Protein AF-A0A6A7FS79-F1 (afdb_monomer)

Structure (mmCIF, N/CA/C/O backbone):
data_AF-A0A6A7FS79-F1
#
_entry.id   AF-A0A6A7FS79-F1
#
loop_
_atom_site.group_PDB
_atom_site.id
_atom_site.type_symbol
_atom_site.label_atom_id
_atom_site.label_alt_id
_atom_site.label_comp_id
_atom_site.label_asym_id
_atom_site.label_entity_id
_atom_site.label_seq_id
_atom_site.pdbx_PDB_ins_code
_atom_site.Cartn_x
_atom_site.Cartn_y
_atom_site.Cartn_z
_atom_site.occupancy
_atom_site.B_iso_or_equiv
_atom_site.auth_seq_id
_atom_site.auth_comp_id
_atom_site.auth_asym_id
_atom_site.auth_atom_id
_atom_site.pdbx_PDB_model_num
ATOM 1 N N . MET A 1 1 ? 17.459 32.776 23.879 1.00 37.72 1 MET A N 1
ATOM 2 C CA . MET A 1 1 ? 17.027 31.508 23.253 1.00 37.72 1 MET A CA 1
ATOM 3 C C . MET A 1 1 ? 15.730 31.789 22.525 1.00 37.72 1 MET A C 1
ATOM 5 O O . MET A 1 1 ? 14.800 32.243 23.177 1.00 37.72 1 MET A O 1
ATOM 9 N N . ALA A 1 2 ? 15.695 31.633 21.202 1.00 40.00 2 ALA A N 1
ATOM 10 C CA . ALA A 1 2 ? 14.474 31.839 20.423 1.00 40.00 2 ALA A CA 1
ATOM 11 C C . ALA A 1 2 ? 13.422 30.790 20.830 1.00 40.00 2 ALA A C 1
ATOM 13 O O . ALA A 1 2 ? 13.778 29.627 21.030 1.00 40.00 2 ALA A O 1
ATOM 14 N N . SER A 1 3 ? 12.161 31.194 21.003 1.00 54.53 3 SER A N 1
ATOM 15 C CA . SER A 1 3 ? 11.050 30.258 21.214 1.00 54.53 3 SER A CA 1
ATOM 16 C C . SER A 1 3 ? 10.901 29.385 19.968 1.00 54.53 3 SER A C 1
ATOM 18 O O . SER A 1 3 ? 10.851 29.930 18.864 1.00 54.53 3 SER A O 1
ATOM 20 N N . ARG A 1 4 ? 10.841 28.058 20.131 1.00 67.56 4 ARG A N 1
ATOM 21 C CA . ARG A 1 4 ? 10.561 27.132 19.022 1.00 67.56 4 ARG A CA 1
ATOM 22 C C . ARG A 1 4 ? 9.206 27.465 18.396 1.00 67.56 4 ARG A C 1
ATOM 24 O O . ARG A 1 4 ? 8.301 27.922 19.097 1.00 67.56 4 ARG A O 1
ATOM 31 N N . SER A 1 5 ? 9.074 27.274 17.084 1.00 84.00 5 SER A N 1
ATOM 32 C CA . SER A 1 5 ? 7.790 27.476 16.414 1.00 84.00 5 SER A CA 1
ATOM 33 C C . SER A 1 5 ? 6.789 26.436 16.915 1.00 84.00 5 SER A C 1
ATOM 35 O O . SER A 1 5 ? 7.166 25.302 17.204 1.00 84.00 5 SER A O 1
ATOM 37 N N . TRP A 1 6 ? 5.502 26.786 16.976 1.00 82.75 6 TRP A N 1
ATOM 38 C CA . TRP A 1 6 ? 4.448 25.819 17.313 1.00 82.75 6 TRP A CA 1
ATOM 39 C C . TRP A 1 6 ? 4.433 24.625 16.339 1.00 82.75 6 TRP A C 1
ATOM 41 O O . TRP A 1 6 ? 4.098 23.520 16.743 1.00 82.75 6 TRP A O 1
ATOM 51 N N . ILE A 1 7 ? 4.874 24.833 15.090 1.00 86.81 7 ILE A N 1
ATOM 52 C CA . ILE A 1 7 ? 5.030 23.776 14.078 1.00 86.81 7 ILE A CA 1
ATOM 53 C C . ILE A 1 7 ? 6.106 22.769 14.501 1.00 86.81 7 ILE A C 1
ATOM 55 O O . ILE A 1 7 ? 5.895 21.568 14.375 1.00 86.81 7 ILE A O 1
ATOM 59 N N . ASP A 1 8 ? 7.235 23.244 15.039 1.00 89.81 8 ASP A N 1
ATOM 60 C CA . ASP A 1 8 ? 8.332 22.374 15.478 1.00 89.81 8 ASP A CA 1
ATOM 61 C C . ASP A 1 8 ? 7.898 21.526 16.675 1.00 89.81 8 ASP A C 1
ATOM 63 O O . ASP A 1 8 ? 8.235 20.347 16.771 1.00 89.81 8 ASP A O 1
ATOM 67 N N . VAL A 1 9 ? 7.137 22.124 17.598 1.00 92.25 9 VAL A N 1
ATOM 68 C CA . VAL A 1 9 ? 6.598 21.401 18.753 1.00 92.25 9 VAL A CA 1
ATOM 69 C C . VAL A 1 9 ? 5.599 20.342 18.296 1.00 92.25 9 VAL A C 1
ATOM 71 O O . VAL A 1 9 ? 5.747 19.187 18.681 1.00 92.25 9 VAL A O 1
ATOM 74 N N . GLN A 1 10 ? 4.659 20.694 17.415 1.00 93.19 10 GLN A N 1
ATOM 75 C CA . GLN A 1 10 ? 3.685 19.749 16.866 1.00 93.19 10 GLN A CA 1
ATOM 76 C C . GLN A 1 10 ? 4.357 18.596 16.118 1.00 93.19 10 GLN A C 1
ATOM 78 O O . GLN A 1 10 ? 4.030 17.434 16.358 1.00 93.19 10 GLN A O 1
ATOM 83 N N . GLN A 1 11 ? 5.345 18.894 15.269 1.00 94.88 11 GLN A N 1
ATOM 84 C CA . GLN A 1 11 ? 6.132 17.874 14.584 1.00 94.88 11 GLN A CA 1
ATOM 85 C C . GLN A 1 11 ? 6.798 16.922 15.579 1.00 94.88 11 GLN A C 1
ATOM 87 O O . GLN A 1 11 ? 6.682 15.705 15.426 1.00 94.88 11 GLN A O 1
ATOM 92 N N . ASN A 1 12 ? 7.465 17.449 16.608 1.00 95.00 12 ASN A N 1
ATOM 93 C CA . ASN A 1 12 ? 8.116 16.617 17.618 1.00 95.00 12 ASN A CA 1
ATOM 94 C C . ASN A 1 12 ? 7.097 15.761 18.379 1.00 95.00 12 ASN A C 1
ATOM 96 O O . ASN A 1 12 ? 7.319 14.567 18.558 1.00 95.00 12 ASN A O 1
ATOM 100 N N . THR A 1 13 ? 5.961 16.338 18.774 1.00 96.44 13 THR A N 1
ATOM 101 C CA . THR A 1 13 ? 4.918 15.620 19.512 1.00 96.44 13 THR A CA 1
ATOM 102 C C . THR A 1 13 ? 4.308 14.488 18.695 1.00 96.44 13 THR A C 1
ATOM 104 O O . THR A 1 13 ? 4.209 13.372 19.201 1.00 96.44 13 THR A O 1
ATOM 107 N N . PHE A 1 14 ? 3.972 14.721 17.425 1.00 97.44 14 PHE A N 1
ATOM 108 C CA . PHE A 1 14 ? 3.424 13.675 16.554 1.00 97.44 14 PHE A CA 1
ATOM 109 C C . PHE A 1 14 ? 4.462 12.596 16.226 1.00 97.44 14 PHE A C 1
ATOM 111 O O . PHE A 1 14 ? 4.126 11.415 16.181 1.00 97.44 14 PHE A O 1
ATOM 118 N N . THR A 1 15 ? 5.733 12.975 16.066 1.00 97.62 15 THR A N 1
ATOM 119 C CA . THR A 1 15 ? 6.835 12.018 15.873 1.00 97.62 15 THR A CA 1
ATOM 120 C C . THR A 1 15 ? 7.007 11.120 17.099 1.00 97.62 15 THR A C 1
ATOM 122 O O . THR A 1 15 ? 7.094 9.901 16.973 1.00 97.62 15 THR A O 1
ATOM 125 N N . ASN A 1 16 ? 7.009 11.702 18.301 1.00 97.19 16 ASN A N 1
ATOM 126 C CA . ASN A 1 16 ? 7.131 10.952 19.551 1.00 97.19 16 ASN A CA 1
ATOM 127 C C . ASN A 1 16 ? 5.917 10.046 19.802 1.00 97.19 16 ASN A C 1
ATOM 129 O O . ASN A 1 16 ? 6.075 8.928 20.294 1.00 97.19 16 ASN A O 1
ATOM 133 N N . TRP A 1 17 ? 4.719 10.504 19.432 1.00 97.19 17 TRP A N 1
ATOM 134 C CA . TRP A 1 17 ? 3.512 9.684 19.455 1.00 97.19 17 TRP A CA 1
ATOM 135 C C . TRP A 1 17 ? 3.640 8.470 18.528 1.00 97.19 17 TRP A C 1
ATOM 137 O O . TRP A 1 17 ? 3.512 7.338 18.987 1.00 97.19 17 TRP A O 1
ATOM 147 N N . ALA A 1 18 ? 3.987 8.679 17.256 1.00 96.88 18 ALA A N 1
ATOM 148 C CA . ALA A 1 18 ? 4.144 7.583 16.301 1.00 96.88 18 ALA A CA 1
ATOM 149 C C . ALA A 1 18 ? 5.224 6.587 16.761 1.00 96.88 18 ALA A C 1
ATOM 151 O O . ALA A 1 18 ? 5.025 5.377 16.706 1.00 96.88 18 ALA A O 1
ATOM 152 N N . ASN A 1 19 ? 6.334 7.082 17.317 1.00 96.88 19 ASN A N 1
ATOM 153 C CA . ASN A 1 19 ? 7.383 6.244 17.902 1.00 96.88 19 ASN A CA 1
ATOM 154 C C . ASN A 1 19 ? 6.924 5.445 19.129 1.00 96.88 19 ASN A C 1
ATOM 156 O O . ASN A 1 19 ? 7.440 4.358 19.374 1.00 96.88 19 ASN A O 1
ATOM 160 N N . THR A 1 20 ? 5.954 5.953 19.892 1.00 94.00 20 THR A N 1
ATOM 161 C CA . THR A 1 20 ? 5.340 5.200 20.993 1.00 94.00 20 THR A CA 1
ATOM 162 C C . THR A 1 20 ? 4.579 3.992 20.453 1.00 94.00 20 THR A C 1
ATOM 164 O O . THR A 1 20 ? 4.740 2.890 20.970 1.00 94.00 20 THR A O 1
ATOM 167 N N . VAL A 1 21 ? 3.809 4.185 19.379 1.00 92.12 21 VAL A N 1
ATOM 168 C CA . VAL A 1 21 ? 3.044 3.118 18.715 1.00 92.12 21 VAL A CA 1
ATOM 169 C C . VAL A 1 21 ? 3.970 2.095 18.044 1.00 92.12 21 VAL A C 1
ATOM 171 O O . VAL A 1 21 ? 3.722 0.895 18.111 1.00 92.12 21 VAL A O 1
ATOM 174 N N . LEU A 1 22 ? 5.072 2.550 17.440 1.00 91.69 22 LEU A N 1
ATOM 175 C CA . LEU A 1 22 ? 6.041 1.707 16.725 1.00 91.69 22 LEU A CA 1
ATOM 176 C C . LEU A 1 22 ? 7.041 0.983 17.638 1.00 91.69 22 LEU A C 1
ATOM 178 O O . LEU A 1 22 ? 7.745 0.079 17.179 1.00 91.69 22 LEU A O 1
ATOM 182 N N . LYS A 1 23 ? 7.102 1.340 18.927 1.00 89.31 23 LYS A N 1
ATOM 183 C CA . LYS A 1 23 ? 8.041 0.766 19.904 1.00 89.31 23 LYS A CA 1
ATOM 184 C C . LYS A 1 23 ? 8.076 -0.775 19.897 1.00 89.31 23 LYS A C 1
ATOM 186 O O . LYS A 1 23 ? 9.185 -1.310 19.905 1.00 89.31 23 LYS A O 1
ATOM 191 N N . PRO A 1 24 ? 6.946 -1.511 19.805 1.00 83.25 24 PRO A N 1
ATOM 192 C CA . PRO A 1 24 ? 6.959 -2.978 19.761 1.00 83.25 24 PRO A CA 1
ATOM 193 C C . PRO A 1 24 ? 7.630 -3.576 18.516 1.00 83.25 24 PRO A C 1
ATOM 195 O O . PRO A 1 24 ? 8.126 -4.697 18.571 1.00 83.25 24 PRO A O 1
ATOM 198 N N . ARG A 1 25 ? 7.686 -2.835 17.402 1.00 75.56 25 ARG A N 1
ATOM 199 C CA . ARG A 1 25 ? 8.336 -3.269 16.153 1.00 75.56 25 ARG A CA 1
ATOM 200 C C . ARG A 1 25 ? 9.822 -2.905 16.092 1.00 75.56 25 ARG A C 1
ATOM 202 O O . ARG A 1 25 ? 10.484 -3.253 15.121 1.00 75.56 25 ARG A O 1
ATOM 209 N N . ASN A 1 26 ? 10.353 -2.217 17.108 1.00 85.06 26 ASN A N 1
ATOM 210 C CA . ASN A 1 26 ? 11.727 -1.706 17.134 1.00 85.06 26 ASN A CA 1
ATOM 211 C C . ASN A 1 26 ? 12.070 -0.820 15.914 1.00 85.06 26 ASN A C 1
ATOM 213 O O . ASN A 1 26 ? 13.194 -0.824 15.410 1.00 85.06 26 ASN A O 1
ATOM 217 N N . VAL A 1 27 ? 11.081 -0.059 15.437 1.00 86.88 27 VAL A N 1
ATOM 218 C CA . VAL A 1 27 ? 11.212 0.917 14.347 1.00 86.88 27 VAL A CA 1
ATOM 219 C C . VAL A 1 27 ? 11.066 2.319 14.932 1.00 86.88 27 VAL A C 1
ATOM 221 O O . VAL A 1 27 ? 10.253 2.539 15.828 1.00 86.88 27 VAL A O 1
ATOM 224 N N . GLN A 1 28 ? 11.851 3.274 14.431 1.00 91.25 28 GLN A N 1
ATOM 225 C CA . GLN A 1 28 ? 11.826 4.653 14.908 1.00 91.25 28 GLN A CA 1
ATOM 226 C C . GLN A 1 28 ? 11.868 5.643 13.745 1.00 91.25 28 GLN A C 1
ATOM 228 O O . GLN A 1 28 ? 12.698 5.525 12.847 1.00 91.25 28 GLN A O 1
ATOM 233 N N . ILE A 1 29 ? 11.020 6.662 13.832 1.00 96.38 29 ILE A N 1
ATOM 234 C CA . ILE A 1 29 ? 11.018 7.842 12.979 1.00 96.38 29 ILE A CA 1
ATOM 235 C C . ILE A 1 29 ? 11.901 8.919 13.615 1.00 96.38 29 ILE A C 1
ATOM 237 O O . ILE A 1 29 ? 11.695 9.312 14.768 1.00 96.38 29 ILE A O 1
ATOM 241 N N . LYS A 1 30 ? 12.882 9.400 12.855 1.00 94.19 30 LYS A N 1
ATOM 242 C CA . LYS A 1 30 ? 13.782 10.508 13.197 1.00 94.19 30 LYS A CA 1
ATOM 243 C C . LYS A 1 30 ? 13.418 11.771 12.423 1.00 94.19 30 LYS A C 1
ATOM 245 O O . LYS A 1 30 ? 13.423 12.854 13.002 1.00 94.19 30 LYS A O 1
ATOM 250 N N . ASP A 1 31 ? 13.080 11.629 11.145 1.00 93.38 31 ASP A N 1
ATOM 251 C CA . ASP A 1 31 ? 12.607 12.711 10.288 1.00 93.38 31 ASP A CA 1
ATOM 252 C C . ASP A 1 31 ? 11.350 12.272 9.531 1.00 93.38 31 ASP A C 1
ATOM 254 O O . ASP A 1 31 ? 11.407 11.450 8.615 1.00 93.38 31 ASP A O 1
ATOM 258 N N . LEU A 1 32 ? 10.210 12.875 9.886 1.00 94.94 32 LEU A N 1
ATOM 259 C CA . LEU A 1 32 ? 8.920 12.614 9.243 1.00 94.94 32 LEU A CA 1
ATOM 260 C C . LEU A 1 32 ? 8.974 12.755 7.713 1.00 94.94 32 LEU A C 1
ATOM 262 O O . LEU A 1 32 ? 8.253 12.045 7.019 1.00 94.94 32 LEU A O 1
ATOM 266 N N . ARG A 1 33 ? 9.795 13.672 7.181 1.00 93.44 33 ARG A N 1
ATOM 267 C CA . ARG A 1 33 ? 9.855 13.967 5.741 1.00 93.44 33 ARG A CA 1
ATOM 268 C C . ARG A 1 33 ? 10.575 12.898 4.939 1.00 93.44 33 ARG A C 1
ATOM 270 O O . ARG A 1 33 ? 10.351 12.837 3.738 1.00 93.44 33 ARG A O 1
ATOM 277 N N . ILE A 1 34 ? 11.457 12.132 5.577 1.00 92.12 34 ILE A N 1
ATOM 278 C CA . ILE A 1 34 ? 12.332 11.153 4.924 1.00 92.12 34 ILE A CA 1
ATOM 279 C C . ILE A 1 34 ? 11.853 9.744 5.257 1.00 92.12 34 ILE A C 1
ATOM 281 O O . ILE A 1 34 ? 11.611 8.938 4.362 1.00 92.12 34 ILE A O 1
ATOM 285 N N . ASP A 1 35 ? 11.660 9.462 6.542 1.00 94.94 35 ASP A N 1
ATOM 286 C CA . ASP A 1 35 ? 11.450 8.101 7.031 1.00 94.94 35 ASP A CA 1
ATOM 287 C C . ASP A 1 35 ? 10.076 7.540 6.632 1.00 94.94 35 ASP A C 1
ATOM 289 O O . ASP A 1 35 ? 9.913 6.328 6.495 1.00 94.94 35 ASP A O 1
ATOM 293 N N . LEU A 1 36 ? 9.087 8.409 6.392 1.00 95.44 36 LEU A N 1
ATOM 294 C CA . LEU A 1 36 ? 7.758 7.996 5.938 1.00 95.44 36 LEU A CA 1
ATOM 295 C C . LEU A 1 36 ? 7.648 7.850 4.413 1.00 95.44 36 LEU A C 1
ATOM 297 O O . LEU A 1 36 ? 6.675 7.262 3.947 1.00 95.44 36 LEU A O 1
ATOM 301 N N . GLN A 1 37 ? 8.624 8.327 3.628 1.00 93.56 37 GLN A N 1
ATOM 302 C CA . GLN A 1 37 ? 8.512 8.364 2.161 1.00 93.56 37 GLN A CA 1
ATOM 303 C C . GLN A 1 37 ? 8.368 6.982 1.532 1.00 93.56 37 GLN A C 1
ATOM 305 O O . GLN A 1 37 ? 7.785 6.869 0.466 1.00 93.56 37 GLN A O 1
ATOM 310 N N . SER A 1 38 ? 8.922 5.931 2.140 1.00 86.94 38 SER A N 1
ATOM 311 C CA . SER A 1 38 ? 8.846 4.577 1.578 1.00 86.94 38 SER A CA 1
ATOM 312 C C . SER A 1 38 ? 7.500 3.888 1.800 1.00 86.94 38 SER A C 1
ATOM 314 O O . SER A 1 38 ? 7.294 2.794 1.278 1.00 86.94 38 SER A O 1
ATOM 316 N N . GLY A 1 39 ? 6.622 4.465 2.626 1.00 90.75 39 GLY A N 1
ATOM 317 C CA . GLY A 1 39 ? 5.372 3.852 3.075 1.00 90.75 39 GLY A CA 1
ATOM 318 C C . GLY A 1 39 ? 5.541 2.721 4.096 1.00 90.75 39 GLY A C 1
ATOM 319 O O . GLY A 1 39 ? 4.608 2.448 4.838 1.00 90.75 39 GLY A O 1
ATOM 320 N N . ILE A 1 40 ? 6.730 2.121 4.231 1.00 87.56 40 ILE A N 1
ATOM 321 C CA . ILE A 1 40 ? 6.969 0.950 5.098 1.00 87.56 40 ILE A CA 1
ATOM 322 C C . ILE A 1 40 ? 6.688 1.267 6.572 1.00 87.56 40 ILE A C 1
ATOM 324 O O . ILE A 1 40 ? 6.009 0.511 7.261 1.00 87.56 40 ILE A O 1
ATOM 328 N N . ILE A 1 41 ? 7.168 2.410 7.070 1.00 94.25 41 ILE A N 1
ATOM 329 C CA . ILE A 1 41 ? 6.918 2.790 8.466 1.00 94.25 41 ILE A CA 1
ATOM 330 C C . ILE A 1 41 ? 5.436 3.105 8.696 1.00 94.25 41 ILE A C 1
ATOM 332 O O . ILE A 1 41 ? 4.908 2.785 9.759 1.00 94.25 41 ILE A O 1
ATOM 336 N N . LEU A 1 42 ? 4.747 3.685 7.706 1.00 95.12 42 LEU A N 1
ATOM 337 C CA . LEU A 1 42 ? 3.302 3.903 7.792 1.00 95.12 42 LEU A CA 1
ATOM 338 C C . LEU A 1 42 ? 2.534 2.581 7.805 1.00 95.12 42 LEU A C 1
ATOM 340 O O . LEU A 1 42 ? 1.555 2.484 8.535 1.00 95.12 42 LEU A O 1
ATOM 344 N N . ILE A 1 43 ? 2.989 1.567 7.064 1.00 85.88 43 ILE A N 1
ATOM 345 C CA . ILE A 1 43 ? 2.419 0.214 7.108 1.00 85.88 43 ILE A CA 1
ATOM 346 C C . ILE A 1 43 ? 2.567 -0.361 8.515 1.00 85.88 43 ILE A C 1
ATOM 348 O O . ILE A 1 43 ? 1.574 -0.743 9.119 1.00 85.88 43 ILE A O 1
ATOM 352 N N . HIS A 1 44 ? 3.765 -0.325 9.102 1.00 82.50 44 HIS A N 1
ATOM 353 C CA . HIS A 1 44 ? 3.941 -0.759 10.491 1.00 82.50 44 HIS A CA 1
ATOM 354 C C . HIS A 1 44 ? 3.070 0.031 11.469 1.00 82.50 44 HIS A C 1
ATOM 356 O O . HIS A 1 44 ? 2.539 -0.540 12.416 1.00 82.50 44 HIS A O 1
ATOM 362 N N . LEU A 1 45 ? 2.901 1.335 11.243 1.00 91.56 45 LEU A N 1
ATOM 363 C CA . LEU A 1 45 ? 2.026 2.160 12.064 1.00 91.56 45 LEU A CA 1
ATOM 364 C C . LEU A 1 45 ? 0.560 1.712 11.935 1.00 91.56 45 LEU A C 1
ATOM 366 O O . LEU A 1 45 ? -0.102 1.566 12.956 1.00 91.56 45 LEU A O 1
ATOM 370 N N . TYR A 1 46 ? 0.074 1.436 10.720 1.00 88.75 46 TYR A N 1
ATOM 371 C CA . TYR A 1 46 ? -1.259 0.874 10.476 1.00 88.75 46 TYR A CA 1
ATOM 372 C C . TYR A 1 46 ? -1.453 -0.456 11.208 1.00 88.75 46 TYR A C 1
ATOM 374 O O . TYR A 1 46 ? -2.418 -0.609 11.957 1.00 88.75 46 TYR A O 1
ATOM 382 N N . GLU A 1 47 ? -0.516 -1.392 11.040 1.00 81.50 47 GLU A N 1
ATOM 383 C CA . GLU A 1 47 ? -0.590 -2.720 11.654 1.00 81.50 47 GLU A CA 1
ATOM 384 C C . GLU A 1 47 ? -0.636 -2.632 13.181 1.00 81.50 47 GLU A C 1
ATOM 386 O O . GLU A 1 47 ? -1.379 -3.366 13.825 1.00 81.50 47 GLU A O 1
ATOM 391 N N . MET A 1 48 ? 0.122 -1.708 13.776 1.00 84.44 48 MET A N 1
ATOM 392 C CA . MET A 1 48 ? 0.131 -1.510 15.226 1.00 84.44 48 MET A CA 1
ATOM 393 C C . MET A 1 48 ? -1.129 -0.813 15.752 1.00 84.44 48 MET A C 1
ATOM 395 O O . MET A 1 48 ? -1.540 -1.085 16.877 1.00 84.44 48 MET A O 1
ATOM 399 N N . LEU A 1 49 ? -1.738 0.083 14.971 1.00 85.69 49 LEU A N 1
ATOM 400 C CA . LEU A 1 49 ? -2.964 0.786 15.363 1.00 85.69 49 LEU A CA 1
ATOM 401 C C . LEU A 1 49 ? -4.215 -0.088 15.220 1.00 85.69 49 LEU A C 1
ATOM 403 O O . LEU A 1 49 ? -5.155 0.069 15.993 1.00 85.69 49 LEU A O 1
ATOM 407 N N . THR A 1 50 ? -4.237 -0.984 14.232 1.00 78.56 50 THR A N 1
ATOM 408 C CA . THR A 1 50 ? -5.436 -1.752 13.855 1.00 78.56 50 THR A CA 1
ATOM 409 C C . THR A 1 50 ? -5.351 -3.236 14.192 1.00 78.56 50 THR A C 1
ATOM 411 O O . THR A 1 50 ? -6.375 -3.912 14.191 1.00 78.56 50 THR A O 1
ATOM 414 N N . SER A 1 51 ? -4.149 -3.758 14.463 1.00 73.75 51 SER A N 1
ATOM 415 C CA . SER A 1 51 ? -3.852 -5.198 14.539 1.00 73.75 51 SER A CA 1
ATOM 416 C C . SER A 1 51 ? -4.150 -5.980 13.247 1.00 73.75 51 SER A C 1
ATOM 418 O O . SER A 1 51 ? -4.186 -7.209 13.271 1.00 73.75 51 SER A O 1
ATOM 420 N N . LYS A 1 52 ? -4.338 -5.293 12.110 1.00 71.06 52 LYS A N 1
ATOM 421 C CA . LYS A 1 52 ? -4.549 -5.890 10.780 1.00 71.06 52 LYS A CA 1
ATOM 422 C C . LYS A 1 52 ? -3.244 -5.872 9.987 1.00 71.06 52 LYS A C 1
ATOM 424 O O . LYS A 1 52 ? -2.521 -4.882 10.035 1.00 71.06 52 LYS A O 1
ATOM 429 N N . LEU A 1 53 ? -2.950 -6.943 9.249 1.00 54.75 53 LEU A N 1
ATOM 430 C CA . LEU A 1 53 ? -1.752 -7.039 8.407 1.00 54.75 53 LEU A CA 1
ATOM 431 C C . LEU A 1 53 ? -2.018 -6.509 6.996 1.00 54.75 53 LEU A C 1
ATOM 433 O O . LEU A 1 53 ? -3.099 -6.717 6.448 1.00 54.75 53 LEU A O 1
ATOM 437 N N . ILE A 1 54 ? -1.011 -5.868 6.403 1.00 55.09 54 ILE A N 1
ATOM 438 C CA . ILE A 1 54 ? -1.031 -5.442 4.999 1.00 55.09 54 ILE A CA 1
ATOM 439 C C . ILE A 1 54 ? -0.079 -6.343 4.213 1.00 55.09 54 ILE A C 1
ATOM 441 O O . ILE A 1 54 ? 1.097 -6.461 4.552 1.00 55.09 54 ILE A O 1
ATOM 445 N N . THR A 1 55 ? -0.565 -6.951 3.134 1.00 52.19 55 THR A N 1
ATOM 446 C CA . THR A 1 55 ? 0.237 -7.780 2.223 1.00 52.19 55 THR A CA 1
ATOM 447 C C . THR A 1 55 ? 0.446 -7.073 0.877 1.00 52.19 55 THR A C 1
ATOM 449 O O . THR A 1 55 ? -0.181 -6.057 0.585 1.00 52.19 55 THR A O 1
ATOM 452 N N . GLY A 1 56 ? 1.384 -7.559 0.056 1.00 48.59 56 GLY A N 1
ATOM 453 C CA . GLY A 1 56 ? 1.572 -7.078 -1.323 1.00 48.59 56 GLY A CA 1
ATOM 454 C C . GLY A 1 56 ? 2.358 -5.768 -1.494 1.00 48.59 56 GLY A C 1
ATOM 455 O O . GLY A 1 56 ? 2.560 -5.323 -2.624 1.00 48.59 56 GLY A O 1
ATOM 456 N N . PHE A 1 57 ? 2.854 -5.163 -0.412 1.00 63.62 57 PHE A N 1
ATOM 457 C CA . PHE A 1 57 ? 3.728 -3.990 -0.489 1.00 63.62 57 PHE A CA 1
ATOM 458 C C . PHE A 1 57 ? 5.177 -4.369 -0.850 1.00 63.62 57 PHE A C 1
ATOM 460 O O . PHE A 1 57 ? 5.647 -5.480 -0.606 1.00 63.62 57 PHE A O 1
ATOM 467 N N . LYS A 1 58 ? 5.924 -3.429 -1.434 1.00 71.31 58 LYS A N 1
ATOM 468 C CA . LYS A 1 58 ? 7.325 -3.620 -1.828 1.00 71.31 58 LYS A CA 1
ATOM 469 C C . LYS A 1 58 ? 8.242 -3.388 -0.620 1.00 71.31 58 LYS A C 1
ATOM 471 O O . LYS A 1 58 ? 8.491 -2.245 -0.235 1.00 71.31 58 LYS A O 1
ATOM 476 N N . GLU A 1 59 ? 8.803 -4.460 -0.059 1.00 62.53 59 GLU A N 1
ATOM 477 C CA . GLU A 1 59 ? 9.706 -4.404 1.110 1.00 62.53 59 GLU A CA 1
ATOM 478 C C . GLU A 1 59 ? 10.970 -3.553 0.882 1.00 62.53 59 GLU A C 1
ATOM 480 O O . GLU A 1 59 ? 11.536 -2.995 1.821 1.00 62.53 59 GLU A O 1
ATOM 485 N N . ARG A 1 60 ? 11.424 -3.433 -0.373 1.00 67.75 60 ARG A N 1
ATOM 486 C CA . ARG A 1 60 ? 12.589 -2.624 -0.769 1.00 67.75 60 ARG A CA 1
ATOM 487 C C . ARG A 1 60 ? 12.200 -1.577 -1.811 1.00 67.75 60 ARG A C 1
ATOM 489 O O . ARG A 1 60 ? 12.498 -1.718 -2.992 1.00 67.75 60 ARG A O 1
ATOM 496 N N . ALA A 1 61 ? 11.539 -0.510 -1.369 1.00 72.31 61 ALA A N 1
ATOM 497 C CA . ALA A 1 61 ? 11.135 0.602 -2.231 1.00 72.31 61 ALA A CA 1
ATOM 498 C C . ALA A 1 61 ? 12.237 1.678 -2.351 1.00 72.31 61 ALA A C 1
ATOM 500 O O . ALA A 1 61 ? 12.307 2.611 -1.547 1.00 72.31 61 ALA A O 1
ATOM 501 N N . THR A 1 62 ? 13.107 1.558 -3.361 1.00 72.50 62 THR A N 1
ATOM 502 C CA . THR A 1 62 ? 14.161 2.552 -3.663 1.00 72.50 62 THR A CA 1
ATOM 503 C C . THR A 1 62 ? 13.672 3.642 -4.620 1.00 72.50 62 THR A C 1
ATOM 505 O O . THR A 1 62 ? 13.885 4.829 -4.364 1.00 72.50 62 THR A O 1
ATOM 508 N N . MET A 1 63 ? 12.970 3.246 -5.682 1.00 70.50 63 MET A N 1
ATOM 509 C CA . MET A 1 63 ? 12.448 4.134 -6.723 1.00 70.50 63 MET A CA 1
ATOM 510 C C . MET A 1 63 ? 11.204 4.894 -6.248 1.00 70.50 63 MET A C 1
ATOM 512 O O . MET A 1 63 ? 10.380 4.342 -5.516 1.00 70.50 63 MET A O 1
ATOM 516 N N . ARG A 1 64 ? 11.031 6.152 -6.694 1.00 80.31 64 ARG A N 1
ATOM 517 C CA . ARG A 1 64 ? 9.875 7.004 -6.326 1.00 80.31 64 ARG A CA 1
ATOM 518 C C . ARG A 1 64 ? 8.543 6.296 -6.585 1.00 80.31 64 ARG A C 1
ATOM 520 O O . ARG A 1 64 ? 7.647 6.366 -5.756 1.00 80.31 64 ARG A O 1
ATOM 527 N N . ILE A 1 65 ? 8.437 5.569 -7.692 1.00 70.75 65 ILE A N 1
ATOM 528 C CA . ILE A 1 65 ? 7.201 4.882 -8.068 1.00 70.75 65 ILE A CA 1
ATOM 529 C C . ILE A 1 65 ? 6.834 3.763 -7.080 1.00 70.75 65 ILE A C 1
ATOM 531 O O . ILE A 1 65 ? 5.716 3.730 -6.580 1.00 70.75 65 ILE A O 1
ATOM 535 N N . SER A 1 66 ? 7.796 2.930 -6.668 1.00 71.25 66 SER A N 1
ATOM 536 C CA . SER A 1 66 ? 7.578 1.873 -5.669 1.00 71.25 66 SER A CA 1
ATOM 537 C C . SER A 1 66 ? 7.222 2.438 -4.290 1.00 71.25 66 SER A C 1
ATOM 539 O O . SER A 1 66 ? 6.456 1.831 -3.546 1.00 71.25 66 SER A O 1
ATOM 541 N N . LYS A 1 67 ? 7.753 3.619 -3.949 1.00 83.88 67 LYS A N 1
ATOM 542 C CA . LYS A 1 67 ? 7.390 4.350 -2.729 1.00 83.88 67 LYS A CA 1
ATOM 543 C C . LYS A 1 67 ? 5.935 4.829 -2.766 1.00 83.88 67 LYS A C 1
ATOM 545 O O . LYS A 1 67 ? 5.199 4.601 -1.809 1.00 83.88 67 LYS A O 1
ATOM 550 N N . VAL A 1 68 ? 5.507 5.431 -3.881 1.00 79.94 68 VAL A N 1
ATOM 551 C CA . VAL A 1 68 ? 4.114 5.866 -4.099 1.00 79.94 68 VAL A CA 1
ATOM 552 C C . VAL A 1 68 ? 3.147 4.682 -4.036 1.00 79.94 68 VAL A C 1
ATOM 554 O O . VAL A 1 68 ? 2.082 4.810 -3.437 1.00 79.94 68 VAL A O 1
ATOM 557 N N . VAL A 1 69 ? 3.528 3.515 -4.563 1.00 74.56 69 VAL A N 1
ATOM 558 C CA . VAL A 1 69 ? 2.726 2.282 -4.465 1.00 74.56 69 VAL A CA 1
ATOM 559 C C . VAL A 1 69 ? 2.509 1.871 -3.010 1.00 74.56 69 VAL A C 1
ATOM 561 O O . VAL A 1 69 ? 1.366 1.734 -2.583 1.00 74.56 69 VAL A O 1
ATOM 564 N N . ASN A 1 70 ? 3.577 1.744 -2.218 1.00 83.00 70 ASN A N 1
ATOM 565 C CA . ASN A 1 70 ? 3.457 1.395 -0.797 1.00 83.00 70 ASN A CA 1
ATOM 566 C C . ASN A 1 70 ? 2.599 2.402 -0.022 1.00 83.00 70 ASN A C 1
ATOM 568 O O . ASN A 1 70 ? 1.783 2.019 0.815 1.00 83.00 70 ASN A O 1
ATOM 572 N N . LEU A 1 71 ? 2.788 3.693 -0.304 1.00 89.25 71 LEU A N 1
ATOM 573 C CA . LEU A 1 71 ? 2.009 4.769 0.299 1.00 89.25 71 LEU A CA 1
ATOM 574 C C . LEU A 1 71 ? 0.531 4.701 -0.094 1.00 89.25 71 LEU A C 1
ATOM 576 O O . LEU A 1 71 ? -0.329 4.948 0.743 1.00 89.25 71 LEU A O 1
ATOM 580 N N . THR A 1 72 ? 0.226 4.330 -1.334 1.00 80.81 72 THR A N 1
ATOM 581 C CA . THR A 1 72 ? -1.153 4.138 -1.801 1.00 80.81 72 THR A CA 1
ATOM 582 C C . THR A 1 72 ? -1.805 2.962 -1.086 1.00 80.81 72 THR A C 1
ATOM 584 O O . THR A 1 72 ? -2.884 3.126 -0.529 1.00 80.81 72 THR A O 1
ATOM 587 N N . ILE A 1 73 ? -1.112 1.822 -0.998 1.00 76.56 73 ILE A N 1
ATOM 588 C CA . ILE A 1 73 ? -1.601 0.626 -0.300 1.00 76.56 73 ILE A CA 1
ATOM 589 C C . ILE A 1 73 ? -1.984 0.953 1.150 1.00 76.56 73 ILE A C 1
ATOM 591 O O . ILE A 1 73 ? -3.092 0.649 1.585 1.00 76.56 73 ILE A O 1
ATOM 595 N N . VAL A 1 74 ? -1.097 1.612 1.901 1.00 87.00 74 VAL A N 1
ATOM 596 C CA . VAL A 1 74 ? -1.381 1.921 3.310 1.00 87.00 74 VAL A CA 1
ATOM 597 C C . VAL A 1 74 ? -2.451 2.997 3.483 1.00 87.00 74 VAL A C 1
ATOM 599 O O . VAL A 1 74 ? -3.246 2.924 4.417 1.00 87.00 74 VAL A O 1
ATOM 602 N N . LEU A 1 75 ? -2.507 3.995 2.595 1.00 86.62 75 LEU A N 1
ATOM 603 C CA . LEU A 1 75 ? -3.569 5.002 2.630 1.00 86.62 75 LEU A CA 1
ATOM 604 C C . LEU A 1 75 ? -4.937 4.377 2.343 1.00 86.62 75 LEU A C 1
ATOM 606 O O . LEU A 1 75 ? -5.901 4.718 3.025 1.00 86.62 75 LEU A O 1
ATOM 610 N N . ASN A 1 76 ? -5.011 3.435 1.405 1.00 76.50 76 ASN A N 1
ATOM 611 C CA . ASN A 1 76 ? -6.233 2.688 1.120 1.00 76.50 76 ASN A CA 1
ATOM 612 C C . ASN A 1 76 ? -6.637 1.847 2.331 1.00 76.50 76 ASN A C 1
ATOM 614 O O . ASN A 1 76 ? -7.750 1.995 2.812 1.00 76.50 76 ASN A O 1
ATOM 618 N N . ALA A 1 77 ? -5.697 1.122 2.944 1.00 71.88 77 ALA A N 1
ATOM 619 C CA . ALA A 1 77 ? -5.971 0.366 4.165 1.00 71.88 77 ALA A CA 1
ATOM 620 C C . ALA A 1 77 ? -6.509 1.249 5.312 1.00 71.88 77 ALA A C 1
ATOM 622 O O . ALA A 1 77 ? -7.414 0.848 6.046 1.00 71.88 77 ALA A O 1
ATOM 623 N N . PHE A 1 78 ? -5.988 2.474 5.472 1.00 84.81 78 PHE A N 1
ATOM 624 C CA . PHE A 1 78 ? -6.545 3.446 6.417 1.00 84.81 78 PHE A CA 1
ATOM 625 C C . PHE A 1 78 ? -7.962 3.896 6.030 1.00 84.81 78 PHE A C 1
ATOM 627 O O . PHE A 1 78 ? -8.805 4.054 6.916 1.00 84.81 78 PHE A O 1
ATOM 634 N N . ALA A 1 79 ? -8.215 4.143 4.743 1.00 78.12 79 ALA A N 1
ATOM 635 C CA . ALA A 1 79 ? -9.521 4.551 4.234 1.00 78.12 79 ALA A CA 1
ATOM 636 C C . ALA A 1 79 ? -10.578 3.453 4.414 1.00 78.12 79 ALA A C 1
ATOM 638 O O . ALA A 1 79 ? -11.678 3.763 4.871 1.00 78.12 79 ALA A O 1
ATOM 639 N N . ASP A 1 80 ? -10.213 2.195 4.163 1.00 71.94 80 ASP A N 1
ATOM 640 C CA . ASP A 1 80 ? -11.055 1.007 4.345 1.00 71.94 80 ASP A CA 1
ATOM 641 C C . ASP A 1 80 ? -11.425 0.802 5.817 1.00 71.94 80 ASP A C 1
ATOM 643 O O . ASP A 1 80 ? -12.538 0.399 6.146 1.00 71.94 80 ASP A O 1
ATOM 647 N N . ASP A 1 81 ? -10.528 1.170 6.739 1.00 74.00 81 ASP A N 1
ATOM 648 C CA . ASP A 1 81 ? -10.841 1.207 8.170 1.00 74.00 81 ASP A CA 1
ATOM 649 C C . ASP A 1 81 ? -11.734 2.407 8.552 1.00 74.00 81 ASP A C 1
ATOM 651 O O . ASP A 1 81 ? -12.041 2.626 9.720 1.00 74.00 81 ASP A O 1
ATOM 655 N N . GLY A 1 82 ? -12.164 3.219 7.582 1.00 75.19 82 GLY A N 1
ATOM 656 C CA . GLY A 1 82 ? -13.060 4.362 7.745 1.00 75.19 82 GLY A CA 1
ATOM 657 C C . GLY A 1 82 ? -12.345 5.680 8.055 1.00 75.19 82 GLY A C 1
ATOM 658 O O . GLY A 1 82 ? -12.951 6.583 8.642 1.00 75.19 82 GLY A O 1
ATOM 659 N N . LEU A 1 83 ? -11.045 5.814 7.768 1.00 83.62 83 LEU A N 1
ATOM 660 C CA . LEU A 1 83 ? -10.340 7.091 7.905 1.00 83.62 83 LEU A CA 1
ATOM 661 C C . LEU A 1 83 ? -10.659 8.009 6.719 1.00 83.62 83 LEU A C 1
ATOM 663 O O . LEU A 1 83 ? -10.407 7.689 5.563 1.00 83.62 83 LEU A O 1
ATOM 667 N N . ARG A 1 84 ? -11.148 9.218 7.002 1.00 77.44 84 ARG A N 1
ATOM 668 C CA . ARG A 1 84 ? -11.399 10.218 5.955 1.00 77.44 84 ARG A CA 1
ATOM 669 C C . ARG A 1 84 ? -10.109 10.937 5.563 1.00 77.44 84 ARG A C 1
ATOM 671 O O . ARG A 1 84 ? -9.678 11.862 6.249 1.00 77.44 84 ARG A O 1
ATOM 678 N N . LEU A 1 85 ? -9.531 10.552 4.430 1.00 75.88 85 LEU A N 1
ATOM 679 C CA . LEU A 1 85 ? -8.342 11.182 3.853 1.00 75.88 85 LEU A CA 1
ATOM 680 C C . LEU A 1 85 ? -8.713 12.433 3.042 1.00 75.88 85 LEU A C 1
ATOM 682 O O . LEU A 1 85 ? -8.924 12.383 1.834 1.00 75.88 85 LEU A O 1
ATOM 686 N N . VAL A 1 86 ? -8.816 13.586 3.705 1.00 71.19 86 VAL A N 1
ATOM 687 C CA . VAL A 1 86 ? -9.124 14.857 3.026 1.00 71.19 86 VAL A CA 1
ATOM 688 C C . VAL A 1 86 ? -7.834 15.508 2.525 1.00 71.19 86 VAL A C 1
ATOM 690 O O . VAL A 1 86 ? -7.059 16.028 3.325 1.00 71.19 86 VAL A O 1
ATOM 693 N N . ASN A 1 87 ? -7.635 15.537 1.203 1.00 74.00 87 ASN A N 1
ATOM 694 C CA . ASN A 1 87 ? -6.459 16.127 0.540 1.00 74.00 87 ASN A CA 1
ATOM 695 C C . ASN A 1 87 ? -5.113 15.529 1.004 1.00 74.00 87 ASN A C 1
ATOM 697 O O . ASN A 1 87 ? -4.135 16.258 1.171 1.00 74.00 87 ASN A O 1
ATOM 701 N N . ILE A 1 88 ? -5.069 14.216 1.245 1.00 82.31 88 ILE A N 1
ATOM 702 C CA . ILE A 1 88 ? -3.841 13.480 1.573 1.00 82.31 88 ILE A CA 1
ATOM 703 C C . ILE A 1 88 ? -3.587 12.482 0.442 1.00 82.31 88 ILE A C 1
ATOM 705 O O . ILE A 1 88 ? -4.323 11.507 0.315 1.00 82.31 88 ILE A O 1
ATOM 709 N N . GLY A 1 89 ? -2.572 12.745 -0.385 1.00 80.19 89 GLY A N 1
ATOM 710 C CA . GLY A 1 89 ? -2.168 11.876 -1.491 1.00 80.19 89 GLY A CA 1
ATOM 711 C C . GLY A 1 89 ? -0.858 11.134 -1.220 1.00 80.19 89 GLY A C 1
ATOM 712 O O . GLY A 1 89 ? 0.014 11.628 -0.505 1.00 80.19 89 GLY A O 1
ATOM 713 N N . ALA A 1 90 ? -0.695 9.959 -1.833 1.00 87.50 90 ALA A N 1
ATOM 714 C CA . ALA A 1 90 ? 0.541 9.177 -1.750 1.00 87.50 90 ALA A CA 1
ATOM 715 C C . ALA A 1 90 ? 1.758 9.941 -2.306 1.00 87.50 90 ALA A C 1
ATOM 717 O O . ALA A 1 90 ? 2.847 9.865 -1.744 1.00 87.50 90 ALA A O 1
ATOM 718 N N . GLU A 1 91 ? 1.576 10.732 -3.365 1.00 84.56 91 GLU A N 1
ATOM 719 C CA . GLU A 1 91 ? 2.648 11.551 -3.945 1.00 84.56 91 GLU A CA 1
ATOM 720 C C . GLU A 1 91 ? 3.152 12.624 -2.974 1.00 84.56 91 GLU A C 1
ATOM 722 O O . GLU A 1 91 ? 4.358 12.754 -2.780 1.00 84.56 91 GLU A O 1
ATOM 727 N N . ASP A 1 92 ? 2.248 13.324 -2.284 1.00 87.25 92 ASP A N 1
ATOM 728 C CA . ASP A 1 92 ? 2.607 14.354 -1.304 1.00 87.25 92 ASP A CA 1
ATOM 729 C C . ASP A 1 92 ? 3.436 13.798 -0.139 1.00 87.25 92 ASP A C 1
ATOM 731 O O . ASP A 1 92 ? 4.347 14.459 0.372 1.00 87.25 92 ASP A O 1
ATOM 735 N N . LEU A 1 93 ? 3.109 12.578 0.298 1.00 92.81 93 LEU A N 1
ATOM 736 C CA . LEU A 1 93 ? 3.865 11.869 1.326 1.00 92.81 93 LEU A CA 1
ATOM 737 C C . LEU A 1 93 ? 5.231 11.434 0.791 1.00 92.81 93 LEU A C 1
ATOM 739 O O . LEU A 1 93 ? 6.240 11.617 1.475 1.00 92.81 93 LEU A O 1
ATOM 743 N N . CYS A 1 94 ? 5.276 10.919 -0.441 1.00 91.06 94 CYS A N 1
ATOM 744 C CA . CYS A 1 94 ? 6.515 10.518 -1.099 1.00 91.06 94 CYS A CA 1
ATOM 745 C C . CYS A 1 94 ? 7.470 11.705 -1.292 1.00 91.06 94 CYS A C 1
ATOM 747 O O . CYS A 1 94 ? 8.679 11.553 -1.126 1.00 91.06 94 CYS A O 1
ATOM 749 N N . ASP A 1 95 ? 6.937 12.892 -1.581 1.00 87.81 95 ASP A N 1
ATOM 750 C CA . ASP A 1 95 ? 7.709 14.120 -1.781 1.00 87.81 95 ASP A CA 1
ATOM 751 C C . ASP A 1 95 ? 8.052 14.832 -0.451 1.00 87.81 95 ASP A C 1
ATOM 753 O O . ASP A 1 95 ? 8.686 15.890 -0.433 1.00 87.81 95 ASP A O 1
ATOM 757 N N . GLY A 1 96 ? 7.683 14.248 0.698 1.00 90.75 96 GLY A N 1
ATOM 758 C CA . GLY A 1 96 ? 8.056 14.748 2.023 1.00 90.75 96 GLY A CA 1
ATOM 759 C C . GLY A 1 96 ? 7.325 16.033 2.434 1.00 90.75 96 GLY A C 1
ATOM 760 O O . GLY A 1 96 ? 7.884 16.872 3.160 1.00 90.75 96 GLY A O 1
ATOM 761 N N . ASN A 1 97 ? 6.081 16.225 1.977 1.00 91.25 97 ASN A N 1
ATOM 762 C CA . ASN A 1 97 ? 5.272 17.395 2.311 1.00 91.25 97 ASN A CA 1
ATOM 763 C C . ASN A 1 97 ? 4.825 17.364 3.782 1.00 91.25 97 ASN A C 1
ATOM 765 O O . ASN A 1 97 ? 3.773 16.830 4.136 1.00 91.25 97 ASN A O 1
ATOM 769 N N . LEU A 1 98 ? 5.616 17.999 4.652 1.00 91.69 98 LEU A N 1
ATOM 770 C CA . LEU A 1 98 ? 5.392 18.004 6.101 1.00 91.69 98 LEU A CA 1
ATOM 771 C C . LEU A 1 98 ? 3.983 18.444 6.508 1.00 91.69 98 LEU A C 1
ATOM 773 O O . LEU A 1 98 ? 3.444 17.901 7.462 1.00 91.69 98 LEU A O 1
ATOM 777 N N . LYS A 1 99 ? 3.357 19.396 5.807 1.00 88.62 99 LYS A N 1
ATOM 778 C CA . LYS A 1 99 ? 2.007 19.853 6.173 1.00 88.62 99 LYS A CA 1
ATOM 779 C C . LYS A 1 99 ? 0.979 18.729 6.019 1.00 88.62 99 LYS A C 1
ATOM 781 O O . LYS A 1 99 ? 0.110 18.580 6.873 1.00 88.62 99 LYS A O 1
ATOM 786 N N . ILE A 1 100 ? 1.094 17.954 4.944 1.00 92.19 100 ILE A N 1
ATOM 787 C CA . ILE A 1 100 ? 0.207 16.824 4.653 1.00 92.19 100 ILE A CA 1
ATOM 788 C C . ILE A 1 100 ? 0.529 15.653 5.578 1.00 92.19 100 ILE A C 1
ATOM 790 O O . ILE A 1 100 ? -0.388 15.063 6.138 1.00 92.19 100 ILE A O 1
ATOM 794 N N . ILE A 1 101 ? 1.812 15.397 5.844 1.00 95.94 101 ILE A N 1
ATOM 795 C CA . ILE A 1 101 ? 2.246 14.378 6.808 1.00 95.94 101 ILE A CA 1
ATOM 796 C C . ILE A 1 101 ? 1.694 14.666 8.213 1.00 95.94 101 ILE A C 1
ATOM 798 O O . ILE A 1 101 ? 1.129 13.778 8.846 1.00 95.94 101 ILE A O 1
ATOM 802 N N . LEU A 1 102 ? 1.799 15.909 8.698 1.00 93.69 102 LEU A N 1
ATOM 803 C CA . LEU A 1 102 ? 1.227 16.298 9.992 1.00 93.69 102 LEU A CA 1
ATOM 804 C C . LEU A 1 102 ? -0.304 16.185 9.992 1.00 93.69 102 LEU A C 1
ATOM 806 O O . LEU A 1 102 ? -0.881 15.768 10.994 1.00 93.69 102 LEU A O 1
ATOM 810 N N . GLY A 1 103 ? -0.958 16.505 8.871 1.00 92.94 103 GLY A N 1
ATOM 811 C CA . GLY A 1 103 ? -2.399 16.311 8.695 1.00 92.94 103 GLY A CA 1
ATOM 812 C C . GLY A 1 103 ? -2.822 14.839 8.754 1.00 92.94 103 GLY A C 1
ATOM 813 O O . GLY A 1 103 ? -3.819 14.517 9.403 1.00 92.94 103 GLY A O 1
ATOM 814 N N . LEU A 1 104 ? -2.043 13.941 8.142 1.00 95.88 104 LEU A N 1
ATOM 815 C CA . LEU A 1 104 ? -2.251 12.497 8.217 1.00 95.88 104 LEU A CA 1
ATOM 816 C C . LEU A 1 104 ? -2.092 12.002 9.653 1.00 95.88 104 LEU A C 1
ATOM 818 O O . LEU A 1 104 ? -3.033 11.428 10.189 1.00 95.88 104 LEU A O 1
ATOM 822 N N . LEU A 1 105 ? -0.954 12.274 10.301 1.00 96.69 105 LEU A N 1
ATOM 823 C CA . LEU A 1 105 ? -0.704 11.829 11.677 1.00 96.69 105 LEU A CA 1
ATOM 824 C C . LEU A 1 105 ? -1.774 12.341 12.647 1.00 96.69 105 LEU A C 1
ATOM 826 O O . LEU A 1 105 ? -2.251 11.579 13.481 1.00 96.69 105 LEU A O 1
ATOM 830 N N . TRP A 1 106 ? -2.218 13.593 12.497 1.00 94.44 106 TRP A N 1
ATOM 831 C CA . TRP A 1 106 ? -3.343 14.115 13.270 1.00 94.44 106 TRP A CA 1
ATOM 832 C C . TRP A 1 106 ? -4.637 13.329 13.030 1.00 94.44 106 TRP A C 1
ATOM 834 O O . TRP A 1 106 ? -5.344 13.004 13.982 1.00 94.44 106 TRP A O 1
ATOM 844 N N . SER A 1 107 ? -4.946 13.002 11.774 1.00 92.94 107 SER A N 1
ATOM 845 C CA . SER A 1 107 ? -6.134 12.211 11.432 1.00 92.94 107 SER A CA 1
ATOM 846 C C . SER A 1 107 ? -6.069 10.812 12.057 1.00 92.94 107 SER A C 1
ATOM 848 O O . SER A 1 107 ? -7.079 10.321 12.560 1.00 92.94 107 SER A O 1
ATOM 850 N N . LEU A 1 108 ? -4.875 10.207 12.105 1.00 94.50 108 LEU A N 1
ATOM 851 C CA . LEU A 1 108 ? -4.639 8.933 12.788 1.00 94.50 108 LEU A CA 1
ATOM 852 C C . LEU A 1 108 ? -4.859 9.048 14.300 1.00 94.50 108 LEU A C 1
ATOM 854 O O . LEU A 1 108 ? -5.634 8.275 14.856 1.00 94.50 108 LEU A O 1
ATOM 858 N N . ILE A 1 109 ? -4.248 10.039 14.957 1.00 94.12 109 ILE A N 1
ATOM 859 C CA . ILE A 1 109 ? -4.443 10.315 16.393 1.00 94.12 109 ILE A CA 1
ATOM 860 C C . ILE A 1 109 ? -5.934 10.509 16.699 1.00 94.12 109 ILE A C 1
ATOM 862 O O . ILE A 1 109 ? -6.479 9.939 17.643 1.00 94.12 109 ILE A O 1
ATOM 866 N N . GLN A 1 110 ? -6.626 11.294 15.876 1.00 90.81 110 GLN A N 1
ATOM 867 C CA . GLN A 1 110 ? -8.046 11.562 16.040 1.00 90.81 110 GLN A CA 1
ATOM 868 C C . GLN A 1 110 ? -8.886 10.279 15.989 1.00 90.81 110 GLN A C 1
ATOM 870 O O . GLN A 1 110 ? -9.702 10.064 16.887 1.00 90.81 110 GLN A O 1
ATOM 875 N N . LYS A 1 111 ? -8.706 9.450 14.954 1.00 88.25 111 LYS A N 1
ATOM 876 C CA . LYS A 1 111 ? -9.507 8.236 14.753 1.00 88.25 111 LYS A CA 1
ATOM 877 C C . LYS A 1 111 ? -9.154 7.152 15.767 1.00 88.25 111 LYS A C 1
ATOM 879 O O . LYS A 1 111 ? -10.028 6.683 16.486 1.00 88.25 111 LYS A O 1
ATOM 884 N N . TYR A 1 112 ? -7.879 6.785 15.841 1.00 89.25 112 TYR A N 1
ATOM 885 C CA . TYR A 1 112 ? -7.442 5.591 16.563 1.00 89.25 112 TYR A CA 1
ATOM 886 C C . TYR A 1 112 ? -7.241 5.816 18.059 1.00 89.25 112 TYR A C 1
ATOM 888 O O . TYR A 1 112 ? -7.330 4.860 18.818 1.00 89.25 112 TYR A O 1
ATOM 896 N N . GLN A 1 113 ? -7.004 7.059 18.487 1.00 88.81 113 GLN A N 1
ATOM 897 C CA . GLN A 1 113 ? -6.740 7.371 19.891 1.00 88.81 113 GLN A CA 1
ATOM 898 C C . GLN A 1 113 ? -7.913 8.087 20.570 1.00 88.81 113 GLN A C 1
ATOM 900 O O . GLN A 1 113 ? -8.353 7.723 21.654 1.00 88.81 113 GLN A O 1
ATOM 905 N N . ILE A 1 114 ? -8.449 9.138 19.942 1.00 88.12 114 ILE A N 1
ATOM 906 C CA . ILE A 1 114 ? -9.459 9.976 20.606 1.00 88.12 114 ILE A CA 1
ATOM 907 C C . ILE A 1 114 ? -10.869 9.399 20.456 1.00 88.12 114 ILE A C 1
ATOM 909 O O . ILE A 1 114 ? -11.600 9.309 21.445 1.00 88.12 114 ILE A O 1
ATOM 913 N N . ILE A 1 115 ? -11.267 9.066 19.226 1.00 85.12 115 ILE A N 1
ATOM 914 C CA . ILE A 1 115 ? -12.611 8.557 18.918 1.00 85.12 115 ILE A CA 1
ATOM 915 C C . ILE A 1 115 ? -12.697 7.063 19.264 1.00 85.12 115 ILE A C 1
ATOM 917 O O . ILE A 1 115 ? -13.604 6.660 19.993 1.00 85.12 115 ILE A O 1
ATOM 921 N N . GLY A 1 116 ? -11.721 6.272 18.808 1.00 71.81 116 GLY A N 1
ATOM 922 C CA . GLY A 1 116 ? -11.696 4.816 18.947 1.00 71.81 116 GLY A CA 1
ATOM 923 C C . GLY A 1 116 ? -12.569 4.107 17.902 1.00 71.81 116 GLY A C 1
ATOM 924 O O . GLY A 1 116 ? -13.512 4.685 17.366 1.00 71.81 116 GLY A O 1
ATOM 925 N N . GLN A 1 117 ? -12.277 2.831 17.623 1.00 57.50 117 GLN A N 1
ATOM 926 C CA . GLN A 1 117 ? -12.888 2.069 16.514 1.00 57.50 117 GLN A CA 1
ATOM 927 C C . GLN A 1 117 ? -14.419 1.888 16.614 1.00 57.50 117 GLN A C 1
ATOM 929 O O . GLN A 1 117 ? -15.086 1.719 15.602 1.00 57.50 117 GLN A O 1
ATOM 934 N N . GLN A 1 118 ? -14.996 1.944 17.818 1.00 54.84 118 GLN A N 1
ATOM 935 C CA . GLN A 1 118 ? -16.413 1.632 18.082 1.00 54.84 118 GLN A CA 1
ATOM 936 C C . GLN A 1 118 ? -17.331 2.873 18.134 1.00 54.84 118 GLN A C 1
ATOM 938 O O . GLN A 1 118 ? -18.520 2.750 18.422 1.00 54.84 118 GLN A O 1
ATOM 943 N N . ARG A 1 119 ? -16.806 4.092 17.923 1.00 59.66 119 ARG A N 1
ATOM 944 C CA . ARG A 1 119 ? -17.549 5.351 18.168 1.00 59.66 119 ARG A CA 1
ATOM 945 C C . ARG A 1 119 ? -17.635 6.288 16.962 1.00 59.66 119 ARG A C 1
ATOM 947 O O . ARG A 1 119 ? -17.868 7.483 17.140 1.00 59.66 119 ARG A O 1
ATOM 954 N N . ASP A 1 120 ? -17.525 5.763 15.743 1.00 60.16 120 ASP A N 1
ATOM 955 C CA . ASP A 1 120 ? -17.597 6.566 14.508 1.00 60.16 120 ASP A CA 1
ATOM 956 C C . ASP A 1 120 ? -18.946 7.308 14.328 1.00 60.16 120 ASP A C 1
ATOM 958 O O . ASP A 1 120 ? -19.029 8.276 13.570 1.00 60.16 120 ASP A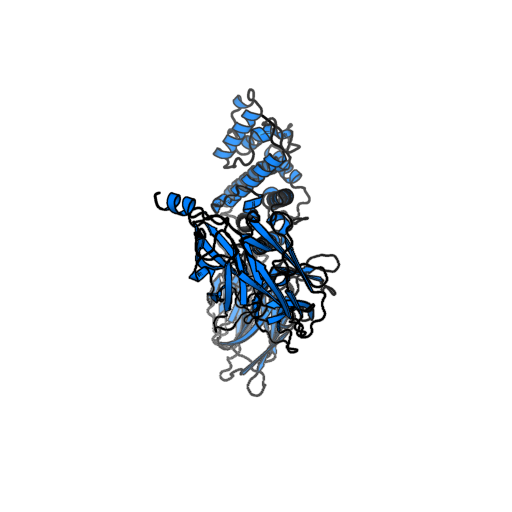 O 1
ATOM 962 N N . SER A 1 121 ? -19.998 6.922 15.063 1.00 62.06 121 SER A N 1
ATOM 963 C CA . SER A 1 121 ? -21.305 7.593 15.068 1.00 62.06 121 SER A CA 1
ATOM 964 C C . SER A 1 121 ? -21.450 8.745 16.077 1.00 62.06 121 SER A C 1
ATOM 966 O O . SER A 1 121 ? -22.506 9.381 16.101 1.00 62.06 121 SER A O 1
ATOM 968 N N . ASP A 1 122 ? -20.457 9.024 16.933 1.00 67.62 122 ASP A N 1
ATOM 969 C CA . ASP A 1 122 ? -20.539 10.131 17.900 1.00 67.62 122 ASP A CA 1
ATOM 970 C C . ASP A 1 122 ? -20.425 11.490 17.173 1.00 67.62 122 ASP A C 1
ATOM 972 O O . ASP A 1 122 ? -19.389 11.791 16.577 1.00 67.62 122 ASP A O 1
ATOM 976 N N . PRO A 1 123 ? -21.455 12.358 17.216 1.00 72.00 123 PRO A N 1
ATOM 977 C CA . PRO A 1 123 ? -21.441 13.631 16.494 1.00 72.00 123 PRO A CA 1
ATOM 978 C C . PRO A 1 123 ? -20.505 14.679 17.120 1.00 72.00 123 PRO A C 1
ATOM 980 O O . PRO A 1 123 ? -20.344 15.776 16.573 1.00 72.00 123 PRO A O 1
ATOM 983 N N . ARG A 1 124 ? -19.925 14.410 18.298 1.00 76.81 124 ARG A N 1
ATOM 984 C CA . ARG A 1 124 ? -19.051 15.350 19.006 1.00 76.81 124 ARG A CA 1
ATOM 985 C C . ARG A 1 124 ? -17.672 15.410 18.357 1.00 76.81 124 ARG A C 1
ATOM 987 O O . ARG A 1 124 ? -17.099 14.413 17.939 1.00 76.81 124 ARG A O 1
ATOM 994 N N . THR A 1 125 ? -17.077 16.603 18.335 1.00 84.88 125 THR A N 1
ATOM 995 C CA . THR A 1 125 ? -15.697 16.741 17.847 1.00 84.88 125 THR A CA 1
ATOM 996 C C . THR A 1 125 ? -14.703 16.111 18.836 1.00 84.88 125 THR A C 1
ATOM 998 O O . THR A 1 125 ? -14.983 16.088 20.038 1.00 84.88 125 THR A O 1
ATOM 1001 N N . PRO A 1 126 ? -13.496 15.702 18.399 1.00 86.38 126 PRO A N 1
ATOM 1002 C CA . PRO A 1 126 ? -12.487 15.082 19.276 1.00 86.38 126 PRO A CA 1
ATOM 1003 C C . PRO A 1 126 ? -12.143 15.947 20.489 1.00 86.38 126 PRO A C 1
ATOM 1005 O O . PRO A 1 126 ? -11.944 15.465 21.601 1.00 86.38 126 PRO A O 1
ATOM 1008 N N . LYS A 1 127 ? -12.144 17.268 20.281 1.00 89.25 127 LYS A N 1
ATOM 1009 C CA . LYS A 1 127 ? -11.966 18.264 21.335 1.00 89.25 127 LYS A CA 1
ATOM 1010 C C . LYS A 1 127 ? -13.048 18.156 22.409 1.00 89.25 127 LYS A C 1
ATOM 1012 O O . LYS A 1 127 ? -12.733 18.214 23.591 1.00 89.25 127 LYS A O 1
ATOM 1017 N N . HIS A 1 128 ? -14.309 18.015 22.008 1.00 88.56 128 HIS A N 1
ATOM 1018 C CA . HIS A 1 128 ? -15.420 17.869 22.945 1.00 88.56 128 HIS A CA 1
ATOM 1019 C C . HIS A 1 128 ? -15.408 16.506 23.635 1.00 88.56 128 HIS A C 1
ATOM 1021 O O . HIS A 1 128 ? -15.690 16.460 24.827 1.00 88.56 128 HIS A O 1
ATOM 1027 N N . ILE A 1 129 ? -15.038 15.433 22.927 1.00 89.94 129 ILE A N 1
ATOM 1028 C CA . ILE A 1 129 ? -14.895 14.088 23.504 1.00 89.94 129 ILE A CA 1
ATOM 1029 C C . ILE A 1 129 ? -13.870 14.115 24.644 1.00 89.94 129 ILE A C 1
ATOM 1031 O O . ILE A 1 129 ? -14.207 13.770 25.775 1.00 89.94 129 ILE A O 1
ATOM 1035 N N . LEU A 1 130 ? -12.659 14.624 24.385 1.00 91.69 130 LEU A N 1
ATOM 1036 C CA . LEU A 1 130 ? -11.627 14.724 25.418 1.00 91.69 130 LEU A CA 1
ATOM 1037 C C . LEU A 1 130 ? -12.021 15.680 26.549 1.00 91.69 130 LEU A C 1
ATOM 1039 O O . LEU A 1 130 ? -11.819 15.352 27.710 1.00 91.69 130 LEU A O 1
ATOM 1043 N N . LEU A 1 131 ? -12.596 16.854 26.255 1.00 91.38 131 LEU A N 1
ATOM 1044 C CA . LEU A 1 131 ? -13.029 17.774 27.317 1.00 91.38 131 LEU A CA 1
ATOM 1045 C C . LEU A 1 131 ? -14.135 17.180 28.193 1.00 91.38 131 LEU A C 1
ATOM 1047 O O . LEU A 1 131 ? -14.143 17.460 29.390 1.00 91.38 131 LEU A O 1
ATOM 1051 N N . SER A 1 132 ? -15.058 16.402 27.618 1.00 89.25 132 SER A N 1
ATOM 1052 C CA . SER A 1 132 ? -16.067 15.670 28.391 1.00 89.25 132 SER A CA 1
ATOM 1053 C C . SER A 1 132 ? -15.365 14.703 29.331 1.00 89.25 132 SER A C 1
ATOM 1055 O O . SER A 1 132 ? -15.459 14.882 30.538 1.00 89.25 132 SER A O 1
ATOM 1057 N N . TRP A 1 133 ? -14.547 13.800 28.780 1.00 91.00 133 TRP A N 1
ATOM 1058 C CA . TRP A 1 133 ? -13.832 12.788 29.554 1.00 91.00 133 TRP A CA 1
ATOM 1059 C C . TRP A 1 133 ? -13.000 13.397 30.695 1.00 91.00 133 TRP A C 1
ATOM 1061 O O . TRP A 1 133 ? -13.116 12.969 31.836 1.00 91.00 133 TRP A O 1
ATOM 1071 N N . ILE A 1 134 ? -12.241 14.467 30.436 1.00 92.00 134 ILE A N 1
ATOM 1072 C CA . ILE A 1 134 ? -11.424 15.138 31.465 1.00 92.00 134 ILE A CA 1
ATOM 1073 C C . ILE A 1 134 ? -12.298 15.712 32.580 1.00 92.00 134 ILE A C 1
ATOM 1075 O O . ILE A 1 134 ? -11.966 15.587 33.754 1.00 92.00 134 ILE A O 1
ATOM 1079 N N . ASN A 1 135 ? -13.394 16.392 32.236 1.00 90.75 135 ASN A N 1
ATOM 1080 C CA . ASN A 1 135 ? -14.254 17.003 33.249 1.00 90.75 135 ASN A CA 1
ATOM 1081 C C . ASN A 1 135 ? -15.059 15.956 34.029 1.00 90.75 135 ASN A C 1
ATOM 1083 O O . ASN A 1 135 ? -15.317 16.173 35.211 1.00 90.75 135 ASN A O 1
ATOM 1087 N N . ASP A 1 136 ? -15.408 14.837 33.395 1.00 88.75 136 ASP A N 1
ATOM 1088 C CA . ASP A 1 136 ? -16.033 13.691 34.050 1.00 88.75 136 ASP A CA 1
ATOM 1089 C C . ASP A 1 136 ? -15.040 13.057 35.044 1.00 88.75 136 ASP A C 1
ATOM 1091 O O . ASP A 1 136 ? -15.371 12.884 36.218 1.00 88.75 136 ASP A O 1
ATOM 1095 N N . GLN A 1 137 ? -13.779 12.870 34.631 1.00 88.94 137 GLN A N 1
ATOM 1096 C CA . GLN A 1 137 ? -12.695 12.349 35.473 1.00 88.94 137 GLN A CA 1
ATOM 1097 C C . GLN A 1 137 ? -12.341 13.278 36.649 1.00 88.94 137 GLN A C 1
ATOM 1099 O O . GLN A 1 137 ? -11.916 12.825 37.708 1.00 88.94 137 GLN A O 1
ATOM 1104 N N . LEU A 1 138 ? -12.506 14.595 36.498 1.00 86.12 138 LEU A N 1
ATOM 1105 C CA . LEU A 1 138 ? -12.239 15.590 37.548 1.00 86.12 138 LEU A CA 1
ATOM 1106 C C . LEU A 1 138 ? -13.450 15.891 38.454 1.00 86.12 138 LEU A C 1
ATOM 1108 O O . LEU A 1 138 ? -13.349 16.773 39.315 1.00 86.12 138 LEU A O 1
ATOM 1112 N N . GLY A 1 139 ? -14.573 15.191 38.263 1.00 78.06 139 GLY A N 1
ATOM 1113 C CA . GLY A 1 139 ? -15.832 15.394 38.978 1.00 78.06 139 GLY A CA 1
ATOM 1114 C C . GLY A 1 139 ? -16.656 16.552 38.402 1.00 78.06 139 GLY A C 1
ATOM 1115 O O . GLY A 1 139 ? -16.251 17.715 38.457 1.00 78.06 139 GLY A O 1
ATOM 1116 N N . GLY A 1 140 ? -17.858 16.251 37.895 1.00 57.84 140 GLY A N 1
ATOM 1117 C CA . GLY A 1 140 ? -18.715 17.174 37.131 1.00 57.84 140 GLY A CA 1
ATOM 1118 C C . GLY A 1 140 ? -19.105 18.501 37.811 1.00 57.84 140 GLY A C 1
ATOM 1119 O O . GLY A 1 140 ? -19.474 19.446 37.103 1.00 57.84 140 GLY A O 1
ATOM 1120 N N . ASP A 1 141 ? -18.957 18.605 39.138 1.00 57.34 141 ASP A N 1
ATOM 1121 C CA . ASP A 1 141 ? -19.209 19.806 39.958 1.00 57.34 141 ASP A CA 1
ATOM 1122 C C . ASP A 1 141 ? -17.933 20.568 40.373 1.00 57.34 141 ASP A C 1
ATOM 1124 O O . ASP A 1 141 ? -17.978 21.497 41.184 1.00 57.34 141 ASP A O 1
ATOM 1128 N N . ASN A 1 142 ? -16.774 20.229 39.800 1.00 59.91 142 ASN A N 1
ATOM 1129 C CA . ASN A 1 142 ? -15.530 20.938 40.071 1.00 59.91 142 ASN A CA 1
ATOM 1130 C C . ASN A 1 142 ? -15.630 22.415 39.614 1.00 59.91 142 ASN A C 1
ATOM 1132 O O . ASN A 1 142 ? -15.860 22.685 38.428 1.00 59.91 142 ASN A O 1
ATOM 1136 N N . PRO A 1 143 ? -15.402 23.406 40.502 1.00 58.41 143 PRO A N 1
ATOM 1137 C CA . PRO A 1 143 ? -15.456 24.828 40.151 1.00 58.41 143 PRO A CA 1
ATOM 1138 C C . PRO A 1 143 ? -14.387 25.257 39.125 1.00 58.41 143 PRO A C 1
ATOM 1140 O O . PRO A 1 143 ? -14.444 26.377 38.614 1.00 58.41 143 PRO A O 1
ATOM 1143 N N . LYS A 1 144 ? -13.424 24.384 38.790 1.00 67.06 144 LYS A N 1
ATOM 1144 C CA . LYS A 1 144 ? -12.345 24.620 37.817 1.00 67.06 144 LYS A CA 1
ATOM 1145 C C . LYS A 1 144 ? -12.446 23.724 36.571 1.00 67.06 144 LYS A C 1
ATOM 1147 O O . LYS A 1 144 ? -11.460 23.104 36.182 1.00 67.06 144 LYS A O 1
ATOM 1152 N N . LYS A 1 145 ? -13.616 23.672 35.918 1.00 77.50 145 LYS A N 1
ATOM 1153 C CA . LYS A 1 145 ? -13.788 22.942 34.642 1.00 77.50 145 LYS A CA 1
ATOM 1154 C C . LYS A 1 145 ? -12.746 23.344 33.596 1.00 77.50 145 LYS A C 1
ATOM 1156 O O . LYS A 1 145 ? -12.553 24.535 33.323 1.00 77.50 145 LYS A O 1
ATOM 1161 N N . VAL A 1 146 ? -12.135 22.348 32.961 1.00 88.50 146 VAL A N 1
ATOM 1162 C CA . VAL A 1 146 ? -11.202 22.538 31.848 1.00 88.50 146 VAL A CA 1
ATOM 1163 C C . VAL A 1 146 ? -12.009 22.867 30.592 1.00 88.50 146 VAL A C 1
ATOM 1165 O O . VAL A 1 146 ? -12.934 22.143 30.232 1.00 88.50 146 VAL A O 1
ATOM 1168 N N . LYS A 1 147 ? -11.684 23.987 29.931 1.00 88.00 147 LYS A N 1
ATOM 1169 C CA . LYS A 1 147 ? -12.453 24.517 28.782 1.00 88.00 147 LYS A CA 1
ATOM 1170 C C . LYS A 1 147 ? -11.690 24.528 27.455 1.00 88.00 147 LYS A C 1
ATOM 1172 O O . LYS A 1 147 ? -12.287 24.768 26.411 1.00 88.00 147 LYS A O 1
ATOM 1177 N N . ASN A 1 148 ? -10.370 24.361 27.475 1.00 89.81 148 ASN A N 1
ATOM 1178 C CA . ASN A 1 148 ? -9.528 24.428 26.279 1.00 89.81 148 ASN A CA 1
ATOM 1179 C C . ASN A 1 148 ? -8.218 23.650 26.479 1.00 89.81 148 ASN A C 1
ATOM 1181 O O . ASN A 1 148 ? -7.858 23.338 27.610 1.00 89.81 148 ASN A O 1
ATOM 1185 N N . PHE A 1 149 ? -7.507 23.374 25.384 1.00 91.19 149 PHE A N 1
ATOM 1186 C CA . PHE A 1 149 ? -6.253 22.608 25.372 1.00 91.19 149 PHE A CA 1
ATOM 1187 C C . PHE A 1 149 ? -4.995 23.477 25.316 1.00 91.19 149 PHE A C 1
ATOM 1189 O O . PHE A 1 149 ? -3.889 22.966 25.196 1.00 91.19 149 PHE A O 1
ATOM 1196 N N . ARG A 1 150 ? -5.143 24.795 25.471 1.00 87.12 150 ARG A N 1
ATOM 1197 C CA . ARG A 1 150 ? -4.018 25.729 25.403 1.00 87.12 150 ARG A CA 1
ATOM 1198 C C . ARG A 1 150 ? -3.774 26.448 26.714 1.00 87.12 150 ARG A C 1
ATOM 1200 O O . ARG A 1 150 ? -2.769 26.222 27.366 1.00 87.12 150 ARG A O 1
ATOM 1207 N N . GLN A 1 151 ? -4.689 27.318 27.123 1.00 87.75 151 GLN A N 1
ATOM 1208 C CA . GLN A 1 151 ? -4.523 28.159 28.310 1.00 87.75 151 GLN A CA 1
ATOM 1209 C C . GLN A 1 151 ? -4.713 27.388 29.618 1.00 87.75 151 GLN A C 1
ATOM 1211 O O . GLN A 1 151 ? -3.991 27.648 30.575 1.00 87.75 151 GLN A O 1
ATOM 1216 N N . ALA A 1 152 ? -5.657 26.443 29.662 1.00 87.75 152 ALA A N 1
ATOM 1217 C CA . ALA A 1 152 ? -6.001 25.726 30.893 1.00 87.75 152 ALA A CA 1
ATOM 1218 C C . ALA A 1 152 ? -4.859 24.842 31.432 1.00 87.75 152 ALA A C 1
ATOM 1220 O O . ALA A 1 152 ? -4.839 24.525 32.617 1.00 87.75 152 ALA A O 1
ATOM 1221 N N . TRP A 1 153 ? -3.901 24.481 30.577 1.00 91.19 153 TRP A N 1
ATOM 1222 C CA . TRP A 1 153 ? -2.809 23.556 30.895 1.00 91.19 153 TRP A CA 1
ATOM 1223 C C . TRP A 1 153 ? -1.505 24.267 31.258 1.00 91.19 153 TRP A C 1
ATOM 1225 O O . TRP A 1 153 ? -0.645 23.669 31.897 1.00 91.19 153 TRP A O 1
ATOM 1235 N N . LYS A 1 154 ? -1.380 25.566 30.939 1.00 91.38 154 LYS A N 1
ATOM 1236 C CA . LYS A 1 154 ? -0.145 26.339 31.149 1.00 91.38 154 LYS A CA 1
ATOM 1237 C C . LYS A 1 154 ? 0.296 26.410 32.604 1.00 91.38 154 LYS A C 1
ATOM 1239 O O . LYS A 1 154 ? 1.488 26.511 32.852 1.00 91.38 154 LYS A O 1
ATOM 1244 N N . SER A 1 155 ? -0.644 26.430 33.555 1.00 89.56 155 SER A N 1
ATOM 1245 C CA . SER A 1 155 ? -0.308 26.555 34.980 1.00 89.56 155 SER A CA 1
ATOM 1246 C C . SER A 1 155 ? 0.182 25.246 35.604 1.00 89.56 155 SER A C 1
ATOM 1248 O O . SER A 1 155 ? 0.676 25.271 36.728 1.00 89.56 155 SER A O 1
ATOM 1250 N N . GLY A 1 156 ? 0.010 24.111 34.914 1.00 89.44 156 GLY A N 1
ATOM 1251 C CA . GLY A 1 156 ? 0.256 22.770 35.445 1.00 89.44 156 GLY A CA 1
ATOM 1252 C C . GLY A 1 156 ? -0.823 22.250 36.398 1.00 89.44 156 GLY A C 1
ATOM 1253 O O . GLY A 1 156 ? -0.841 21.060 36.696 1.00 89.44 156 GLY A O 1
ATOM 1254 N N . ASP A 1 157 ? -1.761 23.091 36.850 1.00 88.94 157 ASP A N 1
ATOM 1255 C CA . ASP A 1 157 ? -2.785 22.664 37.813 1.00 88.94 157 ASP A CA 1
ATOM 1256 C C . ASP A 1 157 ? -3.764 21.655 37.192 1.00 88.94 157 ASP A C 1
ATOM 1258 O O . ASP A 1 157 ? -4.131 20.683 37.842 1.00 88.94 157 ASP A O 1
ATOM 1262 N N . ALA A 1 158 ? -4.162 21.848 35.927 1.00 90.56 158 ALA A N 1
ATOM 1263 C CA . ALA A 1 158 ? -5.046 20.909 35.231 1.00 90.56 158 ALA A CA 1
ATOM 1264 C C . ALA A 1 158 ? -4.403 19.522 35.068 1.00 90.56 158 ALA A C 1
ATOM 1266 O O . ALA A 1 158 ? -5.067 18.516 35.301 1.00 90.56 158 ALA A O 1
ATOM 1267 N N . LEU A 1 159 ? -3.108 19.473 34.728 1.00 92.38 159 LEU A N 1
ATOM 1268 C CA . LEU A 1 159 ? -2.373 18.217 34.571 1.00 92.38 159 LEU A CA 1
ATOM 1269 C C . LEU A 1 159 ? -2.173 17.510 35.916 1.00 92.38 159 LEU A C 1
ATOM 1271 O O . LEU A 1 159 ? -2.436 16.318 36.013 1.00 92.38 159 LEU A O 1
ATOM 1275 N N . ASN A 1 160 ? -1.795 18.248 36.965 1.00 90.50 160 ASN A N 1
ATOM 1276 C CA . ASN A 1 160 ? -1.675 17.697 38.317 1.00 90.50 160 ASN A CA 1
ATOM 1277 C C . ASN A 1 160 ? -2.994 17.111 38.821 1.00 90.50 160 ASN A C 1
ATOM 1279 O O . ASN A 1 160 ? -3.003 16.010 39.358 1.00 90.50 160 ASN A O 1
ATOM 1283 N N . ASN A 1 161 ? -4.106 17.825 38.631 1.00 89.00 161 ASN A N 1
ATOM 1284 C CA . ASN A 1 161 ? -5.417 17.330 39.046 1.00 89.00 161 ASN A CA 1
ATOM 1285 C C . ASN A 1 161 ? -5.824 16.074 38.267 1.00 89.00 161 ASN A C 1
ATOM 1287 O O . ASN A 1 161 ? -6.462 15.195 38.835 1.00 89.00 161 ASN A O 1
ATOM 1291 N N . LEU A 1 162 ? -5.471 15.986 36.980 1.00 91.56 162 LEU A N 1
ATOM 1292 C CA . LEU A 1 162 ? -5.764 14.807 36.167 1.00 91.56 162 LEU A CA 1
ATOM 1293 C C . LEU A 1 162 ? -4.953 13.592 36.635 1.00 91.56 162 LEU A C 1
ATOM 1295 O O . LEU A 1 162 ? -5.527 12.525 36.830 1.00 91.56 162 LEU A O 1
ATOM 1299 N N . VAL A 1 163 ? -3.647 13.765 36.865 1.00 92.31 163 VAL A N 1
ATOM 1300 C CA . VAL A 1 163 ? -2.770 12.707 37.395 1.00 92.31 163 VAL A CA 1
ATOM 1301 C C . VAL A 1 163 ? -3.243 12.245 38.773 1.00 92.31 163 VAL A C 1
ATOM 1303 O O . VAL A 1 163 ? -3.369 11.047 39.001 1.00 92.31 163 VAL A O 1
ATOM 1306 N N . ASP A 1 164 ? -3.550 13.181 39.675 1.00 88.88 164 ASP A N 1
ATOM 1307 C CA . ASP A 1 164 ? -4.041 12.857 41.019 1.00 88.88 164 ASP A CA 1
ATOM 1308 C C . ASP A 1 164 ? -5.434 12.207 40.982 1.00 88.88 164 ASP A C 1
ATOM 1310 O O . ASP A 1 164 ? -5.714 11.336 41.792 1.00 88.88 164 ASP A O 1
ATOM 1314 N N . SER A 1 165 ? -6.298 12.553 40.020 1.00 89.88 165 SER A N 1
ATOM 1315 C CA . SER A 1 165 ? -7.585 11.862 39.847 1.00 89.88 165 SER A CA 1
ATOM 1316 C C . SER A 1 165 ? -7.409 10.407 39.395 1.00 89.88 165 SER A C 1
ATOM 1318 O O . SER A 1 165 ? -8.068 9.514 39.921 1.00 89.88 165 SER A O 1
ATOM 1320 N N . LEU A 1 166 ? -6.505 10.154 38.444 1.00 89.81 166 LEU A N 1
ATOM 1321 C CA . LEU A 1 166 ? -6.225 8.799 37.957 1.00 89.81 166 LEU A CA 1
ATOM 1322 C C . LEU A 1 166 ? -5.462 7.950 38.980 1.00 89.81 166 LEU A C 1
ATOM 1324 O O . LEU A 1 166 ? -5.636 6.736 39.019 1.00 89.81 166 LEU A O 1
ATOM 1328 N N . LYS A 1 167 ? -4.634 8.576 39.823 1.00 88.12 167 LYS A N 1
ATOM 1329 C CA . LYS A 1 167 ? -3.916 7.898 40.906 1.00 88.12 167 LYS A CA 1
ATOM 1330 C C . LYS A 1 167 ? -3.866 8.771 42.165 1.00 88.12 167 LYS A C 1
ATOM 1332 O O . LYS A 1 167 ? -2.874 9.484 42.378 1.00 88.12 167 LYS A O 1
ATOM 1337 N N . PRO A 1 168 ? -4.906 8.701 43.017 1.00 88.00 168 PRO A N 1
ATOM 1338 C CA . PRO A 1 168 ? -5.026 9.543 44.204 1.00 88.00 168 PRO A CA 1
ATOM 1339 C C . PRO A 1 168 ? -3.815 9.470 45.130 1.00 88.00 168 PRO A C 1
ATOM 1341 O O . PRO A 1 168 ? -3.410 8.393 45.564 1.00 88.00 168 PRO A O 1
ATOM 1344 N N . GLY A 1 169 ? -3.257 10.633 45.472 1.00 83.12 169 GLY A N 1
ATOM 1345 C CA . GLY A 1 169 ? -2.132 10.754 46.402 1.00 83.12 169 GLY A CA 1
ATOM 1346 C C . GLY A 1 169 ? -0.752 10.743 45.745 1.00 83.12 169 GLY A C 1
ATOM 1347 O O . GLY A 1 169 ? 0.246 10.867 46.455 1.00 83.12 169 GLY A O 1
ATOM 1348 N N . SER A 1 170 ? -0.678 10.650 44.414 1.00 83.50 170 S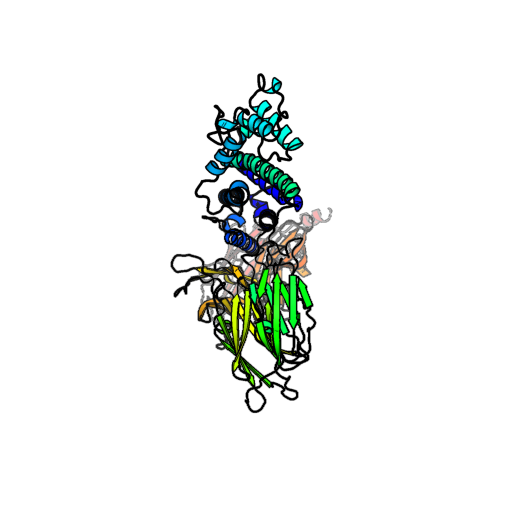ER A N 1
ATOM 1349 C CA . SER A 1 170 ? 0.598 10.630 43.681 1.00 83.50 170 SER A CA 1
ATOM 1350 C C . SER A 1 170 ? 1.244 12.013 43.552 1.00 83.50 170 SER A C 1
ATOM 1352 O O . SER A 1 170 ? 2.448 12.111 43.326 1.00 83.50 170 SER A O 1
ATOM 1354 N N . ILE A 1 171 ? 0.467 13.091 43.719 1.00 82.56 171 ILE A N 1
ATOM 1355 C CA . ILE A 1 171 ? 0.965 14.472 43.689 1.00 82.56 171 ILE A CA 1
ATOM 1356 C C . ILE A 1 171 ? 1.009 15.049 45.119 1.00 82.56 171 ILE A C 1
ATOM 1358 O O . ILE A 1 171 ? -0.041 15.283 45.725 1.00 82.56 171 ILE A O 1
ATOM 1362 N N . PRO A 1 172 ? 2.196 15.345 45.689 1.00 73.12 172 PRO A N 1
ATOM 1363 C CA . PRO A 1 172 ? 2.304 15.897 47.040 1.00 73.12 172 PRO A CA 1
ATOM 1364 C C . PRO A 1 172 ? 1.665 17.289 47.152 1.00 73.12 172 PRO A C 1
ATOM 1366 O O . PRO A 1 172 ? 2.070 18.224 46.459 1.00 73.12 172 PRO A O 1
ATOM 1369 N N . LYS A 1 173 ? 0.722 17.476 48.086 1.00 68.62 173 LYS A N 1
ATOM 1370 C CA . LYS A 1 173 ? 0.019 18.763 48.302 1.00 68.62 173 LYS A CA 1
ATOM 1371 C C . LYS A 1 173 ? 0.961 19.937 48.615 1.00 68.62 173 LYS A C 1
ATOM 1373 O O . LYS A 1 173 ? 0.666 21.074 48.258 1.00 68.62 173 LYS A O 1
ATOM 1378 N N . GLU A 1 174 ? 2.110 19.658 49.227 1.00 60.22 174 GLU A N 1
ATOM 1379 C CA . GLU A 1 174 ? 3.150 20.643 49.563 1.00 60.22 174 GLU A CA 1
ATOM 1380 C C . GLU A 1 174 ? 3.841 21.227 48.316 1.00 60.22 174 GLU A C 1
ATOM 1382 O O . GLU A 1 174 ? 4.253 22.385 48.325 1.00 60.22 174 GLU A O 1
ATOM 1387 N N . SER A 1 175 ? 3.887 20.474 47.208 1.00 57.31 175 SER A N 1
ATOM 1388 C CA . SER A 1 175 ? 4.482 20.908 45.932 1.00 57.31 175 SER A CA 1
ATOM 1389 C C . SER A 1 175 ? 3.568 21.820 45.096 1.00 57.31 175 SER A C 1
ATOM 1391 O O . SER A 1 175 ? 4.010 22.476 44.157 1.00 57.31 175 SER A O 1
ATOM 1393 N N . GLN A 1 176 ? 2.279 21.928 45.439 1.00 61.41 176 GLN A N 1
ATOM 1394 C CA . GLN A 1 176 ? 1.305 22.681 44.638 1.00 61.41 176 GLN A CA 1
ATOM 1395 C C . GLN A 1 176 ? 1.268 24.191 44.949 1.00 61.41 176 GLN A C 1
ATOM 1397 O O . GLN A 1 176 ? 0.774 24.971 44.127 1.00 61.41 176 GLN A O 1
ATOM 1402 N N . GLN A 1 177 ? 1.783 24.620 46.110 1.00 62.03 177 GLN A N 1
ATOM 1403 C CA . GLN A 1 177 ? 1.611 25.988 46.628 1.00 62.03 177 GLN A CA 1
ATOM 1404 C C . GLN A 1 177 ? 2.795 26.939 46.368 1.00 62.03 177 GLN A C 1
ATOM 1406 O O . GLN A 1 177 ? 2.596 28.152 46.433 1.00 62.03 177 GLN A O 1
ATOM 1411 N N . SER A 1 178 ? 3.991 26.436 46.036 1.00 58.38 178 SER A N 1
ATOM 1412 C CA . SER A 1 178 ? 5.212 27.254 45.867 1.00 58.38 178 SER A CA 1
ATOM 1413 C C . SER A 1 178 ? 6.005 27.009 44.572 1.00 58.38 178 SER A C 1
ATOM 1415 O O . SER A 1 178 ? 7.009 27.685 44.354 1.00 58.38 178 SER A O 1
ATOM 1417 N N . SER A 1 179 ? 5.559 26.102 43.697 1.00 76.44 179 SER A N 1
ATOM 1418 C CA . SER A 1 179 ? 6.266 25.747 42.456 1.00 76.44 179 SER A CA 1
ATOM 1419 C C . SER A 1 179 ? 5.848 26.581 41.242 1.00 76.44 179 SER A C 1
ATOM 1421 O O . SER A 1 179 ? 4.685 26.970 41.085 1.00 76.44 179 SER A O 1
ATOM 1423 N N . THR A 1 180 ? 6.808 26.821 40.348 1.00 89.44 180 THR A N 1
ATOM 1424 C CA . THR A 1 180 ? 6.583 27.454 39.042 1.00 89.44 180 THR A CA 1
ATOM 1425 C C . THR A 1 180 ? 5.720 26.565 38.132 1.00 89.44 180 THR A C 1
ATOM 1427 O O . THR A 1 180 ? 5.671 25.349 38.328 1.00 89.44 180 THR A O 1
ATOM 1430 N N . PRO A 1 181 ? 5.048 27.121 37.101 1.00 90.50 181 PRO A N 1
ATOM 1431 C CA . PRO A 1 181 ? 4.247 26.312 36.179 1.00 90.50 181 PRO A CA 1
ATOM 1432 C C . PRO A 1 181 ? 5.030 25.180 35.500 1.00 90.50 181 PRO A C 1
ATOM 1434 O O . PRO A 1 181 ? 4.506 24.084 35.338 1.00 90.50 181 PRO A O 1
ATOM 1437 N N . LEU A 1 182 ? 6.299 25.426 35.156 1.00 92.94 182 LEU A N 1
ATOM 1438 C CA . LEU A 1 182 ? 7.175 24.420 34.558 1.00 92.94 182 LEU A CA 1
ATOM 1439 C C . LEU A 1 182 ? 7.457 23.261 35.521 1.00 92.94 182 LEU A C 1
ATOM 1441 O O . LEU A 1 182 ? 7.296 22.110 35.138 1.00 92.94 182 LEU A O 1
ATOM 1445 N N . GLU A 1 183 ? 7.821 23.556 36.771 1.00 91.00 183 GLU A N 1
ATOM 1446 C CA . GLU A 1 183 ? 8.067 22.530 37.797 1.00 91.00 183 GLU A CA 1
ATOM 1447 C C . GLU A 1 183 ? 6.808 21.707 38.085 1.00 91.0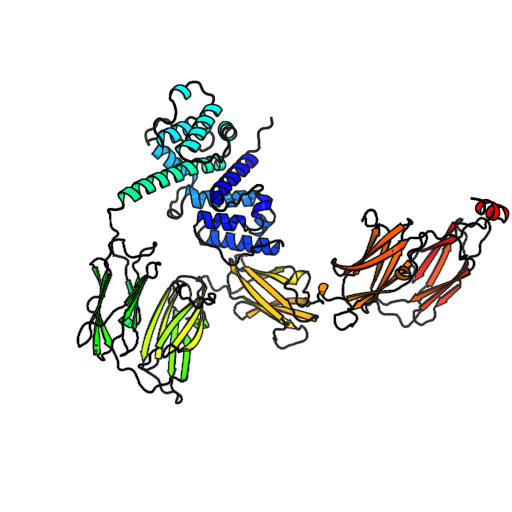0 183 GLU A C 1
ATOM 1449 O O . GLU A 1 183 ? 6.880 20.492 38.242 1.00 91.00 183 GLU A O 1
ATOM 1454 N N . LYS A 1 184 ? 5.635 22.356 38.106 1.00 91.31 184 LYS A N 1
ATOM 1455 C CA . LYS A 1 184 ? 4.350 21.666 38.263 1.00 91.31 184 LYS A CA 1
ATOM 1456 C C . LYS A 1 184 ? 4.093 20.671 37.134 1.00 91.31 184 LYS A C 1
ATOM 1458 O O . LYS A 1 184 ? 3.613 19.578 37.409 1.00 91.31 184 LYS A O 1
ATOM 1463 N N . ILE A 1 185 ? 4.381 21.056 35.891 1.00 93.75 185 ILE A N 1
ATOM 1464 C CA . ILE A 1 185 ? 4.185 20.195 34.721 1.00 93.75 185 ILE A CA 1
ATOM 1465 C C . ILE A 1 185 ? 5.222 19.066 34.702 1.00 93.75 185 ILE A C 1
ATOM 1467 O O . ILE A 1 185 ? 4.829 17.923 34.502 1.00 93.75 185 ILE A O 1
ATOM 1471 N N . GLU A 1 186 ? 6.504 19.349 34.958 1.00 94.00 186 GLU A N 1
ATOM 1472 C CA . GLU A 1 186 ? 7.560 18.322 35.029 1.00 94.00 186 GLU A CA 1
ATOM 1473 C C . GLU A 1 186 ? 7.234 17.251 36.071 1.00 94.00 186 GLU A C 1
ATOM 1475 O O . GLU A 1 186 ? 7.210 16.069 35.739 1.00 94.00 186 GLU A O 1
ATOM 1480 N N . ASN A 1 187 ? 6.870 17.656 37.292 1.00 90.75 187 ASN A N 1
ATOM 1481 C CA . ASN A 1 187 ? 6.503 16.713 38.347 1.00 90.75 187 ASN A CA 1
ATOM 1482 C C . ASN A 1 187 ? 5.299 15.845 37.945 1.00 90.75 187 ASN A C 1
ATOM 1484 O O . ASN A 1 187 ? 5.300 14.639 38.179 1.00 90.75 187 ASN A O 1
ATOM 1488 N N . ALA A 1 188 ? 4.280 16.437 37.315 1.00 93.12 188 ALA A N 1
ATOM 1489 C CA . ALA A 1 188 ? 3.111 15.694 36.854 1.00 93.12 188 ALA A CA 1
ATOM 1490 C C . ALA A 1 188 ? 3.466 14.689 35.745 1.00 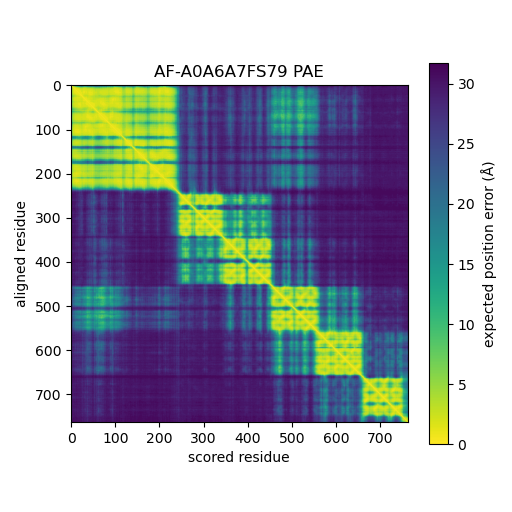93.12 188 ALA A C 1
ATOM 1492 O O . ALA A 1 188 ? 2.983 13.561 35.764 1.00 93.12 188 ALA A O 1
ATOM 1493 N N . MET A 1 189 ? 4.320 15.083 34.793 1.00 95.25 189 MET A N 1
ATOM 1494 C CA . MET A 1 189 ? 4.805 14.209 33.720 1.00 95.25 189 MET A CA 1
ATOM 1495 C C . MET A 1 189 ? 5.717 13.092 34.254 1.00 95.25 189 MET A C 1
ATOM 1497 O O . MET A 1 189 ? 5.635 11.970 33.769 1.00 95.25 189 MET A O 1
ATOM 1501 N N . ASP A 1 190 ? 6.546 13.360 35.271 1.00 93.69 190 ASP A N 1
ATOM 1502 C CA . ASP A 1 190 ? 7.375 12.359 35.969 1.00 93.69 190 ASP A CA 1
ATOM 1503 C C . ASP A 1 190 ? 6.526 11.280 36.627 1.00 93.69 190 ASP A C 1
ATOM 1505 O O . ASP A 1 190 ? 6.823 10.090 36.514 1.00 93.69 190 ASP A O 1
ATOM 1509 N N . VAL A 1 191 ? 5.472 11.702 37.324 1.00 93.25 191 VAL A N 1
ATOM 1510 C CA . VAL A 1 191 ? 4.538 10.782 37.968 1.00 93.25 191 VAL A CA 1
ATOM 1511 C C . VAL A 1 191 ? 3.751 10.015 36.912 1.00 93.25 191 VAL A C 1
ATOM 1513 O O . VAL A 1 191 ? 3.659 8.799 37.007 1.00 93.25 191 VAL A O 1
ATOM 1516 N N . ALA A 1 192 ? 3.246 10.678 35.870 1.00 94.81 192 ALA A N 1
ATOM 1517 C CA . ALA A 1 192 ? 2.520 10.011 34.792 1.00 94.81 192 ALA A CA 1
ATOM 1518 C C . ALA A 1 192 ? 3.369 8.938 34.083 1.00 94.81 192 ALA A C 1
ATOM 1520 O O . ALA A 1 192 ? 2.884 7.843 33.821 1.00 94.81 192 ALA A O 1
ATOM 1521 N N . GLU A 1 193 ? 4.646 9.212 33.825 1.00 94.38 193 GLU A N 1
ATOM 1522 C CA . GLU A 1 193 ? 5.549 8.253 33.183 1.00 94.38 193 GLU A CA 1
ATOM 1523 C C . GLU A 1 193 ? 5.881 7.061 34.088 1.00 94.38 193 GLU A C 1
ATOM 1525 O O . GLU A 1 193 ? 5.846 5.919 33.637 1.00 94.38 193 GLU A O 1
ATOM 1530 N N . LYS A 1 194 ? 6.181 7.308 35.370 1.00 92.69 194 LYS A N 1
ATOM 1531 C CA . LYS A 1 194 ? 6.591 6.251 36.310 1.00 92.69 194 LYS A CA 1
ATOM 1532 C C . LYS A 1 194 ? 5.431 5.407 36.819 1.00 92.69 194 LYS A C 1
ATOM 1534 O O . LYS A 1 194 ? 5.604 4.218 37.051 1.00 92.69 194 LYS A O 1
ATOM 1539 N N . GLU A 1 195 ? 4.282 6.034 37.046 1.00 90.88 195 GLU A N 1
ATOM 1540 C CA . GLU A 1 195 ? 3.178 5.441 37.802 1.00 90.88 195 GLU A CA 1
ATOM 1541 C C . GLU A 1 195 ? 1.971 5.066 36.939 1.00 90.88 195 GLU A C 1
ATOM 1543 O O . GLU A 1 195 ? 1.147 4.276 37.406 1.00 90.88 195 GLU A O 1
ATOM 1548 N N . LEU A 1 196 ? 1.849 5.654 35.741 1.00 91.62 196 LEU A N 1
ATOM 1549 C CA . LEU A 1 196 ? 0.768 5.417 34.772 1.00 91.62 196 LEU A CA 1
ATOM 1550 C C . LEU A 1 196 ? 1.292 4.946 33.402 1.00 91.62 196 LEU A C 1
ATOM 1552 O O . LEU A 1 196 ? 0.501 4.775 32.481 1.00 91.62 196 LEU A O 1
ATOM 1556 N N . GLU A 1 197 ? 2.612 4.776 33.253 1.00 93.31 197 GLU A N 1
ATOM 1557 C CA . GLU A 1 197 ? 3.285 4.377 32.006 1.00 93.31 197 GLU A CA 1
ATOM 1558 C C . GLU A 1 197 ? 3.010 5.304 30.806 1.00 93.31 197 GLU A C 1
ATOM 1560 O O . GLU A 1 197 ? 3.087 4.897 29.645 1.00 93.31 197 GLU A O 1
ATOM 1565 N N . ILE A 1 198 ? 2.713 6.582 31.067 1.00 95.56 198 ILE A N 1
ATOM 1566 C CA . ILE A 1 198 ? 2.401 7.560 30.020 1.00 95.56 198 ILE A CA 1
ATOM 1567 C C . ILE A 1 198 ? 3.698 8.175 29.475 1.00 95.56 198 ILE A C 1
ATOM 1569 O O . ILE A 1 198 ? 4.397 8.886 30.200 1.00 95.56 198 ILE A O 1
ATOM 1573 N N . PRO A 1 199 ? 4.033 7.970 28.190 1.00 94.81 199 PRO A N 1
ATOM 1574 C CA . PRO A 1 199 ? 5.282 8.457 27.624 1.00 94.81 199 PRO A CA 1
ATOM 1575 C C . PRO A 1 199 ? 5.272 9.973 27.417 1.00 94.81 199 PRO A C 1
ATOM 1577 O O . PRO A 1 199 ? 4.290 10.566 26.961 1.00 94.81 199 PRO A O 1
ATOM 1580 N N . ARG A 1 200 ? 6.422 10.607 27.664 1.00 94.88 200 ARG A N 1
ATOM 1581 C CA . ARG A 1 200 ? 6.640 12.051 27.479 1.00 94.88 200 ARG A CA 1
ATOM 1582 C C . ARG A 1 200 ? 6.750 12.454 26.004 1.00 94.88 200 ARG A C 1
ATOM 1584 O O . ARG A 1 200 ? 7.828 12.790 25.514 1.00 94.88 200 ARG A O 1
ATOM 1591 N N . ILE A 1 201 ? 5.634 12.456 25.278 1.00 96.62 201 ILE A N 1
ATOM 1592 C CA . ILE A 1 201 ? 5.627 12.859 23.860 1.00 96.62 201 ILE A CA 1
ATOM 1593 C C . ILE A 1 201 ? 5.667 14.386 23.653 1.00 96.62 201 ILE A C 1
ATOM 1595 O O . ILE A 1 201 ? 6.062 14.847 22.583 1.00 96.62 201 ILE A O 1
ATOM 1599 N N . LEU A 1 202 ? 5.309 15.178 24.670 1.00 95.50 202 LEU A N 1
ATOM 1600 C CA . LEU A 1 202 ? 5.339 16.646 24.677 1.00 95.50 202 LEU A CA 1
ATOM 1601 C C . LEU A 1 202 ? 6.229 17.140 25.825 1.00 95.50 202 LEU A C 1
ATOM 1603 O O . LEU A 1 202 ? 6.092 16.679 26.954 1.00 95.50 202 LEU A O 1
ATOM 1607 N N . ALA A 1 203 ? 7.128 18.089 25.554 1.00 95.06 203 ALA A N 1
ATOM 1608 C CA . ALA A 1 203 ? 8.017 18.618 26.584 1.00 95.06 203 ALA A CA 1
ATOM 1609 C C . ALA A 1 203 ? 7.271 19.542 27.561 1.00 95.06 203 ALA A C 1
ATOM 1611 O O . ALA A 1 203 ? 6.469 20.387 27.150 1.00 95.06 203 ALA A O 1
ATOM 1612 N N . ALA A 1 204 ? 7.604 19.455 28.853 1.00 94.06 204 ALA A N 1
ATOM 1613 C CA . ALA A 1 204 ? 6.967 20.253 29.902 1.00 94.06 204 ALA A CA 1
ATOM 1614 C C . ALA A 1 204 ? 7.076 21.764 29.652 1.00 94.06 204 ALA A C 1
ATOM 1616 O O . ALA A 1 204 ? 6.115 22.509 29.846 1.00 94.06 204 ALA A O 1
ATOM 1617 N N . LYS A 1 205 ? 8.235 22.213 29.154 1.00 93.25 205 LYS A N 1
ATOM 1618 C CA . LYS A 1 205 ? 8.464 23.611 28.775 1.00 93.25 205 LYS A CA 1
ATOM 1619 C C . LYS A 1 205 ? 7.504 24.085 27.688 1.00 93.25 205 LYS A C 1
ATOM 1621 O O . LYS A 1 205 ? 6.927 25.160 27.822 1.00 93.25 205 LYS A O 1
ATOM 1626 N N . ASP A 1 206 ? 7.303 23.280 26.652 1.00 93.50 206 ASP A N 1
ATOM 1627 C CA . ASP A 1 206 ? 6.442 23.656 25.533 1.00 93.50 206 ASP A CA 1
ATOM 1628 C C . ASP A 1 206 ? 4.963 23.721 25.973 1.00 93.50 206 ASP A C 1
ATOM 1630 O O . ASP A 1 206 ? 4.223 24.627 25.576 1.00 93.50 206 ASP A O 1
ATOM 1634 N N . MET A 1 207 ? 4.541 22.830 26.881 1.00 93.25 207 MET A N 1
ATOM 1635 C CA . MET A 1 207 ? 3.220 22.910 27.515 1.00 93.25 207 MET A CA 1
ATOM 1636 C C . MET A 1 207 ? 3.076 24.163 28.403 1.00 93.25 207 MET A C 1
ATOM 1638 O O . MET A 1 207 ? 2.059 24.857 28.316 1.00 93.25 207 MET A O 1
ATOM 1642 N N . ALA A 1 208 ? 4.091 24.496 29.209 1.00 91.62 208 ALA A N 1
ATOM 1643 C CA . ALA A 1 208 ? 4.103 25.687 30.066 1.00 91.62 208 ALA A CA 1
ATOM 1644 C C . ALA A 1 208 ? 4.042 26.996 29.255 1.00 91.62 208 ALA A C 1
ATOM 1646 O O . ALA A 1 208 ? 3.374 27.957 29.652 1.00 91.62 208 ALA A O 1
ATOM 1647 N N . ASP A 1 209 ? 4.689 27.025 28.087 1.00 89.75 209 ASP A N 1
ATOM 1648 C CA . ASP A 1 209 ? 4.690 28.168 27.169 1.00 89.75 209 ASP A CA 1
ATOM 1649 C C . ASP A 1 209 ? 3.336 28.332 26.440 1.00 89.75 209 ASP A C 1
ATOM 1651 O O . ASP A 1 209 ? 2.944 29.451 26.076 1.00 89.75 209 ASP A O 1
ATOM 1655 N N . GLY A 1 210 ? 2.530 27.269 26.349 1.00 82.38 210 GLY A N 1
ATOM 1656 C CA . GLY A 1 210 ? 1.181 27.287 25.776 1.00 82.38 210 GLY A CA 1
ATOM 1657 C C . GLY A 1 210 ? 1.161 27.010 24.273 1.00 82.38 210 GLY A C 1
ATOM 1658 O O . GLY A 1 210 ? 0.823 27.898 23.474 1.00 82.38 210 GLY A O 1
ATOM 1659 N N . VAL A 1 211 ? 1.497 25.764 23.940 1.00 85.44 211 VAL A N 1
ATOM 1660 C CA . VAL A 1 211 ? 1.482 25.139 22.606 1.00 85.44 211 VAL A CA 1
ATOM 1661 C C . VAL A 1 211 ? 0.088 25.125 21.943 1.00 85.44 211 VAL A C 1
ATOM 1663 O O . VAL A 1 211 ? -0.902 25.583 22.518 1.00 85.44 211 VAL A O 1
ATOM 1666 N N . ASP A 1 212 ? 0.009 24.689 20.685 1.00 89.75 212 ASP A N 1
ATOM 1667 C CA . ASP A 1 212 ? -1.245 24.496 19.958 1.00 89.75 212 ASP A CA 1
ATOM 1668 C C . ASP A 1 212 ? -2.138 23.399 20.571 1.00 89.75 212 ASP A C 1
ATOM 1670 O O . ASP A 1 212 ? -1.671 22.494 21.262 1.00 89.75 212 ASP A O 1
ATOM 1674 N N . ASP A 1 213 ? -3.442 23.481 20.287 1.00 91.62 213 ASP A N 1
ATOM 1675 C CA . ASP A 1 213 ? -4.438 22.545 20.821 1.00 91.62 213 ASP A CA 1
ATOM 1676 C C . ASP A 1 213 ? -4.134 21.085 20.428 1.00 91.62 213 ASP A C 1
ATOM 1678 O O . ASP A 1 213 ? -4.372 20.202 21.246 1.00 91.62 213 ASP A O 1
ATOM 1682 N N . LEU A 1 214 ? -3.603 20.815 19.224 1.00 93.38 214 LEU A N 1
ATOM 1683 C CA . LEU A 1 214 ? -3.418 19.443 18.727 1.00 93.38 214 LEU A CA 1
ATOM 1684 C C . LEU A 1 214 ? -2.309 18.720 19.493 1.00 93.38 214 LEU A C 1
ATOM 1686 O O . LEU A 1 214 ? -2.493 17.577 19.911 1.00 93.38 214 LEU A O 1
ATOM 1690 N N . SER A 1 215 ? -1.188 19.401 19.738 1.00 94.81 215 SER A N 1
ATOM 1691 C CA . SER A 1 215 ? -0.073 18.860 20.523 1.00 94.81 215 SER A CA 1
ATOM 1692 C C . SER A 1 215 ? -0.507 18.507 21.949 1.00 94.81 215 SER A C 1
ATOM 1694 O O . SER A 1 215 ? -0.250 17.399 22.423 1.00 94.81 215 SER A O 1
ATOM 1696 N N . THR A 1 216 ? -1.234 19.409 22.622 1.00 94.69 216 THR A N 1
ATOM 1697 C CA . THR A 1 216 ? -1.759 19.123 23.965 1.00 94.69 216 THR A CA 1
ATOM 1698 C C . THR A 1 216 ? -2.795 18.003 23.928 1.00 94.69 216 THR A C 1
ATOM 1700 O O . THR A 1 216 ? -2.726 17.098 24.751 1.00 94.69 216 THR A O 1
ATOM 1703 N N . MET A 1 217 ? -3.736 18.017 22.977 1.00 95.31 217 MET A N 1
ATOM 1704 C CA . MET A 1 217 ? -4.747 16.960 22.845 1.00 95.31 217 MET A CA 1
ATOM 1705 C C . MET A 1 217 ? -4.115 15.583 22.651 1.00 95.31 217 MET A C 1
ATOM 1707 O O . MET A 1 217 ? -4.565 14.634 23.280 1.00 95.31 217 MET A O 1
ATOM 1711 N N . THR A 1 218 ? -3.056 15.487 21.846 1.00 96.44 218 THR A N 1
ATOM 1712 C CA . THR A 1 218 ? -2.335 14.228 21.597 1.00 96.44 218 THR A CA 1
ATOM 1713 C C . THR A 1 218 ? -1.728 13.674 22.885 1.00 96.44 218 THR A C 1
ATOM 1715 O O . THR A 1 218 ? -1.867 12.490 23.175 1.00 96.44 218 THR A O 1
ATOM 1718 N N . TYR A 1 219 ? -1.104 14.531 23.703 1.00 96.56 219 TYR A N 1
ATOM 1719 C CA . TYR A 1 219 ? -0.560 14.106 24.995 1.00 96.56 219 TYR A CA 1
ATOM 1720 C C . TYR A 1 219 ? -1.659 13.695 25.980 1.00 96.56 219 TYR A C 1
ATOM 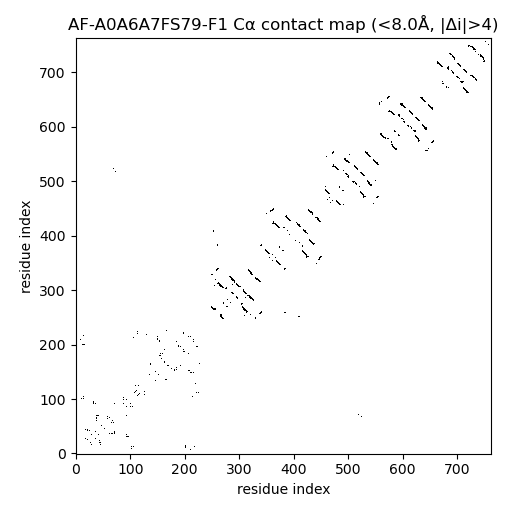1722 O O . TYR A 1 219 ? -1.558 12.654 26.620 1.00 96.56 219 TYR A O 1
ATOM 1730 N N . ILE A 1 220 ? -2.735 14.480 26.078 1.00 95.50 220 ILE A N 1
ATOM 1731 C CA . ILE A 1 220 ? -3.833 14.192 27.009 1.00 95.50 220 ILE A CA 1
ATOM 1732 C C . ILE A 1 220 ? -4.627 12.944 26.602 1.00 95.50 220 ILE A C 1
ATOM 1734 O O . ILE A 1 220 ? -5.091 12.217 27.475 1.00 95.50 220 ILE A O 1
ATOM 1738 N N . ALA A 1 221 ? -4.734 12.640 25.308 1.00 94.75 221 ALA A N 1
ATOM 1739 C CA . ALA A 1 221 ? -5.369 11.413 24.833 1.00 94.75 221 ALA A CA 1
ATOM 1740 C C . ALA A 1 221 ? -4.680 10.141 25.365 1.00 94.75 221 ALA A C 1
ATOM 1742 O O . ALA A 1 221 ? -5.359 9.148 25.594 1.00 94.75 221 ALA A O 1
ATOM 1743 N N . LEU A 1 222 ? -3.372 10.178 25.663 1.00 94.75 222 LEU A N 1
ATOM 1744 C CA . LEU A 1 222 ? -2.672 9.035 26.271 1.00 94.75 222 LEU A CA 1
ATOM 1745 C C . LEU A 1 222 ? -3.191 8.716 27.680 1.00 94.75 222 LEU A C 1
ATOM 1747 O O . LEU A 1 222 ? -3.228 7.552 28.065 1.00 94.75 222 LEU A O 1
ATOM 1751 N N . PHE A 1 223 ? -3.624 9.730 28.439 1.00 94.94 223 PHE A N 1
ATOM 1752 C CA . PHE A 1 223 ? -4.229 9.527 29.760 1.00 94.94 223 PHE A CA 1
ATOM 1753 C C . PHE A 1 223 ? -5.589 8.843 29.648 1.00 94.94 223 PHE A C 1
ATOM 1755 O O . PHE A 1 223 ? -5.904 7.983 30.467 1.00 94.94 223 PHE A O 1
ATOM 1762 N N . LYS A 1 224 ? -6.376 9.212 28.628 1.00 92.19 224 LYS A N 1
ATOM 1763 C CA . LYS A 1 224 ? -7.657 8.565 28.339 1.00 92.19 224 LYS A CA 1
ATOM 1764 C C . LYS A 1 224 ? -7.442 7.087 28.027 1.00 92.19 224 LYS A C 1
ATOM 1766 O O . LYS A 1 224 ? -8.014 6.252 28.719 1.00 92.19 224 LYS A O 1
ATOM 1771 N N . ASP A 1 225 ? -6.566 6.772 27.078 1.00 89.38 225 ASP A N 1
ATOM 1772 C CA . ASP A 1 225 ? -6.273 5.385 26.705 1.00 89.38 225 ASP A CA 1
ATOM 1773 C C . ASP A 1 225 ? -5.753 4.559 27.883 1.00 89.38 225 ASP A C 1
ATOM 1775 O O . ASP A 1 225 ? -6.176 3.424 28.073 1.00 89.38 225 ASP A O 1
ATOM 1779 N N . ALA A 1 226 ? -4.841 5.118 28.686 1.00 89.75 226 ALA A N 1
ATOM 1780 C CA . ALA A 1 226 ? -4.320 4.441 29.871 1.00 89.75 226 ALA A CA 1
ATOM 1781 C C . ALA A 1 226 ? -5.430 4.169 30.899 1.00 89.75 226 ALA A C 1
ATOM 1783 O O . ALA A 1 226 ? -5.476 3.088 31.480 1.00 89.75 226 ALA A O 1
ATOM 1784 N N . SER A 1 227 ? -6.350 5.122 31.090 1.00 89.75 227 SER A N 1
ATOM 1785 C CA . SER A 1 227 ? -7.491 4.954 31.995 1.00 89.75 227 SER A CA 1
ATOM 1786 C C . SER A 1 227 ? -8.484 3.896 31.509 1.00 89.75 227 SER A C 1
ATOM 1788 O O . SER A 1 227 ? -8.922 3.078 32.307 1.00 89.75 227 SER A O 1
ATOM 1790 N N . GLU A 1 228 ? -8.793 3.868 30.209 1.00 87.25 228 GLU A N 1
ATOM 1791 C CA . GLU A 1 228 ? -9.709 2.887 29.615 1.00 87.25 228 GLU A CA 1
ATOM 1792 C C . GLU A 1 228 ? -9.090 1.485 29.621 1.00 87.25 228 GLU A C 1
ATOM 1794 O O . GLU A 1 228 ? -9.778 0.519 29.925 1.00 87.25 228 GLU A O 1
ATOM 1799 N N . LYS A 1 229 ? -7.780 1.363 29.365 1.00 83.69 229 LYS A N 1
ATOM 1800 C CA . LYS A 1 229 ? -7.056 0.091 29.513 1.00 83.69 229 LYS A CA 1
ATOM 1801 C C . LYS A 1 229 ? -7.087 -0.413 30.950 1.00 83.69 229 LYS A C 1
ATOM 1803 O O . LYS A 1 229 ? -7.436 -1.563 31.163 1.00 83.69 229 LYS A O 1
ATOM 1808 N N . ALA A 1 230 ? -6.795 0.446 31.927 1.00 82.94 230 ALA A N 1
ATOM 1809 C CA . ALA A 1 230 ? -6.855 0.066 33.336 1.00 82.94 230 ALA A CA 1
ATOM 1810 C C . ALA A 1 230 ? -8.273 -0.358 33.763 1.00 82.94 230 ALA A C 1
ATOM 1812 O O . ALA A 1 230 ? -8.414 -1.324 34.506 1.00 82.94 230 ALA A O 1
ATOM 1813 N N . GLN A 1 231 ? -9.312 0.320 33.260 1.00 79.56 231 GLN A N 1
ATOM 1814 C CA . GLN A 1 231 ? -10.709 -0.061 33.487 1.00 79.56 231 GLN A CA 1
ATOM 1815 C C . GLN A 1 231 ? -11.032 -1.417 32.859 1.00 79.56 231 GLN A C 1
ATOM 1817 O O . GLN A 1 231 ? -11.513 -2.291 33.566 1.00 79.56 231 GLN A O 1
ATOM 1822 N N . ASN A 1 232 ? -10.691 -1.633 31.586 1.00 76.31 232 ASN A N 1
ATOM 1823 C CA . ASN A 1 232 ? -10.910 -2.911 30.904 1.00 76.31 232 ASN A CA 1
ATOM 1824 C C . ASN A 1 232 ? -10.105 -4.059 31.543 1.00 76.31 232 ASN A C 1
ATOM 1826 O O . ASN A 1 232 ? -10.568 -5.194 31.561 1.00 76.31 232 ASN A O 1
ATOM 1830 N N . ASP A 1 233 ? -8.911 -3.798 32.080 1.00 70.88 233 ASP A N 1
ATOM 1831 C CA . ASP A 1 233 ? -8.090 -4.791 32.789 1.00 70.88 233 ASP A CA 1
ATOM 1832 C C . ASP A 1 233 ? -8.660 -5.143 34.178 1.00 70.88 233 ASP A C 1
ATOM 1834 O O . ASP A 1 233 ? -8.400 -6.226 34.706 1.00 70.88 233 ASP A O 1
ATOM 1838 N N . GLU A 1 234 ? -9.418 -4.234 34.799 1.00 62.75 234 GLU A N 1
ATOM 1839 C CA . GLU A 1 234 ? -10.195 -4.503 36.014 1.00 62.75 234 GLU A CA 1
ATOM 1840 C C . GLU A 1 234 ? -11.530 -5.193 35.691 1.00 62.75 234 GLU A C 1
ATOM 1842 O O . GLU A 1 234 ? -11.904 -6.135 36.387 1.00 62.75 234 GLU A O 1
ATOM 1847 N N . GLU A 1 235 ? -12.206 -4.792 34.610 1.00 56.72 235 GLU A N 1
ATOM 1848 C CA . GLU A 1 235 ? -13.464 -5.380 34.131 1.00 56.72 235 GLU A CA 1
ATOM 1849 C C . GLU A 1 235 ? -13.238 -6.805 33.613 1.00 56.72 235 GLU A C 1
ATOM 1851 O O . GLU A 1 235 ? -13.930 -7.716 34.038 1.00 56.72 235 GLU A O 1
ATOM 1856 N N . SER A 1 236 ? -12.173 -7.067 32.852 1.00 51.81 236 SER A N 1
ATOM 1857 C CA . SER A 1 236 ? -11.775 -8.423 32.426 1.00 51.81 236 SER A CA 1
ATOM 1858 C C . SER A 1 236 ? -11.339 -9.342 33.575 1.00 51.81 236 SER A C 1
ATOM 1860 O O . SER A 1 236 ? -11.348 -10.560 33.419 1.00 51.81 236 SER A O 1
ATOM 1862 N N . LYS A 1 237 ? -10.999 -8.790 34.750 1.00 43.75 237 LYS A N 1
ATOM 1863 C CA . LYS A 1 237 ? -10.798 -9.562 35.993 1.00 43.75 237 LYS A CA 1
ATOM 1864 C C . LYS A 1 237 ? -12.100 -9.814 36.765 1.00 43.75 237 LYS A C 1
ATOM 1866 O O . LYS A 1 237 ? -12.093 -10.637 37.677 1.00 43.75 237 LYS A O 1
ATOM 1871 N N . LEU A 1 238 ? -13.183 -9.107 36.434 1.00 40.44 238 LEU A N 1
ATOM 1872 C CA . LEU A 1 238 ? -14.527 -9.235 37.015 1.00 40.44 238 LEU A CA 1
ATOM 1873 C C . LEU A 1 238 ? -15.514 -9.970 36.078 1.00 40.44 238 LEU A C 1
ATOM 1875 O O . LEU A 1 238 ? -16.475 -10.558 36.561 1.00 40.44 238 LEU A O 1
ATOM 1879 N N . GLU A 1 239 ? -15.269 -9.977 34.765 1.00 40.75 239 GLU A N 1
ATOM 1880 C CA . GLU A 1 239 ? -16.107 -10.572 33.710 1.00 40.75 239 GLU A CA 1
ATOM 1881 C C . GLU A 1 239 ? -15.825 -12.063 33.442 1.00 40.75 239 GLU A C 1
ATOM 1883 O O . GLU A 1 239 ? -16.471 -12.662 32.584 1.00 40.75 239 GLU A O 1
ATOM 1888 N N . ASP A 1 240 ? -14.966 -12.703 34.241 1.00 34.22 240 ASP A N 1
ATOM 1889 C CA . ASP A 1 240 ? -14.838 -14.173 34.309 1.00 34.22 240 ASP A CA 1
ATOM 1890 C C . ASP A 1 240 ? -16.125 -14.855 34.863 1.00 34.22 240 ASP A C 1
ATOM 1892 O O . ASP A 1 240 ? -16.165 -16.067 35.048 1.00 34.22 240 ASP A O 1
ATOM 1896 N N . GLU A 1 241 ? -17.211 -14.098 35.120 1.00 35.34 241 GLU A N 1
ATOM 1897 C CA . GLU A 1 241 ? -18.498 -14.606 35.636 1.00 35.34 241 GLU A CA 1
ATOM 1898 C C . GLU A 1 241 ? -19.793 -14.119 34.920 1.00 35.34 241 GLU A C 1
ATOM 1900 O O . GLU A 1 241 ? -20.885 -14.357 35.442 1.00 35.34 241 GLU A O 1
ATOM 1905 N N . SER A 1 242 ? -19.780 -13.508 33.721 1.00 33.47 242 SER A N 1
ATOM 1906 C CA . SER A 1 242 ? -21.058 -13.131 33.052 1.00 33.47 242 SER A CA 1
ATOM 1907 C C . SER A 1 242 ? -21.141 -13.409 31.543 1.00 33.47 242 SER A C 1
ATOM 1909 O O . SER A 1 242 ? -20.371 -12.874 30.753 1.00 33.47 242 SER A O 1
ATOM 1911 N N . GLN A 1 243 ? -22.127 -14.232 31.152 1.00 34.56 243 GLN A N 1
ATOM 1912 C CA . GLN A 1 243 ? -22.306 -14.838 29.821 1.00 34.56 243 GLN A CA 1
ATOM 1913 C C . GLN A 1 243 ? -22.977 -13.939 28.747 1.00 34.56 243 GLN A C 1
ATOM 1915 O O . GLN A 1 243 ? -23.867 -13.154 29.083 1.00 34.56 243 GLN A O 1
ATOM 1920 N N . PRO A 1 244 ? -22.660 -14.121 27.442 1.00 36.19 244 PRO A N 1
ATOM 1921 C CA . PRO A 1 244 ? -23.395 -13.534 26.312 1.00 36.19 244 PRO A CA 1
ATOM 1922 C C . PRO A 1 244 ? -24.613 -14.383 25.874 1.00 36.19 244 PRO A C 1
ATOM 1924 O O . PRO A 1 244 ? -24.670 -15.586 26.109 1.00 36.19 244 PRO A O 1
ATOM 1927 N N . THR A 1 245 ? -25.599 -13.755 25.217 1.00 37.47 245 THR A N 1
ATOM 1928 C CA . THR A 1 245 ? -26.898 -14.361 24.836 1.00 37.47 245 THR A CA 1
ATOM 1929 C C . THR A 1 245 ? -26.953 -14.878 23.376 1.00 37.47 245 THR A C 1
ATOM 1931 O O . THR A 1 245 ? -26.306 -14.287 22.514 1.00 37.47 245 THR A O 1
ATOM 1934 N N . PRO A 1 246 ? -27.754 -15.924 23.048 1.00 42.56 246 PRO A N 1
ATOM 1935 C CA . PRO A 1 246 ? -27.659 -16.703 21.790 1.00 42.56 246 PRO A CA 1
ATOM 1936 C C . PRO A 1 246 ? -28.361 -16.133 20.530 1.00 42.56 246 PRO A C 1
ATOM 1938 O O . PRO A 1 246 ? -28.491 -16.831 19.527 1.00 42.56 246 PRO A O 1
ATOM 1941 N N . THR A 1 247 ? -28.847 -14.890 20.534 1.00 47.38 247 THR A N 1
ATOM 1942 C CA . THR A 1 247 ? -29.854 -14.401 19.559 1.00 47.38 247 THR A CA 1
ATOM 1943 C C . THR A 1 247 ? -29.356 -14.178 18.110 1.00 47.38 247 THR A C 1
ATOM 1945 O O . THR A 1 247 ? -30.160 -13.821 17.252 1.00 47.38 247 THR A O 1
ATOM 1948 N N . ALA A 1 248 ? -28.066 -14.372 17.806 1.00 56.91 248 ALA A N 1
ATOM 1949 C CA . ALA A 1 248 ? -27.469 -14.110 16.481 1.00 56.91 248 ALA A CA 1
ATOM 1950 C C . ALA A 1 248 ? -26.945 -15.361 15.737 1.00 56.91 248 ALA A C 1
ATOM 1952 O O . ALA A 1 248 ? -26.429 -15.237 14.626 1.00 56.91 248 ALA A O 1
ATOM 1953 N N . ALA A 1 249 ? -27.062 -16.560 16.317 1.00 67.00 249 ALA A N 1
ATOM 1954 C CA . ALA A 1 249 ? -26.521 -17.782 15.719 1.00 67.00 249 ALA A CA 1
ATOM 1955 C C . ALA A 1 249 ? -27.412 -18.351 14.592 1.00 67.00 249 ALA A C 1
ATOM 1957 O O . ALA A 1 249 ? -28.639 -18.266 14.647 1.00 67.00 249 ALA A O 1
ATOM 1958 N N . SER A 1 250 ? -26.810 -18.962 13.564 1.00 72.62 250 SER A N 1
ATOM 1959 C CA . SER A 1 250 ? -27.529 -19.580 12.435 1.00 72.62 250 SER A CA 1
ATOM 1960 C C . SER A 1 250 ? -26.812 -20.817 11.880 1.00 72.62 250 SER A C 1
ATOM 1962 O O . SER A 1 250 ? -25.621 -20.998 12.105 1.00 72.62 250 SER A O 1
ATOM 1964 N N . VAL A 1 251 ? -27.523 -21.687 11.150 1.00 73.31 251 VAL A N 1
ATOM 1965 C CA . VAL A 1 251 ? -26.955 -22.914 10.557 1.00 73.31 251 VAL A CA 1
ATOM 1966 C C . VAL A 1 251 ? -27.336 -23.016 9.079 1.00 73.31 251 VAL A C 1
ATOM 1968 O O . VAL A 1 251 ? -28.502 -22.827 8.726 1.00 73.31 251 VAL A O 1
ATOM 1971 N N . SER A 1 252 ? -26.385 -23.338 8.200 1.00 64.94 252 SER A N 1
ATOM 1972 C CA . SER A 1 252 ? -26.657 -23.564 6.774 1.00 64.94 252 SER A CA 1
ATOM 1973 C C . SER A 1 252 ? -25.666 -24.520 6.120 1.00 64.94 252 SER A C 1
ATOM 1975 O O . SER A 1 252 ? -24.489 -24.522 6.459 1.00 64.94 252 SER A O 1
ATOM 1977 N N . GLY A 1 253 ? -26.125 -25.294 5.140 1.00 64.00 253 GLY A N 1
ATOM 1978 C CA . GLY A 1 253 ? -25.272 -26.147 4.316 1.00 64.00 253 GLY A CA 1
ATOM 1979 C C . GLY A 1 253 ? -26.036 -27.325 3.705 1.00 64.00 253 GLY A C 1
ATOM 1980 O O . GLY A 1 253 ? -27.146 -27.631 4.153 1.00 64.00 253 GLY A O 1
ATOM 1981 N N . PRO A 1 254 ? -25.455 -28.001 2.700 1.00 60.47 254 PRO A N 1
ATOM 1982 C CA . PRO A 1 254 ? -26.131 -29.044 1.923 1.00 60.47 254 PRO A CA 1
ATOM 1983 C C . PRO A 1 254 ? -26.572 -30.237 2.783 1.00 60.47 254 PRO A C 1
ATOM 1985 O O . PRO A 1 254 ? -27.641 -30.806 2.555 1.00 60.47 254 PRO A O 1
ATOM 1988 N N . GLY A 1 255 ? -25.811 -30.556 3.833 1.00 73.88 255 GLY A N 1
ATOM 1989 C CA . GLY A 1 255 ? -26.137 -31.609 4.792 1.00 73.88 255 GLY A CA 1
ATOM 1990 C C . GLY A 1 255 ? -27.391 -31.337 5.628 1.00 73.88 255 GLY A C 1
ATOM 1991 O O . GLY A 1 255 ? -27.864 -32.254 6.286 1.00 73.88 255 GLY A O 1
ATOM 1992 N N . LEU A 1 256 ? -27.958 -30.124 5.598 1.00 76.12 256 LEU A N 1
ATOM 1993 C CA . LEU A 1 256 ? -29.259 -29.810 6.201 1.00 76.12 256 LEU A CA 1
ATOM 1994 C C . LEU A 1 256 ? -30.430 -29.951 5.219 1.00 76.12 256 LEU A C 1
ATOM 1996 O O . LEU A 1 256 ? -31.569 -29.722 5.619 1.00 76.12 256 LEU A O 1
ATOM 2000 N N . GLU A 1 257 ? -30.189 -30.259 3.948 1.00 75.81 257 GLU A N 1
ATOM 2001 C CA . GLU A 1 257 ? -31.237 -30.367 2.924 1.00 75.81 257 GLU A CA 1
ATOM 2002 C C . GLU A 1 257 ? -31.441 -31.817 2.478 1.00 75.81 257 GLU A C 1
ATOM 2004 O O . GLU A 1 257 ? -32.576 -32.260 2.288 1.00 75.81 257 GLU A O 1
ATOM 2009 N N . ARG A 1 258 ? -30.346 -32.572 2.329 1.00 75.12 258 ARG A N 1
ATOM 2010 C CA . ARG A 1 258 ? -30.332 -33.956 1.832 1.00 75.12 258 ARG A CA 1
ATOM 2011 C C . ARG A 1 258 ? -28.990 -34.634 2.117 1.00 75.12 258 ARG A C 1
ATOM 2013 O O . ARG A 1 258 ? -28.010 -33.951 2.390 1.00 75.12 258 ARG A O 1
ATOM 2020 N N . GLY A 1 259 ? -28.934 -35.954 1.950 1.00 78.94 259 GLY A N 1
ATOM 2021 C CA . GLY A 1 259 ? -27.679 -36.715 1.978 1.00 78.94 259 GLY A CA 1
ATOM 2022 C C . GLY A 1 259 ? -27.626 -37.807 0.909 1.00 78.94 259 GLY A C 1
ATOM 2023 O O . GLY A 1 259 ? -28.634 -38.129 0.270 1.00 78.94 259 GLY A O 1
ATOM 2024 N N . ILE A 1 260 ? -26.445 -38.387 0.717 1.00 81.44 260 ILE A N 1
ATOM 2025 C CA . ILE A 1 260 ? -26.226 -39.567 -0.128 1.00 81.44 260 ILE A CA 1
ATOM 2026 C C . ILE A 1 260 ? -25.589 -40.641 0.748 1.00 81.44 260 ILE A C 1
ATOM 2028 O O . ILE A 1 260 ? -24.662 -40.343 1.498 1.00 81.44 260 ILE A O 1
ATOM 2032 N N . ALA A 1 261 ? -26.107 -41.867 0.664 1.00 82.19 261 ALA A N 1
ATOM 2033 C CA . ALA A 1 261 ? -25.608 -42.976 1.466 1.00 82.19 261 ALA A CA 1
ATOM 2034 C C . ALA A 1 261 ? -24.106 -43.209 1.216 1.00 82.19 261 ALA A C 1
ATOM 2036 O O . ALA A 1 261 ? -23.658 -43.156 0.070 1.00 82.19 261 ALA A O 1
ATOM 2037 N N . ASP A 1 262 ? -23.342 -43.464 2.277 1.00 78.31 262 ASP A N 1
ATOM 2038 C CA . ASP A 1 262 ? -21.890 -43.696 2.250 1.00 78.31 262 ASP A CA 1
ATOM 2039 C C . ASP A 1 262 ? -21.049 -42.508 1.729 1.00 78.31 262 ASP A C 1
ATOM 2041 O O . ASP A 1 262 ? -19.899 -42.688 1.316 1.00 78.31 262 ASP A O 1
ATOM 2045 N N . CYS A 1 263 ? -21.606 -41.291 1.720 1.00 73.81 263 CYS A N 1
ATOM 2046 C CA . CYS A 1 263 ? -20.903 -40.062 1.344 1.00 73.81 263 CYS A CA 1
ATOM 2047 C C . CYS A 1 263 ? -20.901 -39.046 2.501 1.00 73.81 263 CYS A C 1
ATOM 2049 O O . CYS A 1 263 ? -21.935 -38.863 3.157 1.00 73.81 263 CYS A O 1
ATOM 2051 N N . PRO A 1 264 ? -19.777 -38.344 2.743 1.00 73.81 264 PRO A N 1
ATOM 2052 C CA . PRO A 1 264 ? -19.732 -37.242 3.696 1.00 73.81 264 PRO A CA 1
ATOM 2053 C C . PRO A 1 264 ? -20.724 -36.136 3.332 1.00 73.81 264 PRO A C 1
ATOM 2055 O O . PRO A 1 264 ? -20.737 -35.614 2.221 1.00 73.81 264 PRO A O 1
ATOM 2058 N N . SER A 1 265 ? -21.554 -35.754 4.294 1.00 75.75 265 SER A N 1
ATOM 2059 C CA . SER A 1 265 ? -22.465 -34.615 4.219 1.00 75.75 265 SER A CA 1
ATOM 2060 C C . SER A 1 265 ? -22.058 -33.593 5.271 1.00 75.75 265 SER A C 1
ATOM 2062 O O . SER A 1 265 ? -21.662 -33.966 6.372 1.00 75.75 265 SER A O 1
ATOM 2064 N N . HIS A 1 266 ? -22.144 -32.304 4.950 1.00 78.62 266 HIS A N 1
ATOM 2065 C CA . HIS A 1 266 ? -21.672 -31.257 5.852 1.00 78.62 266 HIS A CA 1
ATOM 2066 C C . HIS A 1 266 ? -22.590 -30.037 5.886 1.00 78.62 266 HIS A C 1
ATOM 2068 O O . HIS A 1 266 ? -23.331 -29.756 4.940 1.00 78.62 266 HIS A O 1
ATOM 2074 N N . PHE A 1 267 ? -22.529 -29.299 6.987 1.00 78.56 267 PHE A N 1
ATOM 2075 C CA . PHE A 1 267 ? -23.126 -27.976 7.120 1.00 78.56 267 PHE A CA 1
ATOM 2076 C C . PHE A 1 267 ? -22.328 -27.113 8.097 1.00 78.56 267 PHE A C 1
ATOM 2078 O O . PHE A 1 267 ? -21.577 -27.626 8.925 1.00 78.56 267 PHE A O 1
ATOM 2085 N N . THR A 1 268 ? -22.506 -25.800 8.005 1.00 76.12 268 THR A N 1
ATOM 2086 C CA . THR A 1 268 ? -21.779 -24.813 8.805 1.00 76.12 268 THR A CA 1
ATOM 2087 C C . THR A 1 268 ? -22.711 -24.156 9.815 1.00 76.12 268 THR A C 1
ATOM 2089 O O . THR A 1 268 ? -23.819 -23.732 9.474 1.00 76.12 268 THR A O 1
ATOM 2092 N N . LEU A 1 269 ? -22.256 -24.068 11.061 1.00 76.38 269 LEU A N 1
ATOM 2093 C CA . LEU A 1 269 ? -22.869 -23.293 12.135 1.00 76.38 269 LEU A CA 1
ATOM 2094 C C . LEU A 1 269 ? -22.110 -21.971 12.297 1.00 76.38 269 LEU A C 1
ATOM 2096 O O . LEU A 1 269 ? -20.887 -21.965 12.397 1.00 76.38 269 LEU A O 1
ATOM 2100 N N . TYR A 1 270 ? -22.855 -20.874 12.381 1.00 72.06 270 TYR A N 1
ATOM 2101 C CA . TYR A 1 270 ? -22.372 -19.519 12.620 1.00 72.06 270 TYR A CA 1
ATOM 2102 C C . TYR A 1 270 ? -22.821 -19.087 14.017 1.00 72.06 270 TYR A C 1
ATOM 2104 O O . TYR A 1 270 ? -24.023 -19.065 14.285 1.00 72.06 270 TYR A O 1
ATOM 2112 N N . THR A 1 271 ? -21.889 -18.752 14.914 1.00 66.50 271 THR A N 1
ATOM 2113 C CA . THR A 1 271 ? -22.216 -18.402 16.313 1.00 66.50 271 THR A CA 1
ATOM 2114 C C . THR A 1 271 ? -22.553 -16.925 16.516 1.00 66.50 271 THR A C 1
ATOM 2116 O O . THR A 1 271 ? -23.068 -16.566 17.573 1.00 66.50 271 THR A O 1
ATOM 2119 N N . GLY A 1 272 ? -22.292 -16.069 15.522 1.00 55.34 272 GLY A N 1
ATOM 2120 C CA . GLY A 1 272 ? -22.557 -14.628 15.595 1.00 55.34 272 GLY A CA 1
ATOM 2121 C C . GLY A 1 272 ? -21.623 -13.862 16.543 1.00 55.34 272 GLY A C 1
ATOM 2122 O O . GLY A 1 272 ? -21.969 -12.760 16.958 1.00 55.34 272 GLY A O 1
ATOM 2123 N N . SER A 1 273 ? -20.474 -14.441 16.921 1.00 52.34 273 SER A N 1
ATOM 2124 C CA . SER A 1 273 ? -19.466 -13.800 17.771 1.00 52.34 273 SER A CA 1
ATOM 2125 C C . SER A 1 273 ? -18.295 -13.254 16.945 1.00 52.34 273 SER A C 1
ATOM 2127 O O . SER A 1 273 ? -17.517 -14.010 16.370 1.00 52.34 273 SER A O 1
ATOM 2129 N N . ASP A 1 274 ? -18.098 -11.934 16.970 1.00 45.97 274 ASP A N 1
ATOM 2130 C CA . ASP A 1 274 ? -17.014 -11.224 16.259 1.00 45.97 274 ASP A CA 1
ATOM 2131 C C . ASP A 1 274 ? -15.591 -11.586 16.747 1.00 45.97 274 ASP A C 1
ATOM 2133 O O . ASP A 1 274 ? -14.600 -11.076 16.226 1.00 45.97 274 ASP A O 1
ATOM 2137 N N . LYS A 1 275 ? -15.474 -12.415 17.794 1.00 43.00 275 LYS A N 1
ATOM 2138 C CA . LYS A 1 275 ? -14.209 -12.742 18.474 1.00 43.00 275 LYS A CA 1
ATOM 2139 C C . LYS A 1 275 ? -13.720 -14.180 18.287 1.00 43.00 275 LYS A C 1
ATOM 2141 O O . LYS A 1 275 ? -12.660 -14.493 18.815 1.00 43.00 275 LYS A O 1
ATOM 2146 N N . GLY A 1 276 ? -14.430 -15.011 17.522 1.00 44.88 276 GLY A N 1
ATOM 2147 C CA . GLY A 1 276 ? -14.041 -16.401 17.278 1.00 44.88 276 GLY A CA 1
ATOM 2148 C C . GLY A 1 276 ? -14.211 -17.303 18.506 1.00 44.88 276 GLY A C 1
ATOM 2149 O O . GLY A 1 276 ? -13.721 -17.010 19.593 1.00 44.88 276 GLY A O 1
ATOM 2150 N N . GLY A 1 277 ? -14.925 -18.414 18.325 1.00 50.62 277 GLY A N 1
ATOM 2151 C CA . GLY A 1 277 ? -15.114 -19.451 19.342 1.00 50.62 277 GLY A CA 1
ATOM 2152 C C . GLY A 1 277 ? -16.498 -19.479 20.003 1.00 50.62 277 GLY A C 1
ATOM 2153 O O . GLY A 1 277 ? -17.223 -18.478 20.075 1.00 50.62 277 GLY A O 1
ATOM 2154 N N . LEU A 1 278 ? -16.854 -20.671 20.488 1.00 51.03 278 LEU A N 1
ATOM 2155 C CA . LEU A 1 278 ? -17.949 -20.940 21.410 1.00 51.03 278 LEU A CA 1
ATOM 2156 C C . LEU A 1 278 ? -17.705 -20.108 22.675 1.00 51.03 278 LEU A C 1
ATOM 2158 O O . LEU A 1 278 ? -16.550 -19.936 23.073 1.00 51.03 278 LEU A O 1
ATOM 2162 N N . PRO A 1 279 ? -18.762 -19.606 23.341 1.00 51.62 279 PRO A N 1
ATOM 2163 C CA . PRO A 1 279 ? -18.621 -19.055 24.686 1.00 51.62 279 PRO A CA 1
ATOM 2164 C C . PRO A 1 279 ? -17.796 -20.032 25.530 1.00 51.62 279 PRO A C 1
ATOM 2166 O O . PRO A 1 279 ? -17.978 -21.238 25.377 1.00 51.62 279 PRO A O 1
ATOM 2169 N N . HIS A 1 280 ? -16.917 -19.547 26.411 1.00 44.97 280 HIS A N 1
ATOM 2170 C CA . HIS A 1 280 ? -15.970 -20.386 27.165 1.00 44.97 280 HIS A CA 1
ATOM 2171 C C . HIS A 1 280 ? -16.619 -21.526 27.999 1.00 44.97 280 HIS A C 1
ATOM 2173 O O . HIS A 1 280 ? -15.894 -22.386 28.488 1.00 44.97 280 HIS A O 1
ATOM 2179 N N . ASP A 1 281 ? -17.959 -21.575 28.082 1.00 48.28 281 ASP A N 1
ATOM 2180 C CA . ASP A 1 281 ? -18.778 -22.632 28.704 1.00 48.28 281 ASP A CA 1
ATOM 2181 C C . ASP A 1 281 ? -19.947 -23.156 27.815 1.00 48.28 281 ASP A C 1
ATOM 2183 O O . ASP A 1 281 ? -20.842 -23.873 28.271 1.00 48.28 281 ASP A O 1
ATOM 2187 N N . GLY A 1 282 ? -19.996 -22.785 26.531 1.00 54.28 282 GLY A N 1
ATOM 2188 C CA . GLY A 1 282 ? -21.080 -23.128 25.607 1.00 54.28 282 GLY A CA 1
ATOM 2189 C C . GLY A 1 282 ? -20.960 -24.553 25.069 1.00 54.28 282 GLY A C 1
ATOM 2190 O O . GLY A 1 282 ? -20.074 -24.855 24.275 1.00 54.28 282 GLY A O 1
ATOM 2191 N N . THR A 1 283 ? -21.887 -25.433 25.448 1.00 66.12 283 THR A N 1
ATOM 2192 C CA . THR A 1 283 ? -22.006 -26.759 24.826 1.00 66.12 283 THR A CA 1
ATOM 2193 C C . THR A 1 283 ? -22.669 -26.640 23.451 1.00 66.12 283 THR A C 1
ATOM 2195 O O . THR A 1 283 ? -23.759 -26.077 23.318 1.00 66.12 283 THR A O 1
ATOM 2198 N N . LEU A 1 284 ? -21.997 -27.166 22.425 1.00 79.75 284 LEU A N 1
ATOM 2199 C CA . LEU A 1 284 ? -22.561 -27.415 21.101 1.00 79.75 284 LEU A CA 1
ATOM 2200 C C . LEU A 1 284 ? -22.935 -28.897 21.013 1.00 79.75 284 LEU A C 1
ATOM 2202 O O . LEU A 1 284 ? -22.061 -29.759 21.076 1.00 79.75 284 LEU A O 1
ATOM 2206 N N . ASP A 1 285 ? -24.228 -29.186 20.882 1.00 86.56 285 ASP A N 1
ATOM 2207 C CA . ASP A 1 285 ? -24.748 -30.546 20.728 1.00 86.56 285 ASP A CA 1
ATOM 2208 C C . ASP A 1 285 ? -25.383 -30.690 19.344 1.00 86.56 285 ASP A C 1
ATOM 2210 O O . ASP A 1 285 ? -26.364 -30.019 19.011 1.00 86.56 285 ASP A O 1
ATOM 2214 N N . VAL A 1 286 ? -24.794 -31.560 18.524 1.00 90.62 286 VAL A N 1
ATOM 2215 C CA . VAL A 1 286 ? -25.270 -31.867 17.177 1.00 90.62 286 VAL A CA 1
ATOM 2216 C C . VAL A 1 286 ? -25.593 -33.346 17.097 1.00 90.62 286 VAL A C 1
ATOM 2218 O O . VAL A 1 286 ? -24.738 -34.197 17.343 1.00 90.62 286 VAL A O 1
ATOM 2221 N N . ARG A 1 287 ? -26.832 -33.660 16.717 1.00 92.50 287 ARG A N 1
ATOM 2222 C CA . ARG A 1 287 ? -27.314 -35.037 16.600 1.00 92.50 287 ARG A CA 1
ATOM 2223 C C . ARG A 1 287 ? -27.937 -35.264 15.240 1.00 92.50 287 ARG A C 1
ATOM 2225 O O . ARG A 1 287 ? -28.819 -34.515 14.824 1.00 92.50 287 ARG A O 1
ATOM 2232 N N . VAL A 1 288 ? -27.516 -36.342 14.594 1.00 93.44 288 VAL A N 1
ATOM 2233 C CA . VAL A 1 288 ? -28.121 -36.857 13.369 1.00 93.44 288 VAL A CA 1
ATOM 2234 C C . VAL A 1 288 ? -28.642 -38.254 13.678 1.00 93.44 288 VAL A C 1
ATOM 2236 O O . VAL A 1 288 ? -27.884 -39.110 14.122 1.00 93.44 288 VAL A O 1
ATOM 2239 N N . ASN A 1 289 ? -29.937 -38.486 13.482 1.00 92.81 289 ASN A N 1
ATOM 2240 C CA . ASN A 1 289 ? -30.566 -39.789 13.688 1.00 92.81 289 ASN A CA 1
ATOM 2241 C C . ASN A 1 289 ? -31.089 -40.312 12.354 1.00 92.81 289 ASN A C 1
ATOM 2243 O O . ASN A 1 289 ? -31.899 -39.653 11.710 1.00 92.81 289 ASN A O 1
ATOM 2247 N N . GLY A 1 290 ? -30.629 -41.488 11.946 1.00 90.25 290 GLY A N 1
ATOM 2248 C CA . GLY A 1 290 ? -31.153 -42.220 10.802 1.00 90.25 290 GLY A CA 1
ATOM 2249 C C . GLY A 1 290 ? -32.248 -43.221 11.183 1.00 90.25 290 GLY A C 1
ATOM 2250 O O . GLY A 1 290 ? -32.613 -43.340 12.358 1.00 90.25 290 GLY A O 1
ATOM 2251 N N . PRO A 1 291 ? -32.756 -43.982 10.199 1.00 86.88 291 PRO A N 1
ATOM 2252 C CA . PRO A 1 291 ? -33.813 -44.973 10.395 1.00 86.88 291 PRO A CA 1
ATOM 2253 C C . PRO A 1 291 ? -33.503 -46.028 11.468 1.00 86.88 291 PRO A C 1
ATOM 2255 O O . PRO A 1 291 ? -34.419 -46.446 12.178 1.00 86.88 291 PRO A O 1
ATOM 2258 N N . ASN A 1 292 ? -32.234 -46.431 11.619 1.00 84.12 292 ASN A N 1
ATOM 2259 C CA . ASN A 1 292 ? -31.813 -47.454 12.584 1.00 84.12 292 ASN A CA 1
ATOM 2260 C C . ASN A 1 292 ? -31.019 -46.925 13.795 1.00 84.12 292 ASN A C 1
ATOM 2262 O O . ASN A 1 292 ? -30.520 -47.727 14.588 1.00 84.12 292 ASN A O 1
ATOM 2266 N N . GLY A 1 293 ? -30.927 -45.605 13.996 1.00 8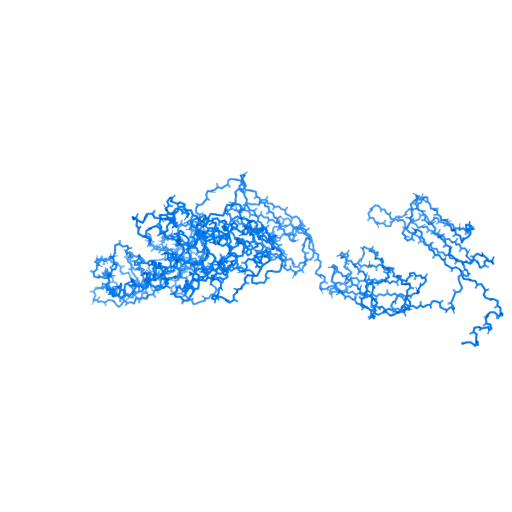6.94 293 GLY A N 1
ATOM 2267 C CA . GLY A 1 293 ? -30.296 -45.021 15.186 1.00 86.94 293 GLY A CA 1
ATOM 2268 C C . GLY A 1 293 ? -29.419 -43.802 14.908 1.00 86.94 293 GLY A C 1
ATOM 2269 O O . GLY A 1 293 ? -29.544 -43.151 13.876 1.00 86.94 293 GLY A O 1
ATOM 2270 N N . GLY A 1 294 ? -28.549 -43.466 15.863 1.00 88.06 294 GLY A N 1
ATOM 2271 C CA . GLY A 1 294 ? -27.662 -42.304 15.769 1.00 88.06 294 GLY A CA 1
ATOM 2272 C C . GLY A 1 294 ? -26.572 -42.478 14.709 1.00 88.06 294 GLY A C 1
ATOM 2273 O O . GLY A 1 294 ? -25.937 -43.528 14.635 1.00 88.06 294 GLY A O 1
ATOM 2274 N N . VAL A 1 295 ? -26.342 -41.428 13.925 1.00 92.19 295 VAL A N 1
ATOM 2275 C CA . VAL A 1 295 ? -25.267 -41.317 12.934 1.00 92.19 295 VAL A CA 1
ATOM 2276 C C . VAL A 1 295 ? -24.102 -40.539 13.558 1.00 92.19 295 VAL A C 1
ATOM 2278 O O . VAL A 1 295 ? -24.344 -39.492 14.164 1.00 92.19 295 VAL A O 1
ATOM 2281 N N . PRO A 1 296 ? -22.846 -41.012 13.441 1.00 88.75 296 PRO A N 1
ATOM 2282 C CA . PRO A 1 296 ? -21.682 -40.281 13.932 1.00 88.75 296 PRO A CA 1
ATOM 2283 C C . PRO A 1 296 ? -21.543 -38.902 13.278 1.00 88.75 296 PRO A C 1
ATOM 2285 O O . PRO A 1 296 ? -21.685 -38.761 12.062 1.00 88.75 296 PRO A O 1
ATOM 2288 N N . VAL A 1 297 ? -21.235 -37.898 14.098 1.00 90.00 297 VAL A N 1
ATOM 2289 C CA . VAL A 1 297 ? -21.038 -36.509 13.677 1.00 90.00 297 VAL A CA 1
ATOM 2290 C C . VAL A 1 297 ? -19.665 -36.039 14.140 1.00 90.00 297 VAL A C 1
ATOM 2292 O O . VAL A 1 297 ? -19.305 -36.212 15.304 1.00 90.00 297 VAL A O 1
ATOM 2295 N N . GLU A 1 298 ? -18.923 -35.411 13.238 1.00 83.94 298 GLU A N 1
ATOM 2296 C CA . GLU A 1 298 ? -17.671 -34.718 13.516 1.00 83.94 298 GLU A CA 1
ATOM 2297 C C . GLU A 1 298 ? -17.904 -33.207 13.467 1.00 83.94 298 GLU A C 1
ATOM 2299 O O . GLU A 1 298 ? -18.536 -32.693 12.543 1.00 83.94 298 GLU A O 1
ATOM 2304 N N . VAL A 1 299 ? -17.393 -32.485 14.464 1.00 83.31 299 VAL A N 1
ATOM 2305 C CA . VAL A 1 299 ? -17.492 -31.024 14.545 1.00 83.31 299 VAL A CA 1
ATOM 2306 C C . VAL A 1 299 ? -16.086 -30.447 14.627 1.00 83.31 299 VAL A C 1
ATOM 2308 O O . VAL A 1 299 ? -15.333 -30.776 15.542 1.00 83.31 299 VAL A O 1
ATOM 2311 N N . ALA A 1 300 ? -15.740 -29.583 13.676 1.00 76.50 300 ALA A N 1
ATOM 2312 C CA . ALA A 1 300 ? -14.461 -28.888 13.622 1.00 76.50 300 ALA A CA 1
ATOM 2313 C C . ALA A 1 300 ? -14.657 -27.387 13.873 1.00 76.50 300 ALA A C 1
ATOM 2315 O O . ALA A 1 300 ? -15.358 -26.719 13.110 1.00 76.50 300 ALA A O 1
ATOM 2316 N N . ASP A 1 301 ? -14.012 -26.868 14.919 1.00 74.94 301 ASP A N 1
ATOM 2317 C CA . ASP A 1 301 ? -13.917 -25.430 15.191 1.00 74.94 301 ASP A CA 1
ATOM 2318 C C . ASP A 1 301 ? -12.948 -24.776 14.197 1.00 74.94 301 ASP A C 1
ATOM 2320 O O . ASP A 1 301 ? -11.829 -25.262 14.006 1.00 74.94 301 ASP A O 1
ATOM 2324 N N . LYS A 1 302 ? -13.387 -23.702 13.537 1.00 66.38 302 LYS A N 1
ATOM 2325 C CA . LYS A 1 302 ? -12.573 -22.943 12.580 1.00 66.38 302 LYS A CA 1
ATOM 2326 C C . LYS A 1 302 ? -11.880 -21.730 13.204 1.00 66.38 302 LYS A C 1
ATOM 2328 O O . LYS A 1 302 ? -11.126 -21.056 12.515 1.00 66.38 302 LYS A O 1
ATOM 2333 N N . ASN A 1 303 ? -12.076 -21.480 14.502 1.00 58.94 303 ASN A N 1
ATOM 2334 C CA . ASN A 1 303 ? -11.487 -20.374 15.266 1.00 58.94 303 ASN A CA 1
ATOM 2335 C C . ASN A 1 303 ? -11.794 -18.969 14.705 1.00 58.94 303 ASN A C 1
ATOM 2337 O O . ASN A 1 303 ? -11.151 -17.994 15.085 1.00 58.94 303 ASN A O 1
ATOM 2341 N N . ASP A 1 304 ? -12.791 -18.852 13.829 1.00 56.50 304 ASP A N 1
ATOM 2342 C CA . ASP A 1 304 ? -13.233 -17.612 13.181 1.00 56.50 304 ASP A CA 1
ATOM 2343 C C . ASP A 1 304 ? -14.703 -17.271 13.500 1.00 56.50 304 ASP A C 1
ATOM 2345 O O . ASP A 1 304 ? -15.267 -16.339 12.936 1.00 56.50 304 ASP A O 1
ATOM 2349 N N . GLY A 1 305 ? -15.326 -18.021 14.419 1.00 63.75 305 GLY A N 1
ATOM 2350 C CA . GLY A 1 305 ? -16.750 -17.894 14.760 1.00 63.75 305 GLY A CA 1
ATOM 2351 C C . GLY A 1 305 ? -17.653 -18.852 13.975 1.00 63.75 305 GLY A C 1
ATOM 2352 O O . GLY A 1 305 ? -18.881 -18.782 14.090 1.00 63.75 305 GLY A O 1
ATOM 2353 N N . THR A 1 306 ? -17.061 -19.765 13.198 1.00 66.56 306 THR A N 1
ATOM 2354 C CA . THR A 1 306 ? -17.776 -20.822 12.480 1.00 66.56 306 THR A CA 1
ATOM 2355 C C . THR A 1 306 ? -17.361 -22.229 12.918 1.00 66.56 306 THR A C 1
ATOM 2357 O O . THR A 1 306 ? -16.229 -22.487 13.330 1.00 66.56 306 THR A O 1
ATOM 2360 N N . TYR A 1 307 ? -18.309 -23.164 12.821 1.00 76.50 307 TYR A N 1
ATOM 2361 C CA . TYR A 1 307 ? -18.122 -24.586 13.109 1.00 76.50 307 TYR A CA 1
ATOM 2362 C C . TYR A 1 307 ? -18.549 -25.410 11.900 1.00 76.50 307 TYR A C 1
ATOM 2364 O O . TYR A 1 307 ? -19.691 -25.303 11.445 1.00 76.50 307 TYR A O 1
ATOM 2372 N N . LEU A 1 308 ? -17.655 -26.260 11.396 1.00 76.31 308 LEU A N 1
ATOM 2373 C CA . LEU A 1 308 ? -17.963 -27.199 10.320 1.00 76.31 308 LEU A CA 1
ATOM 2374 C C . LEU A 1 308 ? -18.432 -28.525 10.917 1.00 76.31 308 LEU A C 1
ATOM 2376 O O . LEU A 1 308 ? -17.670 -29.204 11.603 1.00 76.31 308 LEU A O 1
ATOM 2380 N N . VAL A 1 309 ? -19.667 -28.907 10.618 1.00 82.88 309 VAL A N 1
ATOM 2381 C CA . VAL A 1 309 ? -20.251 -30.189 11.008 1.00 82.88 309 VAL A CA 1
ATOM 2382 C C . VAL A 1 309 ? -20.215 -31.134 9.815 1.00 82.88 309 VAL A C 1
ATOM 2384 O O . VAL A 1 309 ? -20.711 -30.778 8.749 1.00 82.88 309 VAL A O 1
ATOM 2387 N N . THR A 1 310 ? -19.691 -32.345 10.001 1.00 79.94 310 THR A N 1
ATOM 2388 C CA . THR A 1 310 ? -19.662 -33.413 8.991 1.00 79.94 310 THR A CA 1
ATOM 2389 C C . THR A 1 310 ? -20.284 -34.691 9.551 1.00 79.94 310 THR A C 1
ATOM 2391 O O . THR A 1 310 ? -20.042 -35.048 10.699 1.00 79.94 310 THR A O 1
ATOM 2394 N N . TYR A 1 311 ? -21.085 -35.399 8.758 1.00 87.44 311 TYR A N 1
ATOM 2395 C CA . TYR A 1 311 ? -21.625 -36.717 9.098 1.00 87.44 311 TYR A CA 1
ATOM 2396 C C . TYR A 1 311 ? -21.657 -37.620 7.861 1.00 87.44 311 TYR A C 1
ATOM 2398 O O . TYR A 1 311 ? -21.753 -37.139 6.733 1.00 87.44 311 TYR A O 1
ATOM 2406 N N . VAL A 1 312 ? -21.600 -38.937 8.063 1.00 85.75 312 VAL A N 1
ATOM 2407 C CA . VAL A 1 312 ? -21.705 -39.933 6.985 1.00 85.75 312 VAL A CA 1
ATOM 2408 C C . VAL A 1 312 ? -22.910 -40.818 7.275 1.00 85.75 312 VAL A C 1
ATOM 2410 O O . VAL A 1 312 ? -22.887 -41.617 8.206 1.00 85.75 312 VAL A O 1
ATOM 2413 N N . ALA A 1 313 ? -23.983 -40.659 6.501 1.00 87.19 313 ALA A N 1
ATOM 2414 C CA . ALA A 1 313 ? -25.157 -41.516 6.620 1.00 87.19 313 ALA A CA 1
ATOM 2415 C C . ALA A 1 313 ? -24.935 -42.800 5.811 1.00 87.19 313 ALA A C 1
ATOM 2417 O O . ALA A 1 313 ? -24.842 -42.744 4.591 1.00 87.19 313 ALA A O 1
ATOM 2418 N N . GLU A 1 314 ? -24.856 -43.954 6.468 1.00 87.62 314 GLU A N 1
ATOM 2419 C CA . GLU A 1 314 ? -24.720 -45.257 5.788 1.00 87.62 314 GLU A CA 1
ATOM 2420 C C . GLU A 1 314 ? -26.061 -45.737 5.197 1.00 87.62 314 GLU A C 1
ATOM 2422 O O . GLU A 1 314 ? -26.115 -46.517 4.247 1.00 87.62 314 GLU A O 1
ATOM 2427 N N . GLU A 1 315 ? -27.182 -45.259 5.742 1.00 88.44 315 GLU A N 1
ATOM 2428 C CA . GLU A 1 315 ? -28.511 -45.769 5.410 1.00 88.44 315 GLU A CA 1
ATOM 2429 C C . GLU A 1 315 ? -29.294 -44.838 4.486 1.00 88.44 315 GLU A C 1
ATOM 2431 O O . GLU A 1 315 ? -29.273 -43.617 4.607 1.00 88.44 315 GLU A O 1
ATOM 2436 N N . VAL A 1 316 ? -30.064 -45.432 3.576 1.00 89.12 316 VAL A N 1
ATOM 2437 C CA . VAL A 1 316 ? -31.017 -44.707 2.728 1.00 89.12 316 VAL A CA 1
ATOM 2438 C C . VAL A 1 316 ? -32.317 -44.497 3.501 1.00 89.12 316 VAL A C 1
ATOM 2440 O O . VAL A 1 316 ? -32.886 -45.454 4.024 1.00 89.12 316 VAL A O 1
ATOM 2443 N N . GLY A 1 317 ? -32.835 -43.268 3.525 1.00 89.06 317 GLY A N 1
ATOM 2444 C CA . GLY A 1 317 ? -34.106 -42.951 4.182 1.00 89.06 317 GLY A CA 1
ATOM 2445 C C . GLY A 1 317 ? -34.142 -41.581 4.854 1.00 89.06 317 GLY A C 1
ATOM 2446 O O . GLY A 1 317 ? -33.222 -40.774 4.715 1.00 89.06 317 GLY A O 1
ATOM 2447 N N . GLU A 1 318 ? -35.235 -41.301 5.569 1.00 90.38 318 GLU A N 1
ATOM 2448 C CA . GLU A 1 318 ? -35.370 -40.067 6.353 1.00 90.38 318 GLU A CA 1
ATOM 2449 C C . GLU A 1 318 ? -34.368 -40.057 7.513 1.00 90.38 318 GLU A C 1
ATOM 2451 O O . GLU A 1 318 ? -34.305 -41.013 8.284 1.00 90.38 318 GLU A O 1
ATOM 2456 N N . HIS A 1 319 ? -33.615 -38.968 7.637 1.00 92.75 319 HIS A N 1
ATOM 2457 C CA . HIS A 1 319 ? -32.757 -38.680 8.780 1.00 92.75 319 HIS A CA 1
ATOM 2458 C C . HIS A 1 319 ? -33.219 -37.388 9.445 1.00 92.75 319 HIS A C 1
ATOM 2460 O O . HIS A 1 319 ? -33.691 -36.473 8.773 1.00 92.75 319 HIS A O 1
ATOM 2466 N N . GLU A 1 320 ? -33.083 -37.309 10.759 1.00 93.94 320 GLU A N 1
ATOM 2467 C CA . GLU A 1 320 ? -33.475 -36.162 11.564 1.00 93.94 320 GLU A CA 1
ATOM 2468 C C . GLU A 1 320 ? -32.240 -35.487 12.162 1.00 93.94 320 GLU A C 1
ATOM 2470 O O . GLU A 1 320 ? -31.432 -36.139 12.825 1.00 93.94 320 GLU A O 1
ATOM 2475 N N . ILE A 1 321 ? -32.107 -34.179 11.936 1.00 93.50 321 ILE A N 1
ATOM 2476 C CA . ILE A 1 321 ? -30.993 -33.363 12.418 1.00 93.50 321 ILE A CA 1
ATOM 2477 C C . ILE A 1 321 ? -31.478 -32.413 13.509 1.00 93.50 321 ILE A C 1
ATOM 2479 O O . ILE A 1 321 ? -32.460 -31.688 13.330 1.00 93.50 321 ILE A O 1
ATOM 2483 N N . ASN A 1 322 ? -30.740 -32.398 14.617 1.00 91.19 322 ASN A N 1
ATOM 2484 C CA . ASN A 1 322 ? -30.926 -31.495 15.741 1.00 91.19 322 ASN A CA 1
ATOM 2485 C C . ASN A 1 322 ? -29.607 -30.768 16.047 1.00 91.19 322 ASN A C 1
ATOM 2487 O O . ASN A 1 322 ? -28.556 -31.405 16.135 1.00 91.19 322 ASN A O 1
ATOM 2491 N N . VAL A 1 323 ? -29.666 -29.446 16.210 1.00 90.19 323 VAL A N 1
ATOM 2492 C CA . VAL A 1 323 ? -28.529 -28.584 16.567 1.00 90.19 323 VAL A CA 1
ATOM 2493 C C . VAL A 1 323 ? -28.942 -27.713 17.745 1.00 90.19 323 VAL A C 1
ATOM 2495 O O . VAL A 1 323 ? -29.862 -26.903 17.619 1.00 90.19 323 VAL A O 1
ATOM 2498 N N . ILE A 1 324 ? -28.259 -27.877 18.875 1.00 86.94 324 ILE A N 1
ATOM 2499 C CA . ILE A 1 324 ? -28.494 -27.134 20.115 1.00 86.94 324 ILE A CA 1
ATOM 2500 C C . ILE A 1 324 ? -27.212 -26.378 20.460 1.00 86.94 324 ILE A C 1
ATOM 2502 O O . ILE A 1 324 ? -26.137 -26.974 20.553 1.00 86.94 324 ILE A O 1
ATOM 2506 N N . LEU A 1 325 ? -27.330 -25.069 20.663 1.00 81.69 325 LEU A N 1
ATOM 2507 C CA . LEU A 1 325 ? -26.225 -24.196 21.044 1.00 81.69 325 LEU A CA 1
ATOM 2508 C C . LEU A 1 325 ? -26.532 -23.560 22.398 1.00 81.69 325 LEU A C 1
ATOM 2510 O O . LEU A 1 325 ? -27.540 -22.874 22.542 1.00 81.69 325 LEU A O 1
ATOM 2514 N N . ALA A 1 326 ? -25.660 -23.780 23.385 1.00 75.00 326 ALA A N 1
ATOM 2515 C CA . ALA A 1 326 ? -25.806 -23.219 24.733 1.00 75.00 326 ALA A CA 1
ATOM 2516 C C . ALA A 1 326 ? -27.186 -23.507 25.373 1.00 75.00 326 ALA A C 1
ATOM 2518 O O . ALA A 1 326 ? -27.744 -22.680 26.089 1.00 75.00 326 ALA A O 1
ATOM 2519 N N . GLY A 1 327 ? -27.744 -24.692 25.099 1.00 74.44 327 GLY A N 1
ATOM 2520 C CA . GLY A 1 327 ? -29.058 -25.121 25.588 1.00 74.44 327 GLY A CA 1
ATOM 2521 C C . GLY A 1 327 ? -30.261 -24.647 24.761 1.00 74.44 327 GLY A C 1
ATOM 2522 O O . GLY A 1 327 ? -31.358 -25.152 24.989 1.00 74.44 327 GLY A O 1
ATOM 2523 N N . GLU A 1 328 ? -30.073 -23.760 23.780 1.00 78.25 328 GLU A N 1
ATOM 2524 C CA . GLU A 1 328 ? -31.136 -23.282 22.887 1.00 78.25 328 GLU A CA 1
ATOM 2525 C C . GLU A 1 328 ? -31.138 -24.052 21.547 1.00 78.25 328 GLU A C 1
ATOM 2527 O O . GLU A 1 328 ? -30.081 -24.213 20.923 1.00 78.25 328 GLU A O 1
ATOM 2532 N N . PRO A 1 329 ? -32.297 -24.546 21.068 1.00 80.69 329 PRO A N 1
ATOM 2533 C CA . PRO A 1 329 ? -32.388 -25.249 19.790 1.00 80.69 329 PRO A CA 1
ATOM 2534 C C . PRO A 1 329 ? -32.292 -24.273 18.604 1.00 80.69 329 PRO A C 1
ATOM 2536 O O . PRO A 1 329 ? -33.147 -23.409 18.421 1.00 80.69 329 PRO A O 1
ATOM 2539 N N . LEU A 1 330 ? -31.273 -24.445 17.754 1.00 79.56 330 LEU A N 1
ATOM 2540 C CA . LEU A 1 330 ? -31.115 -23.707 16.489 1.00 79.56 330 LEU A CA 1
ATOM 2541 C C . LEU A 1 330 ? -31.774 -24.430 15.310 1.00 79.56 330 LEU A C 1
ATOM 2543 O O . LEU A 1 330 ? -32.317 -23.803 14.402 1.00 79.56 330 LEU A O 1
ATOM 2547 N N . VAL A 1 331 ? -31.712 -25.761 15.317 1.00 82.06 331 VAL A N 1
ATOM 2548 C CA . VAL A 1 331 ? -32.397 -26.638 14.365 1.00 82.06 331 VAL A CA 1
ATOM 2549 C C . VAL A 1 331 ? -33.027 -27.755 15.178 1.00 82.06 331 VAL A C 1
ATOM 2551 O O . VAL A 1 331 ? -32.311 -28.509 15.830 1.00 82.06 331 VAL A O 1
ATOM 2554 N N . GLU A 1 332 ? -34.350 -27.870 15.144 1.00 88.38 332 GLU A N 1
ATOM 2555 C CA . GLU A 1 332 ? -35.083 -28.907 15.872 1.00 88.38 332 GLU A CA 1
ATOM 2556 C C . GLU A 1 332 ? -35.850 -29.787 14.882 1.00 88.38 332 GLU A C 1
ATOM 2558 O O . GLU A 1 332 ? -36.638 -29.297 14.070 1.00 88.38 332 GLU A O 1
ATOM 2563 N N . GLY A 1 333 ? -35.588 -31.093 14.924 1.00 84.44 333 GLY A N 1
ATOM 2564 C CA . GLY A 1 333 ? -36.321 -32.104 14.169 1.00 84.44 333 GLY A CA 1
ATOM 2565 C C . GLY A 1 333 ? -36.253 -31.966 12.646 1.00 84.44 333 GLY A C 1
ATOM 2566 O O . GLY A 1 333 ? -37.200 -32.360 11.957 1.00 84.44 333 GLY A O 1
ATOM 2567 N N . LYS A 1 334 ? -35.181 -31.387 12.081 1.00 87.88 334 LYS A N 1
ATOM 2568 C CA . LYS A 1 334 ? -35.106 -31.167 10.629 1.00 87.88 334 LYS A CA 1
ATOM 2569 C C . LYS A 1 334 ? -34.940 -32.497 9.908 1.00 87.88 334 LYS A C 1
ATOM 2571 O O . LYS A 1 334 ? -33.889 -33.126 9.985 1.00 87.88 334 LYS A O 1
ATOM 2576 N N . LYS A 1 335 ? -35.977 -32.898 9.175 1.00 89.94 335 LYS A N 1
ATOM 2577 C CA . LYS A 1 335 ? -35.954 -34.106 8.355 1.00 89.94 335 LYS A CA 1
ATOM 2578 C C . LYS A 1 335 ? -35.284 -33.851 7.013 1.00 89.94 335 LYS A C 1
ATOM 2580 O O . LYS A 1 335 ? -35.692 -32.955 6.277 1.00 89.94 335 LYS A O 1
ATOM 2585 N N . ILE A 1 336 ? -34.317 -34.689 6.681 1.00 88.25 336 ILE A N 1
ATOM 2586 C CA . ILE A 1 336 ? -33.675 -34.752 5.372 1.00 88.25 336 ILE A CA 1
ATOM 2587 C C . ILE A 1 336 ? -33.861 -36.149 4.780 1.00 88.25 336 ILE A C 1
ATOM 2589 O O . ILE A 1 336 ? -34.021 -37.126 5.510 1.00 88.25 336 ILE A O 1
ATOM 2593 N N . LEU A 1 337 ? -33.823 -36.263 3.455 1.00 85.25 337 LEU A N 1
ATOM 2594 C CA . LEU A 1 337 ? -33.867 -37.557 2.774 1.00 85.25 337 LEU A CA 1
ATOM 2595 C C . LEU A 1 337 ? -32.462 -37.948 2.304 1.00 85.25 337 LEU A C 1
ATOM 2597 O O . LEU A 1 337 ? -31.867 -37.239 1.489 1.00 85.25 337 LEU A O 1
ATOM 2601 N N . VAL A 1 338 ? -31.957 -39.087 2.783 1.00 85.69 338 VAL A N 1
ATOM 2602 C CA . VAL A 1 338 ? -30.718 -39.702 2.291 1.00 85.69 338 VAL A CA 1
ATOM 2603 C C . VAL A 1 338 ? -31.052 -40.650 1.145 1.00 85.69 338 VAL A C 1
ATOM 2605 O O . VAL A 1 338 ? -31.842 -41.581 1.312 1.00 85.69 338 VAL A O 1
ATOM 2608 N N . LYS A 1 339 ? -30.484 -40.392 -0.035 1.00 83.12 339 LYS A N 1
ATOM 2609 C CA . LYS A 1 339 ? -30.711 -41.163 -1.267 1.00 83.12 339 LYS A CA 1
ATOM 2610 C C . LYS A 1 339 ? -29.607 -42.216 -1.484 1.00 83.12 339 LYS A C 1
ATOM 2612 O O . LYS A 1 339 ? -28.502 -42.048 -0.973 1.00 83.12 339 LYS A O 1
ATOM 2617 N N . PRO A 1 340 ? -29.866 -43.301 -2.240 1.00 80.62 340 PRO A N 1
ATOM 2618 C CA . PRO A 1 340 ? -28.837 -44.292 -2.553 1.00 80.62 340 PRO A CA 1
ATOM 2619 C C . PRO A 1 340 ? -27.726 -43.694 -3.424 1.00 80.62 340 PRO A C 1
ATOM 2621 O O . PRO A 1 340 ? -28.013 -42.994 -4.396 1.00 80.62 340 PRO A O 1
ATOM 2624 N N . LYS A 1 341 ? -26.468 -44.036 -3.123 1.00 74.12 341 LYS A N 1
ATOM 2625 C CA . LYS A 1 341 ? -25.317 -43.713 -3.975 1.00 74.12 341 LYS A CA 1
ATOM 2626 C C . LYS A 1 341 ? -25.430 -44.429 -5.319 1.00 74.12 341 LYS A C 1
ATOM 2628 O O . LYS A 1 341 ? -25.605 -45.652 -5.376 1.00 74.12 341 LYS A O 1
ATOM 2633 N N . ARG A 1 342 ? -25.328 -43.679 -6.417 1.00 71.88 342 ARG A N 1
ATOM 2634 C CA . ARG A 1 342 ? -25.324 -44.243 -7.773 1.00 71.88 342 ARG A CA 1
ATOM 2635 C C . ARG A 1 342 ? -23.973 -44.931 -8.021 1.00 71.88 342 ARG A C 1
ATOM 2637 O O . ARG A 1 342 ? -22.933 -44.288 -7.943 1.00 71.88 342 ARG A O 1
ATOM 2644 N N . ARG A 1 343 ? -23.980 -46.250 -8.266 1.00 56.81 343 ARG A N 1
ATOM 2645 C CA . ARG A 1 343 ? -22.758 -47.082 -8.354 1.00 56.81 343 ARG A CA 1
ATOM 2646 C C . ARG A 1 343 ? -22.000 -46.995 -9.689 1.00 56.81 343 ARG A C 1
ATOM 2648 O O . ARG A 1 343 ? -20.832 -47.354 -9.703 1.00 56.81 343 ARG A O 1
ATOM 2655 N N . ASP A 1 344 ? -22.618 -46.469 -10.752 1.00 54.56 344 ASP A N 1
ATOM 2656 C CA . ASP A 1 344 ? -22.124 -46.639 -12.134 1.00 54.56 344 ASP A CA 1
ATOM 2657 C C . ASP A 1 344 ? -22.116 -45.355 -12.995 1.00 54.56 344 ASP A C 1
ATOM 2659 O O . ASP A 1 344 ? -22.196 -45.438 -14.217 1.00 54.56 344 ASP A O 1
ATOM 2663 N N . SER A 1 345 ? -22.070 -44.152 -12.417 1.00 53.91 345 SER A N 1
ATOM 2664 C CA . SER A 1 345 ? -22.113 -42.912 -13.213 1.00 53.91 345 SER A CA 1
ATOM 2665 C C . SER A 1 345 ? -20.837 -42.088 -13.080 1.00 53.91 345 SER A C 1
ATOM 2667 O O . SER A 1 345 ? -20.698 -41.272 -12.167 1.00 53.91 345 SER A O 1
ATOM 2669 N N . GLU A 1 346 ? -19.919 -42.267 -14.030 1.00 58.88 346 GLU A N 1
ATOM 2670 C CA . GLU A 1 346 ? -18.913 -41.251 -14.326 1.00 58.88 346 GLU A CA 1
ATOM 2671 C C . GLU A 1 346 ? -19.618 -40.077 -15.009 1.00 58.88 346 GLU A C 1
ATOM 2673 O O . GLU A 1 346 ? -20.018 -40.150 -16.169 1.00 58.88 346 GLU A O 1
ATOM 2678 N N . CYS A 1 347 ? -19.809 -38.981 -14.278 1.00 61.53 347 CYS A N 1
ATOM 2679 C CA . CYS A 1 347 ? -20.133 -37.717 -14.922 1.00 61.53 347 CYS A CA 1
ATOM 2680 C C . CYS A 1 347 ? -18.900 -37.273 -15.715 1.00 61.53 347 CYS A C 1
ATOM 2682 O O . CYS A 1 347 ? -17.847 -36.989 -15.133 1.00 61.53 347 CYS A O 1
ATOM 2684 N N . LEU A 1 348 ? -19.028 -37.252 -17.039 1.00 64.56 348 LEU A N 1
ATOM 2685 C CA . LEU A 1 348 ? -17.951 -36.875 -17.955 1.00 64.56 348 LEU A CA 1
ATOM 2686 C C . LEU A 1 348 ? -17.919 -35.370 -18.201 1.00 64.56 348 LEU A C 1
ATOM 2688 O O . LEU A 1 348 ? -16.846 -34.821 -18.441 1.00 64.56 348 LEU A O 1
ATOM 2692 N N . ASN A 1 349 ? -19.072 -34.702 -18.115 1.00 76.81 349 ASN A N 1
ATOM 2693 C CA . ASN A 1 349 ? -19.185 -33.287 -18.431 1.00 76.81 349 ASN A CA 1
ATOM 2694 C C . ASN A 1 349 ? -19.854 -32.496 -17.300 1.00 76.81 349 ASN A C 1
ATOM 2696 O O . ASN A 1 349 ? -20.959 -32.826 -16.861 1.00 76.81 349 ASN A O 1
ATOM 2700 N N . VAL A 1 350 ? -19.165 -31.439 -16.863 1.00 84.12 350 VAL A N 1
ATOM 2701 C CA . VAL A 1 350 ? -19.619 -30.473 -15.858 1.00 84.12 350 VAL A CA 1
ATOM 2702 C C . VAL A 1 350 ? -19.752 -29.115 -16.538 1.00 84.12 350 VAL A C 1
ATOM 2704 O O . VAL A 1 350 ? -18.756 -28.459 -16.847 1.00 84.12 350 VAL A O 1
ATOM 2707 N N . GLU A 1 351 ? -20.989 -28.681 -16.758 1.00 82.12 351 GLU A N 1
ATOM 2708 C CA . GLU A 1 351 ? -21.290 -27.342 -17.266 1.00 82.12 351 GLU A CA 1
ATOM 2709 C C . GLU A 1 351 ? -21.599 -26.421 -16.086 1.00 82.12 351 GLU A C 1
ATOM 2711 O O . GLU A 1 351 ? -22.469 -26.724 -15.274 1.00 82.12 351 GLU A O 1
ATOM 2716 N N . CYS A 1 352 ? -20.883 -25.302 -15.984 1.00 79.62 352 CYS A N 1
ATOM 2717 C CA . CYS A 1 352 ? -21.053 -24.311 -14.926 1.00 79.62 352 CYS A CA 1
ATOM 2718 C C . CYS A 1 352 ? -21.283 -22.942 -15.573 1.00 79.62 352 CYS A C 1
ATOM 2720 O O . CYS A 1 352 ? -20.389 -22.462 -16.269 1.00 79.62 352 CYS A O 1
ATOM 2722 N N . ASN A 1 353 ? -22.470 -22.357 -15.376 1.00 73.06 353 ASN A N 1
ATOM 2723 C CA . ASN A 1 353 ? -22.905 -21.098 -16.000 1.00 73.06 353 ASN A CA 1
ATOM 2724 C C . ASN A 1 353 ? -23.635 -20.214 -14.984 1.00 73.06 353 ASN A C 1
ATOM 2726 O O . ASN A 1 353 ? -24.418 -20.739 -14.191 1.00 73.06 353 ASN A O 1
ATOM 2730 N N . GLY A 1 354 ? -23.464 -18.891 -15.033 1.00 70.31 354 GLY A N 1
ATOM 2731 C CA . GLY A 1 354 ? -24.241 -17.971 -14.198 1.00 70.31 354 GLY A CA 1
ATOM 2732 C C . GLY A 1 354 ? -23.560 -16.648 -13.866 1.00 70.31 354 GLY A C 1
ATOM 2733 O O . GLY A 1 354 ? -22.372 -16.447 -14.114 1.00 70.31 354 GLY A O 1
ATOM 2734 N N . ILE A 1 355 ? -24.332 -15.754 -13.245 1.00 55.25 355 ILE A N 1
ATOM 2735 C CA . ILE A 1 355 ? -23.958 -14.355 -12.989 1.00 55.25 355 ILE A CA 1
ATOM 2736 C C . ILE A 1 355 ? -22.664 -14.264 -12.175 1.00 55.25 355 ILE A C 1
ATOM 2738 O O . ILE A 1 355 ? -21.808 -13.440 -12.486 1.00 55.25 355 ILE A O 1
ATOM 2742 N N . ALA A 1 356 ? -22.486 -15.151 -11.191 1.00 69.81 356 ALA A N 1
ATOM 2743 C CA . ALA A 1 356 ? -21.326 -15.134 -10.302 1.00 69.81 356 ALA A CA 1
ATOM 2744 C C . ALA A 1 356 ? -19.979 -15.335 -11.027 1.00 69.81 356 ALA A C 1
ATOM 2746 O O . ALA A 1 356 ? -18.967 -14.789 -10.587 1.00 69.81 356 ALA A O 1
ATOM 2747 N N . ILE A 1 357 ? -19.958 -16.099 -12.126 1.00 69.00 357 ILE A N 1
ATOM 2748 C CA . ILE A 1 357 ? -18.746 -16.355 -12.925 1.00 69.00 357 ILE A CA 1
ATOM 2749 C C . ILE A 1 357 ? -18.641 -15.446 -14.157 1.00 69.00 357 ILE A C 1
ATOM 2751 O O . ILE A 1 357 ? -17.540 -15.221 -14.643 1.00 69.00 357 ILE A O 1
ATOM 2755 N N . GLU A 1 358 ? -19.766 -14.928 -14.662 1.00 63.84 358 GLU A N 1
ATOM 2756 C CA . GLU A 1 358 ? -19.805 -14.051 -15.842 1.00 63.84 358 GLU A CA 1
ATOM 2757 C C . GLU A 1 358 ? -19.530 -12.587 -15.484 1.00 63.84 358 GLU A C 1
ATOM 2759 O O . GLU A 1 358 ? -18.728 -11.929 -16.137 1.00 63.84 358 GLU A O 1
ATOM 2764 N N . ASN A 1 359 ? -20.182 -12.084 -14.433 1.00 57.78 359 ASN A N 1
ATOM 2765 C CA . ASN A 1 359 ? -20.159 -10.668 -14.053 1.00 57.78 359 ASN A CA 1
ATOM 2766 C C . ASN A 1 359 ? -19.504 -10.431 -12.686 1.00 57.78 359 ASN A C 1
ATOM 2768 O O . ASN A 1 359 ? -19.341 -9.285 -12.270 1.00 57.78 359 ASN A O 1
ATOM 2772 N N . GLY A 1 360 ? -19.143 -11.504 -11.979 1.00 64.00 360 GLY A N 1
ATOM 2773 C CA . GLY A 1 360 ? -18.728 -11.450 -10.585 1.00 64.00 360 GLY A CA 1
ATOM 2774 C C . GLY A 1 360 ? -19.908 -11.306 -9.620 1.00 64.00 360 GLY A C 1
ATOM 2775 O O . GLY A 1 360 ? -21.074 -11.271 -10.007 1.00 64.00 360 GLY A O 1
ATOM 2776 N N . THR A 1 361 ? -19.590 -11.244 -8.334 1.00 70.62 361 THR A N 1
ATOM 2777 C CA . THR A 1 361 ? -20.541 -11.177 -7.225 1.00 70.62 361 THR A CA 1
ATOM 2778 C C . THR A 1 361 ? -20.304 -9.904 -6.417 1.00 70.62 361 THR A C 1
ATOM 2780 O O . THR A 1 361 ? -19.243 -9.762 -5.808 1.00 70.62 361 THR A O 1
ATOM 2783 N N . PRO A 1 362 ? -21.250 -8.956 -6.370 1.00 73.88 362 PRO A N 1
ATOM 2784 C CA . PRO A 1 362 ? -21.126 -7.834 -5.457 1.00 73.88 362 PRO A CA 1
ATOM 2785 C C . PRO A 1 362 ? -21.089 -8.339 -4.007 1.00 73.88 362 PRO A C 1
ATOM 2787 O O . PRO A 1 362 ? -21.819 -9.266 -3.646 1.00 73.88 362 PRO A O 1
ATOM 2790 N N . ILE A 1 363 ? -20.235 -7.757 -3.164 1.00 77.50 363 ILE A N 1
ATOM 2791 C CA . ILE A 1 363 ? -20.175 -8.139 -1.754 1.00 77.50 363 ILE A CA 1
ATOM 2792 C C . ILE A 1 363 ? -21.514 -7.844 -1.078 1.00 77.50 363 ILE A C 1
ATOM 2794 O O . ILE A 1 363 ? -22.168 -6.841 -1.363 1.00 77.50 363 ILE A O 1
ATOM 2798 N N . ASN A 1 364 ? -21.908 -8.726 -0.168 1.00 71.31 364 ASN A N 1
ATOM 2799 C CA . ASN A 1 364 ? -23.169 -8.727 0.562 1.00 71.31 364 ASN A CA 1
ATOM 2800 C C . ASN A 1 364 ? -24.425 -8.813 -0.325 1.00 71.31 364 ASN A C 1
ATOM 2802 O O . ASN A 1 364 ? -25.537 -8.662 0.181 1.00 71.31 364 ASN A O 1
ATOM 2806 N N . GLU A 1 365 ? -24.276 -9.101 -1.621 1.00 73.94 365 GLU A N 1
ATOM 2807 C CA . GLU A 1 365 ? -25.385 -9.366 -2.534 1.00 73.94 365 GLU A CA 1
ATOM 2808 C C . GLU A 1 365 ? -25.422 -10.840 -2.952 1.00 73.94 365 GLU A C 1
ATOM 2810 O O . GLU A 1 365 ? -24.403 -11.527 -3.028 1.00 73.94 365 GLU A O 1
ATOM 2815 N N . LEU A 1 366 ? -26.634 -11.330 -3.221 1.00 70.56 366 LEU A N 1
ATOM 2816 C CA . LEU A 1 366 ? -26.859 -12.689 -3.697 1.00 70.56 366 LEU A CA 1
ATOM 2817 C C . LEU A 1 366 ? -26.552 -12.776 -5.194 1.00 70.56 366 LEU A C 1
ATOM 2819 O O . LEU A 1 366 ? -27.212 -12.129 -6.005 1.00 70.56 366 LEU A O 1
ATOM 2823 N N . SER A 1 367 ? -25.601 -13.629 -5.559 1.00 77.56 367 SER A N 1
ATOM 2824 C CA . SER A 1 367 ? -25.356 -14.059 -6.937 1.00 77.56 367 SER A CA 1
ATOM 2825 C C . SER A 1 367 ? -25.576 -15.558 -7.065 1.00 77.56 367 SER A C 1
ATOM 2827 O O . SER A 1 367 ? -25.496 -16.291 -6.082 1.00 77.56 367 SER A O 1
ATOM 2829 N N . ASN A 1 368 ? -25.861 -16.027 -8.276 1.00 81.19 368 ASN A N 1
ATOM 2830 C CA . ASN A 1 368 ? -26.093 -17.442 -8.518 1.00 81.19 368 ASN A CA 1
ATOM 2831 C C . ASN A 1 368 ? -25.309 -17.972 -9.718 1.00 81.19 368 ASN A C 1
ATOM 2833 O O . ASN A 1 368 ? -24.891 -17.235 -10.618 1.00 81.19 368 ASN A O 1
ATOM 2837 N N . LEU A 1 369 ? -25.126 -19.286 -9.715 1.00 85.69 369 LEU A N 1
ATOM 2838 C CA . LEU A 1 369 ? -24.731 -20.063 -10.876 1.00 85.69 369 LEU A CA 1
ATOM 2839 C C . LEU A 1 369 ? -25.437 -21.413 -10.887 1.00 85.69 369 LEU A C 1
ATOM 2841 O O . LEU A 1 369 ? -26.037 -21.839 -9.906 1.00 85.69 369 LEU A O 1
ATOM 2845 N N . THR A 1 370 ? -25.372 -22.085 -12.023 1.00 83.88 370 THR A N 1
ATOM 2846 C CA . THR A 1 370 ? -25.950 -23.403 -12.251 1.00 83.88 370 THR A CA 1
ATOM 2847 C C . THR A 1 370 ? -24.850 -24.389 -12.604 1.00 83.88 370 THR A C 1
ATOM 2849 O O . THR A 1 370 ? -23.966 -24.065 -13.395 1.00 83.88 370 THR A O 1
ATOM 2852 N N . ILE A 1 371 ? -24.907 -25.583 -12.016 1.00 88.81 371 ILE A N 1
ATOM 2853 C CA . ILE A 1 371 ? -24.031 -26.712 -12.327 1.00 88.81 371 ILE A CA 1
ATOM 2854 C C . ILE A 1 371 ? -24.887 -27.819 -12.921 1.00 88.81 371 ILE A C 1
ATOM 2856 O O . ILE A 1 371 ? -25.812 -28.315 -12.279 1.00 88.81 371 ILE A O 1
ATOM 2860 N N . LYS A 1 372 ? -24.546 -28.244 -14.131 1.00 86.88 372 LYS A N 1
ATOM 2861 C CA . LYS A 1 372 ? -25.199 -29.342 -14.829 1.00 86.88 372 LYS A CA 1
ATOM 2862 C C . LYS A 1 372 ? -24.221 -30.494 -15.019 1.00 86.88 372 LYS A C 1
ATOM 2864 O O . LYS A 1 372 ? -23.134 -30.316 -15.566 1.00 86.88 372 LYS A O 1
ATOM 2869 N N . LEU A 1 373 ? -24.642 -31.669 -14.565 1.00 86.19 373 LEU A N 1
ATOM 2870 C CA . LEU A 1 373 ? -23.894 -32.918 -14.612 1.00 86.19 373 LEU A CA 1
ATOM 2871 C C . LEU A 1 373 ? -24.496 -33.827 -15.683 1.00 86.19 373 LEU A C 1
ATOM 2873 O O . LEU A 1 373 ? -25.687 -34.145 -15.627 1.00 86.19 373 LEU A O 1
ATOM 2877 N N . THR A 1 374 ? -23.680 -34.242 -16.654 1.00 83.44 374 THR A N 1
ATOM 2878 C CA . THR A 1 374 ? -24.108 -35.131 -17.746 1.00 83.44 374 THR A CA 1
ATOM 2879 C C . THR A 1 374 ? -23.114 -36.258 -18.014 1.00 83.44 374 THR A C 1
ATOM 2881 O O . THR A 1 374 ? -21.904 -36.108 -17.808 1.00 83.44 374 THR A O 1
ATOM 2884 N N . ASP A 1 375 ? -23.636 -37.402 -18.455 1.00 80.94 375 ASP A N 1
ATOM 2885 C CA . ASP A 1 375 ? -22.837 -38.533 -18.930 1.00 80.94 375 ASP A CA 1
ATOM 2886 C C . ASP A 1 375 ? -22.387 -38.345 -20.395 1.00 80.94 375 ASP A C 1
ATOM 2888 O O . ASP A 1 375 ? -22.600 -37.294 -21.004 1.00 80.94 375 ASP A O 1
ATOM 2892 N N . GLU A 1 376 ? -21.747 -39.365 -20.975 1.00 77.75 376 GLU A N 1
ATOM 2893 C CA . GLU A 1 376 ? -21.306 -39.371 -22.382 1.00 77.75 376 GLU A CA 1
ATOM 2894 C C . GLU A 1 376 ? -22.437 -39.179 -23.404 1.00 77.75 376 GLU A C 1
ATOM 2896 O O . GLU A 1 376 ? -22.187 -38.712 -24.516 1.00 77.75 376 GLU A O 1
ATOM 2901 N N . ASN A 1 377 ? -23.673 -39.520 -23.037 1.00 78.31 377 ASN A N 1
ATOM 2902 C CA . ASN A 1 377 ? -24.847 -39.413 -23.897 1.00 78.31 377 ASN A CA 1
ATOM 2903 C C . ASN A 1 377 ? -25.563 -38.064 -23.726 1.00 78.31 377 ASN A C 1
ATOM 2905 O O . ASN A 1 377 ? -26.520 -37.780 -24.449 1.00 78.31 377 ASN A O 1
ATOM 2909 N N . GLY A 1 378 ? -25.088 -37.213 -22.808 1.00 73.56 378 GLY A N 1
ATOM 2910 C CA . GLY A 1 378 ? -25.723 -35.947 -22.458 1.00 73.56 378 GLY A CA 1
ATOM 2911 C C . GLY A 1 378 ? -26.916 -36.104 -21.511 1.00 73.56 378 GLY A C 1
ATOM 2912 O O . GLY A 1 378 ? -27.625 -35.121 -21.275 1.00 73.56 378 GLY A O 1
ATOM 2913 N N . ASP A 1 379 ? -27.138 -37.304 -20.965 1.00 79.62 379 ASP A N 1
ATOM 2914 C CA . ASP A 1 379 ? -28.196 -37.563 -19.995 1.00 79.62 379 ASP A CA 1
ATOM 2915 C C . ASP A 1 379 ? -27.773 -37.066 -18.611 1.00 79.62 379 ASP A C 1
ATOM 2917 O O . ASP A 1 379 ? -26.602 -37.131 -18.225 1.00 79.62 379 ASP A O 1
ATOM 2921 N N . PHE A 1 380 ? -28.734 -36.539 -17.850 1.00 78.88 380 PHE A N 1
ATOM 2922 C CA . PHE A 1 380 ? -28.451 -35.981 -16.532 1.00 78.88 380 PHE A CA 1
ATOM 2923 C C . PHE A 1 380 ? -27.996 -37.053 -15.535 1.00 78.88 380 PHE A C 1
ATOM 2925 O O . PHE A 1 380 ? -28.595 -38.128 -15.403 1.00 78.88 380 PHE A O 1
ATOM 2932 N N . VAL A 1 381 ? -26.960 -36.712 -14.772 1.00 76.88 381 VAL A N 1
ATOM 2933 C CA . VAL A 1 381 ? -26.372 -37.578 -13.752 1.00 76.88 381 VAL A CA 1
ATOM 2934 C C . VAL A 1 381 ? -26.730 -37.052 -12.362 1.00 76.88 381 VAL A C 1
ATOM 2936 O O . VAL A 1 381 ? -26.275 -35.987 -11.960 1.00 76.88 381 VAL A O 1
ATOM 2939 N N . ASP A 1 382 ? -27.551 -37.803 -11.628 1.00 74.12 382 ASP A N 1
ATOM 2940 C CA . ASP A 1 382 ? -28.045 -37.482 -10.285 1.00 74.12 382 ASP A CA 1
ATOM 2941 C C . ASP A 1 382 ? -27.483 -38.424 -9.201 1.00 74.12 382 ASP A C 1
ATOM 2943 O O . ASP A 1 382 ? -26.875 -39.455 -9.494 1.00 74.12 382 ASP A O 1
ATOM 2947 N N . ASN A 1 383 ? -27.703 -38.078 -7.925 1.00 72.06 383 ASN A N 1
ATOM 2948 C CA . ASN A 1 383 ? -27.256 -38.856 -6.751 1.00 72.06 383 ASN A CA 1
ATOM 2949 C C . ASN A 1 383 ? -25.742 -39.153 -6.732 1.00 72.06 383 ASN A C 1
ATOM 2951 O O . ASN A 1 383 ? -25.308 -40.222 -6.289 1.00 72.06 383 ASN A O 1
ATOM 2955 N N . CYS A 1 384 ? -24.949 -38.195 -7.213 1.00 71.56 384 CYS A N 1
ATOM 2956 C CA . CYS A 1 384 ? -23.493 -38.234 -7.171 1.00 71.56 384 CYS A CA 1
ATOM 2957 C C . CYS A 1 384 ? -22.919 -37.452 -5.992 1.00 71.56 384 CYS A C 1
ATOM 2959 O O . CYS A 1 384 ? -23.511 -36.476 -5.529 1.00 71.56 384 CYS A O 1
ATOM 2961 N N . ASP A 1 385 ? -21.722 -37.862 -5.583 1.00 72.56 385 ASP A N 1
ATOM 2962 C CA . ASP A 1 385 ? -20.903 -37.215 -4.562 1.00 72.56 385 ASP A CA 1
ATOM 2963 C C . ASP A 1 385 ? -20.311 -35.896 -5.085 1.00 72.56 385 ASP A C 1
ATOM 2965 O O . ASP A 1 385 ? -19.159 -35.841 -5.518 1.00 72.56 385 ASP A O 1
ATOM 2969 N N . LEU A 1 386 ? -21.155 -34.864 -5.176 1.00 78.19 386 LEU A N 1
ATOM 2970 C CA . LEU A 1 386 ? -20.788 -33.534 -5.651 1.00 78.19 386 LEU A CA 1
ATOM 2971 C C . LEU A 1 386 ? -20.320 -32.669 -4.477 1.00 78.19 386 LEU A C 1
ATOM 2973 O O . LEU A 1 386 ? -21.109 -32.348 -3.588 1.00 78.19 386 LEU A O 1
ATOM 2977 N N . SER A 1 387 ? -19.072 -32.214 -4.543 1.00 79.25 387 SER A N 1
ATOM 2978 C CA . SER A 1 387 ? -18.501 -31.218 -3.640 1.00 79.25 387 SER A CA 1
ATOM 2979 C C . SER A 1 387 ? -18.246 -29.919 -4.402 1.00 79.25 387 SER A C 1
ATOM 2981 O O . SER A 1 387 ? -17.682 -29.932 -5.495 1.00 79.25 387 SER A O 1
ATOM 2983 N N . VAL A 1 388 ? -18.685 -28.792 -3.844 1.00 82.25 388 VAL A N 1
ATOM 2984 C CA . VAL A 1 388 ? -18.468 -27.460 -4.418 1.00 82.25 388 VAL A CA 1
ATOM 2985 C C . VAL A 1 388 ? -17.862 -26.589 -3.332 1.00 82.25 388 VAL A C 1
ATOM 2987 O O . VAL A 1 388 ? -18.494 -26.358 -2.304 1.00 82.25 388 VAL A O 1
ATOM 2990 N N . VAL A 1 389 ? -16.637 -26.124 -3.551 1.00 80.88 389 VAL A N 1
ATOM 2991 C CA . VAL A 1 389 ? -15.886 -25.343 -2.563 1.00 80.88 389 VAL A CA 1
ATOM 2992 C C . VAL A 1 389 ? -15.372 -24.068 -3.214 1.00 80.88 389 VAL A C 1
ATOM 2994 O O . VAL A 1 389 ? -14.925 -24.092 -4.354 1.00 80.88 389 VAL A O 1
ATOM 2997 N N . LEU A 1 390 ? -15.409 -22.954 -2.487 1.00 77.19 390 LEU A N 1
ATOM 2998 C CA . LEU A 1 390 ? -14.712 -21.731 -2.872 1.00 77.19 390 LEU A CA 1
ATOM 2999 C C . LEU A 1 390 ? -13.367 -21.666 -2.162 1.00 77.19 390 LEU A C 1
ATOM 3001 O O . LEU A 1 390 ? -13.293 -21.765 -0.940 1.00 77.19 390 LEU A O 1
ATOM 3005 N N . LYS A 1 391 ? -12.308 -21.502 -2.946 1.00 75.62 391 LYS A N 1
ATOM 3006 C CA . LYS A 1 391 ? -10.933 -21.348 -2.471 1.00 75.62 391 LYS A CA 1
ATOM 3007 C C . LYS A 1 391 ? -10.448 -19.952 -2.825 1.00 75.62 391 LYS A C 1
ATOM 3009 O O . LYS A 1 391 ? -10.815 -19.428 -3.873 1.00 75.62 391 LYS A O 1
ATOM 3014 N N . ASN A 1 392 ? -9.641 -19.332 -1.976 1.00 71.12 392 ASN A N 1
ATOM 3015 C CA . ASN A 1 392 ? -8.976 -18.092 -2.359 1.00 71.12 392 ASN A CA 1
ATOM 3016 C C . ASN A 1 392 ? -8.031 -18.371 -3.541 1.00 71.12 392 ASN A C 1
ATOM 3018 O O . ASN A 1 392 ? -7.240 -19.309 -3.490 1.00 71.12 392 ASN A O 1
ATOM 3022 N N . SER A 1 393 ? -8.128 -17.584 -4.615 1.00 65.50 393 SER A N 1
ATOM 3023 C CA . SER A 1 393 ? -7.305 -17.774 -5.817 1.00 65.50 393 SER A CA 1
ATOM 3024 C C . SER A 1 393 ? -5.827 -17.447 -5.585 1.00 65.50 393 SER A C 1
ATOM 3026 O O . SER A 1 393 ? -4.998 -17.799 -6.423 1.00 65.50 393 SER A O 1
ATOM 3028 N N . GLU A 1 394 ? -5.502 -16.731 -4.507 1.00 59.16 394 GLU A N 1
ATOM 3029 C CA . GLU A 1 394 ? -4.147 -16.253 -4.208 1.00 59.16 394 GLU A CA 1
ATOM 3030 C C . GLU A 1 394 ? -3.396 -17.138 -3.195 1.00 59.16 394 GLU A C 1
ATOM 3032 O O . GLU A 1 394 ? -2.190 -16.968 -3.008 1.00 59.16 394 GLU A O 1
ATOM 3037 N N . ASP A 1 395 ? -4.067 -18.128 -2.597 1.00 55.19 395 ASP A N 1
ATOM 3038 C CA . ASP A 1 395 ? -3.444 -19.104 -1.703 1.00 55.19 395 ASP A CA 1
ATOM 3039 C C . ASP A 1 395 ? -2.934 -20.320 -2.491 1.00 55.19 395 ASP A C 1
ATOM 3041 O O . ASP A 1 395 ? -3.678 -21.236 -2.825 1.00 55.19 395 ASP A O 1
ATOM 3045 N N . ASN A 1 396 ? -1.626 -20.350 -2.766 1.00 44.09 396 ASN A N 1
ATOM 3046 C CA . ASN A 1 396 ? -0.935 -21.503 -3.372 1.00 44.09 396 ASN A CA 1
ATOM 3047 C C . ASN A 1 396 ? -0.557 -22.597 -2.350 1.00 44.09 396 ASN A C 1
ATOM 3049 O O . ASN A 1 396 ? 0.233 -23.488 -2.665 1.00 44.09 396 ASN A O 1
ATOM 3053 N N . ASN A 1 397 ? -1.056 -22.520 -1.115 1.00 40.78 397 ASN A N 1
ATOM 3054 C CA . ASN A 1 397 ? -0.769 -23.503 -0.075 1.00 40.78 397 ASN A CA 1
ATOM 3055 C C . ASN A 1 397 ? -1.923 -24.511 0.009 1.00 40.78 397 ASN A C 1
ATOM 3057 O O . ASN A 1 397 ? -3.017 -24.166 0.437 1.00 40.78 397 ASN A O 1
ATOM 3061 N N . ASP A 1 398 ? -1.646 -25.776 -0.319 1.00 38.00 398 ASP A N 1
ATOM 3062 C CA . ASP A 1 398 ? -2.555 -26.934 -0.182 1.00 38.00 398 ASP A CA 1
ATOM 3063 C C . ASP A 1 398 ? -2.987 -27.235 1.276 1.00 38.00 398 ASP A C 1
ATOM 3065 O O . ASP A 1 398 ? -3.681 -28.216 1.540 1.00 38.00 398 ASP A O 1
ATOM 3069 N N . ASN A 1 399 ? -2.598 -26.397 2.244 1.00 34.38 399 ASN A N 1
ATOM 3070 C CA . ASN A 1 399 ? -3.091 -26.456 3.614 1.00 34.38 399 ASN A CA 1
ATOM 3071 C C . ASN A 1 399 ? -4.257 -25.480 3.780 1.00 34.38 399 ASN A C 1
ATOM 3073 O O . ASN A 1 399 ? -4.077 -24.269 3.877 1.00 34.38 399 ASN A O 1
ATOM 3077 N N . SER A 1 400 ? -5.454 -26.056 3.823 1.00 41.34 400 SER A N 1
ATOM 3078 C CA . SER A 1 400 ? -6.729 -25.418 4.129 1.00 41.34 400 SER A CA 1
ATOM 3079 C C . SER A 1 400 ? -6.680 -24.608 5.432 1.00 41.34 400 SER A C 1
ATOM 3081 O O . SER A 1 400 ? -6.849 -25.185 6.505 1.00 41.34 400 SER A O 1
ATOM 3083 N N . ASP A 1 401 ? -6.481 -23.292 5.345 1.00 38.16 401 ASP A N 1
ATOM 3084 C CA . ASP A 1 401 ? -6.661 -22.392 6.501 1.00 38.16 401 ASP A CA 1
ATOM 3085 C C . ASP A 1 401 ? -7.150 -20.970 6.141 1.00 38.16 401 ASP A C 1
ATOM 3087 O O . ASP A 1 401 ? -7.272 -20.109 7.006 1.00 38.16 401 ASP A O 1
ATOM 3091 N N . SER A 1 402 ? -7.494 -20.706 4.875 1.00 44.75 402 SER A N 1
ATOM 3092 C CA . SER A 1 402 ? -8.122 -19.452 4.431 1.00 44.75 402 SER A CA 1
ATOM 3093 C C . SER A 1 402 ? -9.553 -19.703 3.940 1.00 44.75 402 SER A C 1
ATOM 3095 O O . SER A 1 402 ? -9.837 -19.855 2.751 1.00 44.75 402 SER A O 1
ATOM 3097 N N . GLY A 1 403 ? -10.484 -19.806 4.890 1.00 57.38 403 GLY A N 1
ATOM 3098 C CA . GLY A 1 403 ? -11.907 -19.985 4.597 1.00 57.38 403 GLY A CA 1
ATOM 3099 C C . GLY A 1 403 ? -12.456 -18.869 3.699 1.00 57.38 403 GLY A C 1
ATOM 3100 O O . GLY A 1 403 ? -12.149 -17.692 3.892 1.00 57.38 403 GLY A O 1
ATOM 3101 N N . PHE A 1 404 ? -13.270 -19.240 2.705 1.00 68.56 404 PHE A N 1
ATOM 3102 C CA . PHE A 1 404 ? -14.027 -18.288 1.894 1.00 68.56 404 PHE A CA 1
ATOM 3103 C C . PHE A 1 404 ? -14.888 -17.395 2.814 1.00 68.56 404 PHE A C 1
ATOM 3105 O O . PHE A 1 404 ? -15.731 -17.925 3.538 1.00 68.56 404 PHE A O 1
ATOM 3112 N N . PRO A 1 405 ? -14.702 -16.062 2.800 1.00 66.81 405 PRO A N 1
ATOM 3113 C CA . PRO A 1 405 ? -15.449 -15.146 3.651 1.00 66.81 405 PRO A CA 1
ATOM 3114 C C . PRO A 1 405 ? -16.809 -14.861 3.011 1.00 66.81 405 PRO A C 1
ATOM 3116 O O . PRO A 1 405 ? -16.975 -13.889 2.271 1.00 66.81 405 PRO A O 1
ATOM 3119 N N . GLY A 1 406 ? -17.765 -15.757 3.237 1.00 69.88 406 GLY A N 1
ATOM 3120 C CA . GLY A 1 406 ? -19.124 -15.621 2.742 1.00 69.88 406 GLY A CA 1
ATOM 3121 C C . GLY A 1 406 ? -19.951 -16.894 2.876 1.00 69.88 406 GLY A C 1
ATOM 3122 O O . GLY A 1 406 ? -19.551 -17.875 3.505 1.00 69.88 406 GLY A O 1
ATOM 3123 N N . LYS A 1 407 ? -21.125 -16.887 2.244 1.00 72.56 407 LYS A N 1
ATOM 3124 C CA . LYS A 1 407 ? -22.069 -18.004 2.242 1.00 72.56 407 LYS A CA 1
ATOM 3125 C C . LYS A 1 407 ? -22.151 -18.648 0.861 1.00 72.56 407 LYS A C 1
ATOM 3127 O O . LYS A 1 407 ? -22.387 -17.962 -0.130 1.00 72.56 407 LYS A O 1
ATOM 3132 N N . LEU A 1 408 ? -22.022 -19.973 0.821 1.00 78.12 408 LEU A N 1
ATOM 3133 C CA . LEU A 1 408 ? -22.215 -20.807 -0.365 1.00 78.12 408 LEU A CA 1
ATOM 3134 C C . LEU A 1 408 ? -23.316 -21.832 -0.076 1.00 78.12 408 LEU A C 1
ATOM 3136 O O . LEU A 1 408 ? -23.216 -22.593 0.884 1.00 78.12 408 LEU A O 1
ATOM 3140 N N . THR A 1 409 ? -24.368 -21.860 -0.891 1.00 73.19 409 THR A N 1
ATOM 3141 C CA . THR A 1 409 ? -25.467 -22.831 -0.773 1.00 73.19 409 THR A CA 1
ATOM 3142 C C . THR A 1 409 ? -25.623 -23.576 -2.089 1.00 73.19 409 THR A C 1
ATOM 3144 O O . THR A 1 409 ? -25.704 -22.950 -3.138 1.00 73.19 409 THR A O 1
ATOM 3147 N N . VAL A 1 410 ? -25.652 -24.908 -2.046 1.00 79.06 410 VAL A N 1
ATOM 3148 C CA . VAL A 1 410 ? -25.787 -25.760 -3.235 1.00 79.06 410 VAL A CA 1
ATOM 3149 C C . VAL A 1 410 ? -27.079 -26.552 -3.130 1.00 79.06 410 VAL A C 1
ATOM 3151 O O . VAL A 1 410 ? -27.221 -27.392 -2.243 1.00 79.06 410 VAL A O 1
ATOM 3154 N N . THR A 1 411 ? -27.987 -26.338 -4.074 1.00 74.31 411 THR A N 1
ATOM 3155 C CA . THR A 1 411 ? -29.314 -26.957 -4.086 1.00 74.31 411 THR A CA 1
ATOM 3156 C C . THR A 1 411 ? -29.520 -27.696 -5.403 1.00 74.31 411 THR A C 1
ATOM 3158 O O . THR A 1 411 ? -29.449 -27.099 -6.473 1.00 74.31 411 THR A O 1
ATOM 3161 N N . GLU A 1 412 ? -29.805 -29.002 -5.368 1.00 74.81 412 GLU A N 1
ATOM 3162 C CA . GLU A 1 412 ? -30.245 -29.705 -6.584 1.00 74.81 412 GLU A CA 1
ATOM 3163 C C . GLU A 1 412 ? -31.659 -29.247 -6.943 1.00 74.81 412 GLU A C 1
ATOM 3165 O O . GLU A 1 412 ? -32.591 -29.384 -6.154 1.00 74.81 412 GLU A O 1
ATOM 3170 N N . THR A 1 413 ? -31.809 -28.703 -8.145 1.00 72.12 413 THR A N 1
ATOM 3171 C CA . THR A 1 413 ? -33.081 -28.176 -8.649 1.00 72.12 413 THR A CA 1
ATOM 3172 C C . THR A 1 413 ? -33.878 -29.242 -9.387 1.00 72.12 413 THR A C 1
ATOM 3174 O O . THR A 1 413 ? -35.091 -29.315 -9.231 1.00 72.12 413 THR A O 1
ATOM 3177 N N . ASN A 1 414 ? -33.195 -30.081 -10.166 1.00 72.00 414 ASN A N 1
ATOM 3178 C CA . ASN A 1 414 ? -33.721 -31.230 -10.902 1.00 72.00 414 ASN A CA 1
ATOM 3179 C C . ASN A 1 414 ? -32.606 -32.279 -11.001 1.00 72.00 414 ASN A C 1
ATOM 3181 O O . ASN A 1 414 ? -31.447 -31.922 -10.825 1.00 72.00 414 ASN A O 1
ATOM 3185 N N . ALA A 1 415 ? -32.934 -33.542 -11.296 1.00 75.62 415 ALA A N 1
ATOM 3186 C CA . ALA A 1 415 ? -31.954 -34.630 -11.409 1.00 75.62 415 ALA A CA 1
ATOM 3187 C C . ALA A 1 415 ? -30.720 -34.191 -12.222 1.00 75.62 415 ALA A C 1
ATOM 3189 O O . ALA A 1 415 ? -30.851 -33.899 -13.408 1.00 75.62 415 ALA A O 1
ATOM 3190 N N . GLY A 1 416 ? -29.558 -34.083 -11.566 1.00 74.31 416 GLY A N 1
ATOM 3191 C CA . GLY A 1 416 ? -28.286 -33.694 -12.188 1.00 74.31 416 GLY A CA 1
ATOM 3192 C C . GLY A 1 416 ? -28.104 -32.206 -12.517 1.00 74.31 416 GLY A C 1
ATOM 3193 O O . GLY A 1 416 ? -27.124 -31.846 -13.168 1.00 74.31 416 GLY A O 1
ATOM 3194 N N . ASN A 1 417 ? -29.006 -31.328 -12.072 1.00 81.94 417 ASN A N 1
ATOM 3195 C CA . ASN A 1 417 ? -28.895 -29.877 -12.211 1.00 81.94 417 ASN A CA 1
ATOM 3196 C C . ASN A 1 417 ? -28.968 -29.182 -10.846 1.00 81.94 417 ASN A C 1
ATOM 3198 O O . ASN A 1 417 ? -29.912 -29.376 -10.079 1.00 81.94 417 ASN A O 1
ATOM 3202 N N . TYR A 1 418 ? -28.007 -28.316 -10.562 1.00 84.06 418 TYR A N 1
ATOM 3203 C CA . TYR A 1 418 ? -27.792 -27.712 -9.255 1.00 84.06 418 TYR A CA 1
ATOM 3204 C C . TYR A 1 418 ? -27.763 -26.19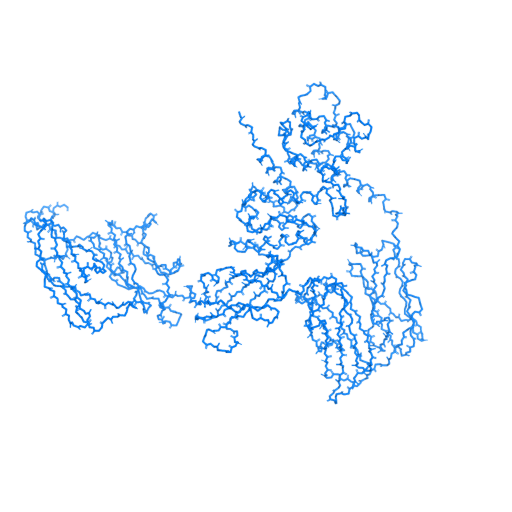2 -9.390 1.00 84.06 418 TYR A C 1
ATOM 3206 O O . TYR A 1 418 ? -27.121 -25.669 -10.293 1.00 84.06 418 TYR A O 1
ATOM 3214 N N . SER A 1 419 ? -28.445 -25.487 -8.492 1.00 79.94 419 SER A N 1
ATOM 3215 C CA . SER A 1 419 ? -28.260 -24.053 -8.274 1.00 79.94 419 SER A CA 1
ATOM 3216 C C . SER A 1 419 ? -27.224 -23.866 -7.180 1.00 79.94 419 SER A C 1
ATOM 3218 O O . SER A 1 419 ? -27.234 -24.585 -6.179 1.00 79.94 419 SER A O 1
ATOM 3220 N N . VAL A 1 420 ? -26.339 -22.904 -7.371 1.00 83.88 420 VAL A N 1
ATOM 3221 C CA . VAL A 1 420 ? -25.357 -22.485 -6.385 1.00 83.88 420 VAL A CA 1
ATOM 3222 C C . VAL A 1 420 ? -25.592 -21.016 -6.107 1.00 83.88 420 VAL A C 1
ATOM 3224 O O . VAL A 1 420 ? -25.398 -20.179 -6.986 1.00 83.88 420 VAL A O 1
ATOM 3227 N N . ASP A 1 421 ? -26.003 -20.733 -4.883 1.00 80.12 421 ASP A N 1
ATOM 3228 C CA . ASP A 1 421 ? -26.260 -19.396 -4.376 1.00 80.12 421 ASP A CA 1
ATOM 3229 C C . ASP A 1 421 ? -25.058 -18.940 -3.546 1.00 80.12 421 ASP A C 1
ATOM 3231 O O . ASP A 1 421 ? -24.589 -19.646 -2.647 1.00 80.12 421 ASP A O 1
ATOM 3235 N N . LEU A 1 422 ? -24.554 -17.754 -3.866 1.00 79.75 422 LEU A N 1
ATOM 3236 C CA . LEU A 1 422 ? -23.320 -17.192 -3.343 1.00 79.75 422 LEU A CA 1
ATOM 3237 C C . LEU A 1 422 ? -23.567 -15.791 -2.784 1.00 79.75 422 LEU A C 1
ATOM 3239 O O . LEU A 1 422 ? -24.137 -14.941 -3.465 1.00 79.75 422 LEU A O 1
ATOM 3243 N N . VAL A 1 423 ? -23.066 -15.536 -1.577 1.00 78.62 423 VAL A N 1
ATOM 3244 C CA . VAL A 1 423 ? -22.932 -14.193 -0.997 1.00 78.62 423 VAL A CA 1
ATOM 3245 C C . VAL A 1 423 ? -21.493 -14.037 -0.523 1.00 78.62 423 VAL A C 1
ATOM 3247 O O . VAL A 1 423 ? -21.071 -14.767 0.371 1.00 78.62 423 VAL A O 1
ATOM 3250 N N . CYS A 1 424 ? -20.730 -13.117 -1.114 1.00 77.25 424 CYS A N 1
ATOM 3251 C CA . CYS A 1 424 ? -19.373 -12.813 -0.649 1.00 77.25 424 CYS A CA 1
ATOM 3252 C C . CYS A 1 424 ? -19.415 -11.708 0.406 1.00 77.25 424 CYS A C 1
ATOM 3254 O O . CYS A 1 424 ? -20.052 -10.691 0.180 1.00 77.25 424 CYS A O 1
ATOM 3256 N N . GLU A 1 425 ? -18.694 -11.838 1.510 1.00 77.81 425 GLU A N 1
ATOM 3257 C CA . GLU A 1 425 ? -18.579 -10.780 2.528 1.00 77.81 425 GLU A CA 1
ATOM 3258 C C . GLU A 1 425 ? -17.323 -9.925 2.330 1.00 77.81 425 GLU A C 1
ATOM 3260 O O . GLU A 1 425 ? -17.261 -8.790 2.803 1.00 77.81 425 GLU A O 1
ATOM 3265 N N . LYS A 1 426 ? -16.326 -10.441 1.599 1.00 74.06 426 LYS A N 1
ATOM 3266 C CA . LYS A 1 426 ? -15.112 -9.701 1.229 1.00 74.06 426 LYS A CA 1
ATOM 3267 C C . LYS A 1 426 ? -14.907 -9.683 -0.279 1.00 74.06 426 LYS A C 1
ATOM 3269 O O . LYS A 1 426 ? -15.204 -10.651 -0.981 1.00 74.06 426 LYS A O 1
ATOM 3274 N N . ALA A 1 427 ? -14.383 -8.562 -0.767 1.00 71.88 427 ALA A N 1
ATOM 3275 C CA . ALA A 1 427 ? -13.933 -8.445 -2.143 1.00 71.88 427 ALA A CA 1
ATOM 3276 C C . ALA A 1 427 ? -12.667 -9.291 -2.340 1.00 71.88 427 ALA A C 1
ATOM 3278 O O . ALA A 1 427 ? -11.839 -9.406 -1.436 1.00 71.88 427 ALA A O 1
ATOM 3279 N N . GLY A 1 428 ? -12.519 -9.898 -3.514 1.00 71.38 428 GLY A N 1
ATOM 3280 C CA . GLY A 1 428 ? -11.409 -10.808 -3.780 1.00 71.38 428 GLY A CA 1
ATOM 3281 C C . GLY A 1 428 ? -11.633 -11.704 -4.991 1.00 71.38 428 GLY A C 1
ATOM 3282 O O . GLY A 1 428 ? -12.708 -11.713 -5.598 1.00 71.38 428 GLY A O 1
ATOM 3283 N N . LYS A 1 429 ? -10.594 -12.458 -5.355 1.00 71.56 429 LYS A N 1
ATOM 3284 C CA . LYS A 1 429 ? -10.648 -13.484 -6.400 1.00 71.56 429 LYS A CA 1
ATOM 3285 C C . LYS A 1 429 ? -10.716 -14.856 -5.748 1.00 71.56 429 LYS A C 1
ATOM 3287 O O . LYS A 1 429 ? -9.809 -15.246 -5.020 1.00 71.56 429 LYS A O 1
ATOM 3292 N N . TYR A 1 430 ? -11.762 -15.605 -6.059 1.00 80.88 430 TYR A N 1
ATOM 3293 C CA . TYR A 1 430 ? -11.976 -16.949 -5.540 1.00 80.88 430 TYR A CA 1
ATOM 3294 C C . TYR A 1 430 ? -12.093 -17.941 -6.688 1.00 80.88 430 TYR A C 1
ATOM 3296 O O . TYR A 1 430 ? -12.543 -17.597 -7.776 1.00 80.88 430 TYR A O 1
ATOM 3304 N N . VAL A 1 431 ? -11.700 -19.184 -6.458 1.00 81.56 431 VAL A N 1
ATOM 3305 C CA . VAL A 1 431 ? -11.892 -20.291 -7.387 1.00 81.56 431 VAL A CA 1
ATOM 3306 C C . VAL A 1 431 ? -12.993 -21.175 -6.830 1.00 81.56 431 VAL A C 1
ATOM 3308 O O . VAL A 1 431 ? -12.835 -21.754 -5.756 1.00 81.56 431 VAL A O 1
ATOM 3311 N N . ILE A 1 432 ? -14.105 -21.281 -7.556 1.00 84.31 432 ILE A N 1
ATOM 3312 C CA . ILE A 1 432 ? -15.092 -22.323 -7.292 1.00 84.31 432 ILE A CA 1
ATOM 3313 C C . ILE A 1 432 ? -14.579 -23.630 -7.894 1.00 84.31 432 ILE A C 1
ATOM 3315 O O . ILE A 1 432 ? -14.400 -23.753 -9.106 1.00 84.31 432 ILE A O 1
ATOM 3319 N N . ASP A 1 433 ? -14.296 -24.585 -7.020 1.00 83.81 433 ASP A N 1
ATOM 3320 C CA . ASP A 1 433 ? -13.801 -25.917 -7.327 1.00 83.81 433 ASP A CA 1
ATOM 3321 C C . ASP A 1 433 ? -14.955 -26.914 -7.213 1.00 83.81 433 ASP A C 1
ATOM 3323 O O . ASP A 1 433 ? -15.514 -27.120 -6.134 1.00 83.81 433 ASP A O 1
ATOM 3327 N N . ILE A 1 434 ? -15.335 -27.501 -8.346 1.00 85.88 434 ILE A N 1
ATOM 3328 C CA . ILE A 1 434 ? -16.390 -28.506 -8.455 1.00 85.88 434 ILE A CA 1
ATOM 3329 C C . ILE A 1 434 ? -15.710 -29.867 -8.541 1.00 85.88 434 ILE A C 1
ATOM 3331 O O . ILE A 1 434 ? -15.099 -30.208 -9.558 1.00 85.88 434 ILE A O 1
ATOM 3335 N N . SER A 1 435 ? -15.837 -30.643 -7.473 1.00 80.19 435 SER A N 1
ATOM 3336 C CA . SER A 1 435 ? -15.240 -31.963 -7.319 1.00 80.19 435 SER A CA 1
ATOM 3337 C C . SER A 1 435 ? -16.306 -33.054 -7.302 1.00 80.19 435 SER A C 1
ATOM 3339 O O . SER A 1 435 ? -17.410 -32.862 -6.795 1.00 80.19 435 SER A O 1
ATOM 3341 N N . MET A 1 436 ? -15.968 -34.217 -7.856 1.00 75.81 436 MET A N 1
ATOM 3342 C CA . MET A 1 436 ? -16.799 -35.418 -7.806 1.00 75.81 436 MET A CA 1
ATOM 3343 C C . MET A 1 436 ? -15.969 -36.615 -7.368 1.00 75.81 436 MET A C 1
ATOM 3345 O O . MET A 1 436 ? -14.928 -36.870 -7.978 1.00 75.81 436 MET A O 1
ATOM 3349 N N . ASN A 1 437 ? -16.439 -37.356 -6.357 1.00 71.31 437 ASN A N 1
ATOM 3350 C CA . ASN A 1 437 ? -15.668 -38.435 -5.719 1.00 71.31 437 ASN A CA 1
ATOM 3351 C C . ASN A 1 437 ? -14.239 -37.956 -5.373 1.00 71.31 437 ASN A C 1
ATOM 3353 O O . ASN A 1 437 ? -13.254 -38.536 -5.834 1.00 71.31 437 ASN A O 1
ATOM 3357 N N . ASP A 1 438 ? -14.145 -36.807 -4.695 1.00 70.31 438 ASP A N 1
ATOM 3358 C CA . ASP A 1 438 ? -12.894 -36.132 -4.306 1.00 70.31 438 ASP A CA 1
ATOM 3359 C C . ASP A 1 438 ? -11.939 -35.748 -5.452 1.00 70.31 438 ASP A C 1
ATOM 3361 O O . ASP A 1 438 ? -10.799 -35.346 -5.225 1.00 70.31 438 ASP A O 1
ATOM 3365 N N . THR A 1 439 ? -12.391 -35.828 -6.704 1.00 74.69 439 THR A N 1
ATOM 3366 C CA . THR A 1 439 ? -11.600 -35.429 -7.872 1.00 74.69 439 THR A CA 1
ATOM 3367 C C . THR A 1 439 ? -12.131 -34.117 -8.430 1.00 74.69 439 THR A C 1
ATOM 3369 O O . THR A 1 439 ? -13.284 -34.072 -8.861 1.00 74.69 439 THR A O 1
ATOM 3372 N N . SER A 1 440 ? -11.296 -33.074 -8.489 1.00 82.00 440 SER A N 1
ATOM 3373 C CA . SER A 1 440 ? -11.652 -31.810 -9.151 1.00 82.00 440 SER A CA 1
ATOM 3374 C C . SER A 1 440 ? -11.993 -32.057 -10.624 1.00 82.00 440 SER A C 1
ATOM 3376 O O . SER A 1 440 ? -11.198 -32.619 -11.382 1.00 82.00 440 SER A O 1
ATOM 3378 N N . LYS A 1 441 ? -13.216 -31.690 -11.019 1.00 82.81 441 LYS A N 1
ATOM 3379 C CA . LYS A 1 441 ? -13.747 -31.836 -12.383 1.00 82.81 441 LYS A CA 1
ATOM 3380 C C . LYS A 1 441 ? -13.800 -30.507 -13.125 1.00 82.81 441 LYS A C 1
ATOM 3382 O O . LYS A 1 441 ? -13.664 -30.489 -14.344 1.00 82.81 441 LYS A O 1
ATOM 3387 N N . SER A 1 442 ? -14.017 -29.401 -12.415 1.00 82.19 442 SER A N 1
ATOM 3388 C CA . SER A 1 442 ? -14.087 -28.071 -13.015 1.00 82.19 442 SER A CA 1
ATOM 3389 C C . SER A 1 442 ? -13.743 -26.991 -11.999 1.00 82.19 442 SER A C 1
ATOM 3391 O O . SER A 1 442 ? -14.321 -26.954 -10.919 1.00 82.19 442 SER A O 1
ATOM 3393 N N . GLN A 1 443 ? -12.881 -26.058 -12.395 1.00 83.06 443 GLN A N 1
ATOM 3394 C CA . GLN A 1 443 ? -12.567 -24.853 -11.633 1.00 83.06 443 GLN A CA 1
ATOM 3395 C C . GLN A 1 443 ? -13.008 -23.617 -12.415 1.00 83.06 443 GLN A C 1
ATOM 3397 O O . GLN A 1 443 ? -12.788 -23.532 -13.629 1.00 83.06 443 GLN A O 1
ATOM 3402 N N . ARG A 1 444 ? -13.670 -22.671 -11.748 1.00 80.50 444 ARG A N 1
ATOM 3403 C CA . ARG A 1 444 ? -14.053 -21.379 -12.337 1.00 80.50 444 ARG A CA 1
ATOM 3404 C C . ARG A 1 444 ? -13.648 -20.245 -11.410 1.00 80.50 444 ARG A C 1
ATOM 3406 O O . ARG A 1 444 ? -13.729 -20.376 -10.195 1.00 80.50 444 ARG A O 1
ATOM 3413 N N . LEU A 1 445 ? -13.206 -19.139 -11.992 1.00 76.06 445 LEU A N 1
ATOM 3414 C CA . LEU A 1 445 ? -12.910 -17.932 -11.236 1.00 76.06 445 LEU A CA 1
ATOM 3415 C C . LEU A 1 445 ? -14.221 -17.209 -10.902 1.00 76.06 445 LEU A C 1
ATOM 3417 O O . LEU A 1 445 ? -15.100 -17.087 -11.750 1.00 76.06 445 LEU A O 1
ATOM 3421 N N . VAL A 1 446 ? -14.324 -16.718 -9.675 1.00 75.62 446 VAL A N 1
ATOM 3422 C CA . VAL A 1 446 ? -15.408 -15.882 -9.167 1.00 75.62 446 VAL A CA 1
ATOM 3423 C C . VAL A 1 446 ? -14.777 -14.619 -8.589 1.00 75.62 446 VAL A C 1
ATOM 3425 O O . VAL A 1 446 ? -13.936 -14.682 -7.691 1.00 75.62 446 VAL A O 1
ATOM 3428 N N . ARG A 1 447 ? -15.171 -13.458 -9.114 1.00 74.25 447 ARG A N 1
ATOM 3429 C CA . ARG A 1 447 ? -14.711 -12.149 -8.631 1.00 74.25 447 ARG A CA 1
ATOM 3430 C C . ARG A 1 447 ? -15.748 -11.574 -7.680 1.00 74.25 447 ARG A C 1
ATOM 3432 O O . ARG A 1 447 ? -16.852 -11.295 -8.128 1.00 74.25 447 ARG A O 1
ATOM 3439 N N . CYS A 1 448 ? -15.395 -11.334 -6.423 1.00 74.00 448 CYS A N 1
ATOM 3440 C CA . CYS A 1 448 ? -16.246 -10.590 -5.498 1.00 74.00 448 CYS A CA 1
ATOM 3441 C C . CYS A 1 448 ? -15.814 -9.112 -5.442 1.00 74.00 448 CYS A C 1
ATOM 3443 O O . CYS A 1 448 ? -14.614 -8.844 -5.357 1.00 74.00 448 CYS A O 1
ATOM 3445 N N . PHE A 1 449 ? -16.742 -8.152 -5.512 1.00 65.69 449 PHE A N 1
ATOM 3446 C CA . PHE A 1 449 ? -16.417 -6.717 -5.640 1.00 65.69 449 PHE A CA 1
ATOM 3447 C C . PHE A 1 449 ? -17.365 -5.797 -4.861 1.00 65.69 449 PHE A C 1
ATOM 3449 O O . PHE A 1 449 ? -18.501 -6.162 -4.591 1.00 65.69 449 PHE A O 1
ATOM 3456 N N . GLU A 1 450 ? -16.934 -4.582 -4.516 1.00 70.31 450 GLU A N 1
ATOM 3457 C CA . GLU A 1 450 ? -17.820 -3.605 -3.871 1.00 70.31 450 GLU A CA 1
ATOM 3458 C C . GLU A 1 450 ? -18.864 -3.043 -4.847 1.00 70.31 450 GLU A C 1
ATOM 3460 O O . GLU A 1 450 ? -18.489 -2.569 -5.924 1.00 70.31 450 GLU A O 1
ATOM 3465 N N . PRO A 1 451 ? -20.168 -3.049 -4.506 1.00 53.91 451 PRO A N 1
ATOM 3466 C CA . PRO A 1 451 ? -21.190 -2.465 -5.364 1.00 53.91 451 PRO A CA 1
ATOM 3467 C C . PRO A 1 451 ? -21.041 -0.935 -5.430 1.00 53.91 451 PRO A C 1
ATOM 3469 O O . PRO A 1 451 ? -21.583 -0.195 -4.611 1.00 53.91 451 PRO A O 1
ATOM 3472 N N . SER A 1 452 ? -20.321 -0.440 -6.442 1.00 54.22 452 SER A N 1
ATOM 3473 C CA . SER A 1 452 ? -20.246 0.983 -6.794 1.00 54.22 452 SER A CA 1
ATOM 3474 C C . SER A 1 452 ? -20.477 1.204 -8.296 1.00 54.22 452 SER A C 1
ATOM 3476 O O . SER A 1 452 ? -19.785 0.652 -9.141 1.00 54.22 452 SER A O 1
ATOM 3478 N N . LYS A 1 453 ? -21.516 2.007 -8.580 1.00 41.75 453 LYS A N 1
ATOM 3479 C CA . LYS A 1 453 ? -22.070 2.502 -9.861 1.00 41.75 453 LYS A CA 1
ATOM 3480 C C . LYS A 1 453 ? -21.268 2.201 -11.137 1.00 41.75 453 LYS A C 1
ATOM 3482 O O . LYS A 1 453 ? -20.172 2.711 -11.320 1.00 41.75 453 LYS A O 1
ATOM 3487 N N . ILE A 1 454 ? -21.932 1.541 -12.088 1.00 43.91 454 ILE A N 1
ATOM 3488 C CA . ILE A 1 454 ? -21.560 1.497 -13.510 1.00 43.91 454 ILE A CA 1
ATOM 3489 C C . ILE A 1 454 ? -21.268 2.932 -13.990 1.00 43.91 454 ILE A C 1
ATOM 3491 O O . ILE A 1 454 ? -22.157 3.787 -13.978 1.00 43.91 454 ILE A O 1
ATOM 3495 N N . VAL A 1 455 ? -20.014 3.211 -14.358 1.00 51.97 455 VAL A N 1
ATOM 3496 C CA . VAL A 1 455 ? -19.569 4.513 -14.874 1.00 51.97 455 VAL A CA 1
ATOM 3497 C C . VAL A 1 455 ? -19.473 4.422 -16.397 1.00 51.97 455 VAL A C 1
ATOM 3499 O O . VAL A 1 455 ? -18.586 3.759 -16.926 1.00 51.97 455 VAL A O 1
ATOM 3502 N N . ASP A 1 456 ? -20.369 5.112 -17.109 1.00 51.03 456 ASP A N 1
ATOM 3503 C CA . ASP A 1 456 ? -20.439 5.098 -18.583 1.00 51.03 456 ASP A CA 1
ATOM 3504 C C . ASP A 1 456 ? -19.195 5.711 -19.272 1.00 51.03 456 ASP A C 1
ATOM 3506 O O . ASP A 1 456 ? -18.945 5.466 -20.455 1.00 51.03 456 ASP A O 1
ATOM 3510 N N . SER A 1 457 ? -18.387 6.505 -18.555 1.00 65.12 457 SER A N 1
ATOM 3511 C CA . SER A 1 457 ? -17.185 7.159 -19.095 1.00 65.12 457 SER A CA 1
ATOM 3512 C C . SER A 1 457 ? -16.077 7.323 -18.051 1.00 65.12 457 SER A C 1
ATOM 3514 O O . SER A 1 457 ? -16.267 8.005 -17.043 1.00 65.12 457 SER A O 1
ATOM 3516 N N . VAL A 1 458 ? -14.910 6.741 -18.329 1.00 78.00 458 VAL A N 1
ATOM 3517 C CA . VAL A 1 458 ? -13.740 6.688 -17.437 1.00 78.00 458 VAL A CA 1
ATOM 3518 C C . VAL A 1 458 ? -12.535 7.251 -18.180 1.00 78.00 458 VAL A C 1
ATOM 3520 O O . VAL A 1 458 ? -12.324 6.930 -19.350 1.00 78.00 458 VAL A O 1
ATOM 3523 N N . LYS A 1 459 ? -11.755 8.090 -17.504 1.00 84.50 459 LYS A N 1
ATOM 3524 C CA . LYS A 1 459 ? -10.471 8.614 -17.965 1.00 84.50 459 LYS A CA 1
ATOM 3525 C C . LYS A 1 459 ? -9.346 7.720 -17.445 1.00 84.50 459 LYS A C 1
ATOM 3527 O O . LYS A 1 459 ? -9.288 7.457 -16.245 1.00 84.50 459 LYS A O 1
ATOM 3532 N N . VAL A 1 460 ? -8.452 7.318 -18.345 1.00 88.19 460 VAL A N 1
ATOM 3533 C CA . VAL A 1 460 ? -7.239 6.548 -18.049 1.00 88.19 460 VAL A CA 1
ATOM 3534 C C . VAL A 1 460 ? -6.034 7.490 -18.076 1.00 88.19 460 VAL A C 1
ATOM 3536 O O . VAL A 1 460 ? -5.877 8.285 -19.001 1.00 88.19 460 VAL A O 1
ATOM 3539 N N . GLU A 1 461 ? -5.184 7.419 -17.061 1.00 86.31 461 GLU A N 1
ATOM 3540 C CA . GLU A 1 461 ? -3.914 8.142 -16.994 1.00 86.31 461 GLU A CA 1
ATOM 3541 C C . GLU A 1 461 ? -2.797 7.155 -16.652 1.00 86.31 461 GLU A C 1
ATOM 3543 O O . GLU A 1 461 ? -2.889 6.458 -15.645 1.00 86.31 461 GLU A O 1
ATOM 3548 N N . CYS A 1 462 ? -1.760 7.080 -17.490 1.00 83.25 462 CYS A N 1
ATOM 3549 C CA . CYS A 1 462 ? -0.612 6.200 -17.274 1.00 83.25 462 CYS A CA 1
ATOM 3550 C C . CYS A 1 462 ? 0.641 7.027 -16.974 1.00 83.25 462 CYS A C 1
ATOM 3552 O O . CYS A 1 462 ? 0.954 7.954 -17.721 1.00 83.25 462 CYS A O 1
ATOM 3554 N N . VAL A 1 463 ? 1.366 6.682 -15.909 1.00 77.00 463 VAL A N 1
ATOM 3555 C CA . VAL A 1 463 ? 2.604 7.362 -15.495 1.00 77.00 463 VAL A CA 1
ATOM 3556 C C . VAL A 1 463 ? 3.638 6.324 -15.082 1.00 77.00 463 VAL A C 1
ATOM 3558 O O . VAL A 1 463 ? 3.368 5.487 -14.224 1.00 77.00 463 VAL A O 1
ATOM 3561 N N . GLY A 1 464 ? 4.837 6.372 -15.654 1.00 66.38 464 GLY A N 1
ATOM 3562 C CA . GLY A 1 464 ? 5.924 5.484 -15.249 1.00 66.38 464 GLY A CA 1
ATOM 3563 C C . GLY A 1 464 ? 7.028 5.353 -16.282 1.00 66.38 464 GLY A C 1
ATOM 3564 O O . GLY A 1 464 ? 6.899 5.806 -17.418 1.00 66.38 464 GLY A O 1
ATOM 3565 N N . THR A 1 465 ? 8.121 4.710 -15.874 1.00 65.69 465 THR A N 1
ATOM 3566 C CA . THR A 1 465 ? 9.364 4.656 -16.653 1.00 65.69 465 THR A CA 1
ATOM 3567 C C . THR A 1 465 ? 9.172 3.975 -18.000 1.00 65.69 465 THR A C 1
ATOM 3569 O O . THR A 1 465 ? 9.726 4.454 -18.980 1.00 65.69 465 THR A O 1
ATOM 3572 N N . ALA A 1 466 ? 8.327 2.942 -18.069 1.00 72.25 466 ALA A N 1
ATOM 3573 C CA . ALA A 1 466 ? 7.987 2.262 -19.319 1.00 72.25 466 ALA A CA 1
ATOM 3574 C C . ALA A 1 466 ? 7.323 3.192 -20.353 1.00 72.25 466 ALA A C 1
ATOM 3576 O O . ALA A 1 466 ? 7.592 3.099 -21.549 1.00 72.25 466 ALA A O 1
ATOM 3577 N N . ILE A 1 467 ? 6.455 4.096 -19.887 1.00 79.31 467 ILE A N 1
ATOM 3578 C CA . ILE A 1 467 ? 5.703 5.032 -20.734 1.00 79.31 467 ILE A CA 1
ATOM 3579 C C . ILE A 1 467 ? 6.570 6.239 -21.113 1.00 79.31 467 ILE A C 1
ATOM 3581 O O . ILE A 1 467 ? 6.470 6.749 -22.226 1.00 79.31 467 ILE A O 1
ATOM 3585 N N . GLU A 1 468 ? 7.422 6.702 -20.196 1.00 74.75 468 GLU A N 1
ATOM 3586 C CA . GLU A 1 468 ? 8.251 7.898 -20.387 1.00 74.75 468 GLU A CA 1
ATOM 3587 C C . GLU A 1 468 ? 9.555 7.617 -21.147 1.00 74.75 468 GLU A C 1
ATOM 3589 O O . GLU A 1 468 ? 9.953 8.420 -21.990 1.00 74.75 468 GLU A O 1
ATOM 3594 N N . ASN A 1 469 ? 10.215 6.491 -20.858 1.00 68.56 469 ASN A N 1
ATOM 3595 C CA . ASN A 1 469 ? 11.578 6.187 -21.311 1.00 68.56 469 ASN A CA 1
ATOM 3596 C C . ASN A 1 469 ? 11.679 4.927 -22.188 1.00 68.56 469 ASN A C 1
ATOM 3598 O O . ASN A 1 469 ? 12.764 4.630 -22.682 1.00 68.56 469 ASN A O 1
ATOM 3602 N N . GLY A 1 470 ? 10.577 4.204 -22.410 1.00 73.56 470 GLY A N 1
ATOM 3603 C CA . GLY A 1 470 ? 10.589 2.926 -23.121 1.00 73.56 470 GLY A CA 1
ATOM 3604 C C . GLY A 1 470 ? 10.975 1.744 -22.227 1.00 73.56 470 GLY A C 1
ATOM 3605 O O . GLY A 1 470 ? 10.985 1.847 -21.001 1.00 73.56 470 GLY A O 1
ATOM 3606 N N . LEU A 1 471 ? 11.247 0.601 -22.853 1.00 79.44 471 LEU A N 1
ATOM 3607 C CA . LEU A 1 471 ? 11.588 -0.661 -22.188 1.00 79.44 471 LEU A CA 1
ATOM 3608 C C . LEU A 1 471 ? 12.993 -1.118 -22.583 1.00 79.44 471 LEU A C 1
ATOM 3610 O O . LEU A 1 471 ? 13.446 -0.834 -23.690 1.00 79.44 471 LEU A O 1
ATOM 3614 N N . HIS A 1 472 ? 13.628 -1.917 -21.734 1.00 77.88 472 HIS A N 1
ATOM 3615 C CA . HIS A 1 472 ? 14.765 -2.752 -22.118 1.00 77.88 472 HIS A CA 1
ATOM 3616 C C . HIS A 1 472 ? 14.326 -4.214 -22.172 1.00 77.88 472 HIS A C 1
ATOM 3618 O O . HIS A 1 472 ? 13.509 -4.648 -21.354 1.00 77.88 472 HIS A O 1
ATOM 3624 N N . ASN A 1 473 ? 14.805 -4.971 -23.158 1.00 77.81 473 ASN A N 1
ATOM 3625 C CA . ASN A 1 473 ? 14.373 -6.356 -23.295 1.00 77.81 473 ASN A CA 1
ATOM 3626 C C . ASN A 1 473 ? 14.894 -7.207 -22.126 1.00 77.81 473 ASN A C 1
ATOM 3628 O O . ASN A 1 473 ? 16.013 -7.039 -21.669 1.00 77.81 473 ASN A O 1
ATOM 3632 N N . ASN A 1 474 ? 14.086 -8.138 -21.632 1.00 73.50 474 ASN A N 1
ATOM 3633 C CA . ASN A 1 474 ? 14.346 -8.970 -20.455 1.00 73.50 474 ASN A CA 1
ATOM 3634 C C . ASN A 1 474 ? 14.499 -8.208 -19.122 1.00 73.50 474 ASN A C 1
ATOM 3636 O O . ASN A 1 474 ? 14.742 -8.849 -18.097 1.00 73.50 474 ASN A O 1
ATOM 3640 N N . GLU A 1 475 ? 14.301 -6.887 -19.099 1.00 75.38 475 GLU A N 1
ATOM 3641 C CA . GLU A 1 475 ? 14.249 -6.092 -17.871 1.00 75.38 475 GLU A CA 1
ATOM 3642 C C . GLU A 1 475 ? 12.795 -5.863 -17.432 1.00 75.38 475 GLU A C 1
ATOM 3644 O O . GLU A 1 475 ? 11.909 -5.574 -18.240 1.00 75.38 475 GLU A O 1
ATOM 3649 N N . GLU A 1 476 ? 12.540 -5.989 -16.128 1.00 76.50 476 GLU A N 1
ATOM 3650 C CA . GLU A 1 476 ? 11.248 -5.642 -15.535 1.00 76.50 476 GLU A CA 1
ATOM 3651 C C . GLU A 1 476 ? 11.138 -4.124 -15.397 1.00 76.50 476 GLU A C 1
ATOM 3653 O O . GLU A 1 476 ? 11.827 -3.490 -14.599 1.00 76.50 476 GLU A O 1
ATOM 3658 N N . SER A 1 477 ? 10.237 -3.537 -16.175 1.00 78.12 477 SER A N 1
ATOM 3659 C CA . SER A 1 477 ? 9.843 -2.138 -16.053 1.00 78.12 477 SER A CA 1
ATOM 3660 C C . SER A 1 477 ? 8.439 -2.034 -15.488 1.00 78.12 477 SER A C 1
ATOM 3662 O O . SER A 1 477 ? 7.662 -2.984 -15.524 1.00 78.12 477 SER A O 1
ATOM 3664 N N . ASN A 1 478 ? 8.090 -0.861 -14.967 1.00 79.06 478 ASN A N 1
ATOM 3665 C CA . ASN A 1 478 ? 6.780 -0.659 -14.374 1.00 79.06 478 ASN A CA 1
ATOM 3666 C C . ASN A 1 478 ? 6.205 0.728 -14.636 1.00 79.06 478 ASN A C 1
ATOM 3668 O O . ASN A 1 478 ? 6.902 1.687 -14.982 1.00 79.06 478 ASN A O 1
ATOM 3672 N N . PHE A 1 479 ? 4.891 0.809 -14.480 1.00 82.19 479 PHE A N 1
ATOM 3673 C CA . PHE A 1 479 ? 4.143 2.052 -14.521 1.00 82.19 479 PHE A CA 1
ATOM 3674 C C . PHE A 1 479 ? 2.839 1.920 -13.735 1.00 82.19 479 PHE A C 1
ATOM 3676 O O . PHE A 1 479 ? 2.429 0.836 -13.320 1.00 82.19 479 PHE A O 1
ATOM 3683 N N . LEU A 1 480 ? 2.206 3.060 -13.493 1.00 77.06 480 LEU A N 1
ATOM 3684 C CA . LEU A 1 480 ? 0.943 3.181 -12.793 1.00 77.06 480 LEU A CA 1
ATOM 3685 C C . LEU A 1 480 ? -0.151 3.581 -13.779 1.00 77.06 480 LEU A C 1
ATOM 3687 O O . LEU A 1 480 ? 0.039 4.508 -14.563 1.00 77.06 480 LEU A O 1
ATOM 3691 N N . ILE A 1 481 ? -1.301 2.925 -13.688 1.00 86.12 481 ILE A N 1
ATOM 3692 C CA . ILE A 1 481 ? -2.547 3.323 -14.340 1.00 86.12 481 ILE A CA 1
ATOM 3693 C C . ILE A 1 481 ? -3.469 3.905 -13.277 1.00 86.12 481 ILE A C 1
ATOM 3695 O O . ILE A 1 481 ? -3.676 3.293 -12.231 1.00 86.12 481 ILE A O 1
ATOM 3699 N N . LYS A 1 482 ? -4.058 5.063 -13.558 1.00 82.69 482 LYS A N 1
ATOM 3700 C CA . LYS A 1 482 ? -5.081 5.706 -12.739 1.00 82.69 482 LYS A CA 1
ATOM 3701 C C . LYS A 1 482 ? -6.364 5.874 -13.544 1.00 82.69 482 LYS A C 1
ATOM 3703 O O . LYS A 1 482 ? -6.362 6.451 -14.630 1.00 82.69 482 LYS A O 1
ATOM 3708 N N . LEU A 1 483 ? -7.462 5.393 -12.980 1.00 80.00 483 LEU A N 1
ATOM 3709 C CA . LEU A 1 483 ? -8.811 5.494 -13.507 1.00 80.00 483 LEU A CA 1
ATOM 3710 C C . LEU A 1 483 ? -9.606 6.523 -12.714 1.00 80.00 483 LEU A C 1
ATOM 3712 O O . LEU A 1 483 ? -9.705 6.447 -11.488 1.00 80.00 483 LEU A O 1
ATOM 3716 N N . THR A 1 484 ? -10.194 7.483 -13.424 1.00 79.25 484 THR A N 1
ATOM 3717 C CA . THR A 1 484 ? -11.079 8.492 -12.829 1.00 79.25 484 THR A CA 1
ATOM 3718 C C . THR A 1 484 ? -12.369 8.656 -13.623 1.00 79.25 484 THR A C 1
ATOM 3720 O O . THR A 1 484 ? -12.384 8.471 -14.838 1.00 79.25 484 THR A O 1
ATOM 3723 N N . ASP A 1 485 ? -13.466 9.010 -12.957 1.00 75.81 485 ASP A N 1
ATOM 3724 C CA . ASP A 1 485 ? -14.700 9.432 -13.615 1.00 75.81 485 ASP A CA 1
ATOM 3725 C C . ASP A 1 485 ? -14.531 10.829 -14.251 1.00 75.81 485 ASP A C 1
ATOM 3727 O O . ASP A 1 485 ? -13.501 11.498 -14.125 1.00 75.81 485 ASP A O 1
ATOM 3731 N N . THR A 1 486 ? -15.574 11.324 -14.917 1.00 73.50 486 THR A N 1
ATOM 3732 C CA . THR A 1 486 ? -15.576 12.669 -15.522 1.00 73.50 486 THR A CA 1
ATOM 3733 C C . THR A 1 486 ? -15.440 13.814 -14.518 1.00 73.50 486 THR A C 1
ATOM 3735 O O . THR A 1 486 ? -15.172 14.945 -14.918 1.00 73.50 486 THR A O 1
ATOM 3738 N N . ASN A 1 487 ? -15.642 13.547 -13.228 1.00 69.50 487 ASN A N 1
ATOM 3739 C CA . ASN A 1 487 ? -15.513 14.513 -12.142 1.00 69.50 487 ASN A CA 1
ATOM 3740 C C . ASN A 1 487 ? -14.140 14.431 -11.451 1.00 69.50 487 ASN A C 1
ATOM 3742 O O . ASN A 1 487 ? -13.879 15.212 -10.537 1.00 69.50 487 ASN A O 1
ATOM 3746 N N . GLY A 1 488 ? -13.263 13.519 -11.884 1.00 65.88 488 GLY A N 1
ATOM 3747 C CA . GLY A 1 488 ? -11.947 13.291 -11.292 1.00 65.88 488 GLY A CA 1
ATOM 3748 C C . GLY A 1 488 ? -11.955 12.393 -10.051 1.00 65.88 488 GLY A C 1
ATOM 3749 O O . GLY A 1 488 ? -10.933 12.318 -9.370 1.00 65.88 488 GLY A O 1
ATOM 3750 N N . ASN A 1 489 ? -13.065 11.716 -9.742 1.00 63.19 489 ASN A N 1
ATOM 3751 C CA . ASN A 1 489 ? -13.122 10.729 -8.663 1.00 63.19 489 ASN A CA 1
ATOM 3752 C C . ASN A 1 489 ? -12.512 9.410 -9.132 1.00 63.19 489 ASN A C 1
ATOM 3754 O O . ASN A 1 489 ? -12.781 8.984 -10.250 1.00 63.19 489 ASN A O 1
ATOM 3758 N N . SER A 1 490 ? -11.737 8.746 -8.279 1.00 63.16 490 SER A N 1
ATOM 3759 C CA . SER A 1 490 ? -11.206 7.406 -8.547 1.00 63.16 490 SER A CA 1
ATOM 3760 C C . SER A 1 490 ? -12.307 6.372 -8.800 1.00 63.16 490 SER A C 1
ATOM 3762 O O . SER A 1 490 ? -13.335 6.398 -8.124 1.00 63.16 490 SER A O 1
ATOM 3764 N N . VAL A 1 491 ? -12.079 5.453 -9.745 1.00 65.06 491 VAL A N 1
ATOM 3765 C CA . VAL A 1 491 ? -13.027 4.374 -10.080 1.00 65.06 491 VAL A CA 1
ATOM 3766 C C . VAL A 1 491 ? -12.295 3.042 -10.208 1.00 65.06 491 VAL A C 1
ATOM 3768 O O . VAL A 1 491 ? -11.382 2.925 -11.020 1.00 65.06 491 VAL A O 1
ATOM 3771 N N . ASP A 1 492 ? -12.728 2.035 -9.454 1.00 63.16 492 ASP A N 1
ATOM 3772 C CA . ASP A 1 492 ? -12.211 0.668 -9.548 1.00 63.16 492 ASP A CA 1
ATOM 3773 C C . ASP A 1 492 ? -13.013 -0.139 -10.576 1.00 63.16 492 ASP A C 1
ATOM 3775 O O . ASP A 1 492 ? -14.194 -0.424 -10.390 1.00 63.16 492 ASP A O 1
ATOM 3779 N N . LEU A 1 493 ? -12.363 -0.499 -11.681 1.00 72.75 493 LEU A N 1
ATOM 3780 C CA . LEU A 1 493 ? -12.908 -1.308 -12.775 1.00 72.75 493 LEU A CA 1
ATOM 3781 C C . LEU A 1 493 ? -12.022 -2.524 -13.067 1.00 72.75 493 LEU A C 1
ATOM 3783 O O . LEU A 1 493 ? -10.998 -2.745 -12.413 1.00 72.75 493 LEU A O 1
ATOM 3787 N N . ASP A 1 494 ? -12.421 -3.361 -14.020 1.00 71.00 494 ASP A N 1
ATOM 3788 C CA . ASP A 1 494 ? -11.510 -4.381 -14.521 1.00 71.00 494 ASP A CA 1
ATOM 3789 C C . ASP A 1 494 ? -10.500 -3.758 -15.476 1.00 71.00 494 ASP A C 1
ATOM 3791 O O . ASP A 1 494 ? -10.904 -3.054 -16.401 1.00 71.00 494 ASP A O 1
ATOM 3795 N N . VAL A 1 495 ? -9.210 -3.990 -15.233 1.00 78.25 495 VAL A N 1
ATOM 3796 C CA . VAL A 1 495 ? -8.124 -3.463 -16.062 1.00 78.25 495 VAL A CA 1
ATOM 3797 C C . VAL A 1 495 ? -7.236 -4.606 -16.499 1.00 78.25 495 VAL A C 1
ATOM 3799 O O . VAL A 1 495 ? -6.596 -5.265 -15.680 1.00 78.25 495 VAL A O 1
ATOM 3802 N N . GLU A 1 496 ? -7.162 -4.779 -17.808 1.00 85.44 496 GLU A N 1
ATOM 3803 C CA . GLU A 1 496 ? -6.195 -5.634 -18.473 1.00 85.44 496 GLU A CA 1
ATOM 3804 C C . GLU A 1 496 ? -5.224 -4.753 -19.262 1.00 85.44 496 GLU A C 1
ATOM 3806 O O . GLU A 1 496 ? -5.579 -3.687 -19.776 1.00 85.44 496 GLU A O 1
ATOM 3811 N N . VAL A 1 497 ? -3.973 -5.197 -19.338 1.00 87.94 497 VAL A N 1
ATOM 3812 C CA . VAL A 1 497 ? -2.948 -4.550 -20.145 1.00 87.94 497 VAL A CA 1
ATOM 3813 C C . VAL A 1 497 ? -2.308 -5.597 -21.036 1.00 87.94 497 VAL A C 1
ATOM 3815 O O . VAL A 1 497 ? -1.794 -6.597 -20.542 1.00 87.94 497 VAL A O 1
ATOM 3818 N N . ALA A 1 498 ? -2.311 -5.330 -22.337 1.00 86.50 498 ALA A N 1
ATOM 3819 C CA . ALA A 1 498 ? -1.708 -6.194 -23.341 1.00 86.50 498 ALA A CA 1
ATOM 3820 C C . ALA A 1 498 ? -0.541 -5.474 -24.023 1.00 86.50 498 ALA A C 1
ATOM 3822 O O . ALA A 1 498 ? -0.633 -4.285 -24.341 1.00 86.50 498 ALA A O 1
ATOM 3823 N N . LEU A 1 499 ? 0.551 -6.199 -24.270 1.00 86.44 499 LEU A N 1
ATOM 3824 C CA . LEU A 1 499 ? 1.704 -5.700 -25.018 1.00 86.44 499 LEU A CA 1
ATOM 3825 C C . LEU A 1 499 ? 1.764 -6.419 -26.364 1.00 86.44 499 LEU A C 1
ATOM 3827 O O . LEU A 1 499 ? 2.051 -7.615 -26.419 1.00 86.44 499 LEU A O 1
ATOM 3831 N N . ARG A 1 500 ? 1.521 -5.686 -27.451 1.00 85.56 500 ARG A N 1
ATOM 3832 C CA . ARG A 1 500 ? 1.529 -6.227 -28.818 1.00 85.56 500 ARG A CA 1
ATOM 3833 C C . ARG A 1 500 ? 2.591 -5.563 -29.684 1.00 85.56 500 ARG A C 1
ATOM 3835 O O . ARG A 1 500 ? 2.932 -4.404 -29.464 1.00 85.56 500 ARG A O 1
ATOM 3842 N N . SER A 1 501 ? 3.095 -6.277 -30.688 1.00 81.75 501 SER A N 1
ATOM 3843 C CA . SER A 1 501 ? 4.020 -5.708 -31.676 1.00 81.75 501 SER A CA 1
ATOM 3844 C C . SER A 1 501 ? 3.313 -4.631 -32.512 1.00 81.75 501 SER A C 1
ATOM 3846 O O . SER A 1 501 ? 2.127 -4.760 -32.823 1.00 81.75 501 SER A O 1
ATOM 3848 N N . ASP A 1 502 ? 4.035 -3.569 -32.874 1.00 78.50 502 ASP A N 1
ATOM 3849 C CA . ASP A 1 502 ? 3.525 -2.486 -33.732 1.00 78.50 502 ASP A CA 1
ATOM 3850 C C . ASP A 1 502 ? 3.208 -2.983 -35.162 1.00 78.50 502 ASP A C 1
ATOM 3852 O O . ASP A 1 502 ? 2.270 -2.509 -35.805 1.00 78.50 502 ASP A O 1
ATOM 3856 N N . ASP A 1 503 ? 3.925 -4.010 -35.636 1.00 69.81 503 ASP A N 1
ATOM 3857 C CA . ASP A 1 503 ? 3.777 -4.560 -36.991 1.00 69.81 503 ASP A CA 1
ATOM 3858 C C . ASP A 1 503 ? 2.640 -5.595 -37.123 1.00 69.81 503 ASP A C 1
ATOM 3860 O O . ASP A 1 503 ? 2.183 -5.884 -38.237 1.00 69.81 503 ASP A O 1
ATOM 3864 N N . ASP A 1 504 ? 2.154 -6.149 -36.007 1.00 61.16 504 ASP A N 1
ATOM 3865 C CA . ASP A 1 504 ? 1.195 -7.254 -36.012 1.00 61.16 504 ASP A CA 1
ATOM 3866 C C . ASP A 1 504 ? -0.242 -6.755 -35.772 1.00 61.16 504 ASP A C 1
ATOM 3868 O O . ASP A 1 504 ? -0.587 -6.179 -34.738 1.00 61.16 504 ASP A O 1
ATOM 3872 N N . LYS A 1 505 ? -1.128 -6.972 -36.756 1.00 52.56 505 LYS A N 1
ATOM 3873 C CA . LYS A 1 505 ? -2.558 -6.600 -36.652 1.00 52.56 505 LYS A CA 1
ATOM 3874 C C . LYS A 1 505 ? -3.360 -7.563 -35.773 1.00 52.56 505 LYS A C 1
ATOM 3876 O O . LYS A 1 505 ? -4.504 -7.264 -35.432 1.00 52.56 505 LYS A O 1
ATOM 3881 N N . ALA A 1 506 ? -2.795 -8.725 -35.456 1.00 50.88 506 ALA A N 1
ATOM 3882 C CA . ALA A 1 506 ? -3.358 -9.671 -34.508 1.00 50.88 506 ALA A CA 1
ATOM 3883 C C . ALA A 1 506 ? -2.852 -9.339 -33.096 1.00 50.88 506 ALA A C 1
ATOM 3885 O O . ALA A 1 506 ? -1.659 -9.124 -32.901 1.00 50.88 506 ALA A O 1
ATOM 3886 N N . ARG A 1 507 ? -3.753 -9.313 -32.103 1.00 56.50 507 ARG A N 1
ATOM 3887 C CA . ARG A 1 507 ? -3.384 -9.218 -30.682 1.00 56.50 507 ARG A CA 1
ATOM 3888 C C . ARG A 1 507 ? -2.672 -10.497 -30.268 1.00 56.50 507 ARG A C 1
ATOM 3890 O O . ARG A 1 507 ? -3.319 -11.477 -29.909 1.00 56.50 507 ARG A O 1
ATOM 3897 N N . LYS A 1 508 ? -1.353 -10.508 -30.391 1.00 54.94 508 LYS A N 1
ATOM 3898 C CA . LYS A 1 508 ? -0.514 -11.569 -29.859 1.00 54.94 508 LYS A CA 1
ATOM 3899 C C . LYS A 1 508 ? 0.379 -10.938 -28.805 1.00 54.94 508 LYS A C 1
ATOM 3901 O O . LYS A 1 508 ? 1.143 -10.031 -29.131 1.00 54.94 508 LYS A O 1
ATOM 3906 N N . ASP A 1 509 ? 0.232 -11.390 -27.566 1.00 61.25 509 ASP A N 1
ATOM 3907 C CA . ASP A 1 509 ? 1.055 -10.908 -26.464 1.00 61.25 509 ASP A CA 1
ATOM 3908 C C . ASP A 1 509 ? 2.506 -11.323 -26.711 1.00 61.25 509 ASP A C 1
ATOM 3910 O O . ASP A 1 509 ? 2.814 -12.503 -26.891 1.00 61.25 509 ASP A O 1
ATOM 3914 N N . VAL A 1 510 ? 3.385 -10.328 -26.788 1.00 69.56 510 VAL A N 1
ATOM 3915 C CA . VAL A 1 510 ? 4.819 -10.467 -27.120 1.00 69.56 510 VAL A CA 1
ATOM 3916 C C . VAL A 1 510 ? 5.715 -10.129 -25.923 1.00 69.56 510 VAL A C 1
ATOM 3918 O O . VAL A 1 510 ? 6.906 -9.869 -26.063 1.00 69.56 510 VAL A O 1
ATOM 3921 N N . GLY A 1 511 ? 5.141 -10.139 -24.722 1.00 72.81 511 GLY A N 1
ATOM 3922 C CA . GLY A 1 511 ? 5.853 -9.944 -23.466 1.00 72.81 511 GLY A CA 1
ATOM 3923 C C . GLY A 1 511 ? 5.028 -10.416 -22.275 1.00 72.81 511 GLY A C 1
ATOM 3924 O O . GLY A 1 511 ? 3.893 -10.873 -22.422 1.00 72.81 511 GLY A O 1
ATOM 3925 N N . LYS A 1 512 ? 5.602 -10.304 -21.078 1.00 81.81 512 LYS A N 1
ATOM 3926 C CA . LYS A 1 512 ? 4.919 -10.623 -19.822 1.00 81.81 512 LYS A CA 1
ATOM 3927 C C . LYS A 1 512 ? 4.408 -9.338 -19.205 1.00 81.81 512 LYS A C 1
ATOM 3929 O O . LYS A 1 512 ? 5.198 -8.465 -18.859 1.00 81.81 512 LYS A O 1
ATOM 3934 N N . VAL A 1 513 ? 3.096 -9.247 -19.038 1.00 85.94 513 VAL A N 1
ATOM 3935 C CA . VAL A 1 513 ? 2.450 -8.129 -18.353 1.00 85.94 513 VAL A CA 1
ATOM 3936 C C . VAL A 1 513 ? 1.736 -8.659 -17.121 1.00 85.94 513 VAL A C 1
ATOM 3938 O O . VAL A 1 513 ? 0.991 -9.636 -17.191 1.00 85.94 513 VAL A O 1
ATOM 3941 N N . LYS A 1 514 ? 1.965 -8.016 -15.980 1.00 80.06 514 LYS A N 1
ATOM 3942 C CA . LYS A 1 514 ? 1.267 -8.293 -14.730 1.00 80.06 514 LYS A CA 1
ATOM 3943 C C . LYS A 1 514 ? 0.625 -7.010 -14.230 1.00 80.06 514 LYS A C 1
ATOM 3945 O O . LYS A 1 514 ? 1.313 -6.056 -13.888 1.00 80.06 514 LYS A O 1
ATOM 3950 N N . VAL A 1 515 ? -0.700 -7.019 -14.149 1.00 80.38 515 VAL A N 1
ATOM 3951 C CA . VAL A 1 515 ? -1.486 -5.924 -13.577 1.00 80.38 515 VAL A CA 1
ATOM 3952 C C . VAL A 1 515 ? -1.850 -6.278 -12.137 1.00 80.38 515 VAL A C 1
ATOM 3954 O O . VAL A 1 515 ? -2.451 -7.318 -11.866 1.00 80.38 515 VAL A O 1
ATOM 3957 N N . SER A 1 516 ? -1.483 -5.408 -11.207 1.00 67.38 516 SER A N 1
ATOM 3958 C CA . SER A 1 516 ? -1.774 -5.510 -9.782 1.00 67.38 516 SER A CA 1
ATOM 3959 C C . SER A 1 516 ? -2.637 -4.318 -9.358 1.00 67.38 516 SER A C 1
ATOM 3961 O O . SER A 1 516 ? -2.128 -3.198 -9.307 1.00 67.38 516 SER A O 1
ATOM 3963 N N . PRO A 1 517 ? -3.935 -4.508 -9.060 1.00 61.47 517 PRO A N 1
ATOM 3964 C CA . PRO A 1 517 ? -4.749 -3.439 -8.493 1.00 61.47 517 PRO A CA 1
ATOM 3965 C C . PRO A 1 517 ? -4.179 -3.038 -7.130 1.00 61.47 517 PRO A C 1
ATOM 3967 O O . PRO A 1 517 ? -3.873 -3.897 -6.305 1.00 61.47 517 PRO A O 1
ATOM 3970 N N . ILE A 1 518 ? -4.019 -1.735 -6.906 1.00 55.78 518 ILE A N 1
ATOM 3971 C CA . ILE A 1 518 ? -3.531 -1.185 -5.632 1.00 55.78 518 ILE A CA 1
ATOM 3972 C C . ILE A 1 518 ? -4.609 -0.377 -4.894 1.00 55.78 518 ILE A C 1
ATOM 3974 O O . ILE A 1 518 ? -4.352 0.088 -3.787 1.00 55.78 518 ILE A O 1
ATOM 3978 N N . GLY A 1 519 ? -5.810 -0.269 -5.480 1.00 52.19 519 GLY A N 1
ATOM 3979 C CA . GLY A 1 519 ? -7.020 0.342 -4.915 1.00 52.19 519 GLY A CA 1
ATOM 3980 C C . GLY A 1 519 ? -7.197 1.821 -5.274 1.00 52.19 519 GLY A C 1
ATOM 3981 O O . GLY A 1 519 ? -6.260 2.474 -5.741 1.00 52.19 519 GLY A O 1
ATOM 3982 N N . ASN A 1 520 ? -8.397 2.369 -5.045 1.00 56.72 520 ASN A N 1
ATOM 3983 C CA . ASN A 1 520 ? -8.759 3.750 -5.392 1.00 56.72 520 ASN A CA 1
ATOM 3984 C C . ASN A 1 520 ? -8.529 4.074 -6.880 1.00 56.72 520 ASN A C 1
ATOM 3986 O O . ASN A 1 520 ? -7.968 5.118 -7.239 1.00 56.72 520 ASN A O 1
ATOM 3990 N N . GLY A 1 521 ? -8.968 3.177 -7.759 1.00 63.31 521 GLY A N 1
ATOM 3991 C CA . GLY A 1 521 ? -8.864 3.285 -9.210 1.00 63.31 521 GLY A CA 1
ATOM 3992 C C . GLY A 1 521 ? -7.433 3.242 -9.729 1.00 63.31 521 GLY A C 1
ATOM 3993 O O . GLY A 1 521 ? -7.177 3.731 -10.825 1.00 63.31 521 GLY A O 1
ATOM 3994 N N . GLN A 1 522 ? -6.481 2.728 -8.950 1.00 70.62 522 GLN A N 1
ATOM 3995 C CA . GLN A 1 522 ? -5.077 2.660 -9.339 1.00 70.62 522 GLN A CA 1
ATOM 3996 C C . GLN A 1 522 ? -4.603 1.219 -9.518 1.00 70.62 522 GLN A C 1
ATOM 3998 O O . GLN A 1 522 ? -4.930 0.327 -8.732 1.00 70.62 522 GLN A O 1
ATOM 4003 N N . TYR A 1 523 ? -3.782 1.012 -10.545 1.00 78.25 523 TYR A N 1
ATOM 4004 C CA . TYR A 1 523 ? -3.252 -0.287 -10.941 1.00 78.25 523 TYR A CA 1
ATOM 4005 C C . TYR A 1 523 ? -1.767 -0.147 -11.212 1.00 78.25 523 TYR A C 1
ATOM 4007 O O . TYR A 1 523 ? -1.343 0.677 -12.019 1.00 78.25 523 TYR A O 1
ATOM 4015 N N . PHE A 1 524 ? -0.977 -0.958 -10.531 1.00 72.00 524 PHE A N 1
ATOM 4016 C CA . PHE A 1 524 ? 0.441 -1.084 -10.795 1.00 72.00 524 PHE A CA 1
ATOM 4017 C C . PHE A 1 524 ? 0.654 -2.132 -11.880 1.00 72.00 524 PHE A C 1
ATOM 4019 O O . PHE A 1 524 ? 0.065 -3.209 -11.821 1.00 72.00 524 PHE A O 1
ATOM 4026 N N . VAL A 1 525 ? 1.473 -1.818 -12.874 1.00 83.38 525 VAL A N 1
ATOM 4027 C CA . VAL A 1 525 ? 1.731 -2.709 -13.999 1.00 83.38 525 VAL A CA 1
ATOM 4028 C C . VAL A 1 525 ? 3.217 -2.995 -14.061 1.00 83.38 525 VAL A C 1
ATOM 4030 O O . VAL A 1 525 ? 4.006 -2.071 -14.244 1.00 83.38 525 VAL A O 1
ATOM 4033 N N . ASP A 1 526 ? 3.572 -4.269 -13.928 1.00 78.19 526 ASP A N 1
ATOM 4034 C CA . ASP A 1 526 ? 4.901 -4.795 -14.223 1.00 78.19 526 ASP A CA 1
ATOM 4035 C C . ASP A 1 526 ? 4.893 -5.329 -15.666 1.00 78.19 526 ASP A C 1
ATOM 4037 O O . ASP A 1 526 ? 3.990 -6.070 -16.067 1.00 78.19 526 ASP A O 1
ATOM 4041 N N . VAL A 1 527 ? 5.876 -4.930 -16.467 1.00 86.19 527 VAL A N 1
ATOM 4042 C CA . VAL A 1 527 ? 6.008 -5.316 -17.873 1.00 86.19 527 VAL A CA 1
ATOM 4043 C C . VAL A 1 527 ? 7.442 -5.735 -18.178 1.00 86.19 527 VAL A C 1
ATOM 4045 O O . VAL A 1 527 ? 8.396 -5.027 -17.862 1.00 86.19 527 VAL A O 1
ATOM 4048 N N . ILE A 1 528 ? 7.582 -6.893 -18.820 1.00 83.31 528 ILE A N 1
ATOM 4049 C CA . ILE A 1 528 ? 8.834 -7.404 -19.377 1.00 83.31 528 ILE A CA 1
ATOM 4050 C C . ILE A 1 528 ? 8.597 -7.637 -20.862 1.00 83.31 528 ILE A C 1
ATOM 4052 O O . ILE A 1 528 ? 7.644 -8.317 -21.251 1.00 83.31 528 ILE A O 1
ATOM 4056 N N . CYS A 1 529 ? 9.467 -7.078 -21.689 1.00 82.94 529 CYS A N 1
ATOM 4057 C CA . CYS A 1 529 ? 9.470 -7.331 -23.120 1.00 82.94 529 CYS A CA 1
ATOM 4058 C C . CYS A 1 529 ? 10.613 -8.289 -23.451 1.00 82.94 529 CYS A C 1
ATOM 4060 O O . CYS A 1 529 ? 11.725 -8.066 -22.994 1.00 82.94 529 CYS A O 1
ATOM 4062 N N . ASP A 1 530 ? 10.366 -9.354 -24.209 1.00 78.38 530 ASP A N 1
ATOM 4063 C CA . ASP A 1 530 ? 11.391 -10.384 -24.434 1.00 78.38 530 ASP A CA 1
ATOM 4064 C C . ASP A 1 530 ? 12.371 -9.993 -25.568 1.00 78.38 530 ASP A C 1
ATOM 4066 O O . ASP A 1 530 ? 13.559 -10.325 -25.523 1.00 78.38 530 ASP A O 1
ATOM 4070 N N . GLU A 1 531 ? 11.906 -9.227 -26.563 1.00 76.12 531 GLU A N 1
ATOM 4071 C CA . GLU A 1 531 ? 12.663 -8.873 -27.774 1.00 76.12 531 GLU A CA 1
ATOM 4072 C C . GLU A 1 531 ? 12.728 -7.355 -28.002 1.00 76.12 531 GLU A C 1
ATOM 4074 O O . GLU A 1 531 ? 11.758 -6.634 -27.768 1.00 76.12 531 GLU A O 1
ATOM 4079 N N . SER A 1 532 ? 13.855 -6.851 -28.516 1.00 77.62 532 SER A N 1
ATOM 4080 C CA . SER A 1 532 ? 13.969 -5.443 -28.909 1.00 77.62 532 SER A CA 1
ATOM 4081 C C . SER A 1 532 ? 13.081 -5.149 -30.129 1.00 77.62 532 SER A C 1
ATOM 4083 O O . SER A 1 532 ? 12.956 -5.955 -31.051 1.00 77.62 532 SER A O 1
ATOM 4085 N N . GLY A 1 533 ? 12.406 -3.999 -30.137 1.00 80.00 533 GLY A N 1
ATOM 4086 C CA . GLY A 1 533 ? 11.407 -3.689 -31.160 1.00 80.00 533 GLY A CA 1
ATOM 4087 C C . GLY A 1 533 ? 10.435 -2.578 -30.775 1.00 80.00 533 GLY A C 1
ATOM 4088 O O . GLY A 1 533 ? 10.552 -1.949 -29.726 1.00 80.00 533 GLY A O 1
ATOM 4089 N N . LYS A 1 534 ? 9.459 -2.321 -31.650 1.00 82.69 534 LYS A N 1
ATOM 4090 C CA . LYS A 1 534 ? 8.371 -1.369 -31.396 1.00 82.69 534 LYS A CA 1
ATOM 4091 C C . LYS A 1 534 ? 7.107 -2.106 -30.989 1.00 82.69 534 LYS A C 1
ATOM 4093 O O . LYS A 1 534 ? 6.697 -3.062 -31.651 1.00 82.69 534 LYS A O 1
ATOM 4098 N N . TYR A 1 535 ? 6.476 -1.608 -29.939 1.00 86.06 535 TYR A N 1
ATOM 4099 C CA . TYR A 1 535 ? 5.306 -2.209 -29.327 1.00 86.06 535 TYR A CA 1
ATOM 4100 C C . TYR A 1 535 ? 4.223 -1.165 -29.086 1.00 86.06 535 TYR A C 1
ATOM 4102 O O . TYR A 1 535 ? 4.476 0.040 -29.029 1.00 86.06 535 TYR A O 1
ATOM 4110 N N . ILE A 1 536 ? 2.999 -1.650 -28.922 1.00 87.19 536 ILE A N 1
ATOM 4111 C CA . ILE A 1 536 ? 1.870 -0.872 -28.439 1.00 87.19 536 ILE A CA 1
ATOM 4112 C C . ILE A 1 536 ? 1.363 -1.544 -27.170 1.00 87.19 536 ILE A C 1
ATOM 4114 O O . ILE A 1 536 ? 1.076 -2.743 -27.158 1.00 87.19 536 ILE A O 1
ATOM 4118 N N . LEU A 1 537 ? 1.262 -0.751 -26.111 1.00 88.00 537 LEU A N 1
ATOM 4119 C CA . LEU A 1 537 ? 0.645 -1.134 -24.857 1.00 88.00 537 LEU A CA 1
ATOM 4120 C C . LEU A 1 537 ? -0.821 -0.702 -24.878 1.00 88.00 537 LEU A C 1
ATOM 4122 O O . LEU A 1 537 ? -1.130 0.491 -24.896 1.00 88.00 537 LEU A O 1
ATOM 4126 N N . ASP A 1 538 ? -1.712 -1.686 -24.908 1.00 88.12 538 ASP A N 1
ATOM 4127 C CA . ASP A 1 538 ? -3.156 -1.488 -24.918 1.00 88.12 538 ASP A CA 1
ATOM 4128 C C . ASP A 1 538 ? -3.673 -1.546 -23.473 1.00 88.12 538 ASP A C 1
ATOM 4130 O O . ASP A 1 538 ? -3.484 -2.553 -22.791 1.00 88.12 538 ASP A O 1
ATOM 4134 N N . VAL A 1 539 ? -4.353 -0.490 -23.015 1.00 88.94 539 VAL A N 1
ATOM 4135 C CA . VAL A 1 539 ? -5.093 -0.498 -21.743 1.00 88.94 539 VAL A CA 1
ATOM 4136 C C . VAL A 1 539 ? -6.557 -0.806 -22.028 1.00 88.94 539 VAL A C 1
ATOM 4138 O O . VAL A 1 539 ? -7.239 -0.069 -22.749 1.00 88.94 539 VAL A O 1
ATOM 4141 N N . ILE A 1 540 ? -7.040 -1.902 -21.455 1.00 82.62 540 ILE A N 1
ATOM 4142 C CA . ILE A 1 540 ? -8.381 -2.446 -21.651 1.00 82.62 540 ILE A CA 1
ATOM 4143 C C . ILE A 1 540 ? -9.134 -2.299 -20.331 1.00 82.62 540 ILE A C 1
ATOM 4145 O O . ILE A 1 540 ? -8.653 -2.736 -19.291 1.00 82.62 540 ILE A O 1
ATOM 4149 N N . VAL A 1 541 ? -10.306 -1.665 -20.370 1.00 82.12 541 VAL A N 1
ATOM 4150 C CA . VAL A 1 541 ? -11.158 -1.462 -19.194 1.00 82.12 541 VAL A CA 1
ATOM 4151 C C . VAL A 1 541 ? -12.512 -2.115 -19.438 1.00 82.12 541 VAL A C 1
ATOM 4153 O O . VAL A 1 541 ? -13.203 -1.723 -20.382 1.00 82.12 541 VAL A O 1
ATOM 4156 N N . ASN A 1 542 ? -12.899 -3.079 -18.596 1.00 75.31 542 ASN A N 1
ATOM 4157 C CA . ASN A 1 542 ? -14.105 -3.909 -18.760 1.00 75.31 542 ASN A CA 1
ATOM 4158 C C . ASN A 1 542 ? -14.220 -4.494 -20.184 1.00 75.31 542 ASN A C 1
ATOM 4160 O O . ASN A 1 542 ? -15.183 -4.209 -20.901 1.00 75.31 542 ASN A O 1
ATOM 4164 N N . ASP A 1 543 ? -13.180 -5.204 -20.630 1.00 70.69 543 ASP A N 1
ATOM 4165 C CA . ASP A 1 543 ? -13.049 -5.794 -21.976 1.00 70.69 543 ASP A CA 1
ATOM 4166 C C . ASP A 1 543 ? -13.093 -4.799 -23.152 1.00 70.69 543 ASP A C 1
ATOM 4168 O O . ASP A 1 543 ? -13.031 -5.187 -24.324 1.00 70.69 543 ASP A O 1
ATOM 4172 N N . GLN A 1 544 ? -13.167 -3.493 -22.877 1.00 70.25 544 GLN A N 1
ATOM 4173 C CA . GLN A 1 544 ? -13.174 -2.458 -23.900 1.00 70.25 544 GLN A CA 1
ATOM 4174 C C . GLN A 1 544 ? -11.820 -1.751 -23.979 1.00 70.25 544 GLN A C 1
ATOM 4176 O O . GLN A 1 544 ? -11.362 -1.192 -22.982 1.00 70.25 544 GLN A O 1
ATOM 4181 N N . PRO A 1 545 ? -11.181 -1.698 -25.160 1.00 76.75 545 PRO A N 1
ATOM 4182 C CA . PRO A 1 545 ? -9.937 -0.955 -25.339 1.00 76.75 545 PRO A CA 1
ATOM 4183 C C . PRO A 1 545 ? -10.188 0.530 -25.088 1.00 76.75 545 PRO A C 1
ATOM 4185 O O . PRO A 1 545 ? -11.113 1.101 -25.672 1.00 76.75 545 PRO A O 1
ATOM 4188 N N . LYS A 1 546 ? -9.392 1.145 -24.211 1.00 83.56 546 LYS A N 1
ATOM 4189 C CA . LYS A 1 546 ? -9.531 2.563 -23.858 1.00 83.56 546 LYS A CA 1
ATOM 4190 C C . LYS A 1 546 ? -8.383 3.412 -24.376 1.00 83.56 546 LYS A C 1
ATOM 4192 O O . LYS A 1 546 ? -8.653 4.428 -25.004 1.00 83.56 546 LYS A O 1
ATOM 4197 N N . GLU A 1 547 ? -7.142 3.001 -24.141 1.00 85.50 547 GLU A N 1
ATOM 4198 C CA . GLU A 1 547 ? -5.952 3.778 -24.509 1.00 85.50 547 GLU A CA 1
ATOM 4199 C C . GLU A 1 547 ? -4.870 2.895 -25.140 1.00 85.50 547 GLU A C 1
ATOM 4201 O O . GLU A 1 547 ? -4.803 1.692 -24.880 1.00 85.50 547 GLU A O 1
ATOM 4206 N N . HIS A 1 548 ? -4.019 3.517 -25.962 1.00 88.69 548 HIS A N 1
ATOM 4207 C CA . HIS A 1 548 ? -2.935 2.867 -26.699 1.00 88.69 548 HIS A CA 1
ATOM 4208 C C . HIS A 1 548 ? -1.648 3.682 -26.563 1.00 88.69 548 HIS A C 1
ATOM 4210 O O . HIS A 1 548 ? -1.590 4.828 -27.015 1.00 88.69 548 HIS A O 1
ATOM 4216 N N . TYR A 1 549 ? -0.603 3.086 -25.995 1.00 87.31 549 TYR A N 1
ATOM 4217 C CA . TYR A 1 549 ? 0.675 3.758 -25.769 1.00 87.31 549 TYR A CA 1
ATOM 4218 C C . TYR A 1 549 ? 1.766 3.129 -26.639 1.00 87.31 549 TYR A C 1
ATOM 4220 O O . TYR A 1 549 ? 2.058 1.945 -26.472 1.00 87.31 549 TYR A O 1
ATOM 4228 N N . PRO A 1 550 ? 2.375 3.875 -27.578 1.00 87.25 550 PRO A N 1
ATOM 4229 C CA . PRO A 1 550 ? 3.529 3.382 -28.316 1.00 87.25 550 PRO A CA 1
ATOM 4230 C C . PRO A 1 550 ? 4.742 3.314 -27.384 1.00 87.25 550 PRO A C 1
ATOM 4232 O O . PRO A 1 550 ? 5.068 4.292 -26.713 1.00 87.25 550 PRO A O 1
ATOM 4235 N N . ILE A 1 551 ? 5.416 2.168 -27.364 1.00 86.00 551 ILE A N 1
ATOM 4236 C CA . ILE A 1 551 ? 6.582 1.902 -26.521 1.00 86.00 551 ILE A CA 1
ATOM 4237 C C . ILE A 1 551 ? 7.694 1.319 -27.394 1.00 86.00 551 ILE A C 1
ATOM 4239 O O . ILE A 1 551 ? 7.468 0.414 -28.198 1.00 86.00 551 ILE A O 1
ATOM 4243 N N . GLU A 1 552 ? 8.911 1.836 -27.244 1.00 83.62 552 GLU A N 1
ATOM 4244 C CA . GLU A 1 552 ? 10.105 1.266 -27.873 1.00 83.62 552 GLU A CA 1
ATOM 4245 C C . GLU A 1 552 ? 10.836 0.395 -26.845 1.00 83.62 552 GLU A C 1
ATOM 4247 O O . GLU A 1 552 ? 11.128 0.857 -25.742 1.00 83.62 552 GLU A O 1
ATOM 4252 N N . CYS A 1 553 ? 11.101 -0.864 -27.196 1.00 81.25 553 CYS A N 1
ATOM 4253 C CA . CYS A 1 553 ? 11.953 -1.754 -26.424 1.00 81.25 553 CYS A CA 1
ATOM 4254 C C . CYS A 1 553 ? 13.345 -1.811 -27.057 1.00 81.25 553 CYS A C 1
ATOM 4256 O O . CYS A 1 553 ? 13.493 -2.166 -28.230 1.00 81.25 553 CYS A O 1
ATOM 4258 N N . VAL A 1 554 ? 14.360 -1.445 -26.285 1.00 76.50 554 VAL A N 1
ATOM 4259 C CA . VAL A 1 554 ? 15.766 -1.417 -26.691 1.00 76.50 554 VAL A CA 1
ATOM 4260 C C . VAL A 1 554 ? 16.485 -2.623 -26.087 1.00 76.50 554 VAL A C 1
ATOM 4262 O O . VAL A 1 554 ? 16.021 -3.212 -25.115 1.00 76.50 554 VAL A O 1
ATOM 4265 N N . GLU A 1 555 ? 17.606 -3.028 -26.675 1.00 72.06 555 GLU A N 1
ATOM 4266 C CA . GLU A 1 555 ? 18.454 -4.073 -26.097 1.00 72.06 555 GLU A CA 1
ATOM 4267 C C . GLU A 1 555 ? 18.867 -3.713 -24.655 1.00 72.06 555 GLU A C 1
ATOM 4269 O O . GLU A 1 555 ? 19.189 -2.555 -24.376 1.00 72.06 555 GLU A O 1
ATOM 4274 N N . ASP A 1 556 ? 18.882 -4.693 -23.753 1.00 68.69 556 ASP A N 1
ATOM 4275 C CA . ASP A 1 556 ? 19.417 -4.558 -22.401 1.00 68.69 556 ASP A CA 1
ATOM 4276 C C . ASP A 1 556 ? 20.901 -4.156 -22.463 1.00 68.69 556 ASP A C 1
ATOM 4278 O O . ASP A 1 556 ? 21.729 -4.920 -22.986 1.00 68.69 556 ASP A O 1
ATOM 4282 N N . PRO A 1 557 ? 21.281 -2.995 -21.894 1.00 63.78 557 PRO A N 1
ATOM 4283 C CA . PRO A 1 557 ? 22.665 -2.554 -21.853 1.00 63.78 557 PRO A CA 1
ATOM 4284 C C . PRO A 1 557 ? 23.597 -3.591 -21.214 1.00 63.78 557 PRO A C 1
ATOM 4286 O O . PRO A 1 557 ? 24.773 -3.670 -21.575 1.00 63.78 557 PRO A O 1
ATOM 4289 N N . SER A 1 558 ? 23.122 -4.392 -20.252 1.00 62.88 558 SER A N 1
ATOM 4290 C CA . SER A 1 558 ? 23.877 -5.445 -19.553 1.00 62.88 558 SER A CA 1
ATOM 4291 C C . SER A 1 558 ? 24.374 -6.558 -20.483 1.00 62.88 558 SER A C 1
ATOM 4293 O O . SER A 1 558 ? 25.475 -7.079 -20.284 1.00 62.88 558 SER A O 1
ATOM 4295 N N . ALA A 1 559 ? 23.628 -6.845 -21.550 1.00 66.00 559 ALA A N 1
ATOM 4296 C CA . ALA A 1 559 ? 23.964 -7.852 -22.549 1.00 66.00 559 ALA A CA 1
ATOM 4297 C C . ALA A 1 559 ? 24.956 -7.352 -23.618 1.00 66.00 559 ALA A C 1
ATOM 4299 O O . ALA A 1 559 ? 25.513 -8.158 -24.371 1.00 66.00 559 ALA A O 1
ATOM 4300 N N . LEU A 1 560 ? 25.202 -6.039 -23.691 1.00 76.12 560 LEU A N 1
ATOM 4301 C CA . LEU A 1 560 ? 26.032 -5.436 -24.730 1.00 76.12 560 LEU A CA 1
ATOM 4302 C C . LEU A 1 560 ? 27.530 -5.635 -24.470 1.00 76.12 560 LEU A C 1
ATOM 4304 O O . LEU A 1 560 ? 28.070 -5.334 -23.403 1.00 76.12 560 LEU A O 1
ATOM 4308 N N . LYS A 1 561 ? 28.241 -6.081 -25.506 1.00 80.94 561 LYS A N 1
ATOM 4309 C CA . LYS A 1 561 ? 29.699 -6.210 -25.536 1.00 80.94 561 LYS A CA 1
ATOM 4310 C C . LYS A 1 561 ? 30.307 -5.004 -26.239 1.00 80.94 561 LYS A C 1
ATOM 4312 O O . LYS A 1 561 ? 29.944 -4.672 -27.364 1.00 80.94 561 LYS A O 1
ATOM 4317 N N . VAL A 1 562 ? 31.311 -4.399 -25.615 1.00 87.62 562 VAL A N 1
ATOM 4318 C CA . VAL A 1 562 ? 32.022 -3.241 -26.169 1.00 87.62 562 VAL A CA 1
ATOM 4319 C C . VAL A 1 562 ? 33.410 -3.655 -26.644 1.00 87.62 562 VAL A C 1
ATOM 4321 O O . VAL A 1 562 ? 34.188 -4.238 -25.888 1.00 87.62 562 VAL A O 1
ATOM 4324 N N . LYS A 1 563 ? 33.753 -3.334 -27.896 1.00 85.62 563 LYS A N 1
ATOM 4325 C CA . LYS A 1 563 ? 35.124 -3.463 -28.418 1.00 85.62 563 LYS A CA 1
ATOM 4326 C C . LYS A 1 563 ? 35.679 -2.099 -28.791 1.00 85.62 563 LYS A C 1
ATOM 4328 O O . LYS A 1 563 ? 35.093 -1.409 -29.615 1.00 85.62 563 LYS A O 1
ATOM 4333 N N . CYS A 1 564 ? 36.830 -1.753 -28.225 1.00 86.00 564 CYS A N 1
ATOM 4334 C CA . CYS A 1 564 ? 37.551 -0.522 -28.536 1.00 86.00 564 CYS A CA 1
ATOM 4335 C C . CYS A 1 564 ? 38.771 -0.834 -29.415 1.00 86.00 564 CYS A C 1
ATOM 4337 O O . CYS A 1 564 ? 39.450 -1.838 -29.196 1.00 86.00 564 CYS A O 1
ATOM 4339 N N . SER A 1 565 ? 39.063 0.015 -30.396 1.00 79.12 565 SER A N 1
ATOM 4340 C CA . SER A 1 565 ? 40.243 -0.114 -31.259 1.00 79.12 565 SER A CA 1
ATOM 4341 C C . SER A 1 565 ? 40.725 1.245 -31.739 1.00 79.12 565 SER A C 1
ATOM 4343 O O . SER A 1 565 ? 39.908 2.075 -32.106 1.00 79.12 565 SER A O 1
ATOM 4345 N N . GLY A 1 566 ? 42.034 1.468 -31.804 1.00 76.94 566 GLY A N 1
ATOM 4346 C CA . GLY A 1 566 ? 42.588 2.664 -32.432 1.00 76.94 566 GLY A CA 1
ATOM 4347 C C . GLY A 1 566 ? 43.823 3.223 -31.727 1.00 76.94 566 GLY A C 1
ATOM 4348 O O . GLY A 1 566 ? 44.256 2.684 -30.706 1.00 76.94 566 GLY A O 1
ATOM 4349 N N . PRO A 1 567 ? 44.386 4.319 -32.266 1.00 71.00 567 PRO A N 1
ATOM 4350 C CA . PRO A 1 567 ? 45.651 4.902 -31.825 1.00 71.00 567 PRO A CA 1
ATOM 4351 C C . PRO A 1 567 ? 45.780 5.148 -30.319 1.00 71.00 567 PRO A C 1
ATOM 4353 O O . PRO A 1 567 ? 46.869 4.969 -29.785 1.00 71.00 567 PRO A O 1
ATOM 4356 N N . VAL A 1 568 ? 44.698 5.518 -29.627 1.00 78.06 568 VAL A N 1
ATOM 4357 C CA . VAL A 1 568 ? 44.723 5.759 -28.171 1.00 78.06 568 VAL A CA 1
ATOM 4358 C C . VAL A 1 568 ? 45.106 4.495 -27.393 1.00 78.06 568 VAL A C 1
ATOM 4360 O O . VAL A 1 568 ? 45.890 4.579 -26.452 1.00 78.06 568 VAL A O 1
ATOM 4363 N N . LEU A 1 569 ? 44.601 3.327 -27.807 1.00 76.62 569 LEU A N 1
ATOM 4364 C CA . LEU A 1 569 ? 44.884 2.043 -27.157 1.00 76.62 569 LEU A CA 1
ATOM 4365 C C . LEU A 1 569 ? 46.303 1.543 -27.463 1.00 76.62 569 LEU A C 1
ATOM 4367 O O . LEU A 1 569 ? 46.889 0.814 -26.670 1.00 76.62 569 LEU A O 1
ATOM 4371 N N . GLU A 1 570 ? 46.843 1.903 -28.628 1.00 73.88 570 GLU A N 1
ATOM 4372 C CA . GLU A 1 570 ? 48.135 1.402 -29.113 1.00 73.88 570 GLU A CA 1
ATOM 4373 C C .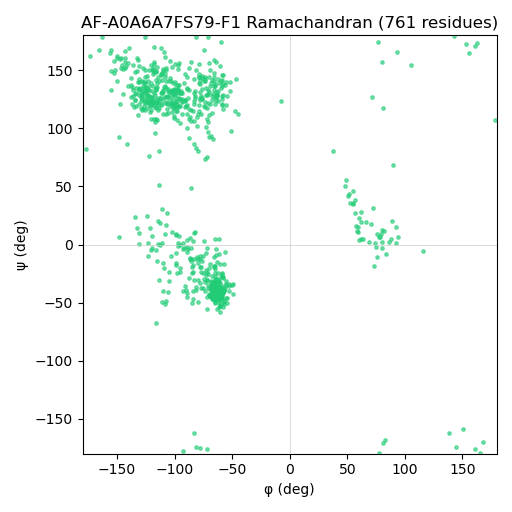 GLU A 1 570 ? 49.314 2.302 -28.732 1.00 73.88 570 GLU A C 1
ATOM 4375 O O . GLU A 1 570 ? 50.405 1.815 -28.440 1.00 73.88 570 GLU A O 1
ATOM 4380 N N . LYS A 1 571 ? 49.114 3.621 -28.803 1.00 71.50 571 LYS A N 1
ATOM 4381 C CA . LYS A 1 571 ? 50.177 4.633 -28.749 1.00 71.50 571 LYS A CA 1
ATOM 4382 C C . LYS A 1 571 ? 49.983 5.655 -27.633 1.00 71.50 571 LYS A C 1
ATOM 4384 O O . LYS A 1 571 ? 50.907 6.419 -27.385 1.00 71.50 571 LYS A O 1
ATOM 4389 N N . GLY A 1 572 ? 48.828 5.673 -26.969 1.00 75.19 572 GLY A N 1
ATOM 4390 C CA . GLY A 1 572 ? 48.493 6.673 -25.957 1.00 75.19 572 GLY A CA 1
ATOM 4391 C C . GLY A 1 572 ? 47.986 7.994 -26.547 1.00 75.19 572 GLY A C 1
ATOM 4392 O O . GLY A 1 572 ? 47.704 8.108 -27.741 1.00 75.19 572 GLY A O 1
ATOM 4393 N N . ILE A 1 573 ? 47.850 9.002 -25.688 1.00 80.12 573 ILE A N 1
ATOM 4394 C CA . ILE A 1 573 ? 47.276 10.313 -26.016 1.00 80.12 573 ILE A CA 1
ATOM 4395 C C . ILE A 1 573 ? 48.417 11.347 -26.067 1.00 80.12 573 ILE A C 1
ATOM 4397 O O . ILE A 1 573 ? 49.121 11.523 -25.076 1.00 80.12 573 ILE A O 1
ATOM 4401 N N . PRO A 1 574 ? 48.646 12.058 -27.179 1.00 73.56 574 PRO A N 1
ATOM 4402 C CA . PRO A 1 574 ? 49.655 13.108 -27.211 1.00 73.56 574 PRO A CA 1
ATOM 4403 C C . PRO A 1 574 ? 49.143 14.366 -26.494 1.00 73.56 574 PRO A C 1
ATOM 4405 O O . PRO A 1 574 ? 48.053 14.849 -26.788 1.00 73.56 574 PRO A O 1
ATOM 4408 N N . SER A 1 575 ? 49.963 14.978 -25.634 1.00 72.25 575 SER A N 1
ATOM 4409 C CA . SER A 1 575 ? 49.593 16.169 -24.836 1.00 72.25 575 SER A CA 1
ATOM 4410 C C . SER A 1 575 ? 49.223 17.428 -25.650 1.00 72.25 575 SER A C 1
ATOM 4412 O O . SER A 1 575 ? 48.807 18.450 -25.101 1.00 72.25 575 SER A O 1
ATOM 4414 N N . SER A 1 576 ? 49.433 17.397 -26.973 1.00 64.88 576 SER A N 1
ATOM 4415 C CA . SER A 1 576 ? 49.329 18.552 -27.875 1.00 64.88 576 SER A CA 1
ATOM 4416 C C . SER A 1 576 ? 48.298 18.410 -28.999 1.00 64.88 576 SER A C 1
ATOM 4418 O O . SER A 1 576 ? 48.085 19.380 -29.732 1.00 64.88 576 SER A O 1
ATOM 4420 N N . ALA A 1 577 ? 47.650 17.248 -29.136 1.00 64.12 577 ALA A N 1
ATOM 4421 C CA . ALA A 1 577 ? 46.652 16.982 -30.170 1.00 64.12 577 ALA A CA 1
ATOM 4422 C C . ALA A 1 577 ? 45.631 15.929 -29.698 1.00 64.12 577 ALA A C 1
ATOM 4424 O O . ALA A 1 577 ? 45.984 15.054 -28.913 1.00 64.12 577 ALA A O 1
ATOM 4425 N N . PRO A 1 578 ? 44.377 15.971 -30.180 1.00 68.44 578 PRO A N 1
ATOM 4426 C CA . PRO A 1 578 ? 43.432 14.894 -29.921 1.00 68.44 578 PRO A CA 1
ATOM 4427 C C . PRO A 1 578 ? 43.897 13.599 -30.601 1.00 68.44 578 PRO A C 1
ATOM 4429 O O . PRO A 1 578 ? 44.381 13.618 -31.735 1.00 68.44 578 PRO A O 1
ATOM 4432 N N . ALA A 1 579 ? 43.719 12.473 -29.918 1.00 71.94 579 ALA A N 1
ATOM 4433 C CA . ALA A 1 579 ? 43.892 11.138 -30.475 1.00 71.94 579 ALA A CA 1
ATOM 4434 C C . ALA A 1 579 ? 42.535 10.444 -30.611 1.00 71.94 579 ALA A C 1
ATOM 4436 O O . ALA A 1 579 ? 41.605 10.723 -29.855 1.00 71.94 579 ALA A O 1
ATOM 4437 N N . LYS A 1 580 ? 42.435 9.541 -31.591 1.00 82.50 580 LYS A N 1
ATOM 4438 C CA . LYS A 1 580 ? 41.184 8.859 -31.924 1.00 82.50 580 LYS A CA 1
ATOM 4439 C C . LYS A 1 580 ? 41.185 7.403 -31.490 1.00 82.50 580 LYS A C 1
ATOM 4441 O O . LYS A 1 580 ? 42.228 6.745 -31.519 1.00 82.50 580 LYS A O 1
ATOM 4446 N N . PHE A 1 581 ? 40.009 6.890 -31.170 1.00 85.62 581 PHE A N 1
ATOM 4447 C CA . PHE A 1 581 ? 39.724 5.461 -31.196 1.00 85.62 581 PHE A CA 1
ATOM 4448 C C . PHE A 1 581 ? 38.262 5.225 -31.573 1.00 85.62 581 PHE A C 1
ATOM 4450 O O . PHE A 1 581 ? 37.428 6.118 -31.451 1.00 85.62 581 PHE A O 1
ATOM 4457 N N . ASP A 1 582 ? 37.967 4.023 -32.041 1.00 87.31 582 ASP A N 1
ATOM 4458 C CA . ASP A 1 582 ? 36.637 3.583 -32.423 1.00 87.31 582 ASP A CA 1
ATOM 4459 C C . ASP A 1 582 ? 36.096 2.576 -31.408 1.00 87.31 582 ASP A C 1
ATOM 4461 O O . ASP A 1 582 ? 36.833 1.758 -30.846 1.00 87.31 582 ASP A O 1
ATOM 4465 N N . ILE A 1 583 ? 34.786 2.621 -31.209 1.00 91.06 583 ILE A N 1
ATOM 4466 C CA . ILE A 1 583 ? 34.009 1.716 -30.373 1.00 91.06 583 ILE A CA 1
ATOM 4467 C C . ILE A 1 583 ? 33.050 0.946 -31.278 1.00 91.06 583 ILE A C 1
ATOM 4469 O O . ILE A 1 583 ? 32.385 1.528 -32.131 1.00 91.06 583 ILE A O 1
ATOM 4473 N N . LYS A 1 584 ? 32.947 -0.366 -31.071 1.00 88.94 584 LYS A N 1
ATOM 4474 C CA . LYS A 1 584 ? 31.883 -1.210 -31.621 1.00 88.94 584 LYS A CA 1
ATOM 4475 C C . LYS A 1 584 ? 31.014 -1.722 -30.483 1.00 88.94 584 LYS A C 1
ATOM 4477 O O . LYS A 1 584 ? 31.543 -2.372 -29.576 1.00 88.94 584 LYS A O 1
ATOM 4482 N N . LEU A 1 585 ? 29.715 -1.444 -30.557 1.00 86.50 585 LEU A N 1
ATOM 4483 C CA . LEU A 1 585 ? 28.712 -2.046 -29.684 1.00 86.50 585 LEU A CA 1
ATOM 4484 C C . LEU A 1 585 ? 28.175 -3.307 -30.342 1.00 86.50 585 LEU A C 1
ATOM 4486 O O . LEU A 1 585 ? 27.697 -3.256 -31.475 1.00 86.50 585 LEU A O 1
ATOM 4490 N N . LEU A 1 586 ? 28.285 -4.429 -29.641 1.00 83.12 586 LEU A N 1
ATOM 4491 C CA . LEU A 1 586 ? 27.910 -5.740 -30.141 1.00 83.12 586 LEU A CA 1
ATOM 4492 C C . LEU A 1 586 ? 26.880 -6.387 -29.217 1.00 83.12 586 LEU A C 1
ATOM 4494 O O . LEU A 1 586 ? 27.019 -6.302 -27.998 1.00 83.12 586 LEU A O 1
ATOM 4498 N N . ASP A 1 587 ? 25.900 -7.072 -29.790 1.00 77.25 587 ASP A N 1
ATOM 4499 C CA . ASP A 1 587 ? 25.006 -7.956 -29.042 1.00 77.25 587 ASP A CA 1
ATOM 4500 C C . ASP A 1 587 ? 25.746 -9.238 -28.587 1.00 77.25 587 ASP A C 1
ATOM 4502 O O . ASP A 1 587 ? 26.960 -9.430 -28.784 1.00 77.25 587 ASP A O 1
ATOM 4506 N N . ASN A 1 588 ? 25.008 -10.157 -27.965 1.00 71.88 588 ASN A N 1
ATOM 4507 C CA . ASN A 1 588 ? 25.566 -11.432 -27.528 1.00 71.88 588 ASN A CA 1
ATOM 4508 C C . ASN A 1 588 ? 26.024 -12.335 -28.684 1.00 71.88 588 ASN A C 1
ATOM 4510 O O . ASN A 1 588 ? 26.967 -13.113 -28.490 1.00 71.88 588 ASN A O 1
ATOM 4514 N N . GLU A 1 589 ? 25.416 -12.186 -29.859 1.00 72.06 589 GLU A N 1
ATOM 4515 C CA . GLU A 1 589 ? 25.677 -12.936 -31.090 1.00 72.06 589 GLU A CA 1
ATOM 4516 C C . GLU A 1 589 ? 26.835 -12.345 -31.919 1.00 72.06 589 GLU A C 1
ATOM 4518 O O . GLU A 1 589 ? 27.390 -13.012 -32.793 1.00 72.06 589 GLU A O 1
ATOM 4523 N N . GLY A 1 590 ? 27.276 -11.130 -31.585 1.00 72.81 590 GLY A N 1
ATOM 4524 C CA . GLY A 1 590 ? 28.362 -10.413 -32.240 1.00 72.81 590 GLY A CA 1
ATOM 4525 C C . GLY A 1 590 ? 27.926 -9.476 -33.369 1.00 72.81 590 GLY A C 1
ATOM 4526 O O . GLY A 1 590 ? 28.795 -9.056 -34.140 1.00 72.81 590 GLY A O 1
ATOM 4527 N N . ASN A 1 591 ? 26.640 -9.135 -33.479 1.00 76.69 591 ASN A N 1
ATOM 4528 C CA . ASN A 1 591 ? 26.135 -8.162 -34.450 1.00 76.69 591 ASN A CA 1
ATOM 4529 C C . ASN A 1 591 ? 26.205 -6.734 -33.895 1.00 76.69 591 ASN A C 1
ATOM 4531 O O . ASN A 1 591 ? 26.119 -6.522 -32.689 1.00 76.69 591 ASN A O 1
ATOM 4535 N N . ASN A 1 592 ? 26.345 -5.740 -34.778 1.00 78.31 592 ASN A N 1
ATOM 4536 C CA . ASN A 1 592 ? 26.392 -4.333 -34.378 1.00 78.31 592 ASN A CA 1
ATOM 4537 C C . ASN A 1 592 ? 25.028 -3.826 -33.878 1.00 78.31 592 ASN A C 1
ATOM 4539 O O . ASN A 1 592 ? 24.032 -3.916 -34.602 1.00 78.31 592 ASN A O 1
ATOM 4543 N N . VAL A 1 593 ? 25.021 -3.170 -32.716 1.00 76.75 593 VAL A N 1
ATOM 4544 C CA . VAL A 1 593 ? 23.825 -2.560 -32.112 1.00 76.75 593 VAL A CA 1
ATOM 4545 C C . VAL A 1 593 ? 23.787 -1.065 -32.413 1.00 76.75 593 VAL A C 1
ATOM 4547 O O . VAL A 1 593 ? 24.708 -0.334 -32.068 1.00 76.75 593 VAL A O 1
ATOM 4550 N N . LYS A 1 594 ? 22.726 -0.602 -33.084 1.00 68.31 594 LYS A N 1
ATOM 4551 C CA . LYS A 1 594 ? 22.655 0.730 -33.721 1.00 68.31 594 LYS A CA 1
ATOM 4552 C C . LYS A 1 594 ? 22.063 1.851 -32.853 1.00 68.31 594 LYS A C 1
ATOM 4554 O O . LYS A 1 594 ? 21.898 2.957 -33.357 1.00 68.31 594 LYS A O 1
ATOM 4559 N N . LYS A 1 595 ? 21.675 1.577 -31.604 1.00 62.09 595 LYS A N 1
ATOM 4560 C CA . LYS A 1 595 ? 20.928 2.528 -30.762 1.00 62.09 595 LYS A CA 1
ATOM 4561 C C . LYS A 1 595 ? 21.281 2.342 -29.281 1.00 62.09 595 LYS A C 1
ATOM 4563 O O . LYS A 1 595 ? 20.676 1.521 -28.607 1.00 62.09 595 LYS A O 1
ATOM 4568 N N . ALA A 1 596 ? 22.263 3.100 -28.801 1.00 66.56 596 ALA A N 1
ATOM 4569 C CA . ALA A 1 596 ? 22.563 3.250 -27.376 1.00 66.56 596 ALA A CA 1
ATOM 4570 C C . ALA A 1 596 ? 23.284 4.584 -27.126 1.00 66.56 596 ALA A C 1
ATOM 4572 O O . ALA A 1 596 ? 24.009 5.068 -28.007 1.00 66.56 596 ALA A O 1
ATOM 4573 N N . ASN A 1 597 ? 23.100 5.185 -25.946 1.00 79.50 597 ASN A N 1
ATOM 4574 C CA . ASN A 1 597 ? 23.828 6.396 -25.576 1.00 79.50 597 ASN A CA 1
ATOM 4575 C C . ASN A 1 597 ? 25.236 6.028 -25.093 1.00 79.50 597 ASN A C 1
ATOM 4577 O O . ASN A 1 597 ? 25.394 5.456 -24.016 1.00 79.50 597 ASN A O 1
ATOM 4581 N N . VAL A 1 598 ? 26.262 6.363 -25.879 1.00 84.50 598 VAL A N 1
ATOM 4582 C CA . VAL A 1 598 ? 27.663 6.088 -25.532 1.00 84.50 598 VAL A CA 1
ATOM 4583 C C . VAL A 1 598 ? 28.336 7.352 -25.012 1.00 84.50 598 VAL A C 1
ATOM 4585 O O . VAL A 1 598 ? 28.523 8.315 -25.756 1.00 84.50 598 VAL A O 1
ATOM 4588 N N . GLU A 1 599 ? 28.775 7.321 -23.755 1.00 90.50 599 GLU A N 1
ATOM 4589 C CA . GLU A 1 599 ? 29.658 8.336 -23.175 1.00 90.50 599 GLU A CA 1
ATOM 4590 C C . GLU A 1 599 ? 31.060 7.750 -22.971 1.00 90.50 599 GLU A C 1
ATOM 4592 O O . GLU A 1 599 ? 31.230 6.588 -22.604 1.00 90.50 599 GLU A O 1
ATOM 4597 N N . VAL A 1 600 ? 32.091 8.569 -23.177 1.00 91.62 600 VAL A N 1
ATOM 4598 C CA . VAL A 1 600 ? 33.467 8.228 -22.812 1.00 91.62 600 VAL A CA 1
ATOM 4599 C C . VAL A 1 600 ? 33.945 9.190 -21.739 1.00 91.62 600 VAL A C 1
ATOM 4601 O O . VAL A 1 600 ? 33.779 10.400 -21.849 1.00 91.62 600 VAL A O 1
ATOM 4604 N N . VAL A 1 601 ? 34.547 8.653 -20.685 1.00 91.19 601 VAL A N 1
ATOM 4605 C CA . VAL A 1 601 ? 35.059 9.422 -19.555 1.00 91.19 601 VAL A CA 1
ATOM 4606 C C . VAL A 1 601 ? 36.538 9.117 -19.377 1.00 91.19 601 VAL A C 1
ATOM 4608 O O . VAL A 1 601 ? 36.918 7.973 -19.148 1.00 91.19 601 VAL A O 1
ATOM 4611 N N . LEU A 1 602 ? 37.370 10.154 -19.436 1.00 89.25 602 LEU A N 1
ATOM 4612 C CA . LEU A 1 602 ? 38.792 10.071 -19.119 1.00 89.25 602 LEU A CA 1
ATOM 4613 C C . LEU A 1 602 ? 39.004 10.445 -17.641 1.00 89.25 602 LEU A C 1
ATOM 4615 O O . LEU A 1 602 ? 38.560 11.506 -17.197 1.00 89.25 602 LEU A O 1
ATOM 4619 N N . LYS A 1 603 ? 39.646 9.568 -16.862 1.00 90.44 603 LYS A N 1
ATOM 4620 C CA . LYS A 1 603 ? 39.928 9.772 -15.430 1.00 90.44 603 LYS A CA 1
ATOM 4621 C C . LYS A 1 603 ? 41.420 9.700 -15.144 1.00 90.44 603 LYS A C 1
ATOM 4623 O O . LYS A 1 603 ? 42.102 8.807 -15.641 1.00 90.44 603 LYS A O 1
ATOM 4628 N N . ASP A 1 604 ? 41.932 10.609 -14.320 1.00 88.44 604 ASP A N 1
ATOM 4629 C CA . ASP A 1 604 ? 43.311 10.526 -13.826 1.00 88.44 604 ASP A CA 1
ATOM 4630 C C . ASP A 1 604 ? 43.439 9.309 -12.902 1.00 88.44 604 ASP A C 1
ATOM 4632 O O . ASP A 1 604 ? 42.653 9.158 -11.966 1.00 88.44 604 ASP A O 1
ATOM 4636 N N . LYS A 1 605 ? 44.417 8.427 -13.132 1.00 85.75 605 LYS A N 1
ATOM 4637 C CA . LYS A 1 605 ? 44.546 7.207 -12.316 1.00 85.75 605 LYS A CA 1
ATOM 4638 C C . LYS A 1 605 ? 45.001 7.449 -10.882 1.00 85.75 605 LYS A C 1
ATOM 4640 O O . LYS A 1 605 ? 44.818 6.571 -10.043 1.00 85.75 605 LYS A O 1
ATOM 4645 N N . ASN A 1 606 ? 45.617 8.592 -10.594 1.00 81.62 606 ASN A N 1
ATOM 4646 C CA . ASN A 1 606 ? 46.105 8.911 -9.258 1.00 81.62 606 ASN A CA 1
ATOM 4647 C C . ASN A 1 606 ? 45.030 9.604 -8.419 1.00 81.62 606 ASN A C 1
ATOM 4649 O O . ASN A 1 606 ? 44.904 9.294 -7.236 1.00 81.62 606 ASN A O 1
ATOM 4653 N N . SER A 1 607 ? 44.271 10.539 -9.004 1.00 84.69 607 SER A N 1
ATOM 4654 C CA . SER A 1 607 ? 43.218 11.266 -8.276 1.00 84.69 607 SER A CA 1
ATOM 4655 C C . SER A 1 607 ? 41.820 10.665 -8.434 1.00 84.69 607 SER A C 1
ATOM 4657 O O . SER A 1 607 ? 40.967 10.891 -7.580 1.00 84.69 607 SER A O 1
ATOM 4659 N N . GLY A 1 608 ? 41.565 9.912 -9.508 1.00 82.00 608 GLY A N 1
ATOM 4660 C CA . GLY A 1 608 ? 40.237 9.417 -9.878 1.00 82.00 608 GLY A CA 1
ATOM 4661 C C . GLY A 1 608 ? 39.304 10.487 -10.459 1.00 82.00 608 GLY A C 1
ATOM 4662 O O . GLY A 1 608 ? 38.157 10.178 -10.787 1.00 82.00 608 GLY A O 1
ATOM 4663 N N . GLU A 1 609 ? 39.763 11.735 -10.595 1.00 82.44 609 GLU A N 1
ATOM 4664 C CA . GLU A 1 609 ? 38.959 12.837 -11.130 1.00 82.44 609 GLU A CA 1
ATOM 4665 C C . GLU A 1 609 ? 38.774 12.721 -12.648 1.00 82.44 609 GLU A C 1
ATOM 4667 O O . GLU A 1 609 ? 39.691 12.318 -13.368 1.00 82.44 609 GLU A O 1
ATOM 4672 N N . LYS A 1 610 ? 37.589 13.118 -13.140 1.00 82.06 610 LYS A N 1
ATOM 4673 C CA . LYS A 1 610 ? 37.312 13.279 -14.577 1.00 82.06 610 LYS A CA 1
ATOM 4674 C C . LYS A 1 610 ? 38.143 14.450 -15.110 1.00 82.06 610 LYS A C 1
ATOM 4676 O O . LYS A 1 610 ? 38.063 15.556 -14.580 1.00 82.06 610 LYS A O 1
ATOM 4681 N N . VAL A 1 611 ? 38.940 14.199 -16.140 1.00 76.75 611 VAL A N 1
ATOM 4682 C CA . VAL A 1 611 ? 39.965 15.114 -16.666 1.00 76.75 611 VAL A CA 1
ATOM 4683 C C . VAL A 1 611 ? 40.059 14.985 -18.183 1.00 76.75 611 VAL A C 1
ATOM 4685 O O . VAL A 1 611 ? 39.828 13.908 -18.716 1.00 76.75 611 VAL A O 1
ATOM 4688 N N . GLY A 1 612 ? 40.445 16.060 -18.872 1.00 68.81 612 GLY A N 1
ATOM 4689 C CA . GLY A 1 612 ? 40.550 16.088 -20.335 1.00 68.81 612 GLY A CA 1
ATOM 4690 C C . GLY A 1 612 ? 39.204 16.200 -21.058 1.00 68.81 612 GLY A C 1
ATOM 4691 O O . GLY A 1 612 ? 38.138 16.164 -20.443 1.00 68.81 612 GLY A O 1
ATOM 4692 N N . ASP A 1 613 ? 39.282 16.349 -22.379 1.00 74.19 613 ASP A N 1
ATOM 4693 C CA . ASP A 1 613 ? 38.125 16.530 -23.255 1.00 74.19 613 ASP A CA 1
ATOM 4694 C C . ASP A 1 613 ? 37.890 15.259 -24.071 1.00 74.19 613 ASP A C 1
ATOM 4696 O O . ASP A 1 613 ? 38.820 14.676 -24.635 1.00 74.19 613 ASP A O 1
ATOM 4700 N N . THR A 1 614 ? 36.631 14.836 -24.150 1.00 82.44 614 THR A N 1
ATOM 4701 C CA . THR A 1 614 ? 36.202 13.688 -24.954 1.00 82.44 614 THR A CA 1
ATOM 4702 C C . THR A 1 614 ? 34.997 14.087 -25.793 1.00 82.44 614 THR A C 1
ATOM 4704 O O . THR A 1 614 ? 34.116 14.807 -25.324 1.00 82.44 614 THR A O 1
ATOM 4707 N N . SER A 1 615 ? 34.952 13.634 -27.042 1.00 79.56 615 SER A N 1
ATOM 4708 C CA . SER A 1 615 ? 33.771 13.779 -27.892 1.00 79.56 615 SER A CA 1
ATOM 4709 C C . SER A 1 615 ? 33.497 12.483 -28.630 1.00 79.56 615 SER A C 1
ATOM 4711 O O . SER A 1 615 ? 34.385 11.947 -29.292 1.00 79.56 615 SER A O 1
ATOM 4713 N N . VAL A 1 616 ? 32.260 12.009 -28.530 1.00 85.69 616 VAL A N 1
ATOM 4714 C CA . VAL A 1 616 ? 31.787 10.779 -29.166 1.00 85.69 616 VAL A CA 1
ATOM 4715 C C . VAL A 1 616 ? 30.928 11.148 -30.372 1.00 85.69 616 VAL A C 1
ATOM 4717 O O . VAL A 1 616 ? 30.040 11.992 -30.274 1.00 85.69 616 VAL A O 1
ATOM 4720 N N . THR A 1 617 ? 31.204 10.529 -31.515 1.00 84.56 617 THR A N 1
ATOM 4721 C CA . THR A 1 617 ? 30.409 10.647 -32.742 1.00 84.56 617 THR A CA 1
ATOM 4722 C C . THR A 1 617 ? 29.783 9.297 -33.057 1.00 84.56 617 THR A C 1
ATOM 4724 O O . THR A 1 617 ? 30.506 8.326 -33.265 1.00 84.56 617 THR A O 1
ATOM 4727 N N . ASP A 1 618 ? 28.455 9.238 -33.112 1.00 82.50 618 ASP A N 1
ATOM 4728 C CA . ASP A 1 618 ? 27.716 8.057 -33.566 1.00 82.50 618 ASP A CA 1
ATOM 4729 C C . ASP A 1 618 ? 27.731 7.974 -35.103 1.00 82.50 618 ASP A C 1
ATOM 4731 O O . ASP A 1 618 ? 27.372 8.932 -35.803 1.00 82.50 618 ASP A O 1
ATOM 4735 N N . ASN A 1 619 ? 28.170 6.833 -35.640 1.00 80.19 619 ASN A N 1
ATOM 4736 C CA . ASN A 1 619 ? 28.229 6.590 -37.079 1.00 80.19 619 ASN A CA 1
ATOM 4737 C C . ASN A 1 619 ? 26.926 5.992 -37.646 1.00 80.19 619 ASN A C 1
ATOM 4739 O O . ASN A 1 619 ? 26.795 5.885 -38.867 1.00 80.19 619 ASN A O 1
ATOM 4743 N N . GLY A 1 620 ? 25.951 5.645 -36.798 1.00 73.69 620 GLY A N 1
ATOM 4744 C CA . GLY A 1 620 ? 24.622 5.147 -37.178 1.00 73.69 620 GLY A CA 1
ATOM 4745 C C . GLY A 1 620 ? 24.581 3.676 -37.612 1.00 73.69 620 GLY A C 1
ATOM 4746 O O . GLY A 1 620 ? 23.552 3.183 -38.076 1.00 73.69 620 GLY A O 1
ATOM 4747 N N . ASP A 1 621 ? 25.694 2.958 -37.484 1.00 74.50 621 ASP A N 1
ATOM 4748 C CA . ASP A 1 621 ? 25.852 1.550 -37.861 1.00 74.50 621 ASP A CA 1
ATOM 4749 C C . ASP A 1 621 ? 26.269 0.653 -36.681 1.00 74.50 621 ASP A C 1
ATOM 4751 O O . ASP A 1 621 ? 26.671 -0.495 -36.888 1.00 74.50 621 ASP A O 1
ATOM 4755 N N . GLY A 1 622 ? 26.149 1.176 -35.455 1.00 75.44 622 GLY A N 1
ATOM 4756 C CA . GLY A 1 622 ? 26.599 0.550 -34.208 1.00 75.44 622 GLY A CA 1
ATOM 4757 C C . GLY A 1 622 ? 28.094 0.700 -33.930 1.00 75.44 622 GLY A C 1
ATOM 4758 O O . GLY A 1 622 ? 28.644 0.033 -33.047 1.00 75.44 622 GLY A O 1
ATOM 4759 N N . THR A 1 623 ? 28.760 1.580 -34.681 1.00 83.00 623 THR A N 1
ATOM 4760 C CA . THR A 1 623 ? 30.116 2.042 -34.395 1.00 83.00 623 THR A CA 1
ATOM 4761 C C . THR A 1 623 ? 30.124 3.508 -33.971 1.00 83.00 623 THR A C 1
ATOM 4763 O O . THR A 1 623 ? 29.312 4.311 -34.429 1.00 83.00 623 THR A O 1
ATOM 4766 N N . TYR A 1 624 ? 31.065 3.860 -33.099 1.00 87.38 624 TYR A N 1
ATOM 4767 C CA . TYR A 1 624 ? 31.231 5.213 -32.580 1.00 87.38 624 TYR A CA 1
ATOM 4768 C C . TYR A 1 624 ? 32.691 5.618 -32.700 1.00 87.38 624 TYR A C 1
ATOM 4770 O O . TYR A 1 624 ? 33.577 4.850 -32.332 1.00 87.38 624 TYR A O 1
ATOM 4778 N N . SER A 1 625 ? 32.945 6.831 -33.173 1.00 84.00 625 SER A N 1
ATOM 4779 C CA . SER A 1 625 ? 34.293 7.390 -33.260 1.00 84.00 625 SER A CA 1
ATOM 4780 C C . SER A 1 625 ? 34.502 8.409 -32.148 1.00 84.00 625 SER A C 1
ATOM 4782 O O . SER A 1 625 ? 33.691 9.317 -31.961 1.00 84.00 625 SER A O 1
ATOM 4784 N N . VAL A 1 626 ? 35.590 8.257 -31.402 1.00 87.12 626 VAL A N 1
ATOM 4785 C CA . VAL A 1 626 ? 35.881 9.045 -30.204 1.00 87.12 626 VAL A CA 1
ATOM 4786 C C . VAL A 1 626 ? 37.150 9.850 -30.415 1.00 87.12 626 VAL A C 1
ATOM 4788 O O . VAL A 1 626 ? 38.192 9.288 -30.751 1.00 87.12 626 VAL A O 1
ATOM 4791 N N . ASP A 1 627 ? 37.070 11.152 -30.158 1.00 80.62 627 ASP A N 1
ATOM 4792 C CA . ASP A 1 627 ? 38.235 12.022 -30.018 1.00 80.62 627 ASP A CA 1
ATOM 4793 C C . ASP A 1 627 ? 38.512 12.245 -28.525 1.00 80.62 627 ASP A C 1
ATOM 4795 O O . ASP A 1 627 ? 37.606 12.600 -27.768 1.00 80.62 627 ASP A O 1
ATOM 4799 N N . VAL A 1 628 ? 39.761 12.041 -28.100 1.00 80.81 628 VAL A N 1
ATOM 4800 C CA . VAL A 1 628 ? 40.218 12.247 -26.718 1.00 80.81 628 VAL A CA 1
ATOM 4801 C C . VAL A 1 628 ? 41.416 13.185 -26.709 1.00 80.81 628 VAL A C 1
ATOM 4803 O O . VAL A 1 628 ? 42.398 12.952 -27.415 1.00 80.81 628 VAL A O 1
ATOM 4806 N N . ALA A 1 629 ? 41.358 14.225 -25.881 1.00 77.44 629 ALA A N 1
ATOM 4807 C CA . ALA A 1 629 ? 42.452 15.159 -25.657 1.00 77.44 629 ALA A CA 1
ATOM 4808 C C . ALA A 1 629 ? 42.786 15.264 -24.166 1.00 77.44 629 ALA A C 1
ATOM 4810 O O . ALA A 1 629 ? 41.909 15.322 -23.305 1.00 77.44 629 ALA A O 1
ATOM 4811 N N . CYS A 1 630 ? 44.080 15.328 -23.869 1.00 75.94 630 CYS A N 1
ATOM 4812 C CA . CYS A 1 630 ? 44.596 15.502 -22.521 1.00 75.94 630 CYS A CA 1
ATOM 4813 C C . CYS A 1 630 ? 45.756 16.503 -22.557 1.00 75.94 630 CYS A C 1
ATOM 4815 O O . CYS A 1 630 ? 46.584 16.455 -23.461 1.00 75.94 630 CYS A O 1
ATOM 4817 N N . ASP A 1 631 ? 45.805 17.428 -21.602 1.00 70.38 631 ASP A N 1
ATOM 4818 C CA . ASP A 1 631 ? 46.787 18.519 -21.542 1.00 70.38 631 ASP A CA 1
ATOM 4819 C C . ASP A 1 631 ? 47.906 18.273 -20.515 1.00 70.38 631 ASP A C 1
ATOM 4821 O O . ASP A 1 631 ? 48.906 18.997 -20.485 1.00 70.38 631 ASP A O 1
ATOM 4825 N N . LYS A 1 632 ? 47.756 17.239 -19.682 1.00 78.00 632 LYS A N 1
ATOM 4826 C CA . LYS A 1 632 ? 48.714 16.848 -18.649 1.00 78.00 632 LYS A CA 1
ATOM 4827 C C . LYS A 1 632 ? 49.271 15.465 -18.947 1.00 78.00 632 LYS A C 1
ATOM 4829 O O . LYS A 1 632 ? 48.547 14.535 -19.269 1.00 78.00 632 LYS A O 1
ATOM 4834 N N . VAL A 1 633 ? 50.587 15.341 -18.835 1.00 81.81 633 VAL A N 1
ATOM 4835 C CA . VAL A 1 633 ? 51.291 14.064 -18.984 1.00 81.81 633 VAL A CA 1
ATOM 4836 C C . VAL A 1 633 ? 50.986 13.194 -17.770 1.00 81.81 633 VAL A C 1
ATOM 4838 O O . VAL A 1 633 ? 51.088 13.666 -16.636 1.00 81.81 633 VAL A O 1
ATOM 4841 N N . GLY A 1 634 ? 50.635 11.930 -17.990 1.00 85.19 634 GLY A N 1
ATOM 4842 C CA . GLY A 1 634 ? 50.209 11.047 -16.910 1.00 85.19 634 GLY A CA 1
ATOM 4843 C C . GLY A 1 634 ? 49.521 9.775 -17.390 1.00 85.19 634 GLY A C 1
ATOM 4844 O O . GLY A 1 634 ? 49.369 9.540 -18.586 1.00 85.19 634 GLY A O 1
ATOM 4845 N N . LYS A 1 635 ? 49.098 8.942 -16.437 1.00 87.12 635 LYS A N 1
ATOM 4846 C CA . LYS A 1 635 ? 48.344 7.713 -16.709 1.00 87.12 635 LYS A CA 1
ATOM 4847 C C . LYS A 1 635 ? 46.865 7.941 -16.439 1.00 87.12 635 LYS A C 1
ATOM 4849 O O . LYS A 1 635 ? 46.501 8.425 -15.367 1.00 87.12 635 LYS A O 1
ATOM 4854 N N . TYR A 1 636 ? 46.039 7.519 -17.381 1.00 89.62 636 TYR A N 1
ATOM 4855 C CA . TYR A 1 636 ? 44.603 7.730 -17.368 1.00 89.62 636 TYR A CA 1
ATOM 4856 C C . TYR A 1 636 ? 43.852 6.411 -17.551 1.00 89.62 636 TYR A C 1
ATOM 4858 O O . TYR A 1 636 ? 44.365 5.454 -18.134 1.00 89.62 636 TYR A O 1
ATOM 4866 N N . ASP A 1 637 ? 42.646 6.365 -17.001 1.00 90.56 637 ASP A N 1
ATOM 4867 C CA . ASP A 1 637 ? 41.642 5.330 -17.232 1.00 90.56 637 ASP A CA 1
ATOM 4868 C C . ASP A 1 637 ? 40.597 5.905 -18.193 1.00 90.56 637 ASP A C 1
ATOM 4870 O O . ASP A 1 637 ? 40.014 6.959 -17.926 1.00 90.56 637 ASP A O 1
ATOM 4874 N N . VAL A 1 638 ? 40.406 5.251 -19.336 1.00 91.69 638 VAL A N 1
ATOM 4875 C CA . VAL A 1 638 ? 39.365 5.594 -20.307 1.00 91.69 638 VAL A CA 1
ATOM 4876 C C . VAL A 1 638 ? 38.195 4.656 -20.063 1.00 91.69 638 VAL A C 1
ATOM 4878 O O . VAL A 1 638 ? 38.281 3.480 -20.400 1.00 91.69 638 VAL A O 1
ATOM 4881 N N . ALA A 1 639 ? 37.110 5.165 -19.487 1.00 91.25 639 ALA A N 1
ATOM 4882 C CA . ALA A 1 639 ? 35.885 4.412 -19.253 1.00 91.25 639 ALA A CA 1
ATOM 4883 C C . ALA A 1 639 ? 34.869 4.681 -20.370 1.00 91.25 639 ALA A C 1
ATOM 4885 O O . ALA A 1 639 ? 34.572 5.833 -20.679 1.00 91.25 639 ALA A O 1
ATOM 4886 N N . VAL A 1 640 ? 34.314 3.618 -20.945 1.00 92.00 640 VAL A N 1
ATOM 4887 C CA . VAL A 1 640 ? 33.201 3.659 -21.898 1.00 92.00 640 VAL A CA 1
ATOM 4888 C C . VAL A 1 640 ? 31.926 3.287 -21.160 1.00 92.00 640 VAL A C 1
ATOM 4890 O O . VAL A 1 640 ? 31.827 2.194 -20.591 1.00 92.00 640 VAL A O 1
ATOM 4893 N N . LEU A 1 641 ? 30.964 4.201 -21.171 1.00 88.19 641 LEU A N 1
ATOM 4894 C CA . LEU A 1 641 ? 29.653 4.034 -20.574 1.00 88.19 641 LEU A CA 1
ATOM 4895 C C . LEU A 1 641 ? 28.616 3.883 -21.684 1.00 88.19 641 LEU A C 1
ATOM 4897 O O . LEU A 1 641 ? 28.645 4.626 -22.663 1.00 88.19 641 LEU A O 1
ATOM 4901 N N . VAL A 1 642 ? 27.702 2.936 -21.512 1.00 85.50 642 VAL A N 1
ATOM 4902 C CA . VAL A 1 642 ? 26.531 2.745 -22.368 1.00 85.50 642 VAL A CA 1
ATOM 4903 C C . VAL A 1 642 ? 25.306 2.929 -21.484 1.00 85.50 642 VAL A C 1
ATOM 4905 O O . VAL A 1 642 ? 25.194 2.249 -20.469 1.00 85.50 642 VAL A O 1
ATOM 4908 N N . ASP A 1 643 ? 24.462 3.907 -21.808 1.00 78.75 643 ASP A N 1
ATOM 4909 C CA . ASP A 1 643 ? 23.281 4.292 -21.021 1.00 78.75 643 ASP A CA 1
ATOM 4910 C C . ASP A 1 643 ? 23.603 4.541 -19.531 1.00 78.75 643 ASP A C 1
ATOM 4912 O O . ASP A 1 643 ? 22.885 4.143 -18.621 1.00 78.75 643 ASP A O 1
ATOM 4916 N N . ASN A 1 644 ? 24.717 5.246 -19.285 1.00 78.25 644 ASN A N 1
ATOM 4917 C CA . ASN A 1 644 ? 25.311 5.538 -17.969 1.00 78.25 644 ASN A CA 1
ATOM 4918 C C . ASN A 1 644 ? 25.910 4.336 -17.212 1.00 78.25 644 ASN A C 1
ATOM 4920 O O . ASN A 1 644 ? 26.453 4.525 -16.120 1.00 78.25 644 ASN A O 1
ATOM 4924 N N . GLU A 1 645 ? 25.905 3.131 -17.782 1.00 77.56 645 GLU A N 1
ATOM 4925 C CA . GLU A 1 645 ? 26.570 1.969 -17.194 1.00 77.56 645 GLU A CA 1
ATOM 4926 C C . GLU A 1 645 ? 27.980 1.756 -17.766 1.00 77.56 645 GLU A C 1
ATOM 4928 O O . GLU A 1 645 ? 28.148 1.708 -18.985 1.00 77.56 645 GLU A O 1
ATOM 4933 N N . PRO A 1 646 ? 29.021 1.566 -16.936 1.00 83.38 646 PRO A N 1
ATOM 4934 C CA . PRO A 1 646 ? 30.369 1.281 -17.423 1.00 83.38 646 PRO A CA 1
ATOM 4935 C C . PRO A 1 646 ? 30.448 -0.122 -18.050 1.00 83.38 646 PRO A C 1
ATOM 4937 O O . PRO A 1 646 ? 30.208 -1.122 -17.375 1.00 83.38 646 PRO A O 1
ATOM 4940 N N . LYS A 1 647 ? 30.832 -0.206 -19.331 1.00 85.62 647 LYS A N 1
ATOM 4941 C CA . LYS A 1 647 ? 30.913 -1.477 -20.085 1.00 85.62 647 LYS A CA 1
ATOM 4942 C C . LYS A 1 647 ? 32.320 -1.886 -20.485 1.00 85.62 647 LYS A C 1
ATOM 4944 O O . LYS A 1 647 ? 32.613 -3.073 -20.601 1.00 85.62 647 LYS A O 1
ATOM 4949 N N . ALA A 1 648 ? 33.197 -0.919 -20.708 1.00 85.81 648 ALA A N 1
ATOM 4950 C CA . ALA A 1 648 ? 34.601 -1.182 -20.970 1.00 85.81 648 ALA A CA 1
ATOM 4951 C C . ALA A 1 648 ? 35.450 -0.106 -20.319 1.00 85.81 648 ALA A C 1
ATOM 4953 O O . ALA A 1 648 ? 35.022 1.036 -20.164 1.00 85.81 648 ALA A O 1
ATOM 4954 N N . HIS A 1 649 ? 36.672 -0.471 -19.966 1.00 91.38 649 HIS A N 1
ATOM 4955 C CA . HIS A 1 649 ? 37.678 0.498 -19.590 1.00 91.38 649 HIS A CA 1
ATOM 4956 C C . HIS A 1 649 ? 39.055 0.014 -20.029 1.00 91.38 649 HIS A C 1
ATOM 4958 O O . HIS A 1 649 ? 39.278 -1.192 -20.171 1.00 91.38 649 HIS A O 1
ATOM 4964 N N . PHE A 1 650 ? 39.959 0.948 -20.294 1.00 88.62 650 PHE A N 1
ATOM 4965 C CA . PHE A 1 650 ? 41.341 0.630 -20.625 1.00 88.62 650 PHE A CA 1
ATOM 4966 C C . PHE A 1 650 ? 42.288 1.759 -20.227 1.00 88.62 650 PHE A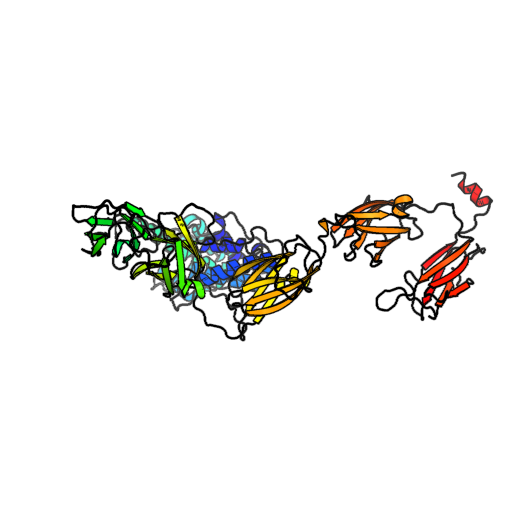 C 1
ATOM 4968 O O . PHE A 1 650 ? 41.907 2.923 -20.091 1.00 88.62 650 PHE A O 1
ATOM 4975 N N . ASP A 1 651 ? 43.553 1.392 -20.069 1.00 88.31 651 ASP A N 1
ATOM 4976 C CA . ASP A 1 651 ? 44.612 2.304 -19.670 1.00 88.31 651 ASP A CA 1
ATOM 4977 C C . ASP A 1 651 ? 45.124 3.085 -20.879 1.00 88.31 651 ASP A C 1
ATOM 4979 O O . ASP A 1 651 ? 45.465 2.494 -21.903 1.00 88.31 651 ASP A O 1
ATOM 4983 N N . ALA A 1 652 ? 45.246 4.403 -20.735 1.00 86.75 652 ALA A N 1
ATOM 4984 C CA . ALA A 1 652 ? 45.899 5.261 -21.715 1.00 86.75 652 ALA A CA 1
ATOM 4985 C C . ALA A 1 652 ? 46.964 6.127 -21.037 1.00 86.75 652 ALA A C 1
ATOM 4987 O O . ALA A 1 652 ? 46.745 6.698 -19.967 1.00 86.75 652 ALA A O 1
ATOM 4988 N N . GLU A 1 653 ? 48.133 6.246 -21.660 1.00 85.19 653 GLU A N 1
ATOM 4989 C CA . GLU A 1 653 ? 49.181 7.160 -21.208 1.00 85.19 653 GLU A CA 1
ATOM 4990 C C . GLU A 1 653 ? 49.113 8.446 -22.027 1.00 85.19 653 GLU A C 1
ATOM 4992 O O . GLU A 1 653 ? 49.193 8.407 -23.256 1.00 85.19 653 GLU A O 1
ATOM 4997 N N . CYS A 1 654 ? 48.948 9.586 -21.354 1.00 82.88 654 CYS A N 1
ATOM 4998 C CA . CYS A 1 654 ? 49.179 10.878 -21.978 1.00 82.88 654 CYS A CA 1
ATOM 4999 C C . CYS A 1 654 ? 50.672 11.181 -21.920 1.00 82.88 654 CYS A C 1
ATOM 5001 O O . CYS A 1 654 ? 51.239 11.254 -20.826 1.00 82.88 654 CYS A O 1
ATOM 5003 N N . PHE A 1 655 ? 51.302 11.370 -23.074 1.00 71.88 655 PHE A N 1
ATOM 5004 C CA . PHE A 1 655 ? 52.741 11.585 -23.180 1.00 71.88 655 PHE A CA 1
ATOM 5005 C C . PHE A 1 655 ? 53.062 12.955 -23.775 1.00 71.88 655 PHE A C 1
ATOM 5007 O O . PHE A 1 655 ? 52.325 13.497 -24.604 1.00 71.88 655 PHE A O 1
ATOM 5014 N N . ASP A 1 656 ? 54.188 13.525 -23.338 1.00 68.94 656 ASP A N 1
ATOM 5015 C CA . ASP A 1 656 ? 54.705 14.747 -23.942 1.00 68.94 656 ASP A CA 1
ATOM 5016 C C . ASP A 1 656 ? 55.284 14.421 -25.316 1.00 68.94 656 ASP A C 1
ATOM 5018 O O . ASP A 1 656 ? 56.034 13.453 -25.467 1.00 68.94 656 ASP A O 1
ATOM 5022 N N . VAL A 1 657 ? 54.964 15.230 -26.321 1.00 54.19 657 VAL A N 1
ATOM 5023 C CA . VAL A 1 657 ? 55.498 15.026 -27.670 1.00 54.19 657 VAL A CA 1
ATOM 5024 C C . VAL A 1 657 ? 56.921 15.589 -27.712 1.00 54.19 657 VAL A C 1
ATOM 5026 O O . VAL A 1 657 ? 57.155 16.717 -28.147 1.00 54.19 657 VAL A O 1
ATOM 5029 N N . THR A 1 658 ? 57.900 14.825 -27.224 1.00 47.59 658 THR A N 1
ATOM 5030 C CA . THR A 1 658 ? 59.327 15.149 -27.355 1.00 47.59 658 THR A CA 1
ATOM 5031 C C . THR A 1 658 ? 59.896 14.590 -28.665 1.00 47.59 658 THR A C 1
ATOM 5033 O O . THR A 1 658 ? 60.073 13.391 -28.819 1.00 47.59 658 THR A O 1
ATOM 5036 N N . GLU A 1 659 ? 60.180 15.498 -29.611 1.00 49.09 659 GLU A N 1
ATOM 5037 C CA . GLU A 1 659 ? 61.044 15.326 -30.800 1.00 49.09 659 GLU A CA 1
ATOM 5038 C C . GLU A 1 659 ? 60.993 13.962 -31.525 1.00 49.09 659 GLU A C 1
ATOM 5040 O O . GLU A 1 659 ? 61.925 13.173 -31.422 1.00 49.09 659 GLU A O 1
ATOM 5045 N N . ALA A 1 660 ? 59.979 13.751 -32.370 1.00 40.09 660 ALA A N 1
ATOM 5046 C CA . ALA A 1 660 ? 60.130 13.136 -33.700 1.00 40.09 660 ALA A CA 1
ATOM 5047 C C . ALA A 1 660 ? 58.779 13.103 -34.429 1.00 40.09 660 ALA A C 1
ATOM 5049 O O . ALA A 1 660 ? 58.079 12.104 -34.400 1.00 40.09 660 ALA A O 1
ATOM 5050 N N . GLU A 1 661 ? 58.407 14.220 -35.053 1.00 40.41 661 GLU A N 1
ATOM 5051 C CA . GLU A 1 661 ? 57.969 14.279 -36.456 1.00 40.41 661 GLU A CA 1
ATOM 5052 C C . GLU A 1 661 ? 57.592 15.729 -36.771 1.00 40.41 661 GLU A C 1
ATOM 5054 O O . GLU A 1 661 ? 56.628 16.307 -36.274 1.00 40.41 661 GLU A O 1
ATOM 5059 N N . MET A 1 662 ? 58.466 16.359 -37.549 1.00 42.16 662 MET A N 1
ATOM 5060 C CA . MET A 1 662 ? 58.294 17.706 -38.064 1.00 42.16 662 MET A CA 1
ATOM 5061 C C . MET A 1 662 ? 57.013 17.768 -38.899 1.00 42.16 662 MET A C 1
ATOM 5063 O O . MET A 1 662 ? 56.901 17.062 -39.892 1.00 42.16 662 MET A O 1
ATOM 5067 N N . CYS A 1 663 ? 56.096 18.678 -38.584 1.00 46.69 663 CYS A N 1
ATOM 5068 C CA . CYS A 1 663 ? 55.045 19.077 -39.518 1.00 46.69 663 CYS A CA 1
ATOM 5069 C C . CYS A 1 663 ? 55.548 20.199 -40.446 1.00 46.69 663 CYS A C 1
ATOM 5071 O O . CYS A 1 663 ? 54.891 21.222 -40.609 1.00 46.69 663 CYS A O 1
ATOM 5073 N N . GLU A 1 664 ? 56.736 20.017 -41.034 1.00 55.84 664 GLU A N 1
ATOM 5074 C CA . GLU A 1 664 ? 56.981 20.587 -42.358 1.00 55.84 664 GLU A CA 1
ATOM 5075 C C . GLU A 1 664 ? 56.447 19.557 -43.348 1.00 55.84 664 GLU A C 1
ATOM 5077 O O . GLU A 1 664 ? 57.017 18.477 -43.483 1.00 55.84 664 GLU A O 1
ATOM 5082 N N . GLY A 1 665 ? 55.306 19.832 -43.968 1.00 58.69 665 GLY A N 1
ATOM 5083 C CA . GLY A 1 665 ? 54.610 18.805 -44.729 1.00 58.69 665 GLY A CA 1
ATOM 5084 C C . GLY A 1 665 ? 53.412 19.328 -45.495 1.00 58.69 665 GLY A C 1
ATOM 5085 O O . GLY A 1 665 ? 52.896 20.414 -45.229 1.00 58.69 665 GLY A O 1
ATOM 5086 N N . VAL A 1 666 ? 52.994 18.527 -46.469 1.00 67.44 666 VAL A N 1
ATOM 5087 C CA . VAL A 1 666 ? 51.738 18.707 -47.190 1.00 67.44 666 VAL A CA 1
ATOM 5088 C C . VAL A 1 666 ? 50.655 17.982 -46.400 1.00 67.44 666 VAL A C 1
ATOM 5090 O O . VAL A 1 666 ? 50.701 16.764 -46.243 1.00 67.44 666 VAL A O 1
ATOM 5093 N N . PHE A 1 667 ? 49.686 18.729 -45.894 1.00 76.19 667 PHE A N 1
ATOM 5094 C CA . PHE A 1 667 ? 48.532 18.223 -45.164 1.00 76.19 667 PHE A CA 1
ATOM 5095 C C . PHE A 1 667 ? 47.355 18.140 -46.112 1.00 76.19 667 PHE A C 1
ATOM 5097 O O . PHE A 1 667 ? 47.143 19.052 -46.903 1.00 76.19 667 PHE A O 1
ATOM 5104 N N . THR A 1 668 ? 46.590 17.056 -46.037 1.00 76.44 668 THR A N 1
ATOM 5105 C CA . THR A 1 668 ? 45.332 16.912 -46.773 1.00 76.44 668 THR A CA 1
ATOM 5106 C C . THR A 1 668 ? 44.267 16.375 -45.834 1.00 76.44 668 THR A C 1
ATOM 5108 O O . THR A 1 668 ? 44.528 15.428 -45.095 1.00 76.44 668 THR A O 1
ATOM 5111 N N . PHE A 1 669 ? 43.075 16.961 -45.872 1.00 79.12 669 PHE A N 1
ATOM 5112 C CA . PHE A 1 669 ? 41.897 16.417 -45.202 1.00 79.12 669 PHE A CA 1
ATOM 5113 C C . PHE A 1 669 ? 40.700 16.386 -46.153 1.00 79.12 669 PHE A C 1
ATOM 5115 O O . PHE A 1 669 ? 40.627 17.175 -47.097 1.00 79.12 669 PHE A O 1
ATOM 5122 N N . GLU A 1 670 ? 39.772 15.463 -45.904 1.00 82.31 670 GLU A N 1
ATOM 5123 C CA . GLU A 1 670 ? 38.560 15.253 -46.699 1.00 82.31 670 GLU A CA 1
ATOM 5124 C C . GLU A 1 670 ? 37.330 15.275 -45.785 1.00 82.31 670 GLU A C 1
ATOM 5126 O O . GLU A 1 670 ? 37.357 14.746 -44.674 1.00 82.31 670 GLU A O 1
ATOM 5131 N N . VAL A 1 671 ? 36.248 15.893 -46.250 1.00 82.31 671 VAL A N 1
ATOM 5132 C CA . VAL A 1 671 ? 34.943 15.923 -45.584 1.00 82.31 671 VAL A CA 1
ATOM 5133 C C . VAL A 1 671 ? 33.867 15.430 -46.543 1.00 82.31 671 VAL A C 1
ATOM 5135 O O . VAL A 1 671 ? 33.987 15.590 -47.755 1.00 82.31 671 VAL A O 1
ATOM 5138 N N . HIS A 1 672 ? 32.813 14.824 -46.003 1.00 84.62 672 HIS A N 1
ATOM 5139 C CA . HIS A 1 672 ? 31.670 14.347 -46.781 1.00 84.62 672 HIS A CA 1
ATOM 5140 C C . HIS A 1 672 ? 30.396 15.054 -46.325 1.00 84.62 672 HIS A C 1
ATOM 5142 O O . HIS A 1 672 ? 30.119 15.114 -45.123 1.00 84.62 672 HIS A O 1
ATOM 5148 N N . SER A 1 673 ? 29.607 15.567 -47.268 1.00 81.81 673 SER A N 1
ATOM 5149 C CA . SER A 1 673 ? 28.315 16.168 -46.956 1.00 81.81 673 SER A CA 1
ATOM 5150 C C . SER A 1 673 ? 27.251 15.096 -46.700 1.00 81.81 673 SER A C 1
ATOM 5152 O O . SER A 1 673 ? 27.204 14.041 -47.339 1.00 81.81 673 SER A O 1
ATOM 5154 N N . ARG A 1 674 ? 26.387 15.368 -45.718 1.00 79.69 674 ARG A N 1
ATOM 5155 C CA . ARG A 1 674 ? 25.223 14.548 -45.368 1.00 79.69 674 ARG A CA 1
ATOM 5156 C C . ARG A 1 674 ? 23.943 15.350 -45.598 1.00 79.69 674 ARG A C 1
ATOM 5158 O O . ARG A 1 674 ? 23.955 16.579 -45.497 1.00 79.69 674 ARG A O 1
ATOM 5165 N N . ASP A 1 675 ? 22.859 14.675 -45.957 1.00 77.56 675 ASP A N 1
ATOM 5166 C CA . ASP A 1 675 ? 21.533 15.282 -46.063 1.00 77.56 675 ASP A CA 1
ATOM 5167 C C . ASP A 1 675 ? 20.880 15.477 -44.680 1.00 77.56 675 ASP A C 1
ATOM 5169 O O . ASP A 1 675 ? 21.508 15.287 -43.636 1.00 77.56 675 ASP A O 1
ATOM 5173 N N . ARG A 1 676 ? 19.618 15.927 -44.666 1.00 71.62 676 ARG A N 1
ATOM 5174 C CA . ARG A 1 676 ? 18.872 16.205 -43.425 1.00 71.62 676 ARG A CA 1
ATOM 5175 C C . ARG A 1 676 ? 18.602 14.949 -42.595 1.00 71.62 676 ARG A C 1
ATOM 5177 O O . ARG A 1 676 ? 18.364 15.085 -41.401 1.00 71.62 676 ARG A O 1
ATOM 5184 N N . ASP A 1 677 ? 18.690 13.779 -43.218 1.00 64.38 677 ASP A N 1
ATOM 5185 C CA . ASP A 1 677 ? 18.460 12.475 -42.603 1.00 64.38 677 ASP A CA 1
ATOM 5186 C C . ASP A 1 677 ? 19.791 11.799 -42.215 1.00 64.38 677 ASP A C 1
ATOM 5188 O O . ASP A 1 677 ? 19.821 10.637 -41.816 1.00 64.38 677 ASP A O 1
ATOM 5192 N N . GLY A 1 678 ? 20.916 12.521 -42.329 1.00 65.38 678 GLY A N 1
ATOM 5193 C CA . GLY A 1 678 ? 22.245 12.032 -41.968 1.00 65.38 678 GLY A CA 1
ATOM 5194 C C . GLY A 1 678 ? 22.880 11.107 -43.009 1.00 65.38 678 GLY A C 1
ATOM 5195 O O . GLY A 1 678 ? 23.970 10.583 -42.768 1.00 65.38 678 GLY A O 1
ATOM 5196 N N . LYS A 1 679 ? 22.262 10.919 -44.180 1.00 72.38 679 LYS A N 1
ATOM 5197 C CA . LYS A 1 679 ? 22.793 10.056 -45.238 1.00 72.38 679 LYS A CA 1
ATOM 5198 C C . LYS A 1 679 ? 23.819 10.803 -46.083 1.00 72.38 679 LYS A C 1
ATOM 5200 O O . LYS A 1 679 ? 23.661 11.987 -46.369 1.00 72.38 679 LYS A O 1
ATOM 5205 N N . LEU A 1 680 ? 24.877 10.107 -46.505 1.00 72.31 680 LEU A N 1
ATOM 5206 C CA . LEU A 1 680 ? 25.888 10.664 -47.408 1.00 72.31 680 LEU A CA 1
ATOM 5207 C C . LEU A 1 680 ? 25.240 11.133 -48.713 1.00 72.31 680 LEU A C 1
ATOM 5209 O O . LEU A 1 680 ? 24.510 10.378 -49.363 1.00 72.31 680 LEU A O 1
ATOM 5213 N N . LYS A 1 681 ? 25.524 12.374 -49.105 1.00 79.06 681 LYS A N 1
ATOM 5214 C CA . LYS A 1 681 ? 25.068 12.908 -50.386 1.00 79.06 681 LYS A CA 1
ATOM 5215 C C . LYS A 1 681 ? 25.902 12.299 -51.507 1.00 79.06 681 LYS A C 1
ATOM 5217 O O . LYS A 1 681 ? 27.105 12.152 -51.369 1.00 79.06 681 LYS A O 1
ATOM 5222 N N . SER A 1 682 ? 25.258 11.972 -52.626 1.00 82.31 682 SER A N 1
ATOM 5223 C CA . SER A 1 682 ? 25.909 11.410 -53.819 1.00 82.31 682 SER A CA 1
ATOM 5224 C C . SER A 1 682 ? 26.259 12.463 -54.877 1.00 82.31 682 SER A C 1
ATOM 5226 O O . SER A 1 682 ? 26.604 12.113 -56.003 1.00 82.31 682 SER A O 1
ATOM 5228 N N . THR A 1 683 ? 26.091 13.747 -54.555 1.00 83.31 683 THR A N 1
ATOM 5229 C CA . THR A 1 683 ? 26.329 14.885 -55.452 1.00 83.31 683 THR A CA 1
ATOM 5230 C C . THR A 1 683 ? 26.977 16.024 -54.672 1.00 83.31 683 THR A C 1
ATOM 5232 O O . THR A 1 683 ? 26.506 16.330 -53.574 1.00 83.31 683 THR A O 1
ATOM 5235 N N . GLY A 1 684 ? 27.997 16.656 -55.255 1.00 83.56 684 GLY A N 1
ATOM 5236 C CA . GLY A 1 684 ? 28.600 17.898 -54.751 1.00 83.56 684 GLY A CA 1
ATOM 5237 C C . GLY A 1 684 ? 27.845 19.166 -55.181 1.00 83.56 684 GLY A C 1
ATOM 5238 O O . GLY A 1 684 ? 26.701 19.096 -55.640 1.00 83.56 684 GLY A O 1
ATOM 5239 N N . GLY A 1 685 ? 28.508 20.324 -55.087 1.00 83.50 685 GLY A N 1
ATOM 5240 C CA . GLY A 1 685 ? 27.975 21.638 -55.478 1.00 83.50 685 GLY A CA 1
ATOM 5241 C C . GLY A 1 685 ? 27.794 22.654 -54.342 1.00 83.50 685 GLY A C 1
ATOM 5242 O O . GLY A 1 685 ? 27.447 23.805 -54.606 1.00 83.50 685 GLY A O 1
ATOM 5243 N N . GLU A 1 686 ? 28.011 22.258 -53.090 1.00 88.94 686 GLU A N 1
ATOM 5244 C CA . GLU A 1 686 ? 28.030 23.161 -51.937 1.00 88.94 686 GLU A CA 1
ATOM 5245 C C . GLU A 1 686 ? 29.245 24.111 -51.921 1.00 88.94 686 GLU A C 1
ATOM 5247 O O . GLU A 1 686 ? 30.336 23.775 -52.377 1.00 88.94 686 GLU A O 1
ATOM 5252 N N . ASP A 1 687 ? 29.062 25.302 -51.339 1.00 89.19 687 ASP A N 1
ATOM 5253 C CA . ASP A 1 687 ? 30.105 26.327 -51.194 1.00 89.19 687 ASP A CA 1
ATOM 5254 C C . ASP A 1 687 ? 31.148 25.897 -50.146 1.00 89.19 687 ASP A C 1
ATOM 5256 O O . ASP A 1 687 ? 30.924 26.030 -48.939 1.00 89.19 687 ASP A O 1
ATOM 5260 N N . TRP A 1 688 ? 32.260 25.325 -50.615 1.00 93.56 688 TRP A N 1
ATOM 5261 C CA . TRP A 1 688 ? 33.365 24.807 -49.804 1.00 93.56 688 TRP A CA 1
ATOM 5262 C C . TRP A 1 688 ? 34.492 25.831 -49.653 1.00 93.56 688 TRP A C 1
ATOM 5264 O O . TRP A 1 688 ? 35.108 26.245 -50.634 1.00 93.56 688 TRP A O 1
ATOM 5274 N N . GLN A 1 689 ? 34.786 26.223 -48.410 1.00 90.94 689 GLN A N 1
ATOM 5275 C CA . GLN A 1 689 ? 35.767 27.261 -48.087 1.00 90.94 689 GLN A CA 1
ATOM 5276 C C . GLN A 1 689 ? 36.683 26.814 -46.950 1.00 90.94 689 GLN A C 1
ATOM 5278 O O . GLN A 1 689 ? 36.209 26.422 -45.884 1.00 90.94 689 GLN A O 1
ATOM 5283 N N . VAL A 1 690 ? 37.999 26.928 -47.139 1.00 91.69 690 VAL A N 1
ATOM 5284 C CA . VAL A 1 690 ? 38.996 26.635 -46.100 1.00 91.69 690 VAL A CA 1
ATOM 5285 C C . VAL A 1 690 ? 39.968 27.799 -45.975 1.00 91.69 690 VAL A C 1
ATOM 5287 O O . VAL A 1 690 ? 40.565 28.222 -46.958 1.00 91.69 690 VAL A O 1
ATOM 5290 N N . GLU A 1 691 ? 40.130 28.305 -44.755 1.00 90.38 691 GLU A N 1
ATOM 5291 C CA . GLU A 1 691 ? 41.048 29.392 -44.408 1.00 90.38 691 GLU A CA 1
ATOM 5292 C C . GLU A 1 691 ? 41.999 28.937 -43.299 1.00 90.38 691 GLU A C 1
ATOM 5294 O O . GLU A 1 691 ? 41.566 28.362 -42.296 1.00 90.38 691 GLU A O 1
ATOM 5299 N N . ILE A 1 692 ? 43.292 29.225 -43.451 1.00 87.38 692 ILE A N 1
ATOM 5300 C CA . ILE A 1 692 ? 44.311 28.916 -42.446 1.00 87.38 692 ILE A CA 1
ATOM 5301 C C . ILE A 1 692 ? 45.024 30.195 -42.036 1.00 87.38 692 ILE A C 1
ATOM 5303 O O . ILE A 1 692 ? 45.604 30.885 -42.874 1.00 87.38 692 ILE A O 1
ATOM 5307 N N . LYS A 1 693 ? 45.003 30.473 -40.729 1.00 83.44 693 LYS A N 1
ATOM 5308 C CA . LYS A 1 693 ? 45.652 31.636 -40.120 1.00 83.44 693 LYS A CA 1
ATOM 5309 C C . LYS A 1 693 ? 46.754 31.222 -39.161 1.00 83.44 693 LYS A C 1
ATOM 5311 O O . LYS A 1 693 ? 46.488 30.506 -38.195 1.00 83.44 693 LYS A O 1
ATOM 5316 N N . GLY A 1 694 ? 47.972 31.683 -39.409 1.00 79.75 694 GLY A N 1
ATOM 5317 C CA . GLY A 1 694 ? 49.116 31.504 -38.527 1.00 79.75 694 GLY A CA 1
ATOM 5318 C C . GLY A 1 694 ? 49.168 32.512 -37.370 1.00 79.75 694 GLY A C 1
ATOM 5319 O O . GLY A 1 694 ? 48.315 33.398 -37.259 1.00 79.75 694 GLY A O 1
ATOM 5320 N N . PRO A 1 695 ? 50.183 32.399 -36.495 1.00 77.50 695 PRO A N 1
ATOM 5321 C CA . PRO A 1 695 ? 50.289 33.163 -35.247 1.00 77.50 695 PRO A CA 1
ATOM 5322 C C . PRO A 1 695 ? 50.305 34.690 -35.401 1.00 77.50 695 PRO A C 1
ATOM 5324 O O . PRO A 1 695 ? 49.946 35.391 -34.455 1.00 77.50 695 PRO A O 1
ATOM 5327 N N . LYS A 1 696 ? 50.728 35.216 -36.557 1.00 77.81 696 LYS A N 1
ATOM 5328 C CA . LYS A 1 696 ? 50.775 36.661 -36.851 1.00 77.81 696 LYS A CA 1
ATOM 5329 C C . LYS A 1 696 ? 49.752 37.097 -37.904 1.00 77.81 696 LYS A C 1
ATOM 5331 O O . LYS A 1 696 ? 50.012 38.033 -38.653 1.00 77.81 696 LYS A O 1
ATOM 5336 N N . GLU A 1 697 ? 48.611 36.409 -37.977 1.00 77.06 697 GLU A N 1
ATOM 5337 C CA . GLU A 1 697 ? 47.611 36.579 -39.049 1.00 77.06 697 GLU A CA 1
ATOM 5338 C C . GLU A 1 697 ? 48.178 36.278 -40.451 1.00 77.06 697 GLU A C 1
ATOM 5340 O O . GLU A 1 697 ? 47.647 36.738 -41.462 1.00 77.06 697 GLU A O 1
ATOM 5345 N N . SER A 1 698 ? 49.254 35.488 -40.526 1.00 77.69 698 SER A N 1
ATOM 5346 C CA . SER A 1 698 ? 49.784 34.971 -41.785 1.00 77.69 698 SER A CA 1
ATOM 5347 C C . SER A 1 698 ? 48.755 34.036 -42.425 1.00 77.69 698 SER A C 1
ATOM 5349 O O . SER A 1 698 ? 48.195 33.164 -41.761 1.00 77.69 698 SER A O 1
ATOM 5351 N N . VAL A 1 699 ? 48.470 34.235 -43.710 1.00 79.56 699 VAL A N 1
ATOM 5352 C CA . VAL A 1 699 ? 47.539 33.388 -44.465 1.00 79.56 699 VAL A CA 1
ATOM 5353 C C . VAL A 1 699 ? 48.340 32.303 -45.173 1.00 79.56 699 VAL A C 1
ATOM 5355 O O . VAL A 1 699 ? 49.366 32.599 -45.786 1.00 79.56 699 VAL A O 1
ATOM 5358 N N . VAL A 1 700 ? 47.887 31.054 -45.065 1.00 84.81 700 VAL A N 1
ATOM 5359 C CA . VAL A 1 700 ? 48.483 29.910 -45.770 1.00 84.81 700 VAL A CA 1
ATOM 5360 C C . VAL A 1 700 ? 47.609 29.560 -46.968 1.00 84.81 700 VAL A C 1
ATOM 5362 O O . VAL A 1 700 ? 46.390 29.455 -46.827 1.00 84.81 700 VAL A O 1
ATOM 5365 N N . ASP A 1 701 ? 48.236 29.358 -48.126 1.00 83.50 701 ASP A N 1
ATOM 5366 C CA . ASP A 1 701 ? 47.542 28.924 -49.335 1.00 83.50 701 ASP A CA 1
ATOM 5367 C C . ASP A 1 701 ? 46.988 27.503 -49.164 1.00 83.50 701 ASP A C 1
ATOM 5369 O O . ASP A 1 701 ? 47.683 26.586 -48.711 1.00 83.50 701 ASP A O 1
ATOM 5373 N N . VAL A 1 702 ? 45.720 27.328 -49.542 1.00 89.25 702 VAL A N 1
ATOM 5374 C CA . VAL A 1 702 ? 45.002 26.054 -49.458 1.00 89.25 702 VAL A CA 1
ATOM 5375 C C . VAL A 1 702 ? 44.406 25.724 -50.818 1.00 89.25 702 VAL A C 1
ATOM 5377 O O . VAL A 1 702 ? 43.602 26.481 -51.360 1.00 89.25 702 VAL A O 1
ATOM 5380 N N . GLU A 1 703 ? 44.757 24.562 -51.351 1.00 90.00 703 GLU A N 1
ATOM 5381 C CA . GLU A 1 703 ? 44.104 23.988 -52.520 1.00 90.00 703 GLU A CA 1
ATOM 5382 C C . GLU A 1 703 ? 42.845 23.251 -52.074 1.00 90.00 703 GLU A C 1
ATOM 5384 O O . GLU A 1 703 ? 42.910 22.353 -51.239 1.00 90.00 703 GLU A O 1
ATOM 5389 N N . THR A 1 704 ? 41.687 23.615 -52.619 1.00 92.50 704 THR A N 1
ATOM 5390 C CA . THR A 1 704 ? 40.415 22.952 -52.309 1.00 92.50 704 THR A CA 1
ATOM 5391 C C . THR A 1 704 ? 39.844 22.270 -53.545 1.00 92.50 704 THR A C 1
ATOM 5393 O O . THR A 1 704 ? 40.065 22.708 -54.675 1.00 92.50 704 THR A O 1
ATOM 5396 N N . LYS A 1 705 ? 39.119 21.168 -53.341 1.00 90.94 705 LYS A N 1
ATOM 5397 C CA . LYS A 1 705 ? 38.501 20.405 -54.426 1.00 90.94 705 LYS A CA 1
ATOM 5398 C C . LYS A 1 705 ? 37.163 19.818 -53.990 1.00 90.94 705 LYS A C 1
ATOM 5400 O O . LYS A 1 705 ? 37.102 19.144 -52.969 1.00 90.94 705 LYS A O 1
ATOM 5405 N N . ASP A 1 706 ? 36.128 20.044 -54.795 1.00 91.38 706 ASP A N 1
ATOM 5406 C CA . ASP A 1 706 ? 34.874 19.281 -54.778 1.00 91.38 706 ASP A CA 1
ATOM 5407 C C . ASP A 1 706 ? 35.013 18.117 -55.772 1.00 91.38 706 ASP A C 1
ATOM 5409 O O . ASP A 1 706 ? 35.356 18.326 -56.940 1.00 91.38 706 ASP A O 1
ATOM 5413 N N . HIS A 1 707 ? 34.810 16.883 -55.309 1.00 88.94 707 HIS A N 1
ATOM 5414 C CA . HIS A 1 707 ? 34.919 15.681 -56.144 1.00 88.94 707 HIS A CA 1
ATOM 5415 C C . HIS A 1 707 ? 33.618 15.344 -56.886 1.00 88.94 707 HIS A C 1
ATOM 5417 O O . HIS A 1 707 ? 33.599 14.420 -57.698 1.00 88.94 707 HIS A O 1
ATOM 5423 N N . GLY A 1 708 ? 32.545 16.109 -56.663 1.00 83.50 708 GLY A N 1
ATOM 5424 C CA . GLY A 1 708 ? 31.263 15.983 -57.355 1.00 83.50 708 GLY A CA 1
ATOM 5425 C C . GLY A 1 708 ? 30.362 14.868 -56.823 1.00 83.50 708 GLY A C 1
ATOM 5426 O O . GLY A 1 708 ? 29.223 14.749 -57.268 1.00 83.50 708 GLY A O 1
ATOM 5427 N N . ASP A 1 709 ? 30.830 14.097 -55.846 1.00 83.38 709 ASP A N 1
ATOM 5428 C CA . ASP A 1 709 ? 30.153 12.949 -55.237 1.00 83.38 709 ASP A CA 1
ATOM 5429 C C . ASP A 1 709 ? 29.793 13.191 -53.759 1.00 83.38 709 ASP A C 1
ATOM 5431 O O . ASP A 1 709 ? 29.577 12.242 -53.013 1.00 83.38 709 ASP A O 1
ATOM 5435 N N . GLY A 1 710 ? 29.731 14.462 -53.338 1.00 83.25 710 GLY A N 1
ATOM 5436 C CA . GLY A 1 710 ? 29.492 14.865 -51.947 1.00 83.25 710 GLY A CA 1
ATOM 5437 C C . GLY A 1 710 ? 30.764 14.938 -51.094 1.00 83.25 710 GLY A C 1
ATOM 5438 O O . GLY A 1 710 ? 30.678 15.249 -49.904 1.00 83.25 710 GLY A O 1
ATOM 5439 N N . ARG A 1 711 ? 31.944 14.677 -51.678 1.00 85.88 711 ARG A N 1
ATOM 5440 C CA . ARG A 1 711 ? 33.246 14.765 -51.001 1.00 85.88 711 ARG A CA 1
ATOM 5441 C C . ARG A 1 711 ? 33.985 16.048 -51.348 1.00 85.88 711 ARG A C 1
ATOM 5443 O O . ARG A 1 711 ? 34.073 16.433 -52.513 1.00 85.88 711 ARG A O 1
ATOM 5450 N N . TYR A 1 712 ? 34.604 16.646 -50.335 1.00 89.38 712 TYR A N 1
ATOM 5451 C CA . TYR A 1 712 ? 35.410 17.858 -50.450 1.00 89.38 712 TYR A CA 1
ATOM 5452 C C . TYR A 1 712 ? 36.763 17.643 -49.796 1.00 89.38 712 TYR A C 1
ATOM 5454 O O . TYR A 1 712 ? 36.823 17.229 -48.641 1.00 89.38 712 TYR A O 1
ATOM 5462 N N . SER A 1 713 ? 37.847 17.959 -50.495 1.00 82.81 713 SER A N 1
ATOM 5463 C CA . SER A 1 713 ? 39.196 17.900 -49.937 1.00 82.81 713 SER A CA 1
ATOM 5464 C C . SER A 1 713 ? 39.840 19.276 -49.867 1.00 82.81 713 SER A C 1
ATOM 5466 O O . SER A 1 713 ? 39.530 20.172 -50.658 1.00 82.81 713 SER A O 1
ATOM 5468 N N . ALA A 1 714 ? 40.761 19.434 -48.924 1.00 88.25 714 ALA A N 1
ATOM 5469 C CA . ALA A 1 714 ? 41.631 20.590 -48.825 1.00 88.25 714 ALA A CA 1
ATOM 5470 C C . ALA A 1 714 ? 43.065 20.149 -48.537 1.00 88.25 714 ALA A C 1
ATOM 5472 O O . ALA A 1 714 ? 43.292 19.326 -47.648 1.00 88.25 714 ALA A O 1
ATOM 5473 N N . THR A 1 715 ? 44.011 20.714 -49.280 1.00 80.94 715 THR A N 1
ATOM 5474 C CA . THR A 1 715 ? 45.440 20.421 -49.207 1.00 80.94 715 THR A CA 1
ATOM 5475 C C . THR A 1 715 ? 46.221 21.710 -48.973 1.00 80.94 715 THR A C 1
ATOM 5477 O O . THR A 1 715 ? 46.011 22.698 -49.669 1.00 80.94 715 THR A O 1
ATOM 5480 N N . TYR A 1 716 ? 47.122 21.730 -47.995 1.00 82.56 716 TYR A N 1
ATOM 5481 C CA . TYR A 1 716 ? 47.949 22.898 -47.676 1.00 82.56 716 TYR A CA 1
ATOM 5482 C C . TYR A 1 716 ? 49.330 22.481 -47.194 1.00 82.56 716 TYR A C 1
ATOM 5484 O O . TYR A 1 716 ? 49.510 21.398 -46.645 1.00 82.56 716 TYR A O 1
ATOM 5492 N N . THR A 1 717 ? 50.317 23.356 -47.375 1.00 76.69 717 THR A N 1
ATOM 5493 C CA . THR A 1 717 ? 51.687 23.103 -46.918 1.00 76.69 717 THR A CA 1
ATOM 5494 C C . THR A 1 717 ? 52.014 24.017 -45.751 1.00 76.69 717 THR A C 1
ATOM 5496 O O . THR A 1 717 ? 51.936 25.236 -45.882 1.00 76.69 717 THR A O 1
ATOM 5499 N N . LEU A 1 718 ? 52.420 23.441 -44.620 1.00 74.38 718 LEU A N 1
ATOM 5500 C CA . LEU A 1 718 ? 53.059 24.208 -43.552 1.00 74.38 718 LEU A CA 1
ATOM 5501 C C . LEU A 1 718 ? 54.564 23.972 -43.642 1.00 74.38 718 LEU A C 1
ATOM 5503 O O . LEU A 1 718 ? 55.011 22.829 -43.648 1.00 74.38 718 LEU A O 1
ATOM 5507 N N . ALA A 1 719 ? 55.336 25.049 -43.737 1.00 64.38 719 ALA A N 1
ATOM 5508 C CA . ALA A 1 719 ? 56.794 25.032 -43.666 1.00 64.38 719 ALA A CA 1
ATOM 5509 C C . ALA A 1 719 ? 57.238 25.897 -42.480 1.00 64.38 719 ALA A C 1
ATOM 5511 O O . ALA A 1 719 ? 56.551 26.861 -42.134 1.00 64.38 719 ALA A O 1
ATOM 5512 N N . ALA A 1 720 ? 58.372 25.586 -41.843 1.00 58.91 720 ALA A N 1
ATOM 5513 C CA . ALA A 1 720 ? 58.875 26.413 -40.756 1.00 58.91 720 ALA A CA 1
ATOM 5514 C C . ALA A 1 720 ? 59.425 27.718 -41.341 1.00 58.91 720 ALA A C 1
ATOM 5516 O O . ALA A 1 720 ? 60.533 27.767 -41.880 1.00 58.91 720 ALA A O 1
ATOM 5517 N N . ILE A 1 721 ? 58.625 28.773 -41.232 1.00 58.53 721 ILE A N 1
ATOM 5518 C CA . ILE A 1 721 ? 59.026 30.143 -41.532 1.00 58.53 721 ILE A CA 1
ATOM 5519 C C . ILE A 1 721 ? 59.608 30.730 -40.243 1.00 58.53 721 ILE A C 1
ATOM 5521 O O . ILE A 1 721 ? 58.977 30.684 -39.184 1.00 58.53 721 ILE A O 1
ATOM 5525 N N . GLU A 1 722 ? 60.829 31.256 -40.322 1.00 56.69 722 GLU A N 1
ATOM 5526 C CA . GLU A 1 722 ? 61.534 31.835 -39.176 1.00 56.69 722 GLU A CA 1
ATOM 5527 C C . GLU A 1 722 ? 60.701 32.980 -38.571 1.00 56.69 722 GLU A C 1
ATOM 5529 O O . GLU A 1 722 ? 60.402 33.976 -39.231 1.00 56.69 722 GLU A O 1
ATOM 5534 N N . GLY A 1 723 ? 60.273 32.812 -37.316 1.00 60.59 723 GLY A N 1
ATOM 5535 C CA . GLY A 1 723 ? 59.420 33.773 -36.616 1.00 60.59 723 GLY A CA 1
ATOM 5536 C C . GLY A 1 723 ? 57.899 33.608 -36.786 1.00 60.59 723 GLY A C 1
ATOM 5537 O O . GLY A 1 723 ? 57.176 34.445 -36.249 1.00 60.59 723 GLY A O 1
ATOM 5538 N N . GLU A 1 724 ? 57.396 32.568 -37.459 1.00 65.06 724 GLU A N 1
ATOM 5539 C CA . GLU A 1 724 ? 55.962 32.175 -37.493 1.00 65.06 724 GLU A CA 1
ATOM 5540 C C . GLU A 1 724 ? 55.697 30.902 -36.660 1.00 65.06 724 GLU A C 1
ATOM 5542 O O . GLU A 1 724 ? 54.790 30.111 -36.914 1.00 65.06 724 GLU A O 1
ATOM 5547 N N . GLU A 1 725 ? 56.524 30.681 -35.645 1.00 68.56 725 GLU A N 1
ATOM 5548 C CA . GLU A 1 725 ? 56.458 29.529 -34.750 1.00 68.56 725 GLU A CA 1
ATOM 5549 C C . GLU A 1 725 ? 55.260 29.699 -33.804 1.00 68.56 725 GLU A C 1
ATOM 5551 O O . GLU A 1 725 ? 55.144 30.701 -33.095 1.00 68.56 725 GLU A O 1
ATOM 5556 N N . GLY A 1 726 ? 54.335 28.740 -33.790 1.00 65.75 726 GLY A N 1
ATOM 5557 C CA . GLY A 1 726 ? 53.133 28.827 -32.969 1.00 65.75 726 GLY A CA 1
ATOM 5558 C C . GLY A 1 726 ? 51.923 28.105 -33.551 1.00 65.75 726 GLY A C 1
ATOM 5559 O O . GLY A 1 726 ? 52.048 27.163 -34.328 1.00 65.75 726 GLY A O 1
ATOM 5560 N N . LYS A 1 727 ? 50.733 28.513 -33.101 1.00 71.12 727 LYS A N 1
ATOM 5561 C CA . LYS A 1 727 ? 49.440 27.910 -33.451 1.00 71.12 727 LYS A CA 1
ATOM 5562 C C . LYS A 1 727 ? 48.911 28.439 -34.798 1.00 71.12 727 LYS A C 1
ATOM 5564 O O . LYS A 1 727 ? 48.733 29.641 -34.943 1.00 71.12 727 LYS A O 1
ATOM 5569 N N . PHE A 1 728 ? 48.594 27.537 -35.722 1.00 79.62 728 PHE A N 1
ATOM 5570 C CA . PHE A 1 728 ? 47.900 27.772 -36.988 1.00 79.62 728 PHE A CA 1
ATOM 5571 C C . PHE A 1 728 ? 46.456 27.293 -36.867 1.00 79.62 728 PHE A C 1
ATOM 5573 O O . PHE A 1 728 ? 46.220 26.113 -36.620 1.00 79.62 728 PHE A O 1
ATOM 5580 N N . LYS A 1 729 ? 45.487 28.192 -37.032 1.00 81.69 729 LYS A N 1
ATOM 5581 C CA . LYS A 1 729 ? 44.054 27.901 -36.948 1.00 81.69 729 LYS A CA 1
ATOM 5582 C C . LYS A 1 729 ? 43.496 27.592 -38.334 1.00 81.69 729 LYS A C 1
ATOM 5584 O O . LYS A 1 729 ? 43.555 28.445 -39.213 1.00 81.69 729 LYS A O 1
ATOM 5589 N N . VAL A 1 730 ? 42.901 26.416 -38.497 1.00 85.50 730 VAL A N 1
ATOM 5590 C CA . VAL A 1 730 ? 42.250 25.957 -39.730 1.00 85.50 730 VAL A CA 1
ATOM 5591 C C . VAL A 1 730 ? 40.735 26.090 -39.586 1.00 85.50 730 VAL A C 1
ATOM 5593 O O . VAL A 1 730 ? 40.123 25.507 -38.691 1.00 85.50 730 VAL A O 1
ATOM 5596 N N . SER A 1 731 ? 40.121 26.872 -40.467 1.00 85.94 731 SER A N 1
ATOM 5597 C CA . SER A 1 731 ? 38.687 27.160 -40.510 1.00 85.94 731 SER A CA 1
ATOM 5598 C C . SER A 1 731 ? 38.101 26.628 -41.814 1.00 85.94 731 SER A C 1
ATOM 5600 O O . SER A 1 731 ? 38.297 27.224 -42.864 1.00 85.94 731 SER A O 1
ATOM 5602 N N . ALA A 1 732 ? 37.375 25.519 -41.745 1.00 89.44 732 ALA A N 1
ATOM 5603 C CA . ALA A 1 732 ? 36.732 24.853 -42.867 1.00 89.44 732 ALA A CA 1
ATOM 5604 C C . ALA A 1 732 ? 35.212 25.023 -42.766 1.00 89.44 732 ALA A C 1
ATOM 5606 O O . ALA A 1 732 ? 34.614 24.742 -41.722 1.00 89.44 732 ALA A O 1
ATOM 5607 N N . LYS A 1 733 ? 34.591 25.513 -43.839 1.00 89.38 733 LYS A N 1
ATOM 5608 C CA . LYS A 1 733 ? 33.171 25.849 -43.909 1.00 89.38 733 LYS A CA 1
ATOM 5609 C C . LYS A 1 733 ? 32.528 25.269 -45.163 1.00 89.38 733 LYS A C 1
ATOM 5611 O O . LYS A 1 733 ? 33.101 25.343 -46.243 1.00 89.38 733 LYS A O 1
ATOM 5616 N N . LEU A 1 734 ? 31.309 24.761 -45.010 1.00 86.88 734 LEU A N 1
ATOM 5617 C CA . LEU A 1 734 ? 30.441 24.324 -46.099 1.00 86.88 734 LEU A CA 1
ATOM 5618 C C . LEU A 1 734 ? 29.143 25.145 -46.049 1.00 86.88 734 LEU A C 1
ATOM 5620 O O . LEU A 1 734 ? 28.489 25.202 -45.004 1.00 86.88 734 LEU A O 1
ATOM 5624 N N . ASN A 1 735 ? 28.787 25.831 -47.139 1.00 88.06 735 ASN A N 1
ATOM 5625 C CA . ASN A 1 735 ? 27.682 26.803 -47.194 1.00 88.06 735 ASN A CA 1
ATOM 5626 C C . ASN A 1 735 ? 27.747 27.845 -46.057 1.00 88.06 735 ASN A C 1
ATOM 5628 O O . ASN A 1 735 ? 26.749 28.149 -45.398 1.00 88.06 735 ASN A O 1
ATOM 5632 N N . GLY A 1 736 ? 28.955 28.339 -45.770 1.00 82.81 736 GLY A N 1
ATOM 5633 C CA . GLY A 1 736 ? 29.214 29.336 -44.728 1.00 82.81 736 GLY A CA 1
ATOM 5634 C C . GLY A 1 736 ? 29.182 28.827 -43.277 1.00 82.81 736 GLY A C 1
ATOM 5635 O O . GLY A 1 736 ? 29.478 29.607 -42.369 1.00 82.81 736 GLY A O 1
ATOM 5636 N N . LYS A 1 737 ? 28.878 27.545 -43.022 1.00 83.88 737 LYS A N 1
ATOM 5637 C CA . LYS A 1 737 ? 28.879 26.943 -41.674 1.00 83.88 737 LYS A CA 1
ATOM 5638 C C . LYS A 1 737 ? 30.119 26.091 -41.442 1.00 83.88 737 LYS A C 1
ATOM 5640 O O . LYS A 1 737 ? 30.530 25.370 -42.342 1.00 83.88 737 LYS A O 1
ATOM 5645 N N . HIS A 1 738 ? 30.685 26.141 -40.236 1.00 83.00 738 HIS A N 1
ATOM 5646 C CA . HIS A 1 738 ? 31.811 25.282 -39.870 1.00 83.00 738 HIS A CA 1
ATOM 5647 C C . HIS A 1 738 ? 31.433 23.801 -39.974 1.00 83.00 738 HIS A C 1
ATOM 5649 O O . HIS A 1 738 ? 30.362 23.398 -39.519 1.00 83.00 738 HIS A O 1
ATOM 5655 N N . VAL A 1 739 ? 32.318 23.011 -40.581 1.00 81.06 739 VAL A N 1
ATOM 5656 C CA . VAL A 1 739 ? 32.209 21.546 -40.564 1.00 81.06 739 VAL A CA 1
ATOM 5657 C C . VAL A 1 739 ? 32.595 20.997 -39.191 1.00 81.06 739 VAL A C 1
ATOM 5659 O O . VAL A 1 739 ? 33.158 21.720 -38.365 1.00 81.06 739 VAL A O 1
ATOM 5662 N N . SER A 1 740 ? 32.306 19.716 -38.947 1.00 70.12 740 SER A N 1
ATOM 5663 C CA . SER A 1 740 ? 32.683 19.058 -37.692 1.00 70.12 740 SER A CA 1
ATOM 5664 C C . SER A 1 740 ? 34.175 19.241 -37.389 1.00 70.12 740 SER A C 1
ATOM 5666 O O . SER A 1 740 ? 35.008 19.232 -38.298 1.00 70.12 740 SER A O 1
ATOM 5668 N N . SER A 1 741 ? 34.492 19.470 -36.115 1.00 66.38 741 SER A N 1
ATOM 5669 C CA . SER A 1 741 ? 35.842 19.760 -35.610 1.00 66.38 741 SER A CA 1
ATOM 5670 C C . SER A 1 741 ? 36.478 21.062 -36.129 1.00 66.38 741 SER A C 1
ATOM 5672 O O . SER A 1 741 ? 37.626 21.347 -35.799 1.00 66.38 741 SER A O 1
ATOM 5674 N N . SER A 1 742 ? 35.762 21.889 -36.902 1.00 73.56 742 SER A N 1
ATOM 5675 C CA . SER A 1 742 ? 36.240 23.207 -37.320 1.00 73.56 742 SER A CA 1
ATOM 5676 C C . SER A 1 742 ? 35.723 24.326 -36.402 1.00 73.56 742 SER A C 1
ATOM 5678 O O . SER A 1 742 ? 34.531 24.365 -36.102 1.00 73.56 742 SER A O 1
ATOM 5680 N N . PRO A 1 743 ? 36.568 25.301 -36.015 1.00 76.00 743 PRO A N 1
ATOM 5681 C CA . PRO A 1 743 ? 37.991 25.421 -36.337 1.00 76.00 743 PRO A CA 1
ATOM 5682 C C . PRO A 1 743 ? 38.896 24.523 -35.477 1.00 76.00 743 PRO A C 1
ATOM 5684 O O . PRO A 1 743 ? 38.685 24.409 -34.274 1.00 76.00 743 PRO A O 1
ATOM 5687 N N . PHE A 1 744 ? 39.962 23.981 -36.073 1.00 70.44 744 PHE A N 1
ATOM 5688 C CA . PHE A 1 744 ? 41.002 23.206 -35.375 1.00 70.44 744 PHE A CA 1
ATOM 5689 C C . PHE A 1 744 ? 42.375 23.881 -35.485 1.00 70.44 744 PHE A C 1
ATOM 5691 O O . PHE A 1 744 ? 42.529 24.874 -36.195 1.00 70.44 744 PHE A O 1
ATOM 5698 N N . THR A 1 745 ? 43.373 23.407 -34.729 1.00 69.81 745 THR A N 1
ATOM 5699 C CA . THR A 1 745 ? 44.688 24.065 -34.624 1.00 69.81 745 THR A CA 1
ATOM 5700 C C . THR A 1 745 ? 45.849 23.098 -34.863 1.00 69.81 745 THR A C 1
ATOM 5702 O O . THR A 1 745 ? 45.904 22.047 -34.236 1.00 69.81 745 THR A O 1
ATOM 5705 N N . HIS A 1 746 ? 46.822 23.503 -35.684 1.00 66.94 746 HIS A N 1
ATOM 5706 C CA . HIS A 1 746 ? 48.157 22.894 -35.775 1.00 66.94 746 HIS A CA 1
ATOM 5707 C C . HIS A 1 746 ? 49.192 23.753 -35.046 1.00 66.94 746 HIS A C 1
ATOM 5709 O O . HIS A 1 746 ? 49.022 24.963 -34.950 1.00 66.94 746 HIS A O 1
ATOM 5715 N N . ARG A 1 747 ? 50.284 23.177 -34.533 1.00 63.38 747 ARG A N 1
ATOM 5716 C CA . ARG A 1 747 ? 51.352 23.944 -33.870 1.00 63.38 747 ARG A CA 1
ATOM 5717 C C . ARG A 1 747 ? 52.706 23.671 -34.525 1.00 63.38 747 ARG A C 1
ATOM 5719 O O . ARG A 1 747 ? 53.128 22.523 -34.580 1.00 63.38 747 ARG A O 1
ATOM 5726 N N . LEU A 1 748 ? 53.397 24.728 -34.960 1.00 63.06 748 LEU A N 1
ATOM 5727 C CA . LEU A 1 748 ? 54.794 24.681 -35.405 1.00 63.06 748 LEU A CA 1
ATOM 5728 C C . LEU A 1 748 ? 55.724 25.125 -34.270 1.00 63.06 748 LEU A C 1
ATOM 5730 O O . LEU A 1 748 ? 55.471 26.137 -33.619 1.00 63.06 748 LEU A O 1
ATOM 5734 N N . SER A 1 749 ? 56.801 24.380 -34.026 1.00 54.75 749 SER A N 1
ATOM 5735 C CA . SER A 1 749 ? 57.811 24.696 -33.007 1.00 54.75 749 SER A CA 1
ATOM 5736 C C . SER A 1 749 ? 59.065 25.353 -33.608 1.00 54.75 749 SER A C 1
ATOM 5738 O O . SER A 1 749 ? 59.379 25.087 -34.770 1.00 54.75 749 SER A O 1
ATOM 5740 N N . PRO A 1 750 ? 59.832 26.139 -32.824 1.00 53.59 750 PRO A N 1
ATOM 5741 C CA . PRO A 1 750 ? 61.056 26.781 -33.297 1.00 53.59 750 PRO A CA 1
ATOM 5742 C C . PRO A 1 750 ? 62.124 25.810 -33.793 1.00 53.59 750 PRO A C 1
ATOM 5744 O O . PRO A 1 750 ? 62.383 24.783 -33.157 1.00 53.59 750 PRO A O 1
ATOM 5747 N N . LYS A 1 751 ? 62.818 26.163 -34.885 1.00 50.78 751 LYS A N 1
ATOM 5748 C CA . LYS A 1 751 ? 64.028 25.437 -35.307 1.00 50.78 751 LYS A CA 1
ATOM 5749 C C . LYS A 1 751 ? 65.161 25.759 -34.329 1.00 50.78 751 LYS A C 1
ATOM 5751 O O . LYS A 1 751 ? 65.726 26.848 -34.345 1.00 50.78 751 LYS A O 1
ATOM 5756 N N . LEU A 1 752 ? 65.534 24.796 -33.483 1.00 48.38 752 LEU A N 1
ATOM 5757 C CA . LEU A 1 752 ? 66.714 24.937 -32.625 1.00 48.38 752 LEU A CA 1
ATOM 5758 C C . LEU A 1 752 ? 67.984 25.002 -33.482 1.00 48.38 752 LEU A C 1
ATOM 5760 O O . LEU A 1 752 ? 68.261 24.102 -34.283 1.00 48.38 752 LEU A O 1
ATOM 5764 N N . SER A 1 753 ? 68.796 26.035 -33.260 1.00 47.81 753 SER A N 1
ATOM 5765 C CA . SER A 1 753 ? 70.137 26.117 -33.844 1.00 47.81 753 SER A CA 1
ATOM 5766 C C . SER A 1 753 ? 71.004 24.940 -33.373 1.00 47.81 753 SER A C 1
ATOM 5768 O O . SER A 1 753 ? 70.818 24.421 -32.267 1.00 47.81 753 SER A O 1
ATOM 5770 N N . LEU A 1 754 ? 72.014 24.540 -34.162 1.00 43.12 754 LEU A N 1
ATOM 5771 C CA . LEU A 1 754 ? 72.972 23.487 -33.771 1.00 43.12 754 LEU A CA 1
ATOM 5772 C C . LEU A 1 754 ? 73.554 23.723 -32.363 1.00 43.12 754 LEU A C 1
ATOM 5774 O O . LEU A 1 754 ? 73.785 22.783 -31.608 1.00 43.12 754 LEU A O 1
ATOM 5778 N N . ARG A 1 755 ? 73.741 24.994 -31.990 1.00 42.81 755 ARG A N 1
ATOM 5779 C CA . ARG A 1 755 ? 74.268 25.413 -30.688 1.00 42.81 755 ARG A CA 1
ATOM 5780 C C . ARG A 1 755 ? 73.322 25.096 -29.524 1.00 42.81 755 ARG A C 1
ATOM 5782 O O . ARG A 1 755 ? 73.792 24.750 -28.446 1.00 42.81 755 ARG A O 1
ATOM 5789 N N . GLN A 1 756 ? 72.009 25.178 -29.738 1.00 44.44 756 GLN A N 1
ATOM 5790 C CA . GLN A 1 756 ? 71.000 24.833 -28.730 1.00 44.44 756 GLN A CA 1
ATOM 5791 C C . GLN A 1 756 ? 70.783 23.317 -28.625 1.00 44.44 756 GLN A C 1
ATOM 5793 O O . GLN A 1 756 ? 70.534 22.821 -27.529 1.00 44.44 756 GLN A O 1
ATOM 5798 N N . LYS A 1 757 ? 70.968 22.573 -29.727 1.00 40.22 757 LYS A N 1
ATOM 5799 C CA . LYS A 1 757 ? 70.963 21.098 -29.718 1.00 40.22 757 LYS A CA 1
ATOM 5800 C C . LYS A 1 757 ? 72.099 20.527 -28.856 1.00 40.22 757 LYS A C 1
ATOM 5802 O O . LYS A 1 757 ? 71.872 19.612 -28.073 1.00 40.22 757 LYS A O 1
ATOM 5807 N N . PHE A 1 758 ? 73.292 21.129 -28.909 1.00 39.62 758 PHE A N 1
ATOM 5808 C CA . PHE A 1 758 ? 74.431 20.726 -28.069 1.00 39.62 758 PHE A CA 1
ATOM 5809 C C . PHE A 1 758 ? 74.245 21.025 -26.571 1.00 39.62 758 PHE A C 1
ATOM 5811 O O . PHE A 1 758 ? 74.725 20.265 -25.737 1.00 39.62 758 PHE A O 1
ATOM 5818 N N . ALA A 1 759 ? 73.533 22.097 -26.209 1.00 40.34 759 ALA A N 1
ATOM 5819 C CA . ALA A 1 759 ? 73.318 22.465 -24.806 1.00 40.34 759 ALA A CA 1
ATOM 5820 C C . ALA A 1 759 ? 72.353 21.518 -24.064 1.00 40.34 759 ALA A C 1
ATOM 5822 O O . ALA A 1 759 ? 72.416 21.420 -22.840 1.00 40.34 759 ALA A O 1
ATOM 5823 N N . LYS A 1 760 ? 71.476 20.816 -24.795 1.00 38.69 760 LYS A N 1
ATOM 5824 C CA . LYS A 1 760 ? 70.516 19.849 -24.237 1.00 38.69 760 LYS A CA 1
ATOM 5825 C C . LYS A 1 760 ? 71.110 18.448 -24.042 1.00 38.69 760 LYS A C 1
ATOM 5827 O O . LYS A 1 760 ? 70.644 17.730 -23.175 1.00 38.69 760 LYS A O 1
ATOM 5832 N N . PHE A 1 761 ? 72.153 18.087 -24.793 1.00 36.19 761 PHE A N 1
ATOM 5833 C CA . PHE A 1 761 ? 72.823 16.779 -24.696 1.00 36.19 761 PHE A CA 1
ATOM 5834 C C . PHE A 1 761 ? 73.737 16.645 -23.458 1.00 36.19 761 PHE A C 1
ATOM 5836 O O . PHE A 1 761 ? 74.229 15.564 -23.157 1.00 36.19 761 PHE A O 1
ATOM 5843 N N . LEU A 1 762 ? 73.991 17.750 -22.748 1.00 36.03 762 LEU A N 1
ATOM 5844 C CA . LEU A 1 762 ? 74.845 17.812 -21.553 1.00 36.03 762 LEU A CA 1
ATOM 5845 C C . LEU A 1 762 ? 74.053 18.008 -20.244 1.00 36.03 762 LEU A C 1
ATOM 5847 O O . LEU A 1 762 ? 74.644 18.401 -19.238 1.00 36.03 762 LEU A O 1
ATOM 5851 N N . ARG A 1 763 ? 72.736 17.767 -20.241 1.00 33.00 763 ARG A N 1
ATOM 5852 C CA . ARG A 1 763 ? 71.910 17.762 -19.026 1.00 33.00 763 ARG A CA 1
ATOM 5853 C C . ARG A 1 763 ? 71.228 16.429 -18.810 1.00 33.00 763 ARG A C 1
ATOM 5855 O O . ARG A 1 763 ? 70.715 15.886 -19.809 1.00 33.00 763 ARG A O 1
#

Foldseek 3Di:
DDDDDLLVQLQLLLQLLLCVLCVVVVDHDPAQLPPCLQLPSLQSSLCSLPVDHFPDQDPDDPDSFSSLLSLLLSVVVCVVLVQDQDPQHSNCSNNSVSVSSSVVSLSSCQERQQQHSPRPPPPDGSQVSLQVVLCVLLPVPPPLRDDALFPSPLQLPSLQSLLCSLPPPLDDPVCNPDDGSLVSQVSSQVSCCPPLVQDCSGHSVCNNVTHDRSSSSSSSSSSVVSSVVVVVVVVVVVCVPDDDDQPQKAKDEPLLAAAAAQAKGKIKIARRDQQFDATPPKDKDKWKADPVGTWDKDWDGLRRRMIMIITHHNDFAWMFIWIAIRNRTNGGRRIYGHHYADPDDDQQDKDKDFCQQPVFAEAQDKTKIKIATAGPVRDAAASFNKDKAKAAPPDPDPDPNDHQQWDWYWAAPDRRMIMIITHHNDFHKIWTFIDTPNHGDDITIGTYHHDDDDAPDKDKDKAFCCQVPFAAAQDKGKIKIFIAGPVRFGDDFDKDKAKAAPPDPDRDGQWDWDWADSDRRMIMIIIHGHDFHKIWIFIATPNHTDDIGIGGYFHDPVQKAKDKDACQQVPFAELAAWGKIKIAIAGNVGAAGQDWDKDKFKAAPVPRDGAWDKDWARPRRNMIMMITHHNDFHKIKIFIDTNNHTRDIDIGTHDYPDDDDAQQDKDKDKDFDADPVRHTAQFDDWDKDKWKAFPVRDTWDKDKDDPGGRMIMIITGDDDDAPRFFKMWMFIDTNRHGDPPPGDIDGHHDDDDPVRVVVVVVD

Radius of gyration: 40.91 Å; Cα contacts (8 Å, |Δi|>4): 1528; chains: 1; bounding box: 111×84×107 Å

Secondary structure (DSSP, 8-state):
-PPPPHHHHHHHHHHHHHHHHHGGGT---S-HHHHTTTSHHHHHHHHHHH-----S--SS--SHHHHHHHHHHHHHHHHHTT---SS--HHHHHTT-HHHHHHHHHHHIIIIIII-TT-TT--S-HHHHHHHHHHHHT-TT-TT----SSTTTTTSHHHHHHHHHHSTT-S-GGGGTT--HHHHHHHHHHHHHHHS-----S-HHHHHHT--HHHHHHHHHHHHHHHHHHHHHHHTTT-TT-PPP-TT-EEESGGGTEEETTSEEEEEEE---TT-SS-TT--EEEEEEETTEEEPEEEEE-SSSEEEEEEE--S-EEEEEEEEETTEEEEEEEEEEEEPPPSS----EEEEESHHHHT-EEBTSEEEEEEEEE-TTS-B--S--EEEEEEETT---SS-----SEEEEEEEEETTEEEEEEEESS-EEEEEEEEETTEEEEEEEEEEE------S-EEEEEEEHHHHH-EEBTSEEEEEEEEEETTS-B----EEEEEEESS-SS--B-EEEEEEEEETTEEEEEEEESSSEEEEEEEEETTEEEEEEEEEEEPPGGG-EEEEESHHHHH-EETTS-EEEEEEEE-TTSPBP----EEEEEEETTT--B-SEEEEEE-SSSEEEEEEE-SS-EEEEEEEEETTEEEEEEEEEEE---S-----EEEEEEEE-B-TTSPBPS---S-EEEEEE-TTSPEEPEEEEE-SSSEEEEEEEE---TT--EEEEEEEEETTEEPTT-SEEEEEPP---HHHHHHHTT-

Solvent-accessible surface area (backbone atoms only — not comparable to full-atom values): 42594 Å² total; per-residue (Å²): 132,83,79,78,53,62,66,58,52,37,53,48,23,53,43,41,45,53,32,60,62,25,47,88,75,77,47,79,70,88,42,77,46,61,57,42,18,39,15,59,56,51,39,53,45,48,28,62,73,67,75,49,86,85,77,94,62,62,92,79,39,81,51,71,67,49,8,30,51,23,26,36,42,42,50,45,55,42,37,76,74,67,46,85,71,79,89,62,54,34,62,48,40,44,72,29,40,56,73,50,48,54,51,49,54,50,52,49,48,45,46,67,56,62,55,30,92,90,39,85,84,57,90,66,52,65,69,52,52,52,42,48,53,53,33,56,64,62,42,86,82,46,95,77,67,68,85,56,54,28,74,54,43,20,59,11,58,53,52,38,51,51,51,26,56,79,41,76,76,72,62,61,75,78,60,72,80,80,56,54,33,45,57,37,29,43,54,36,49,52,44,34,34,75,76,62,69,41,77,84,35,62,58,40,63,51,44,37,75,44,44,53,49,65,48,42,46,58,53,54,37,50,56,52,51,48,50,52,49,55,49,50,61,52,46,64,70,62,50,85,75,68,87,87,80,80,91,63,49,50,75,53,35,46,44,71,63,34,42,40,24,75,37,85,29,37,32,38,38,36,61,67,40,99,77,34,54,69,59,100,83,46,54,76,49,72,47,39,33,43,87,92,43,81,42,68,70,48,77,45,80,66,69,66,21,40,32,46,35,37,33,50,43,75,57,66,39,61,28,36,35,35,34,30,50,64,86,43,74,80,37,74,72,45,70,21,52,23,39,67,56,62,90,83,73,71,65,73,42,79,48,76,53,42,49,25,61,75,76,28,24,39,39,77,35,86,28,39,34,37,42,37,31,15,32,93,87,66,47,65,45,49,61,66,65,71,44,77,46,60,37,49,64,83,63,88,60,95,67,92,78,67,76,57,58,55,49,74,40,64,43,79,76,48,78,22,31,29,40,36,43,36,29,30,69,49,64,47,56,28,29,40,38,35,22,46,79,92,38,82,75,47,74,45,63,30,43,25,34,78,85,68,79,91,70,95,56,72,46,81,46,77,54,37,54,34,75,77,75,25,44,37,24,74,40,84,37,40,34,37,39,38,29,20,38,90,85,67,47,61,41,81,74,54,70,48,66,47,43,24,47,66,87,50,92,62,94,48,74,59,46,54,64,47,75,42,79,51,56,79,16,28,32,41,33,43,38,29,34,68,60,62,44,55,30,34,39,36,38,24,47,72,92,37,81,72,49,76,44,81,33,48,27,36,72,38,66,88,57,48,42,66,47,77,52,45,53,30,75,77,74,22,31,41,36,86,48,70,28,44,36,36,38,37,36,20,43,85,90,66,49,64,46,62,80,77,56,69,49,68,47,41,23,34,66,87,79,65,46,82,48,67,53,66,49,73,41,79,70,74,65,16,38,34,44,33,42,38,34,40,80,59,70,46,56,31,37,41,36,35,22,46,75,86,39,82,66,43,71,48,73,31,42,26,39,72,85,74,88,88,79,77,76,60,44,79,47,72,52,74,49,72,45,56,49,100,85,69,46,76,35,76,51,46,86,73,54,74,47,74,49,37,35,35,65,80,72,43,76,53,72,61,52,71,46,75,74,52,47,16,39,37,38,41,37,34,65,44,67,92,52,92,90,58,56,32,53,30,40,38,40,39,25,51,70,85,39,65,42,90,79,39,70,39,75,49,76,48,76,77,84,73,52,74,71,57,57,57,62,57,76,76,110

Nearest PDB structures (foldseek):
  4q57-assembly1_B  TM=9.148E-01  e=3.851E-16  Mus musculus
  3f7p-assembly2_B  TM=9.119E-01  e=4.479E-16  Homo sapiens
  4q59-assembly2_B  TM=9.172E-01  e=9.526E-16  Homo sapiens
  4z6g-assembly1_A  TM=8.652E-01  e=5.011E-15  Homo sapiens
  1sh6-assembly1_A  TM=9.042E-01  e=2.636E-14  Mus musculus

Mean predicted aligned error: 21.9 Å

InterPro domains:
  IPR001298 Filamin/ABP280 repeat [SM00557] (245-341)
  IPR001298 Filamin/ABP280 repeat [SM00557] (456-557)
  IPR001298 Filamin/ABP280 repeat [SM00557] (558-653)
  IPR001298 Filamin/ABP280 repeat [SM00557] (654-751)
  IPR001589 Actinin-type actin-binding domain, conserved site [PS00019] (10-19)
  IPR001589 Actinin-type actin-binding domain, conserved site [PS00020] (85-109)
  IPR001715 Calponin homology domain [PF00307] (9-113)
  IPR001715 Calponin homology domain [PF00307] (126-226)
  IPR001715 Calponin homology domain [PS50021] (8-113)
  IPR001715 Calponin homology domain [PS50021] (124-228)
  IPR001715 Calponin homology domain [SM00033] (10-111)
  IPR001715 Calponin homology domain [SM00033] (126-223)
  IPR013783 Immunoglobulin-like fold [G3DSA:2.60.40.10] (239-340)
  IPR013783 Immunoglobulin-like fold [G3DSA:2.60.40.10] (353-447)
  IPR013783 Immunoglobulin-like fold [G3DSA:2.60.40.10] (453-555)
  IPR013783 Immunoglobulin-like fold [G3DSA:2.60.40.10] (556-661)
  IPR013783 Immunoglobulin-like fold [G3DSA:2.60.40.10] (662-752)
  IPR014756 Immunoglobulin E-set [SSF81296] (245-330)
  IPR014756 Immunoglobulin E-set [SSF81296] (455-552)
  IPR014756 Immunoglobulin E-set [SSF81296] (555-646)

Sequence (763 aa):
MASRSWIDVQQNTFTNWANTVLKPRNVQIKDLRIDLQSGIILIHLYEMLTSKLITGFKERATMRISKVVNLTIVLNAFADDGLRLVNIGAEDLCDGNLKIILGLLWSLIQKYQIIGQQRDSDPRTPKHILLSWINDQLGGDNPKKVKNFRQAWKSGDALNNLVDSLKPGSIPKESQQSSTPLEKIENAMDVAEKELEIPRILAAKDMADGVDDLSTMTYIALFKDASEKAQNDEESKLEDESQPTPTAASVSGPGLERGIADCPSHFTLYTGSDKGGLPHDGTLDVRVNGPNGGVPVEVADKNDGTYLVTYVAEEVGEHEINVILAGEPLVEGKKILVKPKRRDSECLNVECNGIAIENGTPINELSNLTIKLTDENGDFVDNCDLSVVLKNSEDNNDNSDSGFPGKLTVTETNAGNYSVDLVCEKAGKYVIDISMNDTSKSQRLVRCFEPSKIVDSVKVECVGTAIENGLHNNEESNFLIKLTDTNGNSVDLDVEVALRSDDDKARKDVGKVKVSPIGNGQYFVDVICDESGKYILDVIVNDQPKEHYPIECVEDPSALKVKCSGPVLEKGIPSSAPAKFDIKLLDNEGNNVKKANVEVVLKDKNSGEKVGDTSVTDNGDGTYSVDVACDKVGKYDVAVLVDNEPKAHFDAECFDVTEAEMCEGVFTFEVHSRDRDGKLKSTGGEDWQVEIKGPKESVVDVETKDHGDGRYSATYTLAAIEGEEGKFKVSAKLNGKHVSSSPFTHRLSPKLSLRQKFAKFLR

pLDDT: mean 77.17, std 14.03, range [33.0, 97.62]

Organism: NCBI:txid1518452